Protein 2KSL (pdb70)

Sequence (51 aa):
SEPDEICRARMTHKEFNYKSNVCNGCGDQVAACEAECFRNDVYTACHEAQKSEPDEICRARMTHKEFNYKSNVCNGCGDQVAACEAECFRNDVYTACHEAQKSEPDEICRARMTHKEFNYKSNVCNGCGDQVAACEAECFRNDVYTACHEAQKSEPDEICRARMTHKEFNYKSNVCNGCGDQVAACEAECFRNDVYTACHEAQKSEPDEICRARMTHKEFNYKSNVCNGCGDQVAACEAECFRNDVYTACHEAQKSEPDEICRARMTHKEFNYKSNVCNGCGDQVAACEAECFRNDVYTACHEAQKSEPDEICRARMTHKEFNYKSNVCNGCGDQVAACEAECFRNDVYTACHEAQKSEPDEICRARMTHKEFNYKSNVCNGCGDQVAACEAECFRNDVYTACHEAQKSEPDEICRARMTHKEFNYKSNVCNGCGDQVAACEAECFRNDVYTACHEAQKSEPDEICRARMTHKEFNYKSNVCNGCGDQVAACEAECFRNDVYTACHEAQKSEPDEICRARMTHKEFNYKSNVCNGCGDQVAACEAECFRNDVYTACHEAQKSEPDEICRARMTHKEFNYKSNVCNGCGDQVAACEAECFRNDVYTACHEAQKSEPDEICRARMTHKEFNYKSNVCNGCGDQVAACEAECFRNDVYTACHEAQKSEPDEICRARMTHKEFNYKSNVCNGCGDQVAACEAECFRNDVYTACHEAQKSEPDEICRARMTHKEFNYKSNVCNGCGDQVAACEAECFRNDVYTACHEAQKSEPDEICRARMTHKEFNYKSNVCNGCGDQVAACEAECFRNDVYTACHEAQKSEPDEICRARMTHKEFNYKSNVCNGCGDQVAACEAECFRNDVYTACHEAQKSEPDEICRARMTHKEFNYKSNVCNGCGDQVAACEAECFRNDVYTACHEAQKSEPDEICRARMTHKEFNYKSNVCNGCGDQVAACEAECFRNDVYTACHEAQKSEPDEICRARMTHKEFNYKSNVCNGCGDQVAACEAECFRNDVYTACHEAQKSEPDEICRARMTHKEFNYKSNVCNGCGDQVAACEAECFRNDVYTACHEAQKSEPDEICRARMTHKEFNYKSNVCNGCGDQVAACEAECFRNDVYTACHEAQKSEPDEICRARMTHKEFNYKSNVCNGCGDQVAACEAECFRNDVYTACHEAQKSEPDEICRARMTHKEFNYKSNVCNGCGDQVAACEAECFRNDVYTACHEAQKSEPDEICRARMTHKEFNYKSNVCNGCGDQVAACEAECFRNDVYTACHEAQK

Solvent-accessible surface area: 4170 Å² total; per-residue (Å²): 160,147,98,52,127,129,35,78,88,222,37,96,178,171,68,79,90,110,48,36,100,24,0,113,39,21,35,158,85,58,86,32,0,36,71,79,35,16,174,14,120,37,8,72,55,23,61,140,79,98,252

CATH classification: 1.10.2010.20

Secondary structure (DSSP, 8-state):
---SHHHHHHS-HHHHHHHHHHHHHH-S-HHHHHHTTS-SHHHHHHHHT--

Structure (mmCIF, N/CA/C/O backbone):
data_2KSL
#
_entry.id   2KSL
#
loop_
_atom_site.group_PDB
_atom_site.id
_atom_site.type_symbol
_atom_site.label_atom_id
_atom_site.label_alt_id
_atom_site.label_comp_id
_atom_site.label_asym_id
_atom_site.label_entity_id
_atom_site.label_seq_id
_atom_site.pdbx_PDB_ins_code
_atom_site.Cartn_x
_atom_site.Cartn_y
_atom_site.Cartn_z
_atom_site.occupancy
_atom_site.B_iso_or_equiv
_atom_site.auth_seq_id
_atom_site.auth_comp_id
_atom_site.auth_asym_id
_atom_site.auth_atom_id
_atom_site.pdbx_PDB_model_num
ATOM 1 N N . SER A 1 1 ? 1.329 0.000 0.000 1.00 0.00 1 SER A N 1
ATOM 2 C CA . SER A 1 1 ? 2.094 0.002 -1.242 1.00 0.00 1 SER A CA 1
ATOM 3 C C . SER A 1 1 ? 2.953 -1.254 -1.353 1.00 0.00 1 SER A C 1
ATOM 4 O O . SER A 1 1 ? 4.151 -1.225 -1.074 1.00 0.00 1 SER A O 1
ATOM 12 N N . GLU A 1 2 ? 2.330 -2.355 -1.761 1.00 0.00 2 GLU A N 1
ATOM 13 C CA . GLU A 1 2 ? 3.038 -3.622 -1.907 1.00 0.00 2 GLU A CA 1
ATOM 14 C C . GLU A 1 2 ? 2.902 -4.160 -3.329 1.00 0.00 2 GLU A C 1
ATOM 15 O O . GLU A 1 2 ? 1.977 -3.814 -4.065 1.00 0.00 2 GLU A O 1
ATOM 27 N N . PRO A 1 3 ? 3.845 -5.027 -3.726 1.00 0.00 3 PRO A N 1
ATOM 28 C CA . PRO A 1 3 ? 3.854 -5.632 -5.061 1.00 0.00 3 PRO A CA 1
ATOM 29 C C . PRO A 1 3 ? 2.717 -6.630 -5.252 1.00 0.00 3 PRO A C 1
ATOM 30 O O . PRO A 1 3 ? 2.186 -7.173 -4.283 1.00 0.00 3 PRO A O 1
ATOM 41 N N . ASP A 1 4 ? 2.350 -6.869 -6.506 1.00 0.00 4 ASP A N 1
ATOM 42 C CA . ASP A 1 4 ? 1.276 -7.803 -6.824 1.00 0.00 4 ASP A CA 1
ATOM 43 C C . ASP A 1 4 ? 1.839 -9.115 -7.362 1.00 0.00 4 ASP A C 1
ATOM 44 O O . ASP A 1 4 ? 1.172 -9.825 -8.114 1.00 0.00 4 ASP A O 1
ATOM 53 N N . GLU A 1 5 ? 3.071 -9.429 -6.973 1.00 0.00 5 GLU A N 1
ATOM 54 C CA . GLU A 1 5 ? 3.723 -10.655 -7.419 1.00 0.00 5 GLU A CA 1
ATOM 55 C C . GLU A 1 5 ? 3.045 -11.882 -6.817 1.00 0.00 5 GLU A C 1
ATOM 56 O O . GLU A 1 5 ? 3.047 -12.960 -7.413 1.00 0.00 5 GLU A O 1
ATOM 68 N N . ILE A 1 6 ? 2.468 -11.710 -5.632 1.00 0.00 6 ILE A N 1
ATOM 69 C CA . ILE A 1 6 ? 1.785 -12.803 -4.950 1.00 0.00 6 ILE A CA 1
ATOM 70 C C . ILE A 1 6 ? 0.576 -13.279 -5.748 1.00 0.00 6 ILE A C 1
ATOM 71 O O . ILE A 1 6 ? 0.251 -14.467 -5.755 1.00 0.00 6 ILE A O 1
ATOM 87 N N . CYS A 1 7 ? -0.088 -12.344 -6.420 1.00 0.00 7 CYS A N 1
ATOM 88 C CA . CYS A 1 7 ? -1.262 -12.666 -7.222 1.00 0.00 7 CYS A CA 1
ATOM 89 C C . CYS A 1 7 ? -0.889 -13.571 -8.393 1.00 0.00 7 CYS A C 1
ATOM 90 O O . CYS A 1 7 ? -1.649 -14.464 -8.768 1.00 0.00 7 CYS A O 1
ATOM 97 N N . ARG A 1 8 ? 0.287 -13.335 -8.966 1.00 0.00 8 ARG A N 1
ATOM 98 C CA . ARG A 1 8 ? 0.761 -14.127 -10.094 1.00 0.00 8 ARG A CA 1
ATOM 99 C C . ARG A 1 8 ? 1.168 -15.527 -9.642 1.00 0.00 8 ARG A C 1
ATOM 100 O O . ARG A 1 8 ? 0.980 -16.503 -10.367 1.00 0.00 8 ARG A O 1
ATOM 121 N N . ALA A 1 9 ? 1.727 -15.615 -8.440 1.00 0.00 9 ALA A N 1
ATOM 122 C CA . ALA A 1 9 ? 2.158 -16.895 -7.890 1.00 0.00 9 ALA A CA 1
ATOM 123 C C . ALA A 1 9 ? 0.968 -17.708 -7.393 1.00 0.00 9 ALA A C 1
ATOM 124 O O . ALA A 1 9 ? 1.024 -18.936 -7.334 1.00 0.00 9 ALA A O 1
ATOM 131 N N . ARG A 1 10 ? -0.108 -17.015 -7.035 1.00 0.00 10 ARG A N 1
ATOM 132 C CA . ARG A 1 10 ? -1.311 -17.673 -6.539 1.00 0.00 10 ARG A CA 1
ATOM 133 C C . ARG A 1 10 ? -2.054 -18.373 -7.673 1.00 0.00 10 ARG A C 1
ATOM 134 O O . ARG A 1 10 ? -2.693 -19.404 -7.467 1.00 0.00 10 ARG A O 1
ATOM 155 N N . MET A 1 11 ? -1.966 -17.805 -8.871 1.00 0.00 11 MET A N 1
ATOM 156 C CA . MET A 1 11 ? -2.628 -18.376 -10.039 1.00 0.00 11 MET A CA 1
ATOM 157 C C . MET A 1 11 ? -1.634 -19.138 -10.909 1.00 0.00 11 MET A C 1
ATOM 158 O O . MET A 1 11 ? -0.421 -19.027 -10.728 1.00 0.00 11 MET A O 1
ATOM 172 N N . THR A 1 12 ? -2.155 -19.914 -11.854 1.00 0.00 12 THR A N 1
ATOM 173 C CA . THR A 1 12 ? -1.314 -20.695 -12.752 1.00 0.00 12 THR A CA 1
ATOM 174 C C . THR A 1 12 ? -0.932 -19.890 -13.989 1.00 0.00 12 THR A C 1
ATOM 175 O O . THR A 1 12 ? -1.525 -18.849 -14.271 1.00 0.00 12 THR A O 1
ATOM 186 N N . HIS A 1 13 ? 0.061 -20.379 -14.724 1.00 0.00 13 HIS A N 1
ATOM 187 C CA . HIS A 1 13 ? 0.521 -19.704 -15.932 1.00 0.00 13 HIS A CA 1
ATOM 188 C C . HIS A 1 13 ? -0.636 -19.469 -16.898 1.00 0.00 13 HIS A C 1
ATOM 189 O O . HIS A 1 13 ? -0.796 -18.374 -17.437 1.00 0.00 13 HIS A O 1
ATOM 203 N N . LYS A 1 14 ? -1.441 -20.504 -17.112 1.00 0.00 14 LYS A N 1
ATOM 204 C CA . LYS A 1 14 ? -2.585 -20.411 -18.012 1.00 0.00 14 LYS A CA 1
ATOM 205 C C . LYS A 1 14 ? -3.572 -19.353 -17.529 1.00 0.00 14 LYS A C 1
ATOM 206 O O . LYS A 1 14 ? -4.154 -18.623 -18.331 1.00 0.00 14 LYS A O 1
ATOM 225 N N . GLU A 1 15 ? -3.756 -19.277 -16.215 1.00 0.00 15 GLU A N 1
ATOM 226 C CA . GLU A 1 15 ? -4.672 -18.308 -15.627 1.00 0.00 15 GLU A CA 1
ATOM 227 C C . GLU A 1 15 ? -4.247 -16.882 -15.966 1.00 0.00 15 GLU A C 1
ATOM 228 O O . GLU A 1 15 ? -5.051 -16.078 -16.436 1.00 0.00 15 GLU A O 1
ATOM 240 N N . PHE A 1 16 ? -2.977 -16.576 -15.723 1.00 0.00 16 PHE A N 1
ATOM 241 C CA . PHE A 1 16 ? -2.444 -15.248 -16.001 1.00 0.00 16 PHE A CA 1
ATOM 242 C C . PHE A 1 16 ? -2.664 -14.868 -17.463 1.00 0.00 16 PHE A C 1
ATOM 243 O O . PHE A 1 16 ? -2.887 -13.702 -17.785 1.00 0.00 16 PHE A O 1
ATOM 260 N N . ASN A 1 17 ? -2.600 -15.863 -18.342 1.00 0.00 17 ASN A N 1
ATOM 261 C CA . ASN A 1 17 ? -2.792 -15.634 -19.770 1.00 0.00 17 ASN A CA 1
ATOM 262 C C . ASN A 1 17 ? -4.254 -15.328 -20.080 1.00 0.00 17 ASN A C 1
ATOM 263 O O . ASN A 1 17 ? -4.558 -14.446 -20.884 1.00 0.00 17 ASN A O 1
ATOM 274 N N . TYR A 1 18 ? -5.155 -16.062 -19.437 1.00 0.00 18 TYR A N 1
ATOM 275 C CA . TYR A 1 18 ? -6.586 -15.871 -19.646 1.00 0.00 18 TYR A CA 1
ATOM 276 C C . TYR A 1 18 ? -7.034 -14.506 -19.131 1.00 0.00 18 TYR A C 1
ATOM 277 O O . TYR A 1 18 ? -7.636 -13.720 -19.863 1.00 0.00 18 TYR A O 1
ATOM 295 N N . LYS A 1 19 ? -6.736 -14.231 -17.866 1.00 0.00 19 LYS A N 1
ATOM 296 C CA . LYS A 1 19 ? -7.105 -12.962 -17.251 1.00 0.00 19 LYS A CA 1
ATOM 297 C C . LYS A 1 19 ? -6.549 -11.788 -18.050 1.00 0.00 19 LYS A C 1
ATOM 298 O O . LYS A 1 19 ? -7.281 -10.863 -18.404 1.00 0.00 19 LYS A O 1
ATOM 317 N N . SER A 1 20 ? -5.251 -11.832 -18.333 1.00 0.00 20 SER A N 1
ATOM 318 C CA . SER A 1 20 ? -4.597 -10.770 -19.089 1.00 0.00 20 SER A CA 1
ATOM 319 C C . SER A 1 20 ? -5.242 -10.604 -20.462 1.00 0.00 20 SER A C 1
ATOM 320 O O . SER A 1 20 ? -5.436 -9.486 -20.937 1.00 0.00 20 SER A O 1
ATOM 328 N N . ASN A 1 21 ? -5.572 -11.726 -21.093 1.00 0.00 21 ASN A N 1
ATOM 329 C CA . ASN A 1 21 ? -6.195 -11.707 -22.411 1.00 0.00 21 ASN A CA 1
ATOM 330 C C . ASN A 1 21 ? -7.467 -10.865 -22.400 1.00 0.00 21 ASN A C 1
ATOM 331 O O . ASN A 1 21 ? -7.670 -10.015 -23.267 1.00 0.00 21 ASN A O 1
ATOM 342 N N . VAL A 1 22 ? -8.321 -11.107 -21.410 1.00 0.00 22 VAL A N 1
ATOM 343 C CA . VAL A 1 22 ? -9.574 -10.371 -21.284 1.00 0.00 22 VAL A CA 1
ATOM 344 C C . VAL A 1 22 ? -9.321 -8.922 -20.883 1.00 0.00 22 VAL A C 1
ATOM 345 O O . VAL A 1 22 ? -10.035 -8.014 -21.311 1.00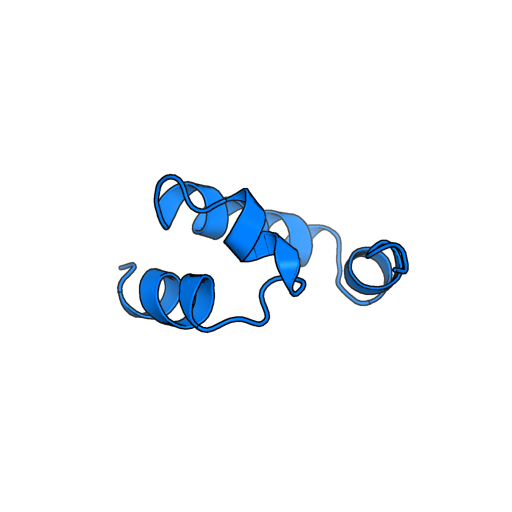 0.00 22 VAL A O 1
ATOM 358 N N . CYS A 1 23 ? -8.301 -8.711 -20.058 1.00 0.00 23 CYS A N 1
ATOM 359 C CA . CYS A 1 23 ? -7.952 -7.373 -19.598 1.00 0.00 23 CYS A CA 1
ATOM 360 C C . CYS A 1 23 ? -7.750 -6.428 -20.779 1.00 0.00 23 CYS A C 1
ATOM 361 O O . CYS A 1 23 ? -8.264 -5.310 -20.788 1.00 0.00 23 CYS A O 1
ATOM 368 N N . ASN A 1 24 ? -6.997 -6.886 -21.774 1.00 0.00 24 ASN A N 1
ATOM 369 C CA . ASN A 1 24 ? -6.727 -6.082 -22.960 1.00 0.00 24 ASN A CA 1
ATOM 370 C C . ASN A 1 24 ? -8.013 -5.799 -23.731 1.00 0.00 24 ASN A C 1
ATOM 371 O O . ASN A 1 24 ? -8.056 -4.914 -24.584 1.00 0.00 24 ASN A O 1
ATOM 382 N N . GLY A 1 25 ? -9.060 -6.557 -23.422 1.00 0.00 25 GLY A N 1
ATOM 383 C CA . GLY A 1 25 ? -10.334 -6.371 -24.091 1.00 0.00 25 GLY A CA 1
ATOM 384 C C . GLY A 1 25 ? -11.213 -5.353 -23.393 1.00 0.00 25 GLY A C 1
ATOM 385 O O . GLY A 1 25 ? -11.978 -4.635 -24.039 1.00 0.00 25 GLY A O 1
ATOM 389 N N . CYS A 1 26 ? -11.106 -5.289 -22.070 1.00 0.00 26 CYS A N 1
ATOM 390 C CA . CYS A 1 26 ? -11.898 -4.352 -21.283 1.00 0.00 26 CYS A CA 1
ATOM 391 C C . CYS A 1 26 ? -11.805 -2.942 -21.860 1.00 0.00 26 CYS A C 1
ATOM 392 O O . CYS A 1 26 ? -12.738 -2.149 -21.742 1.00 0.00 26 CYS A O 1
ATOM 399 N N . GLY A 1 27 ? -10.672 -2.638 -22.487 1.00 0.00 27 GLY A N 1
ATOM 400 C CA . GLY A 1 27 ? -10.478 -1.325 -23.073 1.00 0.00 27 GLY A CA 1
ATOM 401 C C . GLY A 1 27 ? -9.142 -0.715 -22.700 1.00 0.00 27 GLY A C 1
ATOM 402 O O . GLY A 1 27 ? -8.117 -1.398 -22.706 1.00 0.00 27 GLY A O 1
ATOM 406 N N . ASP A 1 28 ? -9.151 0.573 -22.376 1.00 0.00 28 ASP A N 1
ATOM 407 C CA . ASP A 1 28 ? -7.930 1.275 -21.998 1.00 0.00 28 ASP A CA 1
ATOM 408 C C . ASP A 1 28 ? -7.762 1.294 -20.482 1.00 0.00 28 ASP A C 1
ATOM 409 O O . ASP A 1 28 ? -7.105 2.178 -19.932 1.00 0.00 28 ASP A O 1
ATOM 418 N N . GLN A 1 29 ? -8.361 0.314 -19.813 1.00 0.00 29 GLN A N 1
ATOM 419 C CA . GLN A 1 29 ? -8.278 0.219 -18.360 1.00 0.00 29 GLN A CA 1
ATOM 420 C C . GLN A 1 29 ? -7.440 -0.983 -17.939 1.00 0.00 29 GLN A C 1
ATOM 421 O O . GLN A 1 29 ? -7.620 -1.529 -16.851 1.00 0.00 29 GLN A O 1
ATOM 435 N N . VAL A 1 30 ? -6.522 -1.393 -18.810 1.00 0.00 30 VAL A N 1
ATOM 436 C CA . VAL A 1 30 ? -5.655 -2.530 -18.528 1.00 0.00 30 VAL A CA 1
ATOM 437 C C . VAL A 1 30 ? -5.002 -2.397 -17.157 1.00 0.00 30 VAL A C 1
ATOM 438 O O . VAL A 1 30 ? -5.060 -3.315 -16.339 1.00 0.00 30 VAL A O 1
ATOM 451 N N . ALA A 1 31 ? -4.382 -1.248 -16.912 1.00 0.00 31 ALA A N 1
ATOM 452 C CA . ALA A 1 31 ? -3.719 -0.994 -15.639 1.00 0.00 31 ALA A CA 1
ATOM 453 C C . ALA A 1 31 ? -4.659 -1.263 -14.468 1.00 0.00 31 ALA A C 1
ATOM 454 O O . ALA A 1 31 ? -4.269 -1.878 -13.476 1.00 0.00 31 ALA A O 1
ATOM 461 N N . ALA A 1 32 ? -5.897 -0.797 -14.590 1.00 0.00 32 ALA A N 1
ATOM 462 C CA . ALA A 1 32 ? -6.892 -0.988 -13.542 1.00 0.00 32 ALA A CA 1
ATOM 463 C C . ALA A 1 32 ? -7.295 -2.454 -13.428 1.00 0.00 32 ALA A C 1
ATOM 464 O O . ALA A 1 32 ? -7.539 -2.958 -12.331 1.00 0.00 32 ALA A O 1
ATOM 471 N N . CYS A 1 33 ? -7.363 -3.135 -14.568 1.00 0.00 33 CYS A N 1
ATOM 472 C CA . CYS A 1 33 ? -7.738 -4.543 -14.597 1.00 0.00 33 CYS A CA 1
ATOM 473 C C . CYS A 1 33 ? -6.800 -5.374 -13.725 1.00 0.00 33 CYS A C 1
ATOM 474 O O . CYS A 1 33 ? -7.237 -6.272 -13.007 1.00 0.00 33 CYS A O 1
ATOM 481 N N . GLU A 1 34 ? -5.508 -5.066 -13.795 1.00 0.00 34 GLU A N 1
ATOM 482 C CA . GLU A 1 34 ? -4.509 -5.784 -13.013 1.00 0.00 34 GLU A CA 1
ATOM 483 C C . GLU A 1 34 ? -4.212 -5.053 -11.707 1.00 0.00 34 GLU A C 1
ATOM 484 O O . GLU A 1 34 ? -3.529 -5.581 -10.830 1.00 0.00 34 GLU A O 1
ATOM 496 N N . ALA A 1 35 ? -4.729 -3.835 -11.587 1.00 0.00 35 ALA A N 1
ATOM 497 C CA . ALA A 1 35 ? -4.521 -3.032 -10.389 1.00 0.00 35 ALA A CA 1
ATOM 498 C C . ALA A 1 35 ? -4.856 -3.826 -9.131 1.00 0.00 35 ALA A C 1
ATOM 499 O O . ALA A 1 35 ? -4.091 -3.829 -8.166 1.00 0.00 35 ALA A O 1
ATOM 506 N N . GLU A 1 36 ? -6.003 -4.497 -9.148 1.00 0.00 36 GLU A N 1
ATOM 507 C CA . GLU A 1 36 ? -6.439 -5.294 -8.007 1.00 0.00 36 GLU A CA 1
ATOM 508 C C . GLU A 1 36 ? -6.317 -6.785 -8.306 1.00 0.00 36 GLU A C 1
ATOM 509 O O . GLU A 1 36 ? -7.082 -7.599 -7.788 1.00 0.00 36 GLU A O 1
ATOM 521 N N . CYS A 1 37 ? -5.349 -7.136 -9.146 1.00 0.00 37 CYS A N 1
ATOM 522 C CA . CYS A 1 37 ? -5.125 -8.529 -9.516 1.00 0.00 37 CYS A CA 1
ATOM 523 C C . CYS A 1 37 ? -6.389 -9.145 -10.107 1.00 0.00 37 CYS A C 1
ATOM 524 O O . CYS A 1 37 ? -6.836 -10.208 -9.676 1.00 0.00 37 CYS A O 1
ATOM 531 N N . PHE A 1 38 ? -6.962 -8.469 -11.098 1.00 0.00 38 PHE A N 1
ATOM 532 C CA . PHE A 1 38 ? -8.177 -8.947 -11.748 1.00 0.00 38 PHE A CA 1
ATOM 533 C C . PHE A 1 38 ? -9.338 -9.002 -10.759 1.00 0.00 38 PHE A C 1
ATOM 534 O O . PHE A 1 38 ? -10.323 -9.705 -10.980 1.00 0.00 38 PHE A O 1
ATOM 551 N N . ARG A 1 39 ? -9.212 -8.255 -9.666 1.00 0.00 39 ARG A N 1
ATOM 552 C CA . ARG A 1 39 ? -10.249 -8.219 -8.642 1.00 0.00 39 ARG A CA 1
ATOM 553 C C . ARG A 1 39 ? -10.792 -6.804 -8.468 1.00 0.00 39 ARG A C 1
ATOM 554 O O . ARG A 1 39 ? -10.540 -6.152 -7.456 1.00 0.00 39 ARG A O 1
ATOM 575 N N . ASN A 1 40 ? -11.539 -6.336 -9.463 1.00 0.00 40 ASN A N 1
ATOM 576 C CA . ASN A 1 40 ? -12.117 -4.998 -9.421 1.00 0.00 40 ASN A CA 1
ATOM 577 C C . ASN A 1 40 ? -13.367 -4.918 -10.292 1.00 0.00 40 ASN A C 1
ATOM 578 O O . ASN A 1 40 ? -13.617 -5.793 -11.120 1.00 0.00 40 ASN A O 1
ATOM 589 N N . ASP A 1 41 ? -14.149 -3.861 -10.098 1.00 0.00 41 ASP A N 1
ATOM 590 C CA . ASP A 1 41 ? -15.373 -3.665 -10.867 1.00 0.00 41 ASP A CA 1
ATOM 591 C C . ASP A 1 41 ? -15.060 -3.460 -12.345 1.00 0.00 41 ASP A C 1
ATOM 592 O O . ASP A 1 41 ? -15.823 -3.879 -13.216 1.00 0.00 41 ASP A O 1
ATOM 601 N N . VAL A 1 42 ? -13.933 -2.812 -12.622 1.00 0.00 42 VAL A N 1
ATOM 602 C CA . VAL A 1 42 ? -13.518 -2.551 -13.995 1.00 0.00 42 VAL A CA 1
ATOM 603 C C . VAL A 1 42 ? -13.455 -3.841 -14.805 1.00 0.00 42 VAL A C 1
ATOM 604 O O . VAL A 1 42 ? -14.012 -3.928 -15.900 1.00 0.00 42 VAL A O 1
ATOM 617 N N . TYR A 1 43 ? -12.774 -4.843 -14.259 1.00 0.00 43 TYR A N 1
ATOM 618 C CA . TYR A 1 43 ? -12.635 -6.129 -14.932 1.00 0.00 43 TYR A CA 1
ATOM 619 C C . TYR A 1 43 ? -13.919 -6.945 -14.816 1.00 0.00 43 TYR A C 1
ATOM 620 O O . TYR A 1 43 ? -14.376 -7.549 -15.787 1.00 0.00 43 TYR A O 1
ATOM 638 N N . THR A 1 44 ? -14.498 -6.958 -13.619 1.00 0.00 44 THR A N 1
ATOM 639 C CA . THR A 1 44 ? -15.729 -7.699 -13.374 1.00 0.00 44 THR A CA 1
ATOM 640 C C . THR A 1 44 ? -16.838 -7.254 -14.320 1.00 0.00 44 THR A C 1
ATOM 641 O O . THR A 1 44 ? -17.681 -8.054 -14.723 1.00 0.00 44 THR A O 1
ATOM 652 N N . ALA A 1 45 ? -16.829 -5.972 -14.673 1.00 0.00 45 ALA A N 1
ATOM 653 C CA . ALA A 1 45 ? -17.833 -5.421 -15.574 1.00 0.00 45 ALA A CA 1
ATOM 654 C C . ALA A 1 45 ? -17.530 -5.787 -17.023 1.00 0.00 45 ALA A C 1
ATOM 655 O O . ALA A 1 45 ? -18.391 -6.299 -17.738 1.00 0.00 45 ALA A O 1
ATOM 662 N N . CYS A 1 46 ? -16.300 -5.519 -17.451 1.00 0.00 46 CYS A N 1
ATOM 663 C CA . CYS A 1 46 ? -15.883 -5.818 -18.815 1.00 0.00 46 CYS A CA 1
ATOM 664 C C . CYS A 1 46 ? -15.995 -7.312 -19.104 1.00 0.00 46 CYS A C 1
ATOM 665 O O . CYS A 1 46 ? -16.634 -7.722 -20.073 1.00 0.00 46 CYS A O 1
ATOM 672 N N . HIS A 1 47 ? -15.370 -8.121 -18.255 1.00 0.00 47 HIS A N 1
ATOM 673 C CA . HIS A 1 47 ? -15.399 -9.570 -18.417 1.00 0.00 47 HIS A CA 1
ATOM 674 C C . HIS A 1 47 ? -16.832 -10.069 -18.585 1.00 0.00 47 HIS A C 1
ATOM 675 O O . HIS A 1 47 ? -17.121 -10.864 -19.479 1.00 0.00 47 HIS A O 1
ATOM 689 N N . GLU A 1 48 ? -17.723 -9.596 -17.719 1.00 0.00 48 GLU A N 1
ATOM 690 C CA . GLU A 1 48 ? -19.124 -9.996 -17.771 1.00 0.00 48 GLU A CA 1
ATOM 691 C C . GLU A 1 48 ? -19.780 -9.513 -19.062 1.00 0.00 48 GLU A C 1
ATOM 692 O O . GLU A 1 48 ? -20.727 -10.124 -19.556 1.00 0.00 48 GLU A O 1
ATOM 704 N N . ALA A 1 49 ? -19.270 -8.411 -19.601 1.00 0.00 49 ALA A N 1
ATOM 705 C CA . ALA A 1 49 ? -19.805 -7.845 -20.833 1.00 0.00 49 ALA A CA 1
ATOM 706 C C . ALA A 1 49 ? -18.981 -8.281 -22.040 1.00 0.00 49 ALA A C 1
ATOM 707 O O . ALA A 1 49 ? -19.043 -7.661 -23.101 1.00 0.00 49 ALA A O 1
ATOM 714 N N . GLN A 1 50 ? -18.210 -9.351 -21.869 1.00 0.00 50 GLN A N 1
ATOM 715 C CA . GLN A 1 50 ? -17.373 -9.868 -22.945 1.00 0.00 50 GLN A CA 1
ATOM 716 C C . GLN A 1 50 ? -17.863 -11.237 -23.405 1.00 0.00 50 GLN A C 1
ATOM 717 O O . GLN A 1 50 ? -17.828 -12.208 -22.648 1.00 0.00 50 GLN A O 1
ATOM 731 N N . LYS A 1 51 ? -18.320 -11.309 -24.651 1.00 0.00 51 LYS A N 1
ATOM 732 C CA . LYS A 1 51 ? -18.817 -12.559 -25.213 1.00 0.00 51 LYS A CA 1
ATOM 733 C C . LYS A 1 51 ? -17.663 -13.449 -25.666 1.00 0.00 51 LYS A C 1
ATOM 734 O O . LYS A 1 51 ? -17.871 -14.449 -26.353 1.00 0.00 51 LYS A O 1
ATOM 753 N N . SER A 1 1 ? 2.917 -0.407 1.060 1.00 0.00 1 SER A N 2
ATOM 754 C CA . SER A 1 1 ? 2.446 -1.093 -0.138 1.00 0.00 1 SER A CA 2
ATOM 755 C C . SER A 1 1 ? 2.836 -2.568 -0.108 1.00 0.00 1 SER A C 2
ATOM 756 O O . SER A 1 1 ? 3.816 -2.948 0.530 1.00 0.00 1 SER A O 2
ATOM 764 N N . GLU A 1 2 ? 2.059 -3.393 -0.804 1.00 0.00 2 GLU A N 2
ATOM 765 C CA . GLU A 1 2 ? 2.322 -4.826 -0.856 1.00 0.00 2 GLU A CA 2
ATOM 766 C C . GLU A 1 2 ? 2.676 -5.263 -2.275 1.00 0.00 2 GLU A C 2
ATOM 767 O O . GLU A 1 2 ? 2.337 -4.603 -3.257 1.00 0.00 2 GLU A O 2
ATOM 779 N N . PRO A 1 3 ? 3.375 -6.402 -2.385 1.00 0.00 3 PRO A N 2
ATOM 780 C CA . PRO A 1 3 ? 3.790 -6.954 -3.679 1.00 0.00 3 PRO A CA 2
ATOM 781 C C . PRO A 1 3 ? 2.612 -7.484 -4.488 1.00 0.00 3 PRO A C 2
ATOM 782 O O . PRO A 1 3 ? 1.562 -7.811 -3.933 1.00 0.00 3 PRO A O 2
ATOM 793 N N . ASP A 1 4 ? 2.791 -7.566 -5.802 1.00 0.00 4 ASP A N 2
ATOM 794 C CA . ASP A 1 4 ? 1.742 -8.056 -6.688 1.00 0.00 4 ASP A CA 2
ATOM 795 C C . ASP A 1 4 ? 2.013 -9.499 -7.104 1.00 0.00 4 ASP A C 2
ATOM 796 O O . ASP A 1 4 ? 1.088 -10.246 -7.422 1.00 0.00 4 ASP A O 2
ATOM 805 N N . GLU A 1 5 ? 3.286 -9.882 -7.100 1.00 0.00 5 GLU A N 2
ATOM 806 C CA . GLU A 1 5 ? 3.677 -11.234 -7.480 1.00 0.00 5 GLU A CA 2
ATOM 807 C C . GLU A 1 5 ? 2.879 -12.271 -6.695 1.00 0.00 5 GLU A C 2
ATOM 808 O O . GLU A 1 5 ? 2.624 -13.373 -7.183 1.00 0.00 5 GLU A O 2
ATOM 820 N N . ILE A 1 6 ? 2.490 -11.912 -5.476 1.00 0.00 6 ILE A N 2
ATOM 821 C CA . ILE A 1 6 ? 1.721 -12.810 -4.624 1.00 0.00 6 ILE A CA 2
ATOM 822 C C . ILE A 1 6 ? 0.476 -13.319 -5.344 1.00 0.00 6 ILE A C 2
ATOM 823 O O . ILE A 1 6 ? 0.059 -14.462 -5.153 1.00 0.00 6 ILE A O 2
ATOM 839 N N . CYS A 1 7 ? -0.112 -12.464 -6.173 1.00 0.00 7 CYS A N 2
ATOM 840 C CA . CYS A 1 7 ? -1.309 -12.825 -6.923 1.00 0.00 7 CYS A CA 2
ATOM 841 C C . CYS A 1 7 ? -0.988 -13.866 -7.991 1.00 0.00 7 CYS A C 2
ATOM 842 O O . CYS A 1 7 ? -1.711 -14.849 -8.152 1.00 0.00 7 CYS A O 2
ATOM 849 N N . ARG A 1 8 ? 0.102 -13.643 -8.719 1.00 0.00 8 ARG A N 2
ATOM 850 C CA . ARG A 1 8 ? 0.519 -14.560 -9.772 1.00 0.00 8 ARG A CA 2
ATOM 851 C C . ARG A 1 8 ? 0.949 -15.902 -9.186 1.00 0.00 8 ARG A C 2
ATOM 852 O O . ARG A 1 8 ? 0.815 -16.943 -9.828 1.00 0.00 8 ARG A O 2
ATOM 873 N N . ALA A 1 9 ? 1.468 -15.868 -7.962 1.00 0.00 9 ALA A N 2
ATOM 874 C CA . ALA A 1 9 ? 1.916 -17.080 -7.289 1.00 0.00 9 ALA A CA 2
ATOM 875 C C . ALA A 1 9 ? 0.733 -17.958 -6.894 1.00 0.00 9 ALA A C 2
ATOM 876 O O . ALA A 1 9 ? 0.870 -19.173 -6.749 1.00 0.00 9 ALA A O 2
ATOM 883 N N . ARG A 1 10 ? -0.429 -17.335 -6.722 1.00 0.00 10 ARG A N 2
ATOM 884 C CA . ARG A 1 10 ? -1.635 -18.060 -6.342 1.00 0.00 10 ARG A CA 2
ATOM 885 C C . ARG A 1 10 ? -2.277 -18.724 -7.557 1.00 0.00 10 ARG A C 2
ATOM 886 O O . ARG A 1 10 ? -2.899 -19.779 -7.443 1.00 0.00 10 ARG A O 2
ATOM 907 N N . MET A 1 11 ? -2.121 -18.096 -8.718 1.00 0.00 11 MET A N 2
ATOM 908 C CA . MET A 1 11 ? -2.684 -18.627 -9.954 1.00 0.00 11 MET A CA 2
ATOM 909 C C . MET A 1 11 ? -1.613 -19.334 -10.779 1.00 0.00 11 MET A C 2
ATOM 910 O O . MET A 1 11 ? -0.436 -19.339 -10.415 1.00 0.00 11 MET A O 2
ATOM 924 N N . THR A 1 12 ? -2.027 -19.932 -11.892 1.00 0.00 12 THR A N 2
ATOM 925 C CA . THR A 1 12 ? -1.104 -20.642 -12.768 1.00 0.00 12 THR A CA 2
ATOM 926 C C . THR A 1 12 ? -0.744 -19.801 -13.986 1.00 0.00 12 THR A C 2
ATOM 927 O O . THR A 1 12 ? -1.317 -18.733 -14.207 1.00 0.00 12 THR A O 2
ATOM 938 N N . HIS A 1 13 ? 0.209 -20.287 -14.776 1.00 0.00 13 HIS A N 2
ATOM 939 C CA . HIS A 1 13 ? 0.645 -19.579 -15.974 1.00 0.00 13 HIS A CA 2
ATOM 940 C C . HIS A 1 13 ? -0.505 -19.429 -16.965 1.00 0.00 13 HIS A C 2
ATOM 941 O O . HIS A 1 13 ? -0.632 -18.403 -17.634 1.00 0.00 13 HIS A O 2
ATOM 955 N N . LYS A 1 14 ? -1.339 -20.459 -17.056 1.00 0.00 14 LYS A N 2
ATOM 956 C CA . LYS A 1 14 ? -2.479 -20.443 -17.965 1.00 0.00 14 LYS A CA 2
ATOM 957 C C . LYS A 1 14 ? -3.527 -19.433 -17.506 1.00 0.00 14 LYS A C 2
ATOM 958 O O . LYS A 1 14 ? -4.072 -18.682 -18.314 1.00 0.00 14 LYS A O 2
ATOM 977 N N . GLU A 1 15 ? -3.802 -19.422 -16.206 1.00 0.00 15 GLU A N 2
ATOM 978 C CA . GLU A 1 15 ? -4.783 -18.503 -15.641 1.00 0.00 15 GLU A CA 2
ATOM 979 C C . GLU A 1 15 ? -4.361 -17.054 -15.861 1.00 0.00 15 GLU A C 2
ATOM 980 O O . GLU A 1 15 ? -5.191 -16.189 -16.143 1.00 0.00 15 GLU A O 2
ATOM 992 N N . PHE A 1 16 ? -3.064 -16.795 -15.728 1.00 0.00 16 PHE A N 2
ATOM 993 C CA . PHE A 1 16 ? -2.530 -15.450 -15.910 1.00 0.00 16 PHE A CA 2
ATOM 994 C C . PHE A 1 16 ? -2.763 -14.961 -17.337 1.00 0.00 16 PHE A C 2
ATOM 995 O O . PHE A 1 16 ? -3.084 -13.795 -17.559 1.00 0.00 16 PHE A O 2
ATOM 1012 N N . ASN A 1 17 ? -2.599 -15.863 -18.299 1.00 0.00 17 ASN A N 2
ATOM 1013 C CA . ASN A 1 17 ? -2.791 -15.524 -19.705 1.00 0.00 17 ASN A CA 2
ATOM 1014 C C . ASN A 1 17 ? -4.257 -15.217 -19.995 1.00 0.00 17 ASN A C 2
ATOM 1015 O O . ASN A 1 17 ? -4.573 -14.265 -20.710 1.00 0.00 17 ASN A O 2
ATOM 1026 N N . TYR A 1 18 ? -5.147 -16.029 -19.437 1.00 0.00 18 TYR A N 2
ATOM 1027 C CA . TYR A 1 18 ? -6.580 -15.846 -19.638 1.00 0.00 18 TYR A CA 2
ATOM 1028 C C . TYR A 1 18 ? -7.031 -14.480 -19.130 1.00 0.00 18 TYR A C 2
ATOM 1029 O O . TYR A 1 18 ? -7.630 -13.697 -19.867 1.00 0.00 18 TYR A O 2
ATOM 1047 N N . LYS A 1 19 ? -6.739 -14.201 -17.864 1.00 0.00 19 LYS A N 2
ATOM 1048 C CA . LYS A 1 19 ? -7.113 -12.930 -17.254 1.00 0.00 19 LYS A CA 2
ATOM 1049 C C . LYS A 1 19 ? -6.558 -11.758 -18.057 1.00 0.00 19 LYS A C 2
ATOM 1050 O O . LYS A 1 19 ? -7.291 -10.837 -18.417 1.00 0.00 19 LYS A O 2
ATOM 1069 N N . SER A 1 20 ? -5.258 -11.800 -18.335 1.00 0.00 20 SER A N 2
ATOM 1070 C CA . SER A 1 20 ? -4.605 -10.740 -19.094 1.00 0.00 20 SER A CA 2
ATOM 1071 C C . SER A 1 20 ? -5.246 -10.582 -20.469 1.00 0.00 20 SER A C 2
ATOM 1072 O O . SER A 1 20 ? -5.440 -9.467 -20.952 1.00 0.00 20 SER A O 2
ATOM 1080 N N . ASN A 1 21 ? -5.572 -11.708 -21.096 1.00 0.00 21 ASN A N 2
ATOM 1081 C CA . ASN A 1 21 ? -6.191 -11.696 -22.416 1.00 0.00 21 ASN A CA 2
ATOM 1082 C C . ASN A 1 21 ? -7.465 -10.857 -22.413 1.00 0.00 21 ASN A C 2
ATOM 1083 O O . ASN A 1 21 ? -7.664 -10.008 -23.282 1.00 0.00 21 ASN A O 2
ATOM 1094 N N . VAL A 1 22 ? -8.324 -11.099 -21.428 1.00 0.00 22 VAL A N 2
ATOM 1095 C CA . VAL A 1 22 ? -9.578 -10.365 -21.310 1.00 0.00 22 VAL A CA 2
ATOM 1096 C C . VAL A 1 22 ? -9.331 -8.915 -20.908 1.00 0.00 22 VAL A C 2
ATOM 1097 O O . VAL A 1 22 ? -10.045 -8.009 -21.340 1.00 0.00 22 VAL A O 2
ATOM 1110 N N . CYS A 1 23 ? -8.314 -8.702 -20.079 1.00 0.00 23 CYS A N 2
ATOM 1111 C CA . CYS A 1 23 ? -7.970 -7.362 -19.619 1.00 0.00 23 CYS A CA 2
ATOM 1112 C C . CYS A 1 23 ? -7.766 -6.417 -20.800 1.00 0.00 23 CYS A C 2
ATOM 1113 O O . CYS A 1 23 ? -8.284 -5.301 -20.811 1.00 0.00 23 CYS A O 2
ATOM 1120 N N . ASN A 1 24 ? -7.009 -6.873 -21.792 1.00 0.00 24 ASN A N 2
ATOM 1121 C CA . ASN A 1 24 ? -6.736 -6.069 -22.977 1.00 0.00 24 ASN A CA 2
ATOM 1122 C C . ASN A 1 24 ? -8.022 -5.782 -23.747 1.00 0.00 24 ASN A C 2
ATOM 1123 O O . ASN A 1 24 ? -8.064 -4.893 -24.597 1.00 0.00 24 ASN A O 2
ATOM 1134 N N . GLY A 1 25 ? -9.070 -6.542 -23.443 1.00 0.00 25 GLY A N 2
ATOM 1135 C CA . GLY A 1 25 ? -10.343 -6.352 -24.113 1.00 0.00 25 GLY A CA 2
ATOM 1136 C C . GLY A 1 25 ? -11.222 -5.336 -23.410 1.00 0.00 25 GLY A C 2
ATOM 1137 O O . GLY A 1 25 ? -11.989 -4.618 -24.052 1.00 0.00 25 GLY A O 2
ATOM 1141 N N . CYS A 1 26 ? -11.113 -5.276 -22.087 1.00 0.00 26 CYS A N 2
ATOM 1142 C CA . CYS A 1 26 ? -11.905 -4.342 -21.296 1.00 0.00 26 CYS A CA 2
ATOM 1143 C C . CYS A 1 26 ? -11.815 -2.931 -21.869 1.00 0.00 26 CYS A C 2
ATOM 1144 O O . CYS A 1 26 ? -12.748 -2.139 -21.746 1.00 0.00 26 CYS A O 2
ATOM 1151 N N . GLY A 1 27 ? -10.684 -2.624 -22.498 1.00 0.00 27 GLY A N 2
ATOM 1152 C CA . GLY A 1 27 ? -10.492 -1.309 -23.081 1.00 0.00 27 GLY A CA 2
ATOM 1153 C C . GLY A 1 27 ? -9.156 -0.699 -22.708 1.00 0.00 27 GLY A C 2
ATOM 1154 O O . GLY A 1 27 ? -8.131 -1.381 -22.714 1.00 0.00 27 GLY A O 2
ATOM 1158 N N . ASP A 1 28 ? -9.165 0.589 -22.384 1.00 0.00 28 ASP A N 2
ATOM 1159 C CA . ASP A 1 28 ? -7.945 1.292 -22.006 1.00 0.00 28 ASP A CA 2
ATOM 1160 C C . ASP A 1 28 ? -7.776 1.310 -20.490 1.00 0.00 28 ASP A C 2
ATOM 1161 O O . ASP A 1 28 ? -7.118 2.193 -19.940 1.00 0.00 28 ASP A O 2
ATOM 1170 N N . GLN A 1 29 ? -8.375 0.330 -19.821 1.00 0.00 29 GLN A N 2
ATOM 1171 C CA . GLN A 1 29 ? -8.291 0.235 -18.368 1.00 0.00 29 GLN A CA 2
ATOM 1172 C C . GLN A 1 29 ? -7.452 -0.968 -17.949 1.00 0.00 29 GLN A C 2
ATOM 1173 O O . GLN A 1 29 ? -7.630 -1.512 -16.859 1.00 0.00 29 GLN A O 2
ATOM 1187 N N . VAL A 1 30 ? -6.536 -1.377 -18.821 1.00 0.00 30 VAL A N 2
ATOM 1188 C CA . VAL A 1 30 ? -5.668 -2.514 -18.541 1.00 0.00 30 VAL A CA 2
ATOM 1189 C C . VAL A 1 30 ? -5.012 -2.380 -17.171 1.00 0.00 30 VAL A C 2
ATOM 1190 O O . VAL A 1 30 ? -5.068 -3.298 -16.352 1.00 0.00 30 VAL A O 2
ATOM 1203 N N . ALA A 1 31 ? -4.391 -1.231 -16.928 1.00 0.00 31 ALA A N 2
ATOM 1204 C CA . ALA A 1 31 ? -3.726 -0.975 -15.656 1.00 0.00 31 ALA A CA 2
ATOM 1205 C C . ALA A 1 31 ? -4.661 -1.251 -14.483 1.00 0.00 31 ALA A C 2
ATOM 1206 O O . ALA A 1 31 ? -4.269 -1.875 -13.498 1.00 0.00 31 ALA A O 2
ATOM 1213 N N . ALA A 1 32 ? -5.899 -0.780 -14.596 1.00 0.00 32 ALA A N 2
ATOM 1214 C CA . ALA A 1 32 ? -6.889 -0.976 -13.544 1.00 0.00 32 ALA A CA 2
ATOM 1215 C C . ALA A 1 32 ? -7.294 -2.442 -13.437 1.00 0.00 32 ALA A C 2
ATOM 1216 O O . ALA A 1 32 ? -7.545 -2.950 -12.344 1.00 0.00 32 ALA A O 2
ATOM 1223 N N . CYS A 1 33 ? -7.356 -3.119 -14.579 1.00 0.00 33 CYS A N 2
ATOM 1224 C CA . CYS A 1 33 ? -7.731 -4.527 -14.615 1.00 0.00 33 CYS A CA 2
ATOM 1225 C C . CYS A 1 33 ? -6.795 -5.362 -13.746 1.00 0.00 33 CYS A C 2
ATOM 1226 O O . CYS A 1 33 ? -7.235 -6.261 -13.031 1.00 0.00 33 CYS A O 2
ATOM 1233 N N . GLU A 1 34 ? -5.503 -5.056 -13.813 1.00 0.00 34 GLU A N 2
ATOM 1234 C CA . GLU A 1 34 ? -4.506 -5.778 -13.032 1.00 0.00 34 GLU A CA 2
ATOM 1235 C C . GLU A 1 34 ? -4.204 -5.048 -11.727 1.00 0.00 34 GLU A C 2
ATOM 1236 O O . GLU A 1 34 ? -3.518 -5.576 -10.853 1.00 0.00 34 GLU A O 2
ATOM 1248 N N . ALA A 1 35 ? -4.723 -3.831 -11.603 1.00 0.00 35 ALA A N 2
ATOM 1249 C CA . ALA A 1 35 ? -4.511 -3.029 -10.404 1.00 0.00 35 ALA A CA 2
ATOM 1250 C C . ALA A 1 35 ? -4.843 -3.824 -9.146 1.00 0.00 35 ALA A C 2
ATOM 1251 O O . ALA A 1 35 ? -4.077 -3.827 -8.183 1.00 0.00 35 ALA A O 2
ATOM 1258 N N . GLU A 1 36 ? -5.989 -4.497 -9.162 1.00 0.00 36 GLU A N 2
ATOM 1259 C CA . GLU A 1 36 ? -6.422 -5.295 -8.021 1.00 0.00 36 GLU A CA 2
ATOM 1260 C C . GLU A 1 36 ? -6.302 -6.786 -8.322 1.00 0.00 36 GLU A C 2
ATOM 1261 O O . GLU A 1 36 ? -7.060 -7.601 -7.795 1.00 0.00 36 GLU A O 2
ATOM 1273 N N . CYS A 1 37 ? -5.344 -7.136 -9.174 1.00 0.00 37 CYS A N 2
ATOM 1274 C CA . CYS A 1 37 ? -5.123 -8.528 -9.548 1.00 0.00 37 CYS A CA 2
ATOM 1275 C C . CYS A 1 37 ? -6.392 -9.142 -10.133 1.00 0.00 37 CYS A C 2
ATOM 1276 O O . CYS A 1 37 ? -6.837 -10.206 -9.701 1.00 0.00 37 CYS A O 2
ATOM 1283 N N . PHE A 1 38 ? -6.970 -8.464 -11.119 1.00 0.00 38 PHE A N 2
ATOM 1284 C CA . PHE A 1 38 ? -8.189 -8.940 -11.762 1.00 0.00 38 PHE A CA 2
ATOM 1285 C C . PHE A 1 38 ? -9.345 -8.991 -10.768 1.00 0.00 38 PHE A C 2
ATOM 1286 O O . PHE A 1 38 ? -10.341 -9.679 -10.992 1.00 0.00 38 PHE A O 2
ATOM 1303 N N . ARG A 1 39 ? -9.204 -8.258 -9.668 1.00 0.00 39 ARG A N 2
ATOM 1304 C CA . ARG A 1 39 ? -10.235 -8.220 -8.638 1.00 0.00 39 ARG A CA 2
ATOM 1305 C C . ARG A 1 39 ? -10.779 -6.804 -8.465 1.00 0.00 39 ARG A C 2
ATOM 1306 O O . ARG A 1 39 ? -10.521 -6.149 -7.456 1.00 0.00 39 ARG A O 2
ATOM 1327 N N . ASN A 1 40 ? -11.531 -6.340 -9.457 1.00 0.00 40 ASN A N 2
ATOM 1328 C CA . ASN A 1 40 ? -12.110 -5.001 -9.414 1.00 0.00 40 ASN A CA 2
ATOM 1329 C C . ASN A 1 40 ? -13.362 -4.923 -10.282 1.00 0.00 40 ASN A C 2
ATOM 1330 O O . ASN A 1 40 ? -13.617 -5.803 -11.104 1.00 0.00 40 ASN A O 2
ATOM 1341 N N . ASP A 1 41 ? -14.140 -3.862 -10.093 1.00 0.00 41 ASP A N 2
ATOM 1342 C CA . ASP A 1 41 ? -15.366 -3.667 -10.859 1.00 0.00 41 ASP A CA 2
ATOM 1343 C C . ASP A 1 41 ? -15.056 -3.460 -12.338 1.00 0.00 41 ASP A C 2
ATOM 1344 O O . ASP A 1 41 ? -15.822 -3.874 -13.208 1.00 0.00 41 ASP A O 2
ATOM 1353 N N . VAL A 1 42 ? -13.927 -2.815 -12.616 1.00 0.00 42 VAL A N 2
ATOM 1354 C CA . VAL A 1 42 ? -13.516 -2.552 -13.990 1.00 0.00 42 VAL A CA 2
ATOM 1355 C C . VAL A 1 42 ? -13.457 -3.841 -14.802 1.00 0.00 42 VAL A C 2
ATOM 1356 O O . VAL A 1 42 ? -14.017 -3.923 -15.896 1.00 0.00 42 VAL A O 2
ATOM 1369 N N . TYR A 1 43 ? -12.777 -4.845 -14.261 1.00 0.00 43 TYR A N 2
ATOM 1370 C CA . TYR A 1 43 ? -12.643 -6.130 -14.936 1.00 0.00 43 TYR A CA 2
ATOM 1371 C C . TYR A 1 43 ? -13.929 -6.943 -14.819 1.00 0.00 43 TYR A C 2
ATOM 1372 O O . TYR A 1 43 ? -14.389 -7.544 -15.790 1.00 0.00 43 TYR A O 2
ATOM 1390 N N . THR A 1 44 ? -14.506 -6.956 -13.621 1.00 0.00 44 THR A N 2
ATOM 1391 C CA . THR A 1 44 ? -15.738 -7.695 -13.375 1.00 0.00 44 THR A CA 2
ATOM 1392 C C . THR A 1 44 ? -16.848 -7.244 -14.317 1.00 0.00 44 THR A C 2
ATOM 1393 O O . THR A 1 44 ? -17.696 -8.041 -14.718 1.00 0.00 44 THR A O 2
ATOM 1404 N N . ALA A 1 45 ? -16.836 -5.963 -14.668 1.00 0.00 45 ALA A N 2
ATOM 1405 C CA . ALA A 1 45 ? -17.840 -5.406 -15.566 1.00 0.00 45 ALA A CA 2
ATOM 1406 C C . ALA A 1 45 ? -17.541 -5.768 -17.017 1.00 0.00 45 ALA A C 2
ATOM 1407 O O . ALA A 1 45 ? -18.405 -6.274 -17.732 1.00 0.00 45 ALA A O 2
ATOM 1414 N N . CYS A 1 46 ? -16.311 -5.504 -17.445 1.00 0.00 46 CYS A N 2
ATOM 1415 C CA . CYS A 1 46 ? -15.897 -5.800 -18.811 1.00 0.00 46 CYS A CA 2
ATOM 1416 C C . CYS A 1 46 ? -16.013 -7.294 -19.104 1.00 0.00 46 CYS A C 2
ATOM 1417 O O . CYS A 1 46 ? -16.656 -7.700 -20.072 1.00 0.00 46 CYS A O 2
ATOM 1424 N N . HIS A 1 47 ? -15.386 -8.107 -18.259 1.00 0.00 47 HIS A N 2
ATOM 1425 C CA . HIS A 1 47 ? -15.420 -9.555 -18.426 1.00 0.00 47 HIS A CA 2
ATOM 1426 C C . HIS A 1 47 ? -16.854 -10.051 -18.587 1.00 0.00 47 HIS A C 2
ATOM 1427 O O . HIS A 1 47 ? -17.141 -10.874 -19.455 1.00 0.00 47 HIS A O 2
ATOM 1441 N N . GLU A 1 48 ? -17.749 -9.543 -17.745 1.00 0.00 48 GLU A N 2
ATOM 1442 C CA . GLU A 1 48 ? -19.152 -9.936 -17.794 1.00 0.00 48 GLU A CA 2
ATOM 1443 C C . GLU A 1 48 ? -19.830 -9.379 -19.043 1.00 0.00 48 GLU A C 2
ATOM 1444 O O . GLU A 1 48 ? -20.799 -9.949 -19.542 1.00 0.00 48 GLU A O 2
ATOM 1456 N N . ALA A 1 49 ? -19.312 -8.261 -19.541 1.00 0.00 49 ALA A N 2
ATOM 1457 C CA . ALA A 1 49 ? -19.865 -7.627 -20.731 1.00 0.00 49 ALA A CA 2
ATOM 1458 C C . ALA A 1 49 ? -19.474 -8.390 -21.992 1.00 0.00 49 ALA A C 2
ATOM 1459 O O . ALA A 1 49 ? -20.300 -8.605 -22.878 1.00 0.00 49 ALA A O 2
ATOM 1466 N N . GLN A 1 50 ? -18.210 -8.795 -22.065 1.00 0.00 50 GLN A N 2
ATOM 1467 C CA . GLN A 1 50 ? -17.711 -9.533 -23.219 1.00 0.00 50 GLN A CA 2
ATOM 1468 C C . GLN A 1 50 ? -17.528 -11.009 -22.883 1.00 0.00 50 GLN A C 2
ATOM 1469 O O . GLN A 1 50 ? -16.697 -11.369 -22.048 1.00 0.00 50 GLN A O 2
ATOM 1483 N N . LYS A 1 51 ? -18.308 -11.861 -23.538 1.00 0.00 51 LYS A N 2
ATOM 1484 C CA . LYS A 1 51 ? -18.233 -13.299 -23.311 1.00 0.00 51 LYS A CA 2
ATOM 1485 C C . LYS A 1 51 ? -18.406 -13.626 -21.831 1.00 0.00 51 LYS A C 2
ATOM 1486 O O . LYS A 1 51 ? -17.875 -14.621 -21.339 1.00 0.00 51 LYS A O 2
ATOM 1505 N N . SER A 1 1 ? 5.226 0.698 -2.726 1.00 0.00 1 SER A N 3
ATOM 1506 C CA . SER A 1 1 ? 4.427 -0.206 -3.545 1.00 0.00 1 SER A CA 3
ATOM 1507 C C . SER A 1 1 ? 5.197 -1.489 -3.847 1.00 0.00 1 SER A C 3
ATOM 1508 O O . SER A 1 1 ? 6.342 -1.447 -4.295 1.00 0.00 1 SER A O 3
ATOM 1516 N N . GLU A 1 2 ? 4.558 -2.627 -3.596 1.00 0.00 2 GLU A N 3
ATOM 1517 C CA . GLU A 1 2 ? 5.182 -3.922 -3.840 1.00 0.00 2 GLU A CA 3
ATOM 1518 C C . GLU A 1 2 ? 4.666 -4.540 -5.136 1.00 0.00 2 GLU A C 3
ATOM 1519 O O . GLU A 1 2 ? 3.611 -4.172 -5.652 1.00 0.00 2 GLU A O 3
ATOM 1531 N N . PRO A 1 3 ? 5.428 -5.503 -5.676 1.00 0.00 3 PRO A N 3
ATOM 1532 C CA . PRO A 1 3 ? 5.069 -6.193 -6.918 1.00 0.00 3 PRO A CA 3
ATOM 1533 C C . PRO A 1 3 ? 3.863 -7.110 -6.744 1.00 0.00 3 PRO A C 3
ATOM 1534 O O . PRO A 1 3 ? 3.494 -7.460 -5.623 1.00 0.00 3 PRO A O 3
ATOM 1545 N N . ASP A 1 4 ? 3.252 -7.496 -7.859 1.00 0.00 4 ASP A N 3
ATOM 1546 C CA . ASP A 1 4 ? 2.087 -8.372 -7.829 1.00 0.00 4 ASP A CA 3
ATOM 1547 C C . ASP A 1 4 ? 2.490 -9.820 -8.093 1.00 0.00 4 ASP A C 3
ATOM 1548 O O . ASP A 1 4 ? 1.689 -10.617 -8.581 1.00 0.00 4 ASP A O 3
ATOM 1557 N N . GLU A 1 5 ? 3.736 -10.151 -7.769 1.00 0.00 5 GLU A N 3
ATOM 1558 C CA . GLU A 1 5 ? 4.244 -11.502 -7.974 1.00 0.00 5 GLU A CA 3
ATOM 1559 C C . GLU A 1 5 ? 3.432 -12.517 -7.174 1.00 0.00 5 GLU A C 3
ATOM 1560 O O . GLU A 1 5 ? 3.305 -13.676 -7.569 1.00 0.00 5 GLU A O 3
ATOM 1572 N N . ILE A 1 6 ? 2.885 -12.071 -6.048 1.00 0.00 6 ILE A N 3
ATOM 1573 C CA . ILE A 1 6 ? 2.084 -12.939 -5.193 1.00 0.00 6 ILE A CA 3
ATOM 1574 C C . ILE A 1 6 ? 0.856 -13.458 -5.933 1.00 0.00 6 ILE A C 3
ATOM 1575 O O . ILE A 1 6 ? 0.561 -14.654 -5.907 1.00 0.00 6 ILE A O 3
ATOM 1591 N N . CYS A 1 7 ? 0.144 -12.553 -6.595 1.00 0.00 7 CYS A N 3
ATOM 1592 C CA . CYS A 1 7 ? -1.052 -12.918 -7.344 1.00 0.00 7 CYS A CA 3
ATOM 1593 C C . CYS A 1 7 ? -0.716 -13.904 -8.459 1.00 0.00 7 CYS A C 3
ATOM 1594 O O . CYS A 1 7 ? -1.532 -14.754 -8.817 1.00 0.00 7 CYS A O 3
ATOM 1601 N N . ARG A 1 8 ? 0.490 -13.784 -9.004 1.00 0.00 8 ARG A N 3
ATOM 1602 C CA . ARG A 1 8 ? 0.934 -14.663 -10.078 1.00 0.00 8 ARG A CA 3
ATOM 1603 C C . ARG A 1 8 ? 1.232 -16.062 -9.547 1.00 0.00 8 ARG A C 3
ATOM 1604 O O . ARG A 1 8 ? 1.091 -17.052 -10.265 1.00 0.00 8 ARG A O 3
ATOM 1625 N N . ALA A 1 9 ? 1.646 -16.135 -8.287 1.00 0.00 9 ALA A N 3
ATOM 1626 C CA . ALA A 1 9 ? 1.962 -17.413 -7.659 1.00 0.00 9 ALA A CA 3
ATOM 1627 C C . ALA A 1 9 ? 0.698 -18.111 -7.170 1.00 0.00 9 ALA A C 3
ATOM 1628 O O . ALA A 1 9 ? 0.649 -19.338 -7.085 1.00 0.00 9 ALA A O 3
ATOM 1635 N N . ARG A 1 10 ? -0.322 -17.322 -6.849 1.00 0.00 10 ARG A N 3
ATOM 1636 C CA . ARG A 1 10 ? -1.586 -17.865 -6.365 1.00 0.00 10 ARG A CA 3
ATOM 1637 C C . ARG A 1 10 ? -2.361 -18.530 -7.498 1.00 0.00 10 ARG A C 3
ATOM 1638 O O . ARG A 1 10 ? -3.144 -19.452 -7.270 1.00 0.00 10 ARG A O 3
ATOM 1659 N N . MET A 1 11 ? -2.138 -18.055 -8.719 1.00 0.00 11 MET A N 3
ATOM 1660 C CA . MET A 1 11 ? -2.815 -18.606 -9.888 1.00 0.00 11 MET A CA 3
ATOM 1661 C C . MET A 1 11 ? -1.825 -19.322 -10.802 1.00 0.00 11 MET A C 3
ATOM 1662 O O . MET A 1 11 ? -0.612 -19.152 -10.675 1.00 0.00 11 MET A O 3
ATOM 1676 N N . THR A 1 12 ? -2.350 -20.125 -11.722 1.00 0.00 12 THR A N 3
ATOM 1677 C CA . THR A 1 12 ? -1.513 -20.868 -12.656 1.00 0.00 12 THR A CA 3
ATOM 1678 C C . THR A 1 12 ? -1.059 -19.983 -13.811 1.00 0.00 12 THR A C 3
ATOM 1679 O O . THR A 1 12 ? -1.572 -18.879 -14.000 1.00 0.00 12 THR A O 3
ATOM 1690 N N . HIS A 1 13 ? -0.094 -20.473 -14.582 1.00 0.00 13 HIS A N 3
ATOM 1691 C CA . HIS A 1 13 ? 0.430 -19.726 -15.720 1.00 0.00 13 HIS A CA 3
ATOM 1692 C C . HIS A 1 13 ? -0.655 -19.504 -16.769 1.00 0.00 13 HIS A C 3
ATOM 1693 O O . HIS A 1 13 ? -0.791 -18.409 -17.315 1.00 0.00 13 HIS A O 3
ATOM 1707 N N . LYS A 1 14 ? -1.425 -20.551 -17.048 1.00 0.00 14 LYS A N 3
ATOM 1708 C CA . LYS A 1 14 ? -2.499 -20.471 -18.031 1.00 0.00 14 LYS A CA 3
ATOM 1709 C C . LYS A 1 14 ? -3.554 -19.456 -17.604 1.00 0.00 14 LYS A C 3
ATOM 1710 O O . LYS A 1 14 ? -4.041 -18.674 -18.420 1.00 0.00 14 LYS A O 3
ATOM 1729 N N . GLU A 1 15 ? -3.900 -19.474 -16.321 1.00 0.00 15 GLU A N 3
ATOM 1730 C CA . GLU A 1 15 ? -4.897 -18.553 -15.786 1.00 0.00 15 GLU A CA 3
ATOM 1731 C C . GLU A 1 15 ? -4.444 -17.105 -15.952 1.00 0.00 15 GLU A C 3
ATOM 1732 O O . GLU A 1 15 ? -5.232 -16.235 -16.321 1.00 0.00 15 GLU A O 3
ATOM 1744 N N . PHE A 1 16 ? -3.168 -16.855 -15.674 1.00 0.00 16 PHE A N 3
ATOM 1745 C CA . PHE A 1 16 ? -2.609 -15.513 -15.791 1.00 0.00 16 PHE A CA 3
ATOM 1746 C C . PHE A 1 16 ? -2.713 -15.004 -17.225 1.00 0.00 16 PHE A C 3
ATOM 1747 O O . PHE A 1 16 ? -2.977 -13.825 -17.459 1.00 0.00 16 PHE A O 3
ATOM 1764 N N . ASN A 1 17 ? -2.501 -15.901 -18.182 1.00 0.00 17 ASN A N 3
ATOM 1765 C CA . ASN A 1 17 ? -2.569 -15.543 -19.594 1.00 0.00 17 ASN A CA 3
ATOM 1766 C C . ASN A 1 17 ? -3.996 -15.184 -19.997 1.00 0.00 17 ASN A C 3
ATOM 1767 O O . ASN A 1 17 ? -4.227 -14.189 -20.684 1.00 0.00 17 ASN A O 3
ATOM 1778 N N . TYR A 1 18 ? -4.950 -16.001 -19.563 1.00 0.00 18 TYR A N 3
ATOM 1779 C CA . TYR A 1 18 ? -6.355 -15.771 -19.880 1.00 0.00 18 TYR A CA 3
ATOM 1780 C C . TYR A 1 18 ? -6.825 -14.429 -19.327 1.00 0.00 18 TYR A C 3
ATOM 1781 O O . TYR A 1 18 ? -7.411 -13.619 -20.045 1.00 0.00 18 TYR A O 3
ATOM 1799 N N . LYS A 1 19 ? -6.564 -14.201 -18.045 1.00 0.00 19 LYS A N 3
ATOM 1800 C CA . LYS A 1 19 ? -6.958 -12.958 -17.393 1.00 0.00 19 LYS A CA 3
ATOM 1801 C C . LYS A 1 19 ? -6.426 -11.750 -18.157 1.00 0.00 19 LYS A C 3
ATOM 1802 O O . LYS A 1 19 ? -7.175 -10.828 -18.479 1.00 0.00 19 LYS A O 3
ATOM 1821 N N . SER A 1 20 ? -5.129 -11.763 -18.447 1.00 0.00 20 SER A N 3
ATOM 1822 C CA . SER A 1 20 ? -4.497 -10.667 -19.172 1.00 0.00 20 SER A CA 3
ATOM 1823 C C . SER A 1 20 ? -5.153 -10.469 -20.536 1.00 0.00 20 SER A C 3
ATOM 1824 O O . SER A 1 20 ? -5.358 -9.340 -20.979 1.00 0.00 20 SER A O 3
ATOM 1832 N N . ASN A 1 21 ? -5.479 -11.575 -21.195 1.00 0.00 21 ASN A N 3
ATOM 1833 C CA . ASN A 1 21 ? -6.111 -11.525 -22.508 1.00 0.00 21 ASN A CA 3
ATOM 1834 C C . ASN A 1 21 ? -7.390 -10.695 -22.464 1.00 0.00 21 ASN A C 3
ATOM 1835 O O . ASN A 1 21 ? -7.620 -9.843 -23.323 1.00 0.00 21 ASN A O 3
ATOM 1846 N N . VAL A 1 22 ? -8.220 -10.949 -21.458 1.00 0.00 22 VAL A N 3
ATOM 1847 C CA . VAL A 1 22 ? -9.476 -10.225 -21.300 1.00 0.00 22 VAL A CA 3
ATOM 1848 C C . VAL A 1 22 ? -9.228 -8.777 -20.892 1.00 0.00 22 VAL A C 3
ATOM 1849 O O . VAL A 1 22 ? -9.954 -7.872 -21.304 1.00 0.00 22 VAL A O 3
ATOM 1862 N N . CYS A 1 23 ? -8.198 -8.565 -20.080 1.00 0.00 23 CYS A N 3
ATOM 1863 C CA . CYS A 1 23 ? -7.852 -7.227 -19.616 1.00 0.00 23 CYS A CA 3
ATOM 1864 C C . CYS A 1 23 ? -7.671 -6.273 -20.793 1.00 0.00 23 CYS A C 3
ATOM 1865 O O . CYS A 1 23 ? -8.208 -5.166 -20.797 1.00 0.00 23 CYS A O 3
ATOM 1872 N N . ASN A 1 24 ? -6.910 -6.711 -21.791 1.00 0.00 24 ASN A N 3
ATOM 1873 C CA . ASN A 1 24 ? -6.657 -5.897 -22.974 1.00 0.00 24 ASN A CA 3
ATOM 1874 C C . ASN A 1 24 ? -7.944 -5.664 -23.759 1.00 0.00 24 ASN A C 3
ATOM 1875 O O . ASN A 1 24 ? -8.005 -4.795 -24.628 1.00 0.00 24 ASN A O 3
ATOM 1886 N N . GLY A 1 25 ? -8.972 -6.447 -23.446 1.00 0.00 25 GLY A N 3
ATOM 1887 C CA . GLY A 1 25 ? -10.245 -6.309 -24.129 1.00 0.00 25 GLY A CA 3
ATOM 1888 C C . GLY A 1 25 ? -11.190 -5.368 -23.408 1.00 0.00 25 GLY A C 3
ATOM 1889 O O . GLY A 1 25 ? -11.981 -4.666 -24.040 1.00 0.00 25 GLY A O 3
ATOM 1893 N N . CYS A 1 26 ? -11.111 -5.352 -22.082 1.00 0.00 26 CYS A N 3
ATOM 1894 C CA . CYS A 1 26 ? -11.966 -4.492 -21.274 1.00 0.00 26 CYS A CA 3
ATOM 1895 C C . CYS A 1 26 ? -11.953 -3.061 -21.804 1.00 0.00 26 CYS A C 3
ATOM 1896 O O . CYS A 1 26 ? -12.947 -2.342 -21.704 1.00 0.00 26 CYS A O 3
ATOM 1903 N N . GLY A 1 27 ? -10.820 -2.654 -22.368 1.00 0.00 27 GLY A N 3
ATOM 1904 C CA . GLY A 1 27 ? -10.699 -1.311 -22.904 1.00 0.00 27 GLY A CA 3
ATOM 1905 C C . GLY A 1 27 ? -9.344 -0.694 -22.621 1.00 0.00 27 GLY A C 3
ATOM 1906 O O . GLY A 1 27 ? -8.320 -1.377 -22.669 1.00 0.00 27 GLY A O 3
ATOM 1910 N N . ASP A 1 28 ? -9.335 0.602 -22.327 1.00 0.00 28 ASP A N 3
ATOM 1911 C CA . ASP A 1 28 ? -8.096 1.311 -22.034 1.00 0.00 28 ASP A CA 3
ATOM 1912 C C . ASP A 1 28 ? -7.839 1.359 -20.531 1.00 0.00 28 ASP A C 3
ATOM 1913 O O . ASP A 1 28 ? -7.107 2.220 -20.044 1.00 0.00 28 ASP A O 3
ATOM 1922 N N . GLN A 1 29 ? -8.447 0.428 -19.802 1.00 0.00 29 GLN A N 3
ATOM 1923 C CA . GLN A 1 29 ? -8.285 0.366 -18.354 1.00 0.00 29 GLN A CA 3
ATOM 1924 C C . GLN A 1 29 ? -7.483 -0.866 -17.949 1.00 0.00 29 GLN A C 3
ATOM 1925 O O . GLN A 1 29 ? -7.643 -1.389 -16.846 1.00 0.00 29 GLN A O 3
ATOM 1939 N N . VAL A 1 30 ? -6.619 -1.326 -18.849 1.00 0.00 30 VAL A N 3
ATOM 1940 C CA . VAL A 1 30 ? -5.790 -2.496 -18.584 1.00 0.00 30 VAL A CA 3
ATOM 1941 C C . VAL A 1 30 ? -5.092 -2.382 -17.234 1.00 0.00 30 VAL A C 3
ATOM 1942 O O . VAL A 1 30 ? -5.067 -3.333 -16.454 1.00 0.00 30 VAL A O 3
ATOM 1955 N N . ALA A 1 31 ? -4.526 -1.210 -16.965 1.00 0.00 31 ALA A N 3
ATOM 1956 C CA . ALA A 1 31 ? -3.829 -0.969 -15.708 1.00 0.00 31 ALA A CA 3
ATOM 1957 C C . ALA A 1 31 ? -4.732 -1.260 -14.514 1.00 0.00 31 ALA A C 3
ATOM 1958 O O . ALA A 1 31 ? -4.316 -1.902 -13.550 1.00 0.00 31 ALA A O 3
ATOM 1965 N N . ALA A 1 32 ? -5.970 -0.782 -14.585 1.00 0.00 32 ALA A N 3
ATOM 1966 C CA . ALA A 1 32 ? -6.933 -0.991 -13.510 1.00 0.00 32 ALA A CA 3
ATOM 1967 C C . ALA A 1 32 ? -7.335 -2.459 -13.412 1.00 0.00 32 ALA A C 3
ATOM 1968 O O . ALA A 1 32 ? -7.549 -2.982 -12.318 1.00 0.00 32 ALA A O 3
ATOM 1975 N N . CYS A 1 33 ? -7.437 -3.118 -14.561 1.00 0.00 33 CYS A N 3
ATOM 1976 C CA . CYS A 1 33 ? -7.815 -4.525 -14.605 1.00 0.00 33 CYS A CA 3
ATOM 1977 C C . CYS A 1 33 ? -6.845 -5.375 -13.789 1.00 0.00 33 CYS A C 3
ATOM 1978 O O . CYS A 1 33 ? -7.255 -6.284 -13.068 1.00 0.00 33 CYS A O 3
ATOM 1985 N N . GLU A 1 34 ? -5.556 -5.072 -13.910 1.00 0.00 34 GLU A N 3
ATOM 1986 C CA . GLU A 1 34 ? -4.528 -5.808 -13.184 1.00 0.00 34 GLU A CA 3
ATOM 1987 C C . GLU A 1 34 ? -4.189 -5.115 -11.867 1.00 0.00 34 GLU A C 3
ATOM 1988 O O . GLU A 1 34 ? -3.474 -5.665 -11.030 1.00 0.00 34 GLU A O 3
ATOM 2000 N N . ALA A 1 35 ? -4.708 -3.904 -11.692 1.00 0.00 35 ALA A N 3
ATOM 2001 C CA . ALA A 1 35 ? -4.463 -3.136 -10.478 1.00 0.00 35 ALA A CA 3
ATOM 2002 C C . ALA A 1 35 ? -4.757 -3.968 -9.234 1.00 0.00 35 ALA A C 3
ATOM 2003 O O . ALA A 1 35 ? -3.886 -4.160 -8.385 1.00 0.00 35 ALA A O 3
ATOM 2010 N N . GLU A 1 36 ? -5.988 -4.459 -9.132 1.00 0.00 36 GLU A N 3
ATOM 2011 C CA . GLU A 1 36 ? -6.395 -5.269 -7.990 1.00 0.00 36 GLU A CA 3
ATOM 2012 C C . GLU A 1 36 ? -6.269 -6.757 -8.307 1.00 0.00 36 GLU A C 3
ATOM 2013 O O . GLU A 1 36 ? -7.019 -7.580 -7.781 1.00 0.00 36 GLU A O 3
ATOM 2025 N N . CYS A 1 37 ? -5.316 -7.094 -9.169 1.00 0.00 37 CYS A N 3
ATOM 2026 C CA . CYS A 1 37 ? -5.091 -8.481 -9.557 1.00 0.00 37 CYS A CA 3
ATOM 2027 C C . CYS A 1 37 ? -6.359 -9.094 -10.144 1.00 0.00 37 CYS A C 3
ATOM 2028 O O . CYS A 1 37 ? -6.809 -10.154 -9.708 1.00 0.00 37 CYS A O 3
ATOM 2035 N N . PHE A 1 38 ? -6.930 -8.420 -11.137 1.00 0.00 38 PHE A N 3
ATOM 2036 C CA . PHE A 1 38 ? -8.148 -8.897 -11.784 1.00 0.00 38 PHE A CA 3
ATOM 2037 C C . PHE A 1 38 ? -9.309 -8.936 -10.794 1.00 0.00 38 PHE A C 3
ATOM 2038 O O . PHE A 1 38 ? -10.318 -9.600 -11.032 1.00 0.00 38 PHE A O 3
ATOM 2055 N N . ARG A 1 39 ? -9.157 -8.222 -9.684 1.00 0.00 39 ARG A N 3
ATOM 2056 C CA . ARG A 1 39 ? -10.192 -8.176 -8.658 1.00 0.00 39 ARG A CA 3
ATOM 2057 C C . ARG A 1 39 ? -10.734 -6.759 -8.495 1.00 0.00 39 ARG A C 3
ATOM 2058 O O . ARG A 1 39 ? -10.488 -6.102 -7.485 1.00 0.00 39 ARG A O 3
ATOM 2079 N N . ASN A 1 40 ? -11.472 -6.295 -9.498 1.00 0.00 40 ASN A N 3
ATOM 2080 C CA . ASN A 1 40 ? -12.048 -4.955 -9.467 1.00 0.00 40 ASN A CA 3
ATOM 2081 C C . ASN A 1 40 ? -13.319 -4.890 -10.309 1.00 0.00 40 ASN A C 3
ATOM 2082 O O . ASN A 1 40 ? -13.609 -5.801 -11.085 1.00 0.00 40 ASN A O 3
ATOM 2093 N N . ASP A 1 41 ? -14.071 -3.807 -10.151 1.00 0.00 41 ASP A N 3
ATOM 2094 C CA . ASP A 1 41 ? -15.310 -3.621 -10.897 1.00 0.00 41 ASP A CA 3
ATOM 2095 C C . ASP A 1 41 ? -15.027 -3.435 -12.384 1.00 0.00 41 ASP A C 3
ATOM 2096 O O . ASP A 1 41 ? -15.796 -3.884 -13.235 1.00 0.00 41 ASP A O 3
ATOM 2105 N N . VAL A 1 42 ? -13.918 -2.769 -12.692 1.00 0.00 42 VAL A N 3
ATOM 2106 C CA . VAL A 1 42 ? -13.533 -2.523 -14.076 1.00 0.00 42 VAL A CA 3
ATOM 2107 C C . VAL A 1 42 ? -13.467 -3.824 -14.868 1.00 0.00 42 VAL A C 3
ATOM 2108 O O . VAL A 1 42 ? -14.035 -3.932 -15.954 1.00 0.00 42 VAL A O 3
ATOM 2121 N N . TYR A 1 43 ? -12.769 -4.811 -14.316 1.00 0.00 43 TYR A N 3
ATOM 2122 C CA . TYR A 1 43 ? -12.627 -6.106 -14.971 1.00 0.00 43 TYR A CA 3
ATOM 2123 C C . TYR A 1 43 ? -13.895 -6.939 -14.813 1.00 0.00 43 TYR A C 3
ATOM 2124 O O . TYR A 1 43 ? -14.357 -7.576 -15.761 1.00 0.00 43 TYR A O 3
ATOM 2142 N N . THR A 1 44 ? -14.456 -6.928 -13.608 1.00 0.00 44 THR A N 3
ATOM 2143 C CA . THR A 1 44 ? -15.670 -7.682 -13.323 1.00 0.00 44 THR A CA 3
ATOM 2144 C C . THR A 1 44 ? -16.799 -7.284 -14.267 1.00 0.00 44 THR A C 3
ATOM 2145 O O . THR A 1 44 ? -17.617 -8.117 -14.658 1.00 0.00 44 THR A O 3
ATOM 2156 N N . ALA A 1 45 ? -16.837 -6.006 -14.631 1.00 0.00 45 ALA A N 3
ATOM 2157 C CA . ALA A 1 45 ? -17.865 -5.499 -15.531 1.00 0.00 45 ALA A CA 3
ATOM 2158 C C . ALA A 1 45 ? -17.556 -5.864 -16.979 1.00 0.00 45 ALA A C 3
ATOM 2159 O O . ALA A 1 45 ? -18.403 -6.408 -17.688 1.00 0.00 45 ALA A O 3
ATOM 2166 N N . CYS A 1 46 ? -16.337 -5.562 -17.413 1.00 0.00 46 CYS A N 3
ATOM 2167 C CA . CYS A 1 46 ? -15.915 -5.857 -18.777 1.00 0.00 46 CYS A CA 3
ATOM 2168 C C . CYS A 1 46 ? -16.007 -7.353 -19.063 1.00 0.00 46 CYS A C 3
ATOM 2169 O O . CYS A 1 46 ? -16.653 -7.775 -20.023 1.00 0.00 46 CYS A O 3
ATOM 2176 N N . HIS A 1 47 ? -15.356 -8.151 -18.223 1.00 0.00 47 HIS A N 3
ATOM 2177 C CA . HIS A 1 47 ? -15.364 -9.601 -18.385 1.00 0.00 47 HIS A CA 3
ATOM 2178 C C . HIS A 1 47 ? -16.792 -10.131 -18.459 1.00 0.00 47 HIS A C 3
ATOM 2179 O O . HIS A 1 47 ? -17.128 -10.913 -19.349 1.00 0.00 47 HIS A O 3
ATOM 2193 N N . GLU A 1 48 ? -17.628 -9.701 -17.519 1.00 0.00 48 GLU A N 3
ATOM 2194 C CA . GLU A 1 48 ? -19.020 -10.135 -17.478 1.00 0.00 48 GLU A CA 3
ATOM 2195 C C . GLU A 1 48 ? -19.735 -9.791 -18.782 1.00 0.00 48 GLU A C 3
ATOM 2196 O O . GLU A 1 48 ? -20.691 -10.460 -19.173 1.00 0.00 48 GLU A O 3
ATOM 2208 N N . ALA A 1 49 ? -19.265 -8.742 -19.449 1.00 0.00 49 ALA A N 3
ATOM 2209 C CA . ALA A 1 49 ? -19.858 -8.309 -20.708 1.00 0.00 49 ALA A CA 3
ATOM 2210 C C . ALA A 1 49 ? -19.342 -9.144 -21.874 1.00 0.00 49 ALA A C 3
ATOM 2211 O O . ALA A 1 49 ? -20.011 -9.277 -22.898 1.00 0.00 49 ALA A O 3
ATOM 2218 N N . GLN A 1 50 ? -18.147 -9.703 -21.712 1.00 0.00 50 GLN A N 3
ATOM 2219 C CA . GLN A 1 50 ? -17.541 -10.525 -22.753 1.00 0.00 50 GLN A CA 3
ATOM 2220 C C . GLN A 1 50 ? -18.447 -11.696 -23.119 1.00 0.00 50 GLN A C 3
ATOM 2221 O O . GLN A 1 50 ? -18.725 -12.562 -22.290 1.00 0.00 50 GLN A O 3
ATOM 2235 N N . LYS A 1 51 ? -18.905 -11.715 -24.366 1.00 0.00 51 LYS A N 3
ATOM 2236 C CA . LYS A 1 51 ? -19.779 -12.780 -24.844 1.00 0.00 51 LYS A CA 3
ATOM 2237 C C . LYS A 1 51 ? -19.014 -13.756 -25.732 1.00 0.00 51 LYS A C 3
ATOM 2238 O O . LYS A 1 51 ? -18.894 -13.548 -26.940 1.00 0.00 51 LYS A O 3
ATOM 2257 N N . SER A 1 1 ? 8.682 -4.561 1.815 1.00 0.00 1 SER A N 4
ATOM 2258 C CA . SER A 1 1 ? 7.621 -5.524 1.546 1.00 0.00 1 SER A CA 4
ATOM 2259 C C . SER A 1 1 ? 7.935 -6.343 0.297 1.00 0.00 1 SER A C 4
ATOM 2260 O O . SER A 1 1 ? 9.003 -6.203 -0.297 1.00 0.00 1 SER A O 4
ATOM 2268 N N . GLU A 1 2 ? 6.995 -7.198 -0.093 1.00 0.00 2 GLU A N 4
ATOM 2269 C CA . GLU A 1 2 ? 7.171 -8.041 -1.270 1.00 0.00 2 GLU A CA 4
ATOM 2270 C C . GLU A 1 2 ? 6.365 -7.504 -2.450 1.00 0.00 2 GLU A C 4
ATOM 2271 O O . GLU A 1 2 ? 5.424 -6.727 -2.288 1.00 0.00 2 GLU A O 4
ATOM 2283 N N . PRO A 1 3 ? 6.742 -7.927 -3.665 1.00 0.00 3 PRO A N 4
ATOM 2284 C CA . PRO A 1 3 ? 6.068 -7.503 -4.896 1.00 0.00 3 PRO A CA 4
ATOM 2285 C C . PRO A 1 3 ? 4.665 -8.088 -5.019 1.00 0.00 3 PRO A C 4
ATOM 2286 O O . PRO A 1 3 ? 4.174 -8.748 -4.103 1.00 0.00 3 PRO A O 4
ATOM 2297 N N . ASP A 1 4 ? 4.025 -7.843 -6.157 1.00 0.00 4 ASP A N 4
ATOM 2298 C CA . ASP A 1 4 ? 2.678 -8.346 -6.401 1.00 0.00 4 ASP A CA 4
ATOM 2299 C C . ASP A 1 4 ? 2.721 -9.657 -7.181 1.00 0.00 4 ASP A C 4
ATOM 2300 O O . ASP A 1 4 ? 1.763 -10.012 -7.868 1.00 0.00 4 ASP A O 4
ATOM 2309 N N . GLU A 1 5 ? 3.837 -10.370 -7.070 1.00 0.00 5 GLU A N 4
ATOM 2310 C CA . GLU A 1 5 ? 4.004 -11.640 -7.767 1.00 0.00 5 GLU A CA 4
ATOM 2311 C C . GLU A 1 5 ? 3.108 -12.716 -7.160 1.00 0.00 5 GLU A C 4
ATOM 2312 O O . GLU A 1 5 ? 2.696 -13.653 -7.843 1.00 0.00 5 GLU A O 4
ATOM 2324 N N . ILE A 1 6 ? 2.812 -12.573 -5.873 1.00 0.00 6 ILE A N 4
ATOM 2325 C CA . ILE A 1 6 ? 1.965 -13.531 -5.173 1.00 0.00 6 ILE A CA 4
ATOM 2326 C C . ILE A 1 6 ? 0.654 -13.752 -5.919 1.00 0.00 6 ILE A C 4
ATOM 2327 O O . ILE A 1 6 ? 0.138 -14.869 -5.973 1.00 0.00 6 ILE A O 4
ATOM 2343 N N . CYS A 1 7 ? 0.119 -12.681 -6.496 1.00 0.00 7 CYS A N 4
ATOM 2344 C CA . CYS A 1 7 ? -1.132 -12.757 -7.241 1.00 0.00 7 CYS A CA 4
ATOM 2345 C C . CYS A 1 7 ? -1.048 -13.813 -8.339 1.00 0.00 7 CYS A C 4
ATOM 2346 O O . CYS A 1 7 ? -2.000 -14.558 -8.571 1.00 0.00 7 CYS A O 4
ATOM 2353 N N . ARG A 1 8 ? 0.097 -13.870 -9.011 1.00 0.00 8 ARG A N 4
ATOM 2354 C CA . ARG A 1 8 ? 0.305 -14.833 -10.085 1.00 0.00 8 ARG A CA 4
ATOM 2355 C C . ARG A 1 8 ? 0.649 -16.209 -9.522 1.00 0.00 8 ARG A C 4
ATOM 2356 O O . ARG A 1 8 ? 0.404 -17.232 -10.162 1.00 0.00 8 ARG A O 4
ATOM 2377 N N . ALA A 1 9 ? 1.220 -16.226 -8.322 1.00 0.00 9 ALA A N 4
ATOM 2378 C CA . ALA A 1 9 ? 1.596 -17.475 -7.672 1.00 0.00 9 ALA A CA 4
ATOM 2379 C C . ALA A 1 9 ? 0.364 -18.248 -7.215 1.00 0.00 9 ALA A C 4
ATOM 2380 O O . ALA A 1 9 ? 0.358 -19.479 -7.211 1.00 0.00 9 ALA A O 4
ATOM 2387 N N . ARG A 1 10 ? -0.678 -17.519 -6.830 1.00 0.00 10 ARG A N 4
ATOM 2388 C CA . ARG A 1 10 ? -1.915 -18.137 -6.368 1.00 0.00 10 ARG A CA 4
ATOM 2389 C C . ARG A 1 10 ? -2.680 -18.759 -7.532 1.00 0.00 10 ARG A C 4
ATOM 2390 O O . ARG A 1 10 ? -3.447 -19.704 -7.349 1.00 0.00 10 ARG A O 4
ATOM 2411 N N . MET A 1 11 ? -2.465 -18.223 -8.729 1.00 0.00 11 MET A N 4
ATOM 2412 C CA . MET A 1 11 ? -3.133 -18.728 -9.923 1.00 0.00 11 MET A CA 4
ATOM 2413 C C . MET A 1 11 ? -2.158 -19.504 -10.803 1.00 0.00 11 MET A C 4
ATOM 2414 O O . MET A 1 11 ? -0.945 -19.451 -10.601 1.00 0.00 11 MET A O 4
ATOM 2428 N N . THR A 1 12 ? -2.697 -20.227 -11.780 1.00 0.00 12 THR A N 4
ATOM 2429 C CA . THR A 1 12 ? -1.876 -21.016 -12.690 1.00 0.00 12 THR A CA 4
ATOM 2430 C C . THR A 1 12 ? -1.327 -20.154 -13.822 1.00 0.00 12 THR A C 4
ATOM 2431 O O . THR A 1 12 ? -1.898 -19.117 -14.159 1.00 0.00 12 THR A O 4
ATOM 2442 N N . HIS A 1 13 ? -0.216 -20.591 -14.406 1.00 0.00 13 HIS A N 4
ATOM 2443 C CA . HIS A 1 13 ? 0.410 -19.859 -15.502 1.00 0.00 13 HIS A CA 4
ATOM 2444 C C . HIS A 1 13 ? -0.599 -19.571 -16.609 1.00 0.00 13 HIS A C 4
ATOM 2445 O O . HIS A 1 13 ? -0.603 -18.487 -17.194 1.00 0.00 13 HIS A O 4
ATOM 2459 N N . LYS A 1 14 ? -1.453 -20.548 -16.893 1.00 0.00 14 LYS A N 4
ATOM 2460 C CA . LYS A 1 14 ? -2.467 -20.401 -17.930 1.00 0.00 14 LYS A CA 4
ATOM 2461 C C . LYS A 1 14 ? -3.523 -19.380 -17.517 1.00 0.00 14 LYS A C 4
ATOM 2462 O O . LYS A 1 14 ? -4.047 -18.645 -18.353 1.00 0.00 14 LYS A O 4
ATOM 2481 N N . GLU A 1 15 ? -3.828 -19.341 -16.224 1.00 0.00 15 GLU A N 4
ATOM 2482 C CA . GLU A 1 15 ? -4.820 -18.409 -15.702 1.00 0.00 15 GLU A CA 4
ATOM 2483 C C . GLU A 1 15 ? -4.389 -16.965 -15.942 1.00 0.00 15 GLU A C 4
ATOM 2484 O O . GLU A 1 15 ? -5.146 -16.162 -16.489 1.00 0.00 15 GLU A O 4
ATOM 2496 N N . PHE A 1 16 ? -3.168 -16.641 -15.529 1.00 0.00 16 PHE A N 4
ATOM 2497 C CA . PHE A 1 16 ? -2.636 -15.294 -15.698 1.00 0.00 16 PHE A CA 4
ATOM 2498 C C . PHE A 1 16 ? -2.677 -14.873 -17.164 1.00 0.00 16 PHE A C 4
ATOM 2499 O O . PHE A 1 16 ? -2.924 -13.710 -17.480 1.00 0.00 16 PHE A O 4
ATOM 2516 N N . ASN A 1 17 ? -2.432 -15.828 -18.055 1.00 0.00 17 ASN A N 4
ATOM 2517 C CA . ASN A 1 17 ? -2.439 -15.557 -19.488 1.00 0.00 17 ASN A CA 4
ATOM 2518 C C . ASN A 1 17 ? -3.842 -15.197 -19.966 1.00 0.00 17 ASN A C 4
ATOM 2519 O O . ASN A 1 17 ? -4.023 -14.262 -20.746 1.00 0.00 17 ASN A O 4
ATOM 2530 N N . TYR A 1 18 ? -4.832 -15.946 -19.493 1.00 0.00 18 TYR A N 4
ATOM 2531 C CA . TYR A 1 18 ? -6.220 -15.707 -19.874 1.00 0.00 18 TYR A CA 4
ATOM 2532 C C . TYR A 1 18 ? -6.712 -14.370 -19.330 1.00 0.00 18 TYR A C 4
ATOM 2533 O O . TYR A 1 18 ? -7.311 -13.574 -20.053 1.00 0.00 18 TYR A O 4
ATOM 2551 N N . LYS A 1 19 ? -6.454 -14.129 -18.049 1.00 0.00 19 LYS A N 4
ATOM 2552 C CA . LYS A 1 19 ? -6.868 -12.888 -17.404 1.00 0.00 19 LYS A CA 4
ATOM 2553 C C . LYS A 1 19 ? -6.355 -11.677 -18.176 1.00 0.00 19 LYS A C 4
ATOM 2554 O O . LYS A 1 19 ? -7.117 -10.765 -18.497 1.00 0.00 19 LYS A O 4
ATOM 2573 N N . SER A 1 20 ? -5.059 -11.675 -18.472 1.00 0.00 20 SER A N 4
ATOM 2574 C CA . SER A 1 20 ? -4.444 -10.575 -19.205 1.00 0.00 20 SER A CA 4
ATOM 2575 C C . SER A 1 20 ? -5.108 -10.390 -20.566 1.00 0.00 20 SER A C 4
ATOM 2576 O O . SER A 1 20 ? -5.327 -9.265 -21.015 1.00 0.00 20 SER A O 4
ATOM 2584 N N . ASN A 1 21 ? -5.427 -11.504 -21.218 1.00 0.00 21 ASN A N 4
ATOM 2585 C CA . ASN A 1 21 ? -6.066 -11.466 -22.529 1.00 0.00 21 ASN A CA 4
ATOM 2586 C C . ASN A 1 21 ? -7.354 -10.650 -22.483 1.00 0.00 21 ASN A C 4
ATOM 2587 O O . ASN A 1 21 ? -7.591 -9.794 -23.336 1.00 0.00 21 ASN A O 4
ATOM 2598 N N . VAL A 1 22 ? -8.184 -10.921 -21.480 1.00 0.00 22 VAL A N 4
ATOM 2599 C CA . VAL A 1 22 ? -9.448 -10.212 -21.322 1.00 0.00 22 VAL A CA 4
ATOM 2600 C C . VAL A 1 22 ? -9.217 -8.764 -20.904 1.00 0.00 22 VAL A C 4
ATOM 2601 O O . VAL A 1 22 ? -9.955 -7.865 -21.308 1.00 0.00 22 VAL A O 4
ATOM 2614 N N . CYS A 1 23 ? -8.188 -8.544 -20.093 1.00 0.00 23 CYS A N 4
ATOM 2615 C CA . CYS A 1 23 ? -7.858 -7.205 -19.621 1.00 0.00 23 CYS A CA 4
ATOM 2616 C C . CYS A 1 23 ? -7.694 -6.241 -20.792 1.00 0.00 23 CYS A C 4
ATOM 2617 O O . CYS A 1 23 ? -8.249 -5.142 -20.786 1.00 0.00 23 CYS A O 4
ATOM 2624 N N . ASN A 1 24 ? -6.929 -6.660 -21.795 1.00 0.00 24 ASN A N 4
ATOM 2625 C CA . ASN A 1 24 ? -6.693 -5.833 -22.973 1.00 0.00 24 ASN A CA 4
ATOM 2626 C C . ASN A 1 24 ? -7.987 -5.610 -23.749 1.00 0.00 24 ASN A C 4
ATOM 2627 O O . ASN A 1 24 ? -8.064 -4.733 -24.609 1.00 0.00 24 ASN A O 4
ATOM 2638 N N . GLY A 1 25 ? -9.003 -6.410 -23.439 1.00 0.00 25 GLY A N 4
ATOM 2639 C CA . GLY A 1 25 ? -10.281 -6.282 -24.114 1.00 0.00 25 GLY A CA 4
ATOM 2640 C C . GLY A 1 25 ? -11.231 -5.352 -23.386 1.00 0.00 25 GLY A C 4
ATOM 2641 O O . GLY A 1 25 ? -12.036 -4.661 -24.011 1.00 0.00 25 GLY A O 4
ATOM 2645 N N . CYS A 1 26 ? -11.139 -5.335 -22.061 1.00 0.00 26 CYS A N 4
ATOM 2646 C CA . CYS A 1 26 ? -11.997 -4.484 -21.245 1.00 0.00 26 CYS A CA 4
ATOM 2647 C C . CYS A 1 26 ? -12.009 -3.054 -21.777 1.00 0.00 26 CYS A C 4
ATOM 2648 O O . CYS A 1 26 ? -13.011 -2.348 -21.670 1.00 0.00 26 CYS A O 4
ATOM 2655 N N . GLY A 1 27 ? -10.886 -2.633 -22.352 1.00 0.00 27 GLY A N 4
ATOM 2656 C CA . GLY A 1 27 ? -10.788 -1.290 -22.893 1.00 0.00 27 GLY A CA 4
ATOM 2657 C C . GLY A 1 27 ? -9.444 -0.647 -22.608 1.00 0.00 27 GLY A C 4
ATOM 2658 O O . GLY A 1 27 ? -8.406 -1.305 -22.681 1.00 0.00 27 GLY A O 4
ATOM 2662 N N . ASP A 1 28 ? -9.463 0.641 -22.284 1.00 0.00 28 ASP A N 4
ATOM 2663 C CA . ASP A 1 28 ? -8.238 1.373 -21.986 1.00 0.00 28 ASP A CA 4
ATOM 2664 C C . ASP A 1 28 ? -7.965 1.389 -20.486 1.00 0.00 28 ASP A C 4
ATOM 2665 O O . ASP A 1 28 ? -7.242 2.250 -19.986 1.00 0.00 28 ASP A O 4
ATOM 2674 N N . GLN A 1 29 ? -8.550 0.431 -19.773 1.00 0.00 29 GLN A N 4
ATOM 2675 C CA . GLN A 1 29 ? -8.371 0.337 -18.329 1.00 0.00 29 GLN A CA 4
ATOM 2676 C C . GLN A 1 29 ? -7.530 -0.882 -17.963 1.00 0.00 29 GLN A C 4
ATOM 2677 O O . GLN A 1 29 ? -7.662 -1.435 -16.871 1.00 0.00 29 GLN A O 4
ATOM 2691 N N . VAL A 1 30 ? -6.665 -1.296 -18.883 1.00 0.00 30 VAL A N 4
ATOM 2692 C CA . VAL A 1 30 ? -5.801 -2.448 -18.657 1.00 0.00 30 VAL A CA 4
ATOM 2693 C C . VAL A 1 30 ? -5.093 -2.348 -17.311 1.00 0.00 30 VAL A C 4
ATOM 2694 O O . VAL A 1 30 ? -5.120 -3.285 -16.513 1.00 0.00 30 VAL A O 4
ATOM 2707 N N . ALA A 1 31 ? -4.460 -1.206 -17.064 1.00 0.00 31 ALA A N 4
ATOM 2708 C CA . ALA A 1 31 ? -3.746 -0.983 -15.813 1.00 0.00 31 ALA A CA 4
ATOM 2709 C C . ALA A 1 31 ? -4.644 -1.257 -14.612 1.00 0.00 31 ALA A C 4
ATOM 2710 O O . ALA A 1 31 ? -4.229 -1.899 -13.648 1.00 0.00 31 ALA A O 4
ATOM 2717 N N . ALA A 1 32 ? -5.878 -0.766 -14.677 1.00 0.00 32 ALA A N 4
ATOM 2718 C CA . ALA A 1 32 ? -6.835 -0.959 -13.594 1.00 0.00 32 ALA A CA 4
ATOM 2719 C C . ALA A 1 32 ? -7.239 -2.424 -13.474 1.00 0.00 32 ALA A C 4
ATOM 2720 O O . ALA A 1 32 ? -7.410 -2.943 -12.370 1.00 0.00 32 ALA A O 4
ATOM 2727 N N . CYS A 1 33 ? -7.391 -3.087 -14.615 1.00 0.00 33 CYS A N 4
ATOM 2728 C CA . CYS A 1 33 ? -7.777 -4.493 -14.638 1.00 0.00 33 CYS A CA 4
ATOM 2729 C C . CYS A 1 33 ? -6.791 -5.340 -13.839 1.00 0.00 33 CYS A C 4
ATOM 2730 O O . CYS A 1 33 ? -7.186 -6.264 -13.127 1.00 0.00 33 CYS A O 4
ATOM 2737 N N . GLU A 1 34 ? -5.507 -5.019 -13.962 1.00 0.00 34 GLU A N 4
ATOM 2738 C CA . GLU A 1 34 ? -4.465 -5.751 -13.251 1.00 0.00 34 GLU A CA 4
ATOM 2739 C C . GLU A 1 34 ? -4.141 -5.080 -11.919 1.00 0.00 34 GLU A C 4
ATOM 2740 O O . GLU A 1 34 ? -3.442 -5.648 -11.080 1.00 0.00 34 GLU A O 4
ATOM 2752 N N . ALA A 1 35 ? -4.652 -3.868 -11.734 1.00 0.00 35 ALA A N 4
ATOM 2753 C CA . ALA A 1 35 ? -4.419 -3.120 -10.505 1.00 0.00 35 ALA A CA 4
ATOM 2754 C C . ALA A 1 35 ? -4.734 -3.968 -9.278 1.00 0.00 35 ALA A C 4
ATOM 2755 O O . ALA A 1 35 ? -3.885 -4.155 -8.408 1.00 0.00 35 ALA A O 4
ATOM 2762 N N . GLU A 1 36 ? -5.960 -4.477 -9.215 1.00 0.00 36 GLU A N 4
ATOM 2763 C CA . GLU A 1 36 ? -6.387 -5.305 -8.093 1.00 0.00 36 GLU A CA 4
ATOM 2764 C C . GLU A 1 36 ? -6.235 -6.787 -8.421 1.00 0.00 36 GLU A C 4
ATOM 2765 O O . GLU A 1 36 ? -6.993 -7.624 -7.931 1.00 0.00 36 GLU A O 4
ATOM 2777 N N . CYS A 1 37 ? -5.250 -7.105 -9.255 1.00 0.00 37 CYS A N 4
ATOM 2778 C CA . CYS A 1 37 ? -4.997 -8.485 -9.650 1.00 0.00 37 CYS A CA 4
ATOM 2779 C C . CYS A 1 37 ? -6.250 -9.117 -10.250 1.00 0.00 37 CYS A C 4
ATOM 2780 O O . CYS A 1 37 ? -6.673 -10.196 -9.835 1.00 0.00 37 CYS A O 4
ATOM 2787 N N . PHE A 1 38 ? -6.839 -8.437 -11.228 1.00 0.00 38 PHE A N 4
ATOM 2788 C CA . PHE A 1 38 ? -8.045 -8.930 -11.883 1.00 0.00 38 PHE A CA 4
ATOM 2789 C C . PHE A 1 38 ? -9.204 -9.018 -10.895 1.00 0.00 38 PHE A C 4
ATOM 2790 O O . PHE A 1 38 ? -10.166 -9.754 -11.114 1.00 0.00 38 PHE A O 4
ATOM 2807 N N . ARG A 1 39 ? -9.104 -8.262 -9.807 1.00 0.00 39 ARG A N 4
ATOM 2808 C CA . ARG A 1 39 ? -10.143 -8.254 -8.784 1.00 0.00 39 ARG A CA 4
ATOM 2809 C C . ARG A 1 39 ? -10.695 -6.847 -8.579 1.00 0.00 39 ARG A C 4
ATOM 2810 O O . ARG A 1 39 ? -10.456 -6.219 -7.548 1.00 0.00 39 ARG A O 4
ATOM 2831 N N . ASN A 1 40 ? -11.434 -6.357 -9.569 1.00 0.00 40 ASN A N 4
ATOM 2832 C CA . ASN A 1 40 ? -12.019 -5.023 -9.499 1.00 0.00 40 ASN A CA 4
ATOM 2833 C C . ASN A 1 40 ? -13.282 -4.937 -10.350 1.00 0.00 40 ASN A C 4
ATOM 2834 O O . ASN A 1 40 ? -13.521 -5.783 -11.211 1.00 0.00 40 ASN A O 4
ATOM 2845 N N . ASP A 1 41 ? -14.086 -3.909 -10.103 1.00 0.00 41 ASP A N 4
ATOM 2846 C CA . ASP A 1 41 ? -15.325 -3.711 -10.846 1.00 0.00 41 ASP A CA 4
ATOM 2847 C C . ASP A 1 41 ? -15.041 -3.515 -12.332 1.00 0.00 41 ASP A C 4
ATOM 2848 O O . ASP A 1 41 ? -15.813 -3.953 -13.186 1.00 0.00 41 ASP A O 4
ATOM 2857 N N . VAL A 1 42 ? -13.929 -2.852 -12.635 1.00 0.00 42 VAL A N 4
ATOM 2858 C CA . VAL A 1 42 ? -13.544 -2.597 -14.018 1.00 0.00 42 VAL A CA 4
ATOM 2859 C C . VAL A 1 42 ? -13.473 -3.894 -14.817 1.00 0.00 42 VAL A C 4
ATOM 2860 O O . VAL A 1 42 ? -14.044 -3.998 -15.902 1.00 0.00 42 VAL A O 4
ATOM 2873 N N . TYR A 1 43 ? -12.769 -4.879 -14.272 1.00 0.00 43 TYR A N 4
ATOM 2874 C CA . TYR A 1 43 ? -12.621 -6.170 -14.934 1.00 0.00 43 TYR A CA 4
ATOM 2875 C C . TYR A 1 43 ? -13.881 -7.014 -14.769 1.00 0.00 43 TYR A C 4
ATOM 2876 O O . TYR A 1 43 ? -14.330 -7.672 -15.708 1.00 0.00 43 TYR A O 4
ATOM 2894 N N . THR A 1 44 ? -14.448 -6.990 -13.567 1.00 0.00 44 THR A N 4
ATOM 2895 C CA . THR A 1 44 ? -15.655 -7.754 -13.275 1.00 0.00 44 THR A CA 4
ATOM 2896 C C . THR A 1 44 ? -16.790 -7.368 -14.217 1.00 0.00 44 THR A C 4
ATOM 2897 O O . THR A 1 44 ? -17.592 -8.212 -14.616 1.00 0.00 44 THR A O 4
ATOM 2908 N N . ALA A 1 45 ? -16.851 -6.088 -14.570 1.00 0.00 45 ALA A N 4
ATOM 2909 C CA . ALA A 1 45 ? -17.887 -5.592 -15.467 1.00 0.00 45 ALA A CA 4
ATOM 2910 C C . ALA A 1 45 ? -17.571 -5.942 -16.917 1.00 0.00 45 ALA A C 4
ATOM 2911 O O . ALA A 1 45 ? -18.410 -6.494 -17.630 1.00 0.00 45 ALA A O 4
ATOM 2918 N N . CYS A 1 46 ? -16.357 -5.619 -17.349 1.00 0.00 46 CYS A N 4
ATOM 2919 C CA . CYS A 1 46 ? -15.930 -5.898 -18.715 1.00 0.00 46 CYS A CA 4
ATOM 2920 C C . CYS A 1 46 ? -16.007 -7.392 -19.014 1.00 0.00 46 CYS A C 4
ATOM 2921 O O . CYS A 1 46 ? -16.645 -7.811 -19.980 1.00 0.00 46 CYS A O 4
ATOM 2928 N N . HIS A 1 47 ? -15.352 -8.192 -18.178 1.00 0.00 47 HIS A N 4
ATOM 2929 C CA . HIS A 1 47 ? -15.346 -9.640 -18.352 1.00 0.00 47 HIS A CA 4
ATOM 2930 C C . HIS A 1 47 ? -16.769 -10.186 -18.410 1.00 0.00 47 HIS A C 4
ATOM 2931 O O . HIS A 1 47 ? -17.061 -11.101 -19.179 1.00 0.00 47 HIS A O 4
ATOM 2945 N N . GLU A 1 48 ? -17.650 -9.618 -17.592 1.00 0.00 48 GLU A N 4
ATOM 2946 C CA . GLU A 1 48 ? -19.042 -10.050 -17.550 1.00 0.00 48 GLU A CA 4
ATOM 2947 C C . GLU A 1 48 ? -19.748 -9.740 -18.867 1.00 0.00 48 GLU A C 4
ATOM 2948 O O . GLU A 1 48 ? -20.673 -10.444 -19.269 1.00 0.00 48 GLU A O 4
ATOM 2960 N N . ALA A 1 49 ? -19.304 -8.679 -19.534 1.00 0.00 49 ALA A N 4
ATOM 2961 C CA . ALA A 1 49 ? -19.891 -8.276 -20.806 1.00 0.00 49 ALA A CA 4
ATOM 2962 C C . ALA A 1 49 ? -19.854 -9.419 -21.815 1.00 0.00 49 ALA A C 4
ATOM 2963 O O . ALA A 1 49 ? -20.859 -9.722 -22.458 1.00 0.00 49 ALA A O 4
ATOM 2970 N N . GLN A 1 50 ? -18.691 -10.048 -21.948 1.00 0.00 50 GLN A N 4
ATOM 2971 C CA . GLN A 1 50 ? -18.525 -11.157 -22.880 1.00 0.00 50 GLN A CA 4
ATOM 2972 C C . GLN A 1 50 ? -17.971 -12.387 -22.169 1.00 0.00 50 GLN A C 4
ATOM 2973 O O . GLN A 1 50 ? -16.938 -12.319 -21.502 1.00 0.00 50 GLN A O 4
ATOM 2987 N N . LYS A 1 51 ? -18.663 -13.511 -22.316 1.00 0.00 51 LYS A N 4
ATOM 2988 C CA . LYS A 1 51 ? -18.241 -14.758 -21.689 1.00 0.00 51 LYS A CA 4
ATOM 2989 C C . LYS A 1 51 ? -16.785 -15.070 -22.023 1.00 0.00 51 LYS A C 4
ATOM 2990 O O . LYS A 1 51 ? -16.067 -15.663 -21.219 1.00 0.00 51 LYS A O 4
ATOM 3009 N N . SER A 1 1 ? 7.633 1.372 -6.965 1.00 0.00 1 SER A N 5
ATOM 3010 C CA . SER A 1 1 ? 6.512 0.487 -7.259 1.00 0.00 1 SER A CA 5
ATOM 3011 C C . SER A 1 1 ? 6.999 -0.931 -7.543 1.00 0.00 1 SER A C 5
ATOM 3012 O O . SER A 1 1 ? 8.022 -1.127 -8.199 1.00 0.00 1 SER A O 5
ATOM 3020 N N . GLU A 1 2 ? 6.258 -1.916 -7.044 1.00 0.00 2 GLU A N 5
ATOM 3021 C CA . GLU A 1 2 ? 6.615 -3.315 -7.243 1.00 0.00 2 GLU A CA 5
ATOM 3022 C C . GLU A 1 2 ? 5.855 -3.908 -8.427 1.00 0.00 2 GLU A C 5
ATOM 3023 O O . GLU A 1 2 ? 4.829 -3.386 -8.862 1.00 0.00 2 GLU A O 5
ATOM 3035 N N . PRO A 1 3 ? 6.371 -5.025 -8.961 1.00 0.00 3 PRO A N 5
ATOM 3036 C CA . PRO A 1 3 ? 5.758 -5.713 -10.101 1.00 0.00 3 PRO A CA 5
ATOM 3037 C C . PRO A 1 3 ? 4.438 -6.382 -9.732 1.00 0.00 3 PRO A C 5
ATOM 3038 O O . PRO A 1 3 ? 3.958 -6.252 -8.605 1.00 0.00 3 PRO A O 5
ATOM 3049 N N . ASP A 1 4 ? 3.855 -7.098 -10.688 1.00 0.00 4 ASP A N 5
ATOM 3050 C CA . ASP A 1 4 ? 2.590 -7.787 -10.463 1.00 0.00 4 ASP A CA 5
ATOM 3051 C C . ASP A 1 4 ? 2.811 -9.288 -10.299 1.00 0.00 4 ASP A C 5
ATOM 3052 O O . ASP A 1 4 ? 1.939 -10.092 -10.626 1.00 0.00 4 ASP A O 5
ATOM 3061 N N . GLU A 1 5 ? 3.983 -9.657 -9.792 1.00 0.00 5 GLU A N 5
ATOM 3062 C CA . GLU A 1 5 ? 4.318 -11.061 -9.587 1.00 0.00 5 GLU A CA 5
ATOM 3063 C C . GLU A 1 5 ? 3.466 -11.667 -8.475 1.00 0.00 5 GLU A C 5
ATOM 3064 O O . GLU A 1 5 ? 3.224 -12.874 -8.452 1.00 0.00 5 GLU A O 5
ATOM 3076 N N . ILE A 1 6 ? 3.016 -10.821 -7.555 1.00 0.00 6 ILE A N 5
ATOM 3077 C CA . ILE A 1 6 ? 2.191 -11.272 -6.441 1.00 0.00 6 ILE A CA 5
ATOM 3078 C C . ILE A 1 6 ? 0.850 -11.807 -6.932 1.00 0.00 6 ILE A C 5
ATOM 3079 O O . ILE A 1 6 ? 0.341 -12.804 -6.419 1.00 0.00 6 ILE A O 5
ATOM 3095 N N . CYS A 1 7 ? 0.282 -11.137 -7.929 1.00 0.00 7 CYS A N 5
ATOM 3096 C CA . CYS A 1 7 ? -1.001 -11.544 -8.491 1.00 0.00 7 CYS A CA 5
ATOM 3097 C C . CYS A 1 7 ? -0.874 -12.873 -9.230 1.00 0.00 7 CYS A C 5
ATOM 3098 O O . CYS A 1 7 ? -1.810 -13.672 -9.256 1.00 0.00 7 CYS A O 5
ATOM 3105 N N . ARG A 1 8 ? 0.290 -13.102 -9.829 1.00 0.00 8 ARG A N 5
ATOM 3106 C CA . ARG A 1 8 ? 0.540 -14.333 -10.569 1.00 0.00 8 ARG A CA 5
ATOM 3107 C C . ARG A 1 8 ? 0.801 -15.496 -9.616 1.00 0.00 8 ARG A C 5
ATOM 3108 O O . ARG A 1 8 ? 0.546 -16.653 -9.949 1.00 0.00 8 ARG A O 5
ATOM 3129 N N . ALA A 1 9 ? 1.311 -15.180 -8.430 1.00 0.00 9 ALA A N 5
ATOM 3130 C CA . ALA A 1 9 ? 1.605 -16.198 -7.429 1.00 0.00 9 ALA A CA 5
ATOM 3131 C C . ALA A 1 9 ? 0.323 -16.838 -6.905 1.00 0.00 9 ALA A C 5
ATOM 3132 O O . ALA A 1 9 ? 0.334 -17.976 -6.435 1.00 0.00 9 ALA A O 5
ATOM 3139 N N . ARG A 1 10 ? -0.779 -16.100 -6.989 1.00 0.00 10 ARG A N 5
ATOM 3140 C CA . ARG A 1 10 ? -2.067 -16.595 -6.521 1.00 0.00 10 ARG A CA 5
ATOM 3141 C C . ARG A 1 10 ? -2.843 -17.252 -7.658 1.00 0.00 10 ARG A C 5
ATOM 3142 O O . ARG A 1 10 ? -4.051 -17.467 -7.556 1.00 0.00 10 ARG A O 5
ATOM 3163 N N . MET A 1 11 ? -2.141 -17.569 -8.741 1.00 0.00 11 MET A N 5
ATOM 3164 C CA . MET A 1 11 ? -2.764 -18.204 -9.897 1.00 0.00 11 MET A CA 5
ATOM 3165 C C . MET A 1 11 ? -1.739 -19.001 -10.698 1.00 0.00 11 MET A C 5
ATOM 3166 O O . MET A 1 11 ? -0.546 -18.982 -10.392 1.00 0.00 11 MET A O 5
ATOM 3180 N N . THR A 1 12 ? -2.211 -19.700 -11.725 1.00 0.00 12 THR A N 5
ATOM 3181 C CA . THR A 1 12 ? -1.336 -20.504 -12.569 1.00 0.00 12 THR A CA 5
ATOM 3182 C C . THR A 1 12 ? -0.857 -19.710 -13.778 1.00 0.00 12 THR A C 5
ATOM 3183 O O . THR A 1 12 ? -1.272 -18.570 -13.989 1.00 0.00 12 THR A O 5
ATOM 3194 N N . HIS A 1 13 ? 0.019 -20.319 -14.571 1.00 0.00 13 HIS A N 5
ATOM 3195 C CA . HIS A 1 13 ? 0.554 -19.668 -15.761 1.00 0.00 13 HIS A CA 5
ATOM 3196 C C . HIS A 1 13 ? -0.532 -19.488 -16.818 1.00 0.00 13 HIS A C 5
ATOM 3197 O O . HIS A 1 13 ? -0.631 -18.436 -17.449 1.00 0.00 13 HIS A O 5
ATOM 3211 N N . LYS A 1 14 ? -1.344 -20.523 -17.006 1.00 0.00 14 LYS A N 5
ATOM 3212 C CA . LYS A 1 14 ? -2.423 -20.480 -17.985 1.00 0.00 14 LYS A CA 5
ATOM 3213 C C . LYS A 1 14 ? -3.496 -19.478 -17.570 1.00 0.00 14 LYS A C 5
ATOM 3214 O O . LYS A 1 14 ? -4.012 -18.730 -18.399 1.00 0.00 14 LYS A O 5
ATOM 3233 N N . GLU A 1 15 ? -3.824 -19.469 -16.281 1.00 0.00 15 GLU A N 5
ATOM 3234 C CA . GLU A 1 15 ? -4.834 -18.557 -15.757 1.00 0.00 15 GLU A CA 5
ATOM 3235 C C . GLU A 1 15 ? -4.429 -17.105 -15.992 1.00 0.00 15 GLU A C 5
ATOM 3236 O O . GLU A 1 15 ? -5.246 -16.281 -16.406 1.00 0.00 15 GLU A O 5
ATOM 3248 N N . PHE A 1 16 ? -3.164 -16.798 -15.725 1.00 0.00 16 PHE A N 5
ATOM 3249 C CA . PHE A 1 16 ? -2.651 -15.445 -15.906 1.00 0.00 16 PHE A CA 5
ATOM 3250 C C . PHE A 1 16 ? -2.798 -14.997 -17.357 1.00 0.00 16 PHE A C 5
ATOM 3251 O O . PHE A 1 16 ? -3.141 -13.848 -17.631 1.00 0.00 16 PHE A O 5
ATOM 3268 N N . ASN A 1 17 ? -2.535 -15.914 -18.283 1.00 0.00 17 ASN A N 5
ATOM 3269 C CA . ASN A 1 17 ? -2.636 -15.614 -19.706 1.00 0.00 17 ASN A CA 5
ATOM 3270 C C . ASN A 1 17 ? -4.074 -15.276 -20.090 1.00 0.00 17 ASN A C 5
ATOM 3271 O O . ASN A 1 17 ? -4.320 -14.346 -20.859 1.00 0.00 17 ASN A O 5
ATOM 3282 N N . TYR A 1 18 ? -5.019 -16.035 -19.547 1.00 0.00 18 TYR A N 5
ATOM 3283 C CA . TYR A 1 18 ? -6.432 -15.818 -19.834 1.00 0.00 18 TYR A CA 5
ATOM 3284 C C . TYR A 1 18 ? -6.899 -14.473 -19.285 1.00 0.00 18 TYR A C 5
ATOM 3285 O O . TYR A 1 18 ? -7.478 -13.661 -20.006 1.00 0.00 18 TYR A O 5
ATOM 3303 N N . LYS A 1 19 ? -6.642 -14.245 -18.001 1.00 0.00 19 LYS A N 5
ATOM 3304 C CA . LYS A 1 19 ? -7.033 -12.999 -17.352 1.00 0.00 19 LYS A CA 5
ATOM 3305 C C . LYS A 1 19 ? -6.488 -11.795 -18.112 1.00 0.00 19 LYS A C 5
ATOM 3306 O O . LYS A 1 19 ? -7.228 -10.866 -18.435 1.00 0.00 19 LYS A O 5
ATOM 3325 N N . SER A 1 20 ? -5.190 -11.818 -18.397 1.00 0.00 20 SER A N 5
ATOM 3326 C CA . SER A 1 20 ? -4.545 -10.727 -19.118 1.00 0.00 20 SER A CA 5
ATOM 3327 C C . SER A 1 20 ? -5.194 -10.520 -20.483 1.00 0.00 20 SER A C 5
ATOM 3328 O O . SER A 1 20 ? -5.387 -9.389 -20.926 1.00 0.00 20 SER A O 5
ATOM 3336 N N . ASN A 1 21 ? -5.529 -11.623 -21.145 1.00 0.00 21 ASN A N 5
ATOM 3337 C CA . ASN A 1 21 ? -6.155 -11.564 -22.461 1.00 0.00 21 ASN A CA 5
ATOM 3338 C C . ASN A 1 21 ? -7.429 -10.726 -22.420 1.00 0.00 21 ASN A C 5
ATOM 3339 O O . ASN A 1 21 ? -7.648 -9.868 -23.275 1.00 0.00 21 ASN A O 5
ATOM 3350 N N . VAL A 1 22 ? -8.266 -10.980 -21.419 1.00 0.00 22 VAL A N 5
ATOM 3351 C CA . VAL A 1 22 ? -9.518 -10.248 -21.265 1.00 0.00 22 VAL A CA 5
ATOM 3352 C C . VAL A 1 22 ? -9.262 -8.803 -20.852 1.00 0.00 22 VAL A C 5
ATOM 3353 O O . VAL A 1 22 ? -9.981 -7.891 -21.264 1.00 0.00 22 VAL A O 5
ATOM 3366 N N . CYS A 1 23 ? -8.234 -8.600 -20.035 1.00 0.00 23 CYS A N 5
ATOM 3367 C CA . CYS A 1 23 ? -7.881 -7.265 -19.566 1.00 0.00 23 CYS A CA 5
ATOM 3368 C C . CYS A 1 23 ? -7.692 -6.308 -20.740 1.00 0.00 23 CYS A C 5
ATOM 3369 O O . CYS A 1 23 ? -8.235 -5.204 -20.748 1.00 0.00 23 CYS A O 5
ATOM 3376 N N . ASN A 1 24 ? -6.919 -6.741 -21.731 1.00 0.00 24 ASN A N 5
ATOM 3377 C CA . ASN A 1 24 ? -6.658 -5.923 -22.910 1.00 0.00 24 ASN A CA 5
ATOM 3378 C C . ASN A 1 24 ? -7.942 -5.679 -23.697 1.00 0.00 24 ASN A C 5
ATOM 3379 O O . ASN A 1 24 ? -7.999 -4.798 -24.554 1.00 0.00 24 ASN A O 5
ATOM 3390 N N . GLY A 1 25 ? -8.972 -6.465 -23.398 1.00 0.00 25 GLY A N 5
ATOM 3391 C CA . GLY A 1 25 ? -10.242 -6.316 -24.084 1.00 0.00 25 GLY A CA 5
ATOM 3392 C C . GLY A 1 25 ? -11.178 -5.360 -23.371 1.00 0.00 25 GLY A C 5
ATOM 3393 O O . GLY A 1 25 ? -11.961 -4.654 -24.008 1.00 0.00 25 GLY A O 5
ATOM 3397 N N . CYS A 1 26 ? -11.099 -5.336 -22.044 1.00 0.00 26 CYS A N 5
ATOM 3398 C CA . CYS A 1 26 ? -11.945 -4.461 -21.243 1.00 0.00 26 CYS A CA 5
ATOM 3399 C C . CYS A 1 26 ? -11.917 -3.034 -21.783 1.00 0.00 26 CYS A C 5
ATOM 3400 O O . CYS A 1 26 ? -12.902 -2.302 -21.686 1.00 0.00 26 CYS A O 5
ATOM 3407 N N . GLY A 1 27 ? -10.780 -2.644 -22.353 1.00 0.00 27 GLY A N 5
ATOM 3408 C CA . GLY A 1 27 ? -10.645 -1.307 -22.900 1.00 0.00 27 GLY A CA 5
ATOM 3409 C C . GLY A 1 27 ? -9.290 -0.695 -22.604 1.00 0.00 27 GLY A C 5
ATOM 3410 O O . GLY A 1 27 ? -8.266 -1.376 -22.666 1.00 0.00 27 GLY A O 5
ATOM 3414 N N . ASP A 1 28 ? -9.282 0.595 -22.284 1.00 0.00 28 ASP A N 5
ATOM 3415 C CA . ASP A 1 28 ? -8.043 1.299 -21.977 1.00 0.00 28 ASP A CA 5
ATOM 3416 C C . ASP A 1 28 ? -7.783 1.311 -20.474 1.00 0.00 28 ASP A C 5
ATOM 3417 O O . ASP A 1 28 ? -7.041 2.154 -19.970 1.00 0.00 28 ASP A O 5
ATOM 3426 N N . GLN A 1 29 ? -8.400 0.372 -19.764 1.00 0.00 29 GLN A N 5
ATOM 3427 C CA . GLN A 1 29 ? -8.236 0.277 -18.318 1.00 0.00 29 GLN A CA 5
ATOM 3428 C C . GLN A 1 29 ? -7.417 -0.954 -17.943 1.00 0.00 29 GLN A C 5
ATOM 3429 O O . GLN A 1 29 ? -7.568 -1.504 -16.852 1.00 0.00 29 GLN A O 5
ATOM 3443 N N . VAL A 1 30 ? -6.550 -1.383 -18.855 1.00 0.00 30 VAL A N 5
ATOM 3444 C CA . VAL A 1 30 ? -5.706 -2.548 -18.620 1.00 0.00 30 VAL A CA 5
ATOM 3445 C C . VAL A 1 30 ? -5.009 -2.458 -17.267 1.00 0.00 30 VAL A C 5
ATOM 3446 O O . VAL A 1 30 ? -4.993 -3.420 -16.500 1.00 0.00 30 VAL A O 5
ATOM 3459 N N . ALA A 1 31 ? -4.434 -1.294 -16.981 1.00 0.00 31 ALA A N 5
ATOM 3460 C CA . ALA A 1 31 ? -3.736 -1.077 -15.720 1.00 0.00 31 ALA A CA 5
ATOM 3461 C C . ALA A 1 31 ? -4.656 -1.337 -14.532 1.00 0.00 31 ALA A C 5
ATOM 3462 O O . ALA A 1 31 ? -4.267 -1.992 -13.565 1.00 0.00 31 ALA A O 5
ATOM 3469 N N . ALA A 1 32 ? -5.878 -0.820 -14.611 1.00 0.00 32 ALA A N 5
ATOM 3470 C CA . ALA A 1 32 ? -6.853 -0.997 -13.542 1.00 0.00 32 ALA A CA 5
ATOM 3471 C C . ALA A 1 32 ? -7.276 -2.457 -13.421 1.00 0.00 32 ALA A C 5
ATOM 3472 O O . ALA A 1 32 ? -7.497 -2.961 -12.320 1.00 0.00 32 ALA A O 5
ATOM 3479 N N . CYS A 1 33 ? -7.389 -3.131 -14.560 1.00 0.00 33 CYS A N 5
ATOM 3480 C CA . CYS A 1 33 ? -7.788 -4.533 -14.583 1.00 0.00 33 CYS A CA 5
ATOM 3481 C C . CYS A 1 33 ? -6.822 -5.387 -13.766 1.00 0.00 33 CYS A C 5
ATOM 3482 O O . CYS A 1 33 ? -7.240 -6.260 -13.007 1.00 0.00 33 CYS A O 5
ATOM 3489 N N . GLU A 1 34 ? -5.528 -5.127 -13.929 1.00 0.00 34 GLU A N 5
ATOM 3490 C CA . GLU A 1 34 ? -4.503 -5.871 -13.206 1.00 0.00 34 GLU A CA 5
ATOM 3491 C C . GLU A 1 34 ? -4.187 -5.205 -11.870 1.00 0.00 34 GLU A C 5
ATOM 3492 O O . GLU A 1 34 ? -3.497 -5.777 -11.027 1.00 0.00 34 GLU A O 5
ATOM 3504 N N . ALA A 1 35 ? -4.697 -3.992 -11.685 1.00 0.00 35 ALA A N 5
ATOM 3505 C CA . ALA A 1 35 ? -4.471 -3.248 -10.452 1.00 0.00 35 ALA A CA 5
ATOM 3506 C C . ALA A 1 35 ? -4.799 -4.099 -9.230 1.00 0.00 35 ALA A C 5
ATOM 3507 O O . ALA A 1 35 ? -3.972 -4.256 -8.332 1.00 0.00 35 ALA A O 5
ATOM 3514 N N . GLU A 1 36 ? -6.010 -4.646 -9.203 1.00 0.00 36 GLU A N 5
ATOM 3515 C CA . GLU A 1 36 ? -6.447 -5.480 -8.089 1.00 0.00 36 GLU A CA 5
ATOM 3516 C C . GLU A 1 36 ? -6.324 -6.961 -8.438 1.00 0.00 36 GLU A C 5
ATOM 3517 O O . GLU A 1 36 ? -7.125 -7.784 -7.993 1.00 0.00 36 GLU A O 5
ATOM 3529 N N . CYS A 1 37 ? -5.316 -7.293 -9.238 1.00 0.00 37 CYS A N 5
ATOM 3530 C CA . CYS A 1 37 ? -5.088 -8.673 -9.648 1.00 0.00 37 CYS A CA 5
ATOM 3531 C C . CYS A 1 37 ? -6.344 -9.269 -10.275 1.00 0.00 37 CYS A C 5
ATOM 3532 O O . CYS A 1 37 ? -6.745 -10.386 -9.946 1.00 0.00 37 CYS A O 5
ATOM 3539 N N . PHE A 1 38 ? -6.962 -8.517 -11.180 1.00 0.00 38 PHE A N 5
ATOM 3540 C CA . PHE A 1 38 ? -8.174 -8.970 -11.852 1.00 0.00 38 PHE A CA 5
ATOM 3541 C C . PHE A 1 38 ? -9.340 -9.056 -10.871 1.00 0.00 38 PHE A C 5
ATOM 3542 O O . PHE A 1 38 ? -10.276 -9.830 -11.069 1.00 0.00 38 PHE A O 5
ATOM 3559 N N . ARG A 1 39 ? -9.274 -8.256 -9.812 1.00 0.00 39 ARG A N 5
ATOM 3560 C CA . ARG A 1 39 ? -10.322 -8.242 -8.799 1.00 0.00 39 ARG A CA 5
ATOM 3561 C C . ARG A 1 39 ? -10.852 -6.827 -8.584 1.00 0.00 39 ARG A C 5
ATOM 3562 O O . ARG A 1 39 ? -10.603 -6.211 -7.549 1.00 0.00 39 ARG A O 5
ATOM 3583 N N . ASN A 1 40 ? -11.585 -6.319 -9.570 1.00 0.00 40 ASN A N 5
ATOM 3584 C CA . ASN A 1 40 ? -12.149 -4.977 -9.489 1.00 0.00 40 ASN A CA 5
ATOM 3585 C C . ASN A 1 40 ? -13.397 -4.858 -10.359 1.00 0.00 40 ASN A C 5
ATOM 3586 O O . ASN A 1 40 ? -13.658 -5.712 -11.207 1.00 0.00 40 ASN A O 5
ATOM 3597 N N . ASP A 1 41 ? -14.162 -3.794 -10.144 1.00 0.00 41 ASP A N 5
ATOM 3598 C CA . ASP A 1 41 ? -15.382 -3.562 -10.908 1.00 0.00 41 ASP A CA 5
ATOM 3599 C C . ASP A 1 41 ? -15.069 -3.381 -12.390 1.00 0.00 41 ASP A C 5
ATOM 3600 O O . ASP A 1 41 ? -15.838 -3.800 -13.254 1.00 0.00 41 ASP A O 5
ATOM 3609 N N . VAL A 1 42 ? -13.933 -2.751 -12.677 1.00 0.00 42 VAL A N 5
ATOM 3610 C CA . VAL A 1 42 ? -13.518 -2.513 -14.054 1.00 0.00 42 VAL A CA 5
ATOM 3611 C C . VAL A 1 42 ? -13.455 -3.817 -14.842 1.00 0.00 42 VAL A C 5
ATOM 3612 O O . VAL A 1 42 ? -14.011 -3.920 -15.936 1.00 0.00 42 VAL A O 5
ATOM 3625 N N . TYR A 1 43 ? -12.776 -4.810 -14.279 1.00 0.00 43 TYR A N 5
ATOM 3626 C CA . TYR A 1 43 ? -12.639 -6.107 -14.930 1.00 0.00 43 TYR A CA 5
ATOM 3627 C C . TYR A 1 43 ? -13.914 -6.931 -14.777 1.00 0.00 43 TYR A C 5
ATOM 3628 O O . TYR A 1 43 ? -14.368 -7.577 -15.723 1.00 0.00 43 TYR A O 5
ATOM 3646 N N . THR A 1 44 ? -14.489 -6.903 -13.579 1.00 0.00 44 THR A N 5
ATOM 3647 C CA . THR A 1 44 ? -15.711 -7.646 -13.300 1.00 0.00 44 THR A CA 5
ATOM 3648 C C . THR A 1 44 ? -16.832 -7.240 -14.250 1.00 0.00 44 THR A C 5
ATOM 3649 O O . THR A 1 44 ? -17.649 -8.067 -14.652 1.00 0.00 44 THR A O 5
ATOM 3660 N N . ALA A 1 45 ? -16.863 -5.960 -14.606 1.00 0.00 45 ALA A N 5
ATOM 3661 C CA . ALA A 1 45 ? -17.883 -5.444 -15.512 1.00 0.00 45 ALA A CA 5
ATOM 3662 C C . ALA A 1 45 ? -17.567 -5.807 -16.959 1.00 0.00 45 ALA A C 5
ATOM 3663 O O . ALA A 1 45 ? -18.413 -6.343 -17.674 1.00 0.00 45 ALA A O 5
ATOM 3670 N N . CYS A 1 46 ? -16.343 -5.510 -17.384 1.00 0.00 46 CYS A N 5
ATOM 3671 C CA . CYS A 1 46 ? -15.915 -5.804 -18.746 1.00 0.00 46 CYS A CA 5
ATOM 3672 C C . CYS A 1 46 ? -16.014 -7.298 -19.038 1.00 0.00 46 CYS A C 5
ATOM 3673 O O . CYS A 1 46 ? -16.654 -7.712 -20.005 1.00 0.00 46 CYS A O 5
ATOM 3680 N N . HIS A 1 47 ? -15.376 -8.104 -18.195 1.00 0.00 47 HIS A N 5
ATOM 3681 C CA . HIS A 1 47 ? -15.393 -9.553 -18.361 1.00 0.00 47 HIS A CA 5
ATOM 3682 C C . HIS A 1 47 ? -16.825 -10.073 -18.448 1.00 0.00 47 HIS A C 5
ATOM 3683 O O . HIS A 1 47 ? -17.140 -10.911 -19.292 1.00 0.00 47 HIS A O 5
ATOM 3697 N N . GLU A 1 48 ? -17.687 -9.570 -17.569 1.00 0.00 48 GLU A N 5
ATOM 3698 C CA . GLU A 1 48 ? -19.084 -9.986 -17.547 1.00 0.00 48 GLU A CA 5
ATOM 3699 C C . GLU A 1 48 ? -19.806 -9.536 -18.814 1.00 0.00 48 GLU A C 5
ATOM 3700 O O . GLU A 1 48 ? -20.782 -10.154 -19.238 1.00 0.00 48 GLU A O 5
ATOM 3712 N N . ALA A 1 49 ? -19.319 -8.454 -19.413 1.00 0.00 49 ALA A N 5
ATOM 3713 C CA . ALA A 1 49 ? -19.916 -7.921 -20.631 1.00 0.00 49 ALA A CA 5
ATOM 3714 C C . ALA A 1 49 ? -19.733 -8.885 -21.799 1.00 0.00 49 ALA A C 5
ATOM 3715 O O . ALA A 1 49 ? -20.634 -9.057 -22.619 1.00 0.00 49 ALA A O 5
ATOM 3722 N N . GLN A 1 50 ? -18.561 -9.508 -21.868 1.00 0.00 50 GLN A N 5
ATOM 3723 C CA . GLN A 1 50 ? -18.261 -10.453 -22.937 1.00 0.00 50 GLN A CA 5
ATOM 3724 C C . GLN A 1 50 ? -18.819 -11.835 -22.615 1.00 0.00 50 GLN A C 5
ATOM 3725 O O . GLN A 1 50 ? -18.198 -12.615 -21.893 1.00 0.00 50 GLN A O 5
ATOM 3739 N N . LYS A 1 51 ? -19.997 -12.132 -23.155 1.00 0.00 51 LYS A N 5
ATOM 3740 C CA . LYS A 1 51 ? -20.640 -13.420 -22.927 1.00 0.00 51 LYS A CA 5
ATOM 3741 C C . LYS A 1 51 ? -20.295 -14.405 -24.038 1.00 0.00 51 LYS A C 5
ATOM 3742 O O . LYS A 1 51 ? -21.131 -15.212 -24.448 1.00 0.00 51 LYS A O 5
ATOM 3761 N N . SER A 1 1 ? 0.780 -0.036 -0.886 1.00 0.00 1 SER A N 6
ATOM 3762 C CA . SER A 1 1 ? 0.361 -0.897 -1.986 1.00 0.00 1 SER A CA 6
ATOM 3763 C C . SER A 1 1 ? 0.566 -2.367 -1.632 1.00 0.00 1 SER A C 6
ATOM 3764 O O . SER A 1 1 ? 1.290 -2.696 -0.693 1.00 0.00 1 SER A O 6
ATOM 3772 N N . GLU A 1 2 ? -0.079 -3.247 -2.393 1.00 0.00 2 GLU A N 6
ATOM 3773 C CA . GLU A 1 2 ? 0.031 -4.683 -2.159 1.00 0.00 2 GLU A CA 6
ATOM 3774 C C . GLU A 1 2 ? 0.955 -5.332 -3.186 1.00 0.00 2 GLU A C 6
ATOM 3775 O O . GLU A 1 2 ? 1.222 -4.781 -4.254 1.00 0.00 2 GLU A O 6
ATOM 3787 N N . PRO A 1 3 ? 1.456 -6.531 -2.855 1.00 0.00 3 PRO A N 6
ATOM 3788 C CA . PRO A 1 3 ? 2.358 -7.282 -3.734 1.00 0.00 3 PRO A CA 6
ATOM 3789 C C . PRO A 1 3 ? 1.648 -7.812 -4.976 1.00 0.00 3 PRO A C 6
ATOM 3790 O O . PRO A 1 3 ? 0.430 -7.992 -4.977 1.00 0.00 3 PRO A O 6
ATOM 3801 N N . ASP A 1 4 ? 2.417 -8.060 -6.030 1.00 0.00 4 ASP A N 6
ATOM 3802 C CA . ASP A 1 4 ? 1.861 -8.570 -7.278 1.00 0.00 4 ASP A CA 6
ATOM 3803 C C . ASP A 1 4 ? 2.298 -10.011 -7.519 1.00 0.00 4 ASP A C 6
ATOM 3804 O O . ASP A 1 4 ? 1.599 -10.779 -8.179 1.00 0.00 4 ASP A O 6
ATOM 3813 N N . GLU A 1 5 ? 3.459 -10.370 -6.980 1.00 0.00 5 GLU A N 6
ATOM 3814 C CA . GLU A 1 5 ? 3.990 -11.719 -7.139 1.00 0.00 5 GLU A CA 6
ATOM 3815 C C . GLU A 1 5 ? 3.075 -12.745 -6.477 1.00 0.00 5 GLU A C 6
ATOM 3816 O O . GLU A 1 5 ? 2.990 -13.892 -6.917 1.00 0.00 5 GLU A O 6
ATOM 3828 N N . ILE A 1 6 ? 2.393 -12.324 -5.417 1.00 0.00 6 ILE A N 6
ATOM 3829 C CA . ILE A 1 6 ? 1.484 -13.205 -4.695 1.00 0.00 6 ILE A CA 6
ATOM 3830 C C . ILE A 1 6 ? 0.288 -13.589 -5.560 1.00 0.00 6 ILE A C 6
ATOM 3831 O O . ILE A 1 6 ? -0.138 -14.744 -5.571 1.00 0.00 6 ILE A O 6
ATOM 3847 N N . CYS A 1 7 ? -0.249 -12.613 -6.285 1.00 0.00 7 CYS A N 6
ATOM 3848 C CA . CYS A 1 7 ? -1.395 -12.848 -7.155 1.00 0.00 7 CYS A CA 6
ATOM 3849 C C . CYS A 1 7 ? -1.029 -13.793 -8.295 1.00 0.00 7 CYS A C 6
ATOM 3850 O O . CYS A 1 7 ? -1.789 -14.701 -8.631 1.00 0.00 7 CYS A O 6
ATOM 3857 N N . ARG A 1 8 ? 0.141 -13.572 -8.886 1.00 0.00 8 ARG A N 6
ATOM 3858 C CA . ARG A 1 8 ? 0.609 -14.403 -9.989 1.00 0.00 8 ARG A CA 6
ATOM 3859 C C . ARG A 1 8 ? 1.015 -15.787 -9.493 1.00 0.00 8 ARG A C 6
ATOM 3860 O O . ARG A 1 8 ? 0.859 -16.782 -10.201 1.00 0.00 8 ARG A O 6
ATOM 3881 N N . ALA A 1 9 ? 1.538 -15.843 -8.272 1.00 0.00 9 ALA A N 6
ATOM 3882 C CA . ALA A 1 9 ? 1.964 -17.105 -7.681 1.00 0.00 9 ALA A CA 6
ATOM 3883 C C . ALA A 1 9 ? 0.765 -17.940 -7.245 1.00 0.00 9 ALA A C 6
ATOM 3884 O O . ALA A 1 9 ? 0.822 -19.169 -7.236 1.00 0.00 9 ALA A O 6
ATOM 3891 N N . ARG A 1 10 ? -0.321 -17.263 -6.883 1.00 0.00 10 ARG A N 6
ATOM 3892 C CA . ARG A 1 10 ? -1.533 -17.943 -6.442 1.00 0.00 10 ARG A CA 6
ATOM 3893 C C . ARG A 1 10 ? -2.251 -18.593 -7.621 1.00 0.00 10 ARG A C 6
ATOM 3894 O O . ARG A 1 10 ? -2.907 -19.623 -7.470 1.00 0.00 10 ARG A O 6
ATOM 3915 N N . MET A 1 11 ? -2.122 -17.983 -8.795 1.00 0.00 11 MET A N 6
ATOM 3916 C CA . MET A 1 11 ? -2.756 -18.504 -10.000 1.00 0.00 11 MET A CA 6
ATOM 3917 C C . MET A 1 11 ? -1.750 -19.260 -10.862 1.00 0.00 11 MET A C 6
ATOM 3918 O O . MET A 1 11 ? -0.542 -19.187 -10.633 1.00 0.00 11 MET A O 6
ATOM 3932 N N . THR A 1 12 ? -2.255 -19.987 -11.853 1.00 0.00 12 THR A N 6
ATOM 3933 C CA . THR A 1 12 ? -1.400 -20.758 -12.748 1.00 0.00 12 THR A CA 6
ATOM 3934 C C . THR A 1 12 ? -1.002 -19.938 -13.970 1.00 0.00 12 THR A C 6
ATOM 3935 O O . THR A 1 12 ? -1.623 -18.920 -14.276 1.00 0.00 12 THR A O 6
ATOM 3946 N N . HIS A 1 13 ? 0.038 -20.388 -14.665 1.00 0.00 13 HIS A N 6
ATOM 3947 C CA . HIS A 1 13 ? 0.519 -19.695 -15.855 1.00 0.00 13 HIS A CA 6
ATOM 3948 C C . HIS A 1 13 ? -0.619 -19.455 -16.842 1.00 0.00 13 HIS A C 6
ATOM 3949 O O . HIS A 1 13 ? -0.759 -18.363 -17.393 1.00 0.00 13 HIS A O 6
ATOM 3963 N N . LYS A 1 14 ? -1.431 -20.484 -17.061 1.00 0.00 14 LYS A N 6
ATOM 3964 C CA . LYS A 1 14 ? -2.558 -20.387 -17.981 1.00 0.00 14 LYS A CA 6
ATOM 3965 C C . LYS A 1 14 ? -3.553 -19.329 -17.513 1.00 0.00 14 LYS A C 6
ATOM 3966 O O . LYS A 1 14 ? -4.137 -18.612 -18.325 1.00 0.00 14 LYS A O 6
ATOM 3985 N N . GLU A 1 15 ? -3.738 -19.237 -16.200 1.00 0.00 15 GLU A N 6
ATOM 3986 C CA . GLU A 1 15 ? -4.661 -18.265 -15.626 1.00 0.00 15 GLU A CA 6
ATOM 3987 C C . GLU A 1 15 ? -4.235 -16.841 -15.970 1.00 0.00 15 GLU A C 6
ATOM 3988 O O . GLU A 1 15 ? -5.040 -16.036 -16.441 1.00 0.00 15 GLU A O 6
ATOM 4000 N N . PHE A 1 16 ? -2.964 -16.536 -15.732 1.00 0.00 16 PHE A N 6
ATOM 4001 C CA . PHE A 1 16 ? -2.430 -15.209 -16.015 1.00 0.00 16 PHE A CA 6
ATOM 4002 C C . PHE A 1 16 ? -2.650 -14.835 -17.478 1.00 0.00 16 PHE A C 6
ATOM 4003 O O . PHE A 1 16 ? -2.889 -13.672 -17.803 1.00 0.00 16 PHE A O 6
ATOM 4020 N N . ASN A 1 17 ? -2.567 -15.829 -18.356 1.00 0.00 17 ASN A N 6
ATOM 4021 C CA . ASN A 1 17 ? -2.757 -15.605 -19.784 1.00 0.00 17 ASN A CA 6
ATOM 4022 C C . ASN A 1 17 ? -4.219 -15.307 -20.099 1.00 0.00 17 ASN A C 6
ATOM 4023 O O . ASN A 1 17 ? -4.525 -14.424 -20.901 1.00 0.00 17 ASN A O 6
ATOM 4034 N N . TYR A 1 18 ? -5.119 -16.048 -19.462 1.00 0.00 18 TYR A N 6
ATOM 4035 C CA . TYR A 1 18 ? -6.550 -15.865 -19.676 1.00 0.00 18 TYR A CA 6
ATOM 4036 C C . TYR A 1 18 ? -7.008 -14.506 -19.156 1.00 0.00 18 TYR A C 6
ATOM 4037 O O . TYR A 1 18 ? -7.628 -13.727 -19.881 1.00 0.00 18 TYR A O 6
ATOM 4055 N N . LYS A 1 19 ? -6.698 -14.227 -17.894 1.00 0.00 19 LYS A N 6
ATOM 4056 C CA . LYS A 1 19 ? -7.076 -12.962 -17.275 1.00 0.00 19 LYS A CA 6
ATOM 4057 C C . LYS A 1 19 ? -6.528 -11.782 -18.070 1.00 0.00 19 LYS A C 6
ATOM 4058 O O . LYS A 1 19 ? -7.265 -10.860 -18.418 1.00 0.00 19 LYS A O 6
ATOM 4077 N N . SER A 1 20 ? -5.230 -11.818 -18.355 1.00 0.00 20 SER A N 6
ATOM 4078 C CA . SER A 1 20 ? -4.583 -10.750 -19.108 1.00 0.00 20 SER A CA 6
ATOM 4079 C C . SER A 1 20 ? -5.231 -10.581 -20.478 1.00 0.00 20 SER A C 6
ATOM 4080 O O . SER A 1 20 ? -5.431 -9.463 -20.949 1.00 0.00 20 SER A O 6
ATOM 4088 N N . ASN A 1 21 ? -5.556 -11.703 -21.114 1.00 0.00 21 ASN A N 6
ATOM 4089 C CA . ASN A 1 21 ? -6.182 -11.681 -22.431 1.00 0.00 21 ASN A CA 6
ATOM 4090 C C . ASN A 1 21 ? -7.458 -10.845 -22.414 1.00 0.00 21 ASN A C 6
ATOM 4091 O O . ASN A 1 21 ? -7.669 -9.996 -23.280 1.00 0.00 21 ASN A O 6
ATOM 4102 N N . VAL A 1 22 ? -8.306 -11.091 -21.421 1.00 0.00 22 VAL A N 6
ATOM 4103 C CA . VAL A 1 22 ? -9.562 -10.361 -21.289 1.00 0.00 22 VAL A CA 6
ATOM 4104 C C . VAL A 1 22 ? -9.315 -8.911 -20.887 1.00 0.00 22 VAL A C 6
ATOM 4105 O O . VAL A 1 22 ? -10.033 -8.006 -21.313 1.00 0.00 22 VAL A O 6
ATOM 4118 N N . CYS A 1 23 ? -8.293 -8.697 -20.065 1.00 0.00 23 CYS A N 6
ATOM 4119 C CA . CYS A 1 23 ? -7.949 -7.357 -19.605 1.00 0.00 23 CYS A CA 6
ATOM 4120 C C . CYS A 1 23 ? -7.754 -6.410 -20.786 1.00 0.00 23 CYS A C 6
ATOM 4121 O O . CYS A 1 23 ? -8.273 -5.294 -20.792 1.00 0.00 23 CYS A O 6
ATOM 4128 N N . ASN A 1 24 ? -7.003 -6.864 -21.784 1.00 0.00 24 ASN A N 6
ATOM 4129 C CA . ASN A 1 24 ? -6.740 -6.058 -22.971 1.00 0.00 24 ASN A CA 6
ATOM 4130 C C . ASN A 1 24 ? -8.030 -5.779 -23.736 1.00 0.00 24 ASN A C 6
ATOM 4131 O O . ASN A 1 24 ? -8.079 -4.893 -24.588 1.00 0.00 24 ASN A O 6
ATOM 4142 N N . GLY A 1 25 ? -9.074 -6.541 -23.424 1.00 0.00 25 GLY A N 6
ATOM 4143 C CA . GLY A 1 25 ? -10.351 -6.359 -24.088 1.00 0.00 25 GLY A CA 6
ATOM 4144 C C . GLY A 1 25 ? -11.227 -5.338 -23.390 1.00 0.00 25 GLY A C 6
ATOM 4145 O O . GLY A 1 25 ? -11.990 -4.618 -24.035 1.00 0.00 25 GLY A O 6
ATOM 4149 N N . CYS A 1 26 ? -11.121 -5.276 -22.067 1.00 0.00 26 CYS A N 6
ATOM 4150 C CA . CYS A 1 26 ? -11.911 -4.337 -21.279 1.00 0.00 26 CYS A CA 6
ATOM 4151 C C . CYS A 1 26 ? -11.818 -2.928 -21.859 1.00 0.00 26 CYS A C 6
ATOM 4152 O O . CYS A 1 26 ? -12.752 -2.135 -21.743 1.00 0.00 26 CYS A O 6
ATOM 4159 N N . GLY A 1 27 ? -10.684 -2.624 -22.483 1.00 0.00 27 GLY A N 6
ATOM 4160 C CA . GLY A 1 27 ? -10.490 -1.312 -23.071 1.00 0.00 27 GLY A CA 6
ATOM 4161 C C . GLY A 1 27 ? -9.151 -0.704 -22.702 1.00 0.00 27 GLY A C 6
ATOM 4162 O O . GLY A 1 27 ? -8.128 -1.388 -22.709 1.00 0.00 27 GLY A O 6
ATOM 4166 N N . ASP A 1 28 ? -9.158 0.585 -22.381 1.00 0.00 28 ASP A N 6
ATOM 4167 C CA . ASP A 1 28 ? -7.935 1.286 -22.007 1.00 0.00 28 ASP A CA 6
ATOM 4168 C C . ASP A 1 28 ? -7.763 1.307 -20.491 1.00 0.00 28 ASP A C 6
ATOM 4169 O O . ASP A 1 28 ? -7.102 2.190 -19.945 1.00 0.00 28 ASP A O 6
ATOM 4178 N N . GLN A 1 29 ? -8.363 0.330 -19.819 1.00 0.00 29 GLN A N 6
ATOM 4179 C CA . GLN A 1 29 ? -8.277 0.238 -18.366 1.00 0.00 29 GLN A CA 6
ATOM 4180 C C . GLN A 1 29 ? -7.441 -0.966 -17.946 1.00 0.00 29 GLN A C 6
ATOM 4181 O O . GLN A 1 29 ? -7.622 -1.511 -16.857 1.00 0.00 29 GLN A O 6
ATOM 4195 N N . VAL A 1 30 ? -6.523 -1.376 -18.816 1.00 0.00 30 VAL A N 6
ATOM 4196 C CA . VAL A 1 30 ? -5.657 -2.514 -18.534 1.00 0.00 30 VAL A CA 6
ATOM 4197 C C . VAL A 1 30 ? -5.003 -2.381 -17.163 1.00 0.00 30 VAL A C 6
ATOM 4198 O O . VAL A 1 30 ? -5.066 -3.296 -16.343 1.00 0.00 30 VAL A O 6
ATOM 4211 N N . ALA A 1 31 ? -4.375 -1.235 -16.922 1.00 0.00 31 ALA A N 6
ATOM 4212 C CA . ALA A 1 31 ? -3.711 -0.981 -15.650 1.00 0.00 31 ALA A CA 6
ATOM 4213 C C . ALA A 1 31 ? -4.648 -1.252 -14.477 1.00 0.00 31 ALA A C 6
ATOM 4214 O O . ALA A 1 31 ? -4.255 -1.867 -13.487 1.00 0.00 31 ALA A O 6
ATOM 4221 N N . ALA A 1 32 ? -5.888 -0.790 -14.597 1.00 0.00 32 ALA A N 6
ATOM 4222 C CA . ALA A 1 32 ? -6.880 -0.983 -13.547 1.00 0.00 32 ALA A CA 6
ATOM 4223 C C . ALA A 1 32 ? -7.282 -2.450 -13.435 1.00 0.00 32 ALA A C 6
ATOM 4224 O O . ALA A 1 32 ? -7.515 -2.959 -12.338 1.00 0.00 32 ALA A O 6
ATOM 4231 N N . CYS A 1 33 ? -7.362 -3.126 -14.577 1.00 0.00 33 CYS A N 6
ATOM 4232 C CA . CYS A 1 33 ? -7.737 -4.534 -14.608 1.00 0.00 33 CYS A CA 6
ATOM 4233 C C . CYS A 1 33 ? -6.796 -5.367 -13.742 1.00 0.00 33 CYS A C 6
ATOM 4234 O O . CYS A 1 33 ? -7.229 -6.275 -13.034 1.00 0.00 33 CYS A O 6
ATOM 4241 N N . GLU A 1 34 ? -5.506 -5.049 -13.804 1.00 0.00 34 GLU A N 6
ATOM 4242 C CA . GLU A 1 34 ? -4.505 -5.769 -13.026 1.00 0.00 34 GLU A CA 6
ATOM 4243 C C . GLU A 1 34 ? -4.206 -5.040 -11.719 1.00 0.00 34 GLU A C 6
ATOM 4244 O O . GLU A 1 34 ? -3.523 -5.570 -10.843 1.00 0.00 34 GLU A O 6
ATOM 4256 N N . ALA A 1 35 ? -4.722 -3.822 -11.595 1.00 0.00 35 ALA A N 6
ATOM 4257 C CA . ALA A 1 35 ? -4.513 -3.022 -10.395 1.00 0.00 35 ALA A CA 6
ATOM 4258 C C . ALA A 1 35 ? -4.851 -3.817 -9.139 1.00 0.00 35 ALA A C 6
ATOM 4259 O O . ALA A 1 35 ? -4.100 -3.803 -8.164 1.00 0.00 35 ALA A O 6
ATOM 4266 N N . GLU A 1 36 ? -5.987 -4.508 -9.169 1.00 0.00 36 GLU A N 6
ATOM 4267 C CA . GLU A 1 36 ? -6.424 -5.308 -8.031 1.00 0.00 36 GLU A CA 6
ATOM 4268 C C . GLU A 1 36 ? -6.302 -6.798 -8.335 1.00 0.00 36 GLU A C 6
ATOM 4269 O O . GLU A 1 36 ? -7.065 -7.614 -7.816 1.00 0.00 36 GLU A O 6
ATOM 4281 N N . CYS A 1 37 ? -5.338 -7.147 -9.180 1.00 0.00 37 CYS A N 6
ATOM 4282 C CA . CYS A 1 37 ? -5.115 -8.538 -9.555 1.00 0.00 37 CYS A CA 6
ATOM 4283 C C . CYS A 1 37 ? -6.383 -9.153 -10.141 1.00 0.00 37 CYS A C 6
ATOM 4284 O O . CYS A 1 37 ? -6.825 -10.218 -9.710 1.00 0.00 37 CYS A O 6
ATOM 4291 N N . PHE A 1 38 ? -6.961 -8.475 -11.127 1.00 0.00 38 PHE A N 6
ATOM 4292 C CA . PHE A 1 38 ? -8.179 -8.953 -11.771 1.00 0.00 38 PHE A CA 6
ATOM 4293 C C . PHE A 1 38 ? -9.336 -9.006 -10.777 1.00 0.00 38 PHE A C 6
ATOM 4294 O O . PHE A 1 38 ? -10.322 -9.710 -10.993 1.00 0.00 38 PHE A O 6
ATOM 4311 N N . ARG A 1 39 ? -9.206 -8.257 -9.687 1.00 0.00 39 ARG A N 6
ATOM 4312 C CA . ARG A 1 39 ? -10.239 -8.219 -8.659 1.00 0.00 39 ARG A CA 6
ATOM 4313 C C . ARG A 1 39 ? -10.780 -6.803 -8.484 1.00 0.00 39 ARG A C 6
ATOM 4314 O O . ARG A 1 39 ? -10.525 -6.151 -7.473 1.00 0.00 39 ARG A O 6
ATOM 4335 N N . ASN A 1 40 ? -11.528 -6.334 -9.478 1.00 0.00 40 ASN A N 6
ATOM 4336 C CA . ASN A 1 40 ? -12.105 -4.995 -9.435 1.00 0.00 40 ASN A CA 6
ATOM 4337 C C . ASN A 1 40 ? -13.357 -4.914 -10.302 1.00 0.00 40 ASN A C 6
ATOM 4338 O O . ASN A 1 40 ? -13.606 -5.787 -11.134 1.00 0.00 40 ASN A O 6
ATOM 4349 N N . ASP A 1 41 ? -14.142 -3.861 -10.101 1.00 0.00 41 ASP A N 6
ATOM 4350 C CA . ASP A 1 41 ? -15.368 -3.665 -10.865 1.00 0.00 41 ASP A CA 6
ATOM 4351 C C . ASP A 1 41 ? -15.061 -3.463 -12.345 1.00 0.00 41 ASP A C 6
ATOM 4352 O O . ASP A 1 41 ? -15.826 -3.886 -13.212 1.00 0.00 41 ASP A O 6
ATOM 4361 N N . VAL A 1 42 ? -13.935 -2.814 -12.628 1.00 0.00 42 VAL A N 6
ATOM 4362 C CA . VAL A 1 42 ? -13.526 -2.556 -14.003 1.00 0.00 42 VAL A CA 6
ATOM 4363 C C . VAL A 1 42 ? -13.464 -3.849 -14.810 1.00 0.00 42 VAL A C 6
ATOM 4364 O O . VAL A 1 42 ? -14.024 -3.938 -15.902 1.00 0.00 42 VAL A O 6
ATOM 4377 N N . TYR A 1 43 ? -12.779 -4.847 -14.264 1.00 0.00 43 TYR A N 6
ATOM 4378 C CA . TYR A 1 43 ? -12.641 -6.135 -14.933 1.00 0.00 43 TYR A CA 6
ATOM 4379 C C . TYR A 1 43 ? -13.923 -6.954 -14.808 1.00 0.00 43 TYR A C 6
ATOM 4380 O O . TYR A 1 43 ? -14.373 -7.577 -15.770 1.00 0.00 43 TYR A O 6
ATOM 4398 N N . THR A 1 44 ? -14.507 -6.948 -13.614 1.00 0.00 44 THR A N 6
ATOM 4399 C CA . THR A 1 44 ? -15.736 -7.689 -13.360 1.00 0.00 44 THR A CA 6
ATOM 4400 C C . THR A 1 44 ? -16.848 -7.252 -14.307 1.00 0.00 44 THR A C 6
ATOM 4401 O O . THR A 1 44 ? -17.691 -8.056 -14.702 1.00 0.00 44 THR A O 6
ATOM 4412 N N . ALA A 1 45 ? -16.842 -5.973 -14.668 1.00 0.00 45 ALA A N 6
ATOM 4413 C CA . ALA A 1 45 ? -17.849 -5.429 -15.570 1.00 0.00 45 ALA A CA 6
ATOM 4414 C C . ALA A 1 45 ? -17.547 -5.800 -17.018 1.00 0.00 45 ALA A C 6
ATOM 4415 O O . ALA A 1 45 ? -18.408 -6.319 -17.729 1.00 0.00 45 ALA A O 6
ATOM 4422 N N . CYS A 1 46 ? -16.319 -5.531 -17.449 1.00 0.00 46 CYS A N 6
ATOM 4423 C CA . CYS A 1 46 ? -15.903 -5.835 -18.813 1.00 0.00 46 CYS A CA 6
ATOM 4424 C C . CYS A 1 46 ? -16.002 -7.333 -19.091 1.00 0.00 46 CYS A C 6
ATOM 4425 O O . CYS A 1 46 ? -16.644 -7.756 -20.052 1.00 0.00 46 CYS A O 6
ATOM 4432 N N . HIS A 1 47 ? -15.360 -8.130 -18.242 1.00 0.00 47 HIS A N 6
ATOM 4433 C CA . HIS A 1 47 ? -15.376 -9.580 -18.395 1.00 0.00 47 HIS A CA 6
ATOM 4434 C C . HIS A 1 47 ? -16.806 -10.096 -18.532 1.00 0.00 47 HIS A C 6
ATOM 4435 O O . HIS A 1 47 ? -17.110 -10.871 -19.438 1.00 0.00 47 HIS A O 6
ATOM 4449 N N . GLU A 1 48 ? -17.676 -9.662 -17.627 1.00 0.00 48 GLU A N 6
ATOM 4450 C CA . GLU A 1 48 ? -19.072 -10.082 -17.647 1.00 0.00 48 GLU A CA 6
ATOM 4451 C C . GLU A 1 48 ? -19.746 -9.670 -18.953 1.00 0.00 48 GLU A C 6
ATOM 4452 O O . GLU A 1 48 ? -20.640 -10.357 -19.446 1.00 0.00 48 GLU A O 6
ATOM 4464 N N . ALA A 1 49 ? -19.309 -8.544 -19.508 1.00 0.00 49 ALA A N 6
ATOM 4465 C CA . ALA A 1 49 ? -19.868 -8.041 -20.756 1.00 0.00 49 ALA A CA 6
ATOM 4466 C C . ALA A 1 49 ? -19.417 -8.889 -21.941 1.00 0.00 49 ALA A C 6
ATOM 4467 O O . ALA A 1 49 ? -20.129 -9.006 -22.937 1.00 0.00 49 ALA A O 6
ATOM 4474 N N . GLN A 1 50 ? -18.231 -9.477 -21.824 1.00 0.00 50 GLN A N 6
ATOM 4475 C CA . GLN A 1 50 ? -17.686 -10.314 -22.887 1.00 0.00 50 GLN A CA 6
ATOM 4476 C C . GLN A 1 50 ? -18.662 -11.425 -23.259 1.00 0.00 50 GLN A C 6
ATOM 4477 O O . GLN A 1 50 ? -19.027 -12.252 -22.423 1.00 0.00 50 GLN A O 6
ATOM 4491 N N . LYS A 1 51 ? -19.081 -11.440 -24.520 1.00 0.00 51 LYS A N 6
ATOM 4492 C CA . LYS A 1 51 ? -20.014 -12.450 -25.005 1.00 0.00 51 LYS A CA 6
ATOM 4493 C C . LYS A 1 51 ? -19.312 -13.789 -25.202 1.00 0.00 51 LYS A C 6
ATOM 4494 O O . LYS A 1 51 ? -19.816 -14.833 -24.785 1.00 0.00 51 LYS A O 6
ATOM 4513 N N . SER A 1 1 ? 5.451 1.756 -8.930 1.00 0.00 1 SER A N 7
ATOM 4514 C CA . SER A 1 1 ? 5.102 0.779 -7.905 1.00 0.00 1 SER A CA 7
ATOM 4515 C C . SER A 1 1 ? 5.655 -0.599 -8.256 1.00 0.00 1 SER A C 7
ATOM 4516 O O . SER A 1 1 ? 6.026 -0.856 -9.401 1.00 0.00 1 SER A O 7
ATOM 4524 N N . GLU A 1 2 ? 5.706 -1.480 -7.262 1.00 0.00 2 GLU A N 7
ATOM 4525 C CA . GLU A 1 2 ? 6.214 -2.831 -7.466 1.00 0.00 2 GLU A CA 7
ATOM 4526 C C . GLU A 1 2 ? 5.403 -3.563 -8.531 1.00 0.00 2 GLU A C 7
ATOM 4527 O O . GLU A 1 2 ? 4.273 -3.193 -8.850 1.00 0.00 2 GLU A O 7
ATOM 4539 N N . PRO A 1 3 ? 5.991 -4.628 -9.095 1.00 0.00 3 PRO A N 7
ATOM 4540 C CA . PRO A 1 3 ? 5.341 -5.436 -10.132 1.00 0.00 3 PRO A CA 7
ATOM 4541 C C . PRO A 1 3 ? 4.172 -6.248 -9.586 1.00 0.00 3 PRO A C 7
ATOM 4542 O O . PRO A 1 3 ? 3.941 -6.286 -8.377 1.00 0.00 3 PRO A O 7
ATOM 4553 N N . ASP A 1 4 ? 3.439 -6.897 -10.483 1.00 0.00 4 ASP A N 7
ATOM 4554 C CA . ASP A 1 4 ? 2.293 -7.709 -10.091 1.00 0.00 4 ASP A CA 7
ATOM 4555 C C . ASP A 1 4 ? 2.671 -9.186 -10.026 1.00 0.00 4 ASP A C 7
ATOM 4556 O O . ASP A 1 4 ? 1.934 -10.046 -10.508 1.00 0.00 4 ASP A O 7
ATOM 4565 N N . GLU A 1 5 ? 3.823 -9.471 -9.428 1.00 0.00 5 GLU A N 7
ATOM 4566 C CA . GLU A 1 5 ? 4.299 -10.844 -9.302 1.00 0.00 5 GLU A CA 7
ATOM 4567 C C . GLU A 1 5 ? 3.445 -11.627 -8.309 1.00 0.00 5 GLU A C 7
ATOM 4568 O O . GLU A 1 5 ? 3.308 -12.846 -8.418 1.00 0.00 5 GLU A O 7
ATOM 4580 N N . ILE A 1 6 ? 2.873 -10.918 -7.342 1.00 0.00 6 ILE A N 7
ATOM 4581 C CA . ILE A 1 6 ? 2.032 -11.546 -6.330 1.00 0.00 6 ILE A CA 7
ATOM 4582 C C . ILE A 1 6 ? 0.739 -12.074 -6.941 1.00 0.00 6 ILE A C 7
ATOM 4583 O O . ILE A 1 6 ? 0.214 -13.104 -6.517 1.00 0.00 6 ILE A O 7
ATOM 4599 N N . CYS A 1 7 ? 0.230 -11.363 -7.942 1.00 0.00 7 CYS A N 7
ATOM 4600 C CA . CYS A 1 7 ? -1.002 -11.759 -8.613 1.00 0.00 7 CYS A CA 7
ATOM 4601 C C . CYS A 1 7 ? -0.783 -13.012 -9.457 1.00 0.00 7 CYS A C 7
ATOM 4602 O O . CYS A 1 7 ? -1.614 -13.920 -9.465 1.00 0.00 7 CYS A O 7
ATOM 4609 N N . ARG A 1 8 ? 0.342 -13.053 -10.164 1.00 0.00 8 ARG A N 7
ATOM 4610 C CA . ARG A 1 8 ? 0.670 -14.193 -11.011 1.00 0.00 8 ARG A CA 7
ATOM 4611 C C . ARG A 1 8 ? 1.194 -15.358 -10.176 1.00 0.00 8 ARG A C 7
ATOM 4612 O O . ARG A 1 8 ? 1.087 -16.518 -10.574 1.00 0.00 8 ARG A O 7
ATOM 4633 N N . ALA A 1 9 ? 1.760 -15.040 -9.016 1.00 0.00 9 ALA A N 7
ATOM 4634 C CA . ALA A 1 9 ? 2.298 -16.060 -8.124 1.00 0.00 9 ALA A CA 7
ATOM 4635 C C . ALA A 1 9 ? 1.179 -16.826 -7.428 1.00 0.00 9 ALA A C 7
ATOM 4636 O O . ALA A 1 9 ? 1.296 -18.026 -7.180 1.00 0.00 9 ALA A O 7
ATOM 4643 N N . ARG A 1 10 ? 0.095 -16.124 -7.113 1.00 0.00 10 ARG A N 7
ATOM 4644 C CA . ARG A 1 10 ? -1.045 -16.739 -6.442 1.00 0.00 10 ARG A CA 7
ATOM 4645 C C . ARG A 1 10 ? -1.828 -17.627 -7.404 1.00 0.00 10 ARG A C 7
ATOM 4646 O O . ARG A 1 10 ? -2.413 -18.632 -7.000 1.00 0.00 10 ARG A O 7
ATOM 4667 N N . MET A 1 11 ? -1.835 -17.249 -8.678 1.00 0.00 11 MET A N 7
ATOM 4668 C CA . MET A 1 11 ? -2.545 -18.013 -9.698 1.00 0.00 11 MET A CA 7
ATOM 4669 C C . MET A 1 11 ? -1.567 -18.788 -10.575 1.00 0.00 11 MET A C 7
ATOM 4670 O O . MET A 1 11 ? -0.351 -18.681 -10.413 1.00 0.00 11 MET A O 7
ATOM 4684 N N . THR A 1 12 ? -2.105 -19.571 -11.505 1.00 0.00 12 THR A N 7
ATOM 4685 C CA . THR A 1 12 ? -1.281 -20.365 -12.407 1.00 0.00 12 THR A CA 7
ATOM 4686 C C . THR A 1 12 ? -0.853 -19.550 -13.622 1.00 0.00 12 THR A C 7
ATOM 4687 O O . THR A 1 12 ? -1.318 -18.428 -13.824 1.00 0.00 12 THR A O 7
ATOM 4698 N N . HIS A 1 13 ? 0.036 -20.121 -14.428 1.00 0.00 13 HIS A N 7
ATOM 4699 C CA . HIS A 1 13 ? 0.527 -19.447 -15.625 1.00 0.00 13 HIS A CA 7
ATOM 4700 C C . HIS A 1 13 ? -0.575 -19.333 -16.674 1.00 0.00 13 HIS A C 7
ATOM 4701 O O . HIS A 1 13 ? -0.746 -18.286 -17.299 1.00 0.00 13 HIS A O 7
ATOM 4715 N N . LYS A 1 14 ? -1.319 -20.417 -16.864 1.00 0.00 14 LYS A N 7
ATOM 4716 C CA . LYS A 1 14 ? -2.404 -20.440 -17.837 1.00 0.00 14 LYS A CA 7
ATOM 4717 C C . LYS A 1 14 ? -3.492 -19.437 -17.463 1.00 0.00 14 LYS A C 7
ATOM 4718 O O . LYS A 1 14 ? -3.986 -18.699 -18.315 1.00 0.00 14 LYS A O 7
ATOM 4737 N N . GLU A 1 15 ? -3.857 -19.416 -16.185 1.00 0.00 15 GLU A N 7
ATOM 4738 C CA . GLU A 1 15 ? -4.884 -18.503 -15.700 1.00 0.00 15 GLU A CA 7
ATOM 4739 C C . GLU A 1 15 ? -4.477 -17.051 -15.935 1.00 0.00 15 GLU A C 7
ATOM 4740 O O . GLU A 1 15 ? -5.278 -16.236 -16.391 1.00 0.00 15 GLU A O 7
ATOM 4752 N N . PHE A 1 16 ? -3.225 -16.736 -15.620 1.00 0.00 16 PHE A N 7
ATOM 4753 C CA . PHE A 1 16 ? -2.710 -15.383 -15.795 1.00 0.00 16 PHE A CA 7
ATOM 4754 C C . PHE A 1 16 ? -2.792 -14.955 -17.257 1.00 0.00 16 PHE A C 7
ATOM 4755 O O . PHE A 1 16 ? -2.962 -13.775 -17.561 1.00 0.00 16 PHE A O 7
ATOM 4772 N N . ASN A 1 17 ? -2.669 -15.924 -18.159 1.00 0.00 17 ASN A N 7
ATOM 4773 C CA . ASN A 1 17 ? -2.727 -15.648 -19.590 1.00 0.00 17 ASN A CA 7
ATOM 4774 C C . ASN A 1 17 ? -4.141 -15.260 -20.011 1.00 0.00 17 ASN A C 7
ATOM 4775 O O . ASN A 1 17 ? -4.344 -14.249 -20.684 1.00 0.00 17 ASN A O 7
ATOM 4786 N N . TYR A 1 18 ? -5.115 -16.070 -19.611 1.00 0.00 18 TYR A N 7
ATOM 4787 C CA . TYR A 1 18 ? -6.510 -15.813 -19.949 1.00 0.00 18 TYR A CA 7
ATOM 4788 C C . TYR A 1 18 ? -6.967 -14.469 -19.390 1.00 0.00 18 TYR A C 7
ATOM 4789 O O . TYR A 1 18 ? -7.545 -13.649 -20.104 1.00 0.00 18 TYR A O 7
ATOM 4807 N N . LYS A 1 19 ? -6.704 -14.249 -18.106 1.00 0.00 19 LYS A N 7
ATOM 4808 C CA . LYS A 1 19 ? -7.086 -13.005 -17.448 1.00 0.00 19 LYS A CA 7
ATOM 4809 C C . LYS A 1 19 ? -6.536 -11.799 -18.203 1.00 0.00 19 LYS A C 7
ATOM 4810 O O . LYS A 1 19 ? -7.270 -10.861 -18.513 1.00 0.00 19 LYS A O 7
ATOM 4829 N N . SER A 1 20 ? -5.240 -11.832 -18.497 1.00 0.00 20 SER A N 7
ATOM 4830 C CA . SER A 1 20 ? -4.591 -10.740 -19.214 1.00 0.00 20 SER A CA 7
ATOM 4831 C C . SER A 1 20 ? -5.247 -10.518 -20.573 1.00 0.00 20 SER A C 7
ATOM 4832 O O . SER A 1 20 ? -5.440 -9.381 -21.003 1.00 0.00 20 SER A O 7
ATOM 4840 N N . ASN A 1 21 ? -5.588 -11.612 -21.245 1.00 0.00 21 ASN A N 7
ATOM 4841 C CA . ASN A 1 21 ? -6.223 -11.538 -22.556 1.00 0.00 21 ASN A CA 7
ATOM 4842 C C . ASN A 1 21 ? -7.492 -10.694 -22.499 1.00 0.00 21 ASN A C 7
ATOM 4843 O O . ASN A 1 21 ? -7.712 -9.826 -23.345 1.00 0.00 21 ASN A O 7
ATOM 4854 N N . VAL A 1 22 ? -8.325 -10.954 -21.496 1.00 0.00 22 VAL A N 7
ATOM 4855 C CA . VAL A 1 22 ? -9.572 -10.218 -21.328 1.00 0.00 22 VAL A CA 7
ATOM 4856 C C . VAL A 1 22 ? -9.307 -8.778 -20.900 1.00 0.00 22 VAL A C 7
ATOM 4857 O O . VAL A 1 22 ? -10.024 -7.859 -21.298 1.00 0.00 22 VAL A O 7
ATOM 4870 N N . CYS A 1 23 ? -8.273 -8.589 -20.088 1.00 0.00 23 CYS A N 7
ATOM 4871 C CA . CYS A 1 23 ? -7.911 -7.262 -19.606 1.00 0.00 23 CYS A CA 7
ATOM 4872 C C . CYS A 1 23 ? -7.722 -6.293 -20.770 1.00 0.00 23 CYS A C 7
ATOM 4873 O O . CYS A 1 23 ? -8.252 -5.183 -20.760 1.00 0.00 23 CYS A O 7
ATOM 4880 N N . ASN A 1 24 ? -6.963 -6.723 -21.773 1.00 0.00 24 ASN A N 7
ATOM 4881 C CA . ASN A 1 24 ? -6.704 -5.895 -22.945 1.00 0.00 24 ASN A CA 7
ATOM 4882 C C . ASN A 1 24 ? -7.990 -5.634 -23.722 1.00 0.00 24 ASN A C 7
ATOM 4883 O O . ASN A 1 24 ? -8.045 -4.748 -24.574 1.00 0.00 24 ASN A O 7
ATOM 4894 N N . GLY A 1 25 ? -9.026 -6.413 -23.421 1.00 0.00 25 GLY A N 7
ATOM 4895 C CA . GLY A 1 25 ? -10.299 -6.249 -24.098 1.00 0.00 25 GLY A CA 7
ATOM 4896 C C . GLY A 1 25 ? -11.221 -5.289 -23.373 1.00 0.00 25 GLY A C 7
ATOM 4897 O O . GLY A 1 25 ? -12.000 -4.571 -24.001 1.00 0.00 25 GLY A O 7
ATOM 4901 N N . CYS A 1 26 ? -11.136 -5.276 -22.047 1.00 0.00 26 CYS A N 7
ATOM 4902 C CA . CYS A 1 26 ? -11.969 -4.398 -21.234 1.00 0.00 26 CYS A CA 7
ATOM 4903 C C . CYS A 1 26 ? -11.929 -2.967 -21.763 1.00 0.00 26 CYS A C 7
ATOM 4904 O O . CYS A 1 26 ? -12.906 -2.228 -21.657 1.00 0.00 26 CYS A O 7
ATOM 4911 N N . GLY A 1 27 ? -10.791 -2.585 -22.334 1.00 0.00 27 GLY A N 7
ATOM 4912 C CA . GLY A 1 27 ? -10.643 -1.245 -22.870 1.00 0.00 27 GLY A CA 7
ATOM 4913 C C . GLY A 1 27 ? -9.282 -0.647 -22.572 1.00 0.00 27 GLY A C 7
ATOM 4914 O O . GLY A 1 27 ? -8.265 -1.336 -22.648 1.00 0.00 27 GLY A O 7
ATOM 4918 N N . ASP A 1 28 ? -9.263 0.638 -22.236 1.00 0.00 28 ASP A N 7
ATOM 4919 C CA . ASP A 1 28 ? -8.017 1.328 -21.924 1.00 0.00 28 ASP A CA 7
ATOM 4920 C C . ASP A 1 28 ? -7.749 1.317 -20.423 1.00 0.00 28 ASP A C 7
ATOM 4921 O O . ASP A 1 28 ? -6.997 2.145 -19.911 1.00 0.00 28 ASP A O 7
ATOM 4930 N N . GLN A 1 29 ? -8.371 0.373 -19.723 1.00 0.00 29 GLN A N 7
ATOM 4931 C CA . GLN A 1 29 ? -8.201 0.256 -18.280 1.00 0.00 29 GLN A CA 7
ATOM 4932 C C . GLN A 1 29 ? -7.388 -0.985 -17.926 1.00 0.00 29 GLN A C 7
ATOM 4933 O O . GLN A 1 29 ? -7.537 -1.550 -16.843 1.00 0.00 29 GLN A O 7
ATOM 4947 N N . VAL A 1 30 ? -6.527 -1.405 -18.848 1.00 0.00 30 VAL A N 7
ATOM 4948 C CA . VAL A 1 30 ? -5.689 -2.578 -18.633 1.00 0.00 30 VAL A CA 7
ATOM 4949 C C . VAL A 1 30 ? -4.984 -2.510 -17.283 1.00 0.00 30 VAL A C 7
ATOM 4950 O O . VAL A 1 30 ? -4.954 -3.488 -16.537 1.00 0.00 30 VAL A O 7
ATOM 4963 N N . ALA A 1 31 ? -4.416 -1.348 -16.976 1.00 0.00 31 ALA A N 7
ATOM 4964 C CA . ALA A 1 31 ? -3.712 -1.151 -15.715 1.00 0.00 31 ALA A CA 7
ATOM 4965 C C . ALA A 1 31 ? -4.630 -1.419 -14.527 1.00 0.00 31 ALA A C 7
ATOM 4966 O O . ALA A 1 31 ? -4.241 -2.088 -13.569 1.00 0.00 31 ALA A O 7
ATOM 4973 N N . ALA A 1 32 ? -5.848 -0.893 -14.595 1.00 0.00 32 ALA A N 7
ATOM 4974 C CA . ALA A 1 32 ? -6.821 -1.076 -13.525 1.00 0.00 32 ALA A CA 7
ATOM 4975 C C . ALA A 1 32 ? -7.251 -2.535 -13.418 1.00 0.00 32 ALA A C 7
ATOM 4976 O O . ALA A 1 32 ? -7.467 -3.051 -12.321 1.00 0.00 32 ALA A O 7
ATOM 4983 N N . CYS A 1 33 ? -7.374 -3.197 -14.564 1.00 0.00 33 CYS A N 7
ATOM 4984 C CA . CYS A 1 33 ? -7.780 -4.596 -14.600 1.00 0.00 33 CYS A CA 7
ATOM 4985 C C . CYS A 1 33 ? -6.811 -5.464 -13.803 1.00 0.00 33 CYS A C 7
ATOM 4986 O O . CYS A 1 33 ? -7.227 -6.336 -13.040 1.00 0.00 33 CYS A O 7
ATOM 4993 N N . GLU A 1 34 ? -5.517 -5.218 -13.985 1.00 0.00 34 GLU A N 7
ATOM 4994 C CA . GLU A 1 34 ? -4.489 -5.978 -13.283 1.00 0.00 34 GLU A CA 7
ATOM 4995 C C . GLU A 1 34 ? -4.163 -5.337 -11.937 1.00 0.00 34 GLU A C 7
ATOM 4996 O O . GLU A 1 34 ? -3.472 -5.927 -11.108 1.00 0.00 34 GLU A O 7
ATOM 5008 N N . ALA A 1 35 ? -4.666 -4.124 -11.729 1.00 0.00 35 ALA A N 7
ATOM 5009 C CA . ALA A 1 35 ? -4.430 -3.403 -10.484 1.00 0.00 35 ALA A CA 7
ATOM 5010 C C . ALA A 1 35 ? -4.755 -4.274 -9.275 1.00 0.00 35 ALA A C 7
ATOM 5011 O O . ALA A 1 35 ? -3.912 -4.479 -8.402 1.00 0.00 35 ALA A O 7
ATOM 5018 N N . GLU A 1 36 ? -5.982 -4.784 -9.231 1.00 0.00 36 GLU A N 7
ATOM 5019 C CA . GLU A 1 36 ? -6.417 -5.632 -8.127 1.00 0.00 36 GLU A CA 7
ATOM 5020 C C . GLU A 1 36 ? -6.302 -7.108 -8.497 1.00 0.00 36 GLU A C 7
ATOM 5021 O O . GLU A 1 36 ? -7.108 -7.932 -8.065 1.00 0.00 36 GLU A O 7
ATOM 5033 N N . CYS A 1 37 ? -5.295 -7.434 -9.300 1.00 0.00 37 CYS A N 7
ATOM 5034 C CA . CYS A 1 37 ? -5.073 -8.809 -9.730 1.00 0.00 37 CYS A CA 7
ATOM 5035 C C . CYS A 1 37 ? -6.336 -9.394 -10.356 1.00 0.00 37 CYS A C 7
ATOM 5036 O O . CYS A 1 37 ? -6.738 -10.513 -10.038 1.00 0.00 37 CYS A O 7
ATOM 5043 N N . PHE A 1 38 ? -6.956 -8.628 -11.248 1.00 0.00 38 PHE A N 7
ATOM 5044 C CA . PHE A 1 38 ? -8.175 -9.069 -11.917 1.00 0.00 38 PHE A CA 7
ATOM 5045 C C . PHE A 1 38 ? -9.334 -9.163 -10.929 1.00 0.00 38 PHE A C 7
ATOM 5046 O O . PHE A 1 38 ? -10.267 -9.942 -11.124 1.00 0.00 38 PHE A O 7
ATOM 5063 N N . ARG A 1 39 ? -9.266 -8.366 -9.868 1.00 0.00 39 ARG A N 7
ATOM 5064 C CA . ARG A 1 39 ? -10.309 -8.360 -8.849 1.00 0.00 39 ARG A CA 7
ATOM 5065 C C . ARG A 1 39 ? -10.829 -6.945 -8.612 1.00 0.00 39 ARG A C 7
ATOM 5066 O O . ARG A 1 39 ? -10.576 -6.347 -7.567 1.00 0.00 39 ARG A O 7
ATOM 5087 N N . ASN A 1 40 ? -11.558 -6.417 -9.590 1.00 0.00 40 ASN A N 7
ATOM 5088 C CA . ASN A 1 40 ? -12.113 -5.072 -9.489 1.00 0.00 40 ASN A CA 7
ATOM 5089 C C . ASN A 1 40 ? -13.364 -4.933 -10.351 1.00 0.00 40 ASN A C 7
ATOM 5090 O O . ASN A 1 40 ? -13.636 -5.775 -11.208 1.00 0.00 40 ASN A O 7
ATOM 5101 N N . ASP A 1 41 ? -14.120 -3.866 -10.119 1.00 0.00 41 ASP A N 7
ATOM 5102 C CA . ASP A 1 41 ? -15.342 -3.616 -10.876 1.00 0.00 41 ASP A CA 7
ATOM 5103 C C . ASP A 1 41 ? -15.034 -3.421 -12.357 1.00 0.00 41 ASP A C 7
ATOM 5104 O O . ASP A 1 41 ? -15.809 -3.828 -13.222 1.00 0.00 41 ASP A O 7
ATOM 5113 N N . VAL A 1 42 ? -13.897 -2.794 -12.642 1.00 0.00 42 VAL A N 7
ATOM 5114 C CA . VAL A 1 42 ? -13.486 -2.544 -14.018 1.00 0.00 42 VAL A CA 7
ATOM 5115 C C . VAL A 1 42 ? -13.436 -3.839 -14.821 1.00 0.00 42 VAL A C 7
ATOM 5116 O O . VAL A 1 42 ? -13.998 -3.927 -15.913 1.00 0.00 42 VAL A O 7
ATOM 5129 N N . TYR A 1 43 ? -12.759 -4.842 -14.273 1.00 0.00 43 TYR A N 7
ATOM 5130 C CA . TYR A 1 43 ? -12.633 -6.133 -14.938 1.00 0.00 43 TYR A CA 7
ATOM 5131 C C . TYR A 1 43 ? -13.912 -6.951 -14.788 1.00 0.00 43 TYR A C 7
ATOM 5132 O O . TYR A 1 43 ? -14.365 -7.599 -15.732 1.00 0.00 43 TYR A O 7
ATOM 5150 N N . THR A 1 44 ? -14.492 -6.915 -13.592 1.00 0.00 44 THR A N 7
ATOM 5151 C CA . THR A 1 44 ? -15.718 -7.652 -13.315 1.00 0.00 44 THR A CA 7
ATOM 5152 C C . THR A 1 44 ? -16.837 -7.235 -14.262 1.00 0.00 44 THR A C 7
ATOM 5153 O O . THR A 1 44 ? -17.658 -8.056 -14.668 1.00 0.00 44 THR A O 7
ATOM 5164 N N . ALA A 1 45 ? -16.863 -5.952 -14.611 1.00 0.00 45 ALA A N 7
ATOM 5165 C CA . ALA A 1 45 ? -17.880 -5.426 -15.512 1.00 0.00 45 ALA A CA 7
ATOM 5166 C C . ALA A 1 45 ? -17.565 -5.780 -16.962 1.00 0.00 45 ALA A C 7
ATOM 5167 O O . ALA A 1 45 ? -18.414 -6.306 -17.682 1.00 0.00 45 ALA A O 7
ATOM 5174 N N . CYS A 1 46 ? -16.340 -5.486 -17.384 1.00 0.00 46 CYS A N 7
ATOM 5175 C CA . CYS A 1 46 ? -15.912 -5.771 -18.748 1.00 0.00 46 CYS A CA 7
ATOM 5176 C C . CYS A 1 46 ? -16.012 -7.264 -19.049 1.00 0.00 46 CYS A C 7
ATOM 5177 O O . CYS A 1 46 ? -16.656 -7.672 -20.016 1.00 0.00 46 CYS A O 7
ATOM 5184 N N . HIS A 1 47 ? -15.369 -8.074 -18.214 1.00 0.00 47 HIS A N 7
ATOM 5185 C CA . HIS A 1 47 ? -15.386 -9.522 -18.389 1.00 0.00 47 HIS A CA 7
ATOM 5186 C C . HIS A 1 47 ? -16.817 -10.042 -18.482 1.00 0.00 47 HIS A C 7
ATOM 5187 O O . HIS A 1 47 ? -17.107 -10.953 -19.257 1.00 0.00 47 HIS A O 7
ATOM 5201 N N . GLU A 1 48 ? -17.707 -9.456 -17.687 1.00 0.00 48 GLU A N 7
ATOM 5202 C CA . GLU A 1 48 ? -19.108 -9.862 -17.680 1.00 0.00 48 GLU A CA 7
ATOM 5203 C C . GLU A 1 48 ? -19.835 -9.331 -18.912 1.00 0.00 48 GLU A C 7
ATOM 5204 O O . GLU A 1 48 ? -20.814 -9.920 -19.370 1.00 0.00 48 GLU A O 7
ATOM 5216 N N . ALA A 1 49 ? -19.349 -8.214 -19.443 1.00 0.00 49 ALA A N 7
ATOM 5217 C CA . ALA A 1 49 ? -19.951 -7.604 -20.622 1.00 0.00 49 ALA A CA 7
ATOM 5218 C C . ALA A 1 49 ? -19.605 -8.388 -21.883 1.00 0.00 49 ALA A C 7
ATOM 5219 O O . ALA A 1 49 ? -20.407 -8.471 -22.813 1.00 0.00 49 ALA A O 7
ATOM 5226 N N . GLN A 1 50 ? -18.406 -8.962 -21.908 1.00 0.00 50 GLN A N 7
ATOM 5227 C CA . GLN A 1 50 ? -17.955 -9.738 -23.056 1.00 0.00 50 GLN A CA 7
ATOM 5228 C C . GLN A 1 50 ? -17.260 -11.020 -22.608 1.00 0.00 50 GLN A C 7
ATOM 5229 O O . GLN A 1 50 ? -16.311 -10.983 -21.824 1.00 0.00 50 GLN A O 7
ATOM 5243 N N . LYS A 1 51 ? -17.739 -12.153 -23.109 1.00 0.00 51 LYS A N 7
ATOM 5244 C CA . LYS A 1 51 ? -17.164 -13.447 -22.761 1.00 0.00 51 LYS A CA 7
ATOM 5245 C C . LYS A 1 51 ? -16.237 -13.945 -23.865 1.00 0.00 51 LYS A C 7
ATOM 5246 O O . LYS A 1 51 ? -15.792 -15.093 -23.845 1.00 0.00 51 LYS A O 7
ATOM 5265 N N . SER A 1 1 ? 3.802 -1.931 0.948 1.00 0.00 1 SER A N 8
ATOM 5266 C CA . SER A 1 1 ? 3.854 -1.623 -0.477 1.00 0.00 1 SER A CA 8
ATOM 5267 C C . SER A 1 1 ? 4.495 -2.766 -1.257 1.00 0.00 1 SER A C 8
ATOM 5268 O O . SER A 1 1 ? 5.167 -2.544 -2.264 1.00 0.00 1 SER A O 8
ATOM 5276 N N . GLU A 1 2 ? 4.280 -3.990 -0.785 1.00 0.00 2 GLU A N 8
ATOM 5277 C CA . GLU A 1 2 ? 4.838 -5.169 -1.438 1.00 0.00 2 GLU A CA 8
ATOM 5278 C C . GLU A 1 2 ? 4.337 -5.283 -2.875 1.00 0.00 2 GLU A C 8
ATOM 5279 O O . GLU A 1 2 ? 3.325 -4.694 -3.255 1.00 0.00 2 GLU A O 8
ATOM 5291 N N . PRO A 1 3 ? 5.064 -6.057 -3.694 1.00 0.00 3 PRO A N 8
ATOM 5292 C CA . PRO A 1 3 ? 4.713 -6.268 -5.102 1.00 0.00 3 PRO A CA 8
ATOM 5293 C C . PRO A 1 3 ? 3.451 -7.108 -5.266 1.00 0.00 3 PRO A C 8
ATOM 5294 O O . PRO A 1 3 ? 2.868 -7.567 -4.284 1.00 0.00 3 PRO A O 8
ATOM 5305 N N . ASP A 1 4 ? 3.036 -7.306 -6.512 1.00 0.00 4 ASP A N 8
ATOM 5306 C CA . ASP A 1 4 ? 1.843 -8.092 -6.805 1.00 0.00 4 ASP A CA 8
ATOM 5307 C C . ASP A 1 4 ? 2.211 -9.404 -7.492 1.00 0.00 4 ASP A C 8
ATOM 5308 O O . ASP A 1 4 ? 1.408 -9.975 -8.229 1.00 0.00 4 ASP A O 8
ATOM 5317 N N . GLU A 1 5 ? 3.430 -9.873 -7.245 1.00 0.00 5 GLU A N 8
ATOM 5318 C CA . GLU A 1 5 ? 3.904 -11.116 -7.842 1.00 0.00 5 GLU A CA 8
ATOM 5319 C C . GLU A 1 5 ? 3.183 -12.319 -7.241 1.00 0.00 5 GLU A C 8
ATOM 5320 O O . GLU A 1 5 ? 2.952 -13.320 -7.919 1.00 0.00 5 GLU A O 8
ATOM 5332 N N . ILE A 1 6 ? 2.831 -12.212 -5.964 1.00 0.00 6 ILE A N 8
ATOM 5333 C CA . ILE A 1 6 ? 2.136 -13.289 -5.271 1.00 0.00 6 ILE A CA 8
ATOM 5334 C C . ILE A 1 6 ? 0.856 -13.678 -6.003 1.00 0.00 6 ILE A C 8
ATOM 5335 O O . ILE A 1 6 ? 0.466 -14.846 -6.018 1.00 0.00 6 ILE A O 8
ATOM 5351 N N . CYS A 1 7 ? 0.207 -12.691 -6.612 1.00 0.00 7 CYS A N 8
ATOM 5352 C CA . CYS A 1 7 ? -1.029 -12.929 -7.348 1.00 0.00 7 CYS A CA 8
ATOM 5353 C C . CYS A 1 7 ? -0.825 -13.989 -8.426 1.00 0.00 7 CYS A C 8
ATOM 5354 O O . CYS A 1 7 ? -1.610 -14.931 -8.541 1.00 0.00 7 CYS A O 8
ATOM 5361 N N . ARG A 1 8 ? 0.234 -13.830 -9.213 1.00 0.00 8 ARG A N 8
ATOM 5362 C CA . ARG A 1 8 ? 0.541 -14.773 -10.282 1.00 0.00 8 ARG A CA 8
ATOM 5363 C C . ARG A 1 8 ? 0.949 -16.128 -9.711 1.00 0.00 8 ARG A C 8
ATOM 5364 O O . ARG A 1 8 ? 0.773 -17.162 -10.354 1.00 0.00 8 ARG A O 8
ATOM 5385 N N . ALA A 1 9 ? 1.497 -16.113 -8.500 1.00 0.00 9 ALA A N 8
ATOM 5386 C CA . ALA A 1 9 ? 1.928 -17.340 -7.841 1.00 0.00 9 ALA A CA 8
ATOM 5387 C C . ALA A 1 9 ? 0.731 -18.164 -7.378 1.00 0.00 9 ALA A C 8
ATOM 5388 O O . ALA A 1 9 ? 0.758 -19.394 -7.423 1.00 0.00 9 ALA A O 8
ATOM 5395 N N . ARG A 1 10 ? -0.317 -17.479 -6.933 1.00 0.00 10 ARG A N 8
ATOM 5396 C CA . ARG A 1 10 ? -1.522 -18.148 -6.459 1.00 0.00 10 ARG A CA 8
ATOM 5397 C C . ARG A 1 10 ? -2.297 -18.761 -7.622 1.00 0.00 10 ARG A C 8
ATOM 5398 O O . ARG A 1 10 ? -2.916 -19.815 -7.480 1.00 0.00 10 ARG A O 8
ATOM 5419 N N . MET A 1 11 ? -2.257 -18.093 -8.770 1.00 0.00 11 MET A N 8
ATOM 5420 C CA . MET A 1 11 ? -2.954 -18.574 -9.957 1.00 0.00 11 MET A CA 8
ATOM 5421 C C . MET A 1 11 ? -2.010 -19.364 -10.859 1.00 0.00 11 MET A C 8
ATOM 5422 O O . MET A 1 11 ? -0.789 -19.275 -10.727 1.00 0.00 11 MET A O 8
ATOM 5436 N N . THR A 1 12 ? -2.584 -20.138 -11.775 1.00 0.00 12 THR A N 8
ATOM 5437 C CA . THR A 1 12 ? -1.794 -20.945 -12.697 1.00 0.00 12 THR A CA 8
ATOM 5438 C C . THR A 1 12 ? -1.251 -20.098 -13.842 1.00 0.00 12 THR A C 8
ATOM 5439 O O . THR A 1 12 ? -1.761 -19.011 -14.119 1.00 0.00 12 THR A O 8
ATOM 5450 N N . HIS A 1 13 ? -0.215 -20.601 -14.505 1.00 0.00 13 HIS A N 8
ATOM 5451 C CA . HIS A 1 13 ? 0.396 -19.890 -15.622 1.00 0.00 13 HIS A CA 8
ATOM 5452 C C . HIS A 1 13 ? -0.637 -19.583 -16.702 1.00 0.00 13 HIS A C 8
ATOM 5453 O O . HIS A 1 13 ? -0.685 -18.473 -17.232 1.00 0.00 13 HIS A O 8
ATOM 5467 N N . LYS A 1 14 ? -1.461 -20.574 -17.024 1.00 0.00 14 LYS A N 8
ATOM 5468 C CA . LYS A 1 14 ? -2.495 -20.410 -18.040 1.00 0.00 14 LYS A CA 8
ATOM 5469 C C . LYS A 1 14 ? -3.548 -19.405 -17.587 1.00 0.00 14 LYS A C 8
ATOM 5470 O O . LYS A 1 14 ? -4.037 -18.605 -18.384 1.00 0.00 14 LYS A O 8
ATOM 5489 N N . GLU A 1 15 ? -3.892 -19.451 -16.304 1.00 0.00 15 GLU A N 8
ATOM 5490 C CA . GLU A 1 15 ? -4.887 -18.542 -15.747 1.00 0.00 15 GLU A CA 8
ATOM 5491 C C . GLU A 1 15 ? -4.443 -17.090 -15.899 1.00 0.00 15 GLU A C 8
ATOM 5492 O O . GLU A 1 15 ? -5.220 -16.232 -16.318 1.00 0.00 15 GLU A O 8
ATOM 5504 N N . PHE A 1 16 ? -3.188 -16.822 -15.555 1.00 0.00 16 PHE A N 8
ATOM 5505 C CA . PHE A 1 16 ? -2.640 -15.474 -15.652 1.00 0.00 16 PHE A CA 8
ATOM 5506 C C . PHE A 1 16 ? -2.729 -14.952 -17.083 1.00 0.00 16 PHE A C 8
ATOM 5507 O O . PHE A 1 16 ? -3.057 -13.789 -17.311 1.00 0.00 16 PHE A O 8
ATOM 5524 N N . ASN A 1 17 ? -2.434 -15.822 -18.043 1.00 0.00 17 ASN A N 8
ATOM 5525 C CA . ASN A 1 17 ? -2.480 -15.450 -19.452 1.00 0.00 17 ASN A CA 8
ATOM 5526 C C . ASN A 1 17 ? -3.904 -15.107 -19.879 1.00 0.00 17 ASN A C 8
ATOM 5527 O O . ASN A 1 17 ? -4.129 -14.142 -20.609 1.00 0.00 17 ASN A O 8
ATOM 5538 N N . TYR A 1 18 ? -4.861 -15.904 -19.417 1.00 0.00 18 TYR A N 8
ATOM 5539 C CA . TYR A 1 18 ? -6.264 -15.687 -19.751 1.00 0.00 18 TYR A CA 8
ATOM 5540 C C . TYR A 1 18 ? -6.747 -14.338 -19.227 1.00 0.00 18 TYR A C 8
ATOM 5541 O O . TYR A 1 18 ? -7.342 -13.549 -19.961 1.00 0.00 18 TYR A O 8
ATOM 5559 N N . LYS A 1 19 ? -6.485 -14.079 -17.950 1.00 0.00 19 LYS A N 8
ATOM 5560 C CA . LYS A 1 19 ? -6.891 -12.826 -17.324 1.00 0.00 19 LYS A CA 8
ATOM 5561 C C . LYS A 1 19 ? -6.369 -11.630 -18.114 1.00 0.00 19 LYS A C 8
ATOM 5562 O O . LYS A 1 19 ? -7.127 -10.724 -18.460 1.00 0.00 19 LYS A O 8
ATOM 5581 N N . SER A 1 20 ? -5.070 -11.634 -18.397 1.00 0.00 20 SER A N 8
ATOM 5582 C CA . SER A 1 20 ? -4.447 -10.548 -19.144 1.00 0.00 20 SER A CA 8
ATOM 5583 C C . SER A 1 20 ? -5.098 -10.389 -20.515 1.00 0.00 20 SER A C 8
ATOM 5584 O O . SER A 1 20 ? -5.309 -9.273 -20.988 1.00 0.00 20 SER A O 8
ATOM 5592 N N . ASN A 1 21 ? -5.413 -11.515 -21.148 1.00 0.00 21 ASN A N 8
ATOM 5593 C CA . ASN A 1 21 ? -6.039 -11.502 -22.465 1.00 0.00 21 ASN A CA 8
ATOM 5594 C C . ASN A 1 21 ? -7.327 -10.685 -22.447 1.00 0.00 21 ASN A C 8
ATOM 5595 O O . ASN A 1 21 ? -7.546 -9.832 -23.307 1.00 0.00 21 ASN A O 8
ATOM 5606 N N . VAL A 1 22 ? -8.177 -10.952 -21.460 1.00 0.00 22 VAL A N 8
ATOM 5607 C CA . VAL A 1 22 ? -9.443 -10.241 -21.328 1.00 0.00 22 VAL A CA 8
ATOM 5608 C C . VAL A 1 22 ? -9.219 -8.791 -20.916 1.00 0.00 22 VAL A C 8
ATOM 5609 O O . VAL A 1 22 ? -9.953 -7.894 -21.333 1.00 0.00 22 VAL A O 8
ATOM 5622 N N . CYS A 1 23 ? -8.200 -8.566 -20.093 1.00 0.00 23 CYS A N 8
ATOM 5623 C CA . CYS A 1 23 ? -7.878 -7.224 -19.623 1.00 0.00 23 CYS A CA 8
ATOM 5624 C C . CYS A 1 23 ? -7.704 -6.265 -20.797 1.00 0.00 23 CYS A C 8
ATOM 5625 O O . CYS A 1 23 ? -8.261 -5.168 -20.802 1.00 0.00 23 CYS A O 8
ATOM 5632 N N . ASN A 1 24 ? -6.927 -6.687 -21.789 1.00 0.00 24 ASN A N 8
ATOM 5633 C CA . ASN A 1 24 ? -6.680 -5.865 -22.969 1.00 0.00 24 ASN A CA 8
ATOM 5634 C C . ASN A 1 24 ? -7.970 -5.631 -23.749 1.00 0.00 24 ASN A C 8
ATOM 5635 O O . ASN A 1 24 ? -8.040 -4.748 -24.602 1.00 0.00 24 ASN A O 8
ATOM 5646 N N . GLY A 1 25 ? -8.990 -6.429 -23.448 1.00 0.00 25 GLY A N 8
ATOM 5647 C CA . GLY A 1 25 ? -10.265 -6.291 -24.128 1.00 0.00 25 GLY A CA 8
ATOM 5648 C C . GLY A 1 25 ? -11.212 -5.358 -23.399 1.00 0.00 25 GLY A C 8
ATOM 5649 O O . GLY A 1 25 ? -12.012 -4.661 -24.025 1.00 0.00 25 GLY A O 8
ATOM 5653 N N . CYS A 1 26 ? -11.124 -5.344 -22.074 1.00 0.00 26 CYS A N 8
ATOM 5654 C CA . CYS A 1 26 ? -11.980 -4.491 -21.258 1.00 0.00 26 CYS A CA 8
ATOM 5655 C C . CYS A 1 26 ? -11.982 -3.060 -21.787 1.00 0.00 26 CYS A C 8
ATOM 5656 O O . CYS A 1 26 ? -12.980 -2.348 -21.678 1.00 0.00 26 CYS A O 8
ATOM 5663 N N . GLY A 1 27 ? -10.857 -2.644 -22.360 1.00 0.00 27 GLY A N 8
ATOM 5664 C CA . GLY A 1 27 ? -10.750 -1.300 -22.897 1.00 0.00 27 GLY A CA 8
ATOM 5665 C C . GLY A 1 27 ? -9.402 -0.667 -22.612 1.00 0.00 27 GLY A C 8
ATOM 5666 O O . GLY A 1 27 ? -8.370 -1.335 -22.673 1.00 0.00 27 GLY A O 8
ATOM 5670 N N . ASP A 1 28 ? -9.411 0.624 -22.301 1.00 0.00 28 ASP A N 8
ATOM 5671 C CA . ASP A 1 28 ? -8.180 1.348 -22.005 1.00 0.00 28 ASP A CA 8
ATOM 5672 C C . ASP A 1 28 ? -7.910 1.368 -20.503 1.00 0.00 28 ASP A C 8
ATOM 5673 O O . ASP A 1 28 ? -7.161 2.211 -20.010 1.00 0.00 28 ASP A O 8
ATOM 5682 N N . GLN A 1 29 ? -8.526 0.437 -19.783 1.00 0.00 29 GLN A N 8
ATOM 5683 C CA . GLN A 1 29 ? -8.353 0.350 -18.338 1.00 0.00 29 GLN A CA 8
ATOM 5684 C C . GLN A 1 29 ? -7.524 -0.873 -17.962 1.00 0.00 29 GLN A C 8
ATOM 5685 O O . GLN A 1 29 ? -7.664 -1.419 -16.867 1.00 0.00 29 GLN A O 8
ATOM 5699 N N . VAL A 1 30 ? -6.659 -1.300 -18.876 1.00 0.00 30 VAL A N 8
ATOM 5700 C CA . VAL A 1 30 ? -5.805 -2.458 -18.640 1.00 0.00 30 VAL A CA 8
ATOM 5701 C C . VAL A 1 30 ? -5.097 -2.353 -17.294 1.00 0.00 30 VAL A C 8
ATOM 5702 O O . VAL A 1 30 ? -5.105 -3.295 -16.502 1.00 0.00 30 VAL A O 8
ATOM 5715 N N . ALA A 1 31 ? -4.486 -1.200 -17.040 1.00 0.00 31 ALA A N 8
ATOM 5716 C CA . ALA A 1 31 ? -3.775 -0.971 -15.789 1.00 0.00 31 ALA A CA 8
ATOM 5717 C C . ALA A 1 31 ? -4.673 -1.251 -14.588 1.00 0.00 31 ALA A C 8
ATOM 5718 O O . ALA A 1 31 ? -4.252 -1.886 -13.622 1.00 0.00 31 ALA A O 8
ATOM 5725 N N . ALA A 1 32 ? -5.911 -0.773 -14.657 1.00 0.00 32 ALA A N 8
ATOM 5726 C CA . ALA A 1 32 ? -6.868 -0.973 -13.575 1.00 0.00 32 ALA A CA 8
ATOM 5727 C C . ALA A 1 32 ? -7.272 -2.439 -13.464 1.00 0.00 32 ALA A C 8
ATOM 5728 O O . ALA A 1 32 ? -7.447 -2.964 -12.363 1.00 0.00 32 ALA A O 8
ATOM 5735 N N . CYS A 1 33 ? -7.419 -3.097 -14.609 1.00 0.00 33 CYS A N 8
ATOM 5736 C CA . CYS A 1 33 ? -7.804 -4.502 -14.641 1.00 0.00 33 CYS A CA 8
ATOM 5737 C C . CYS A 1 33 ? -6.824 -5.353 -13.837 1.00 0.00 33 CYS A C 8
ATOM 5738 O O . CYS A 1 33 ? -7.226 -6.269 -13.121 1.00 0.00 33 CYS A O 8
ATOM 5745 N N . GLU A 1 34 ? -5.538 -5.041 -13.962 1.00 0.00 34 GLU A N 8
ATOM 5746 C CA . GLU A 1 34 ? -4.501 -5.777 -13.247 1.00 0.00 34 GLU A CA 8
ATOM 5747 C C . GLU A 1 34 ? -4.162 -5.094 -11.926 1.00 0.00 34 GLU A C 8
ATOM 5748 O O . GLU A 1 34 ? -3.457 -5.655 -11.088 1.00 0.00 34 GLU A O 8
ATOM 5760 N N . ALA A 1 35 ? -4.668 -3.878 -11.748 1.00 0.00 35 ALA A N 8
ATOM 5761 C CA . ALA A 1 35 ? -4.420 -3.118 -10.529 1.00 0.00 35 ALA A CA 8
ATOM 5762 C C . ALA A 1 35 ? -4.734 -3.951 -9.290 1.00 0.00 35 ALA A C 8
ATOM 5763 O O . ALA A 1 35 ? -3.884 -4.123 -8.417 1.00 0.00 35 ALA A O 8
ATOM 5770 N N . GLU A 1 36 ? -5.958 -4.463 -9.221 1.00 0.00 36 GLU A N 8
ATOM 5771 C CA . GLU A 1 36 ? -6.383 -5.276 -8.088 1.00 0.00 36 GLU A CA 8
ATOM 5772 C C . GLU A 1 36 ? -6.226 -6.763 -8.396 1.00 0.00 36 GLU A C 8
ATOM 5773 O O . GLU A 1 36 ? -6.959 -7.599 -7.866 1.00 0.00 36 GLU A O 8
ATOM 5785 N N . CYS A 1 37 ? -5.267 -7.085 -9.257 1.00 0.00 37 CYS A N 8
ATOM 5786 C CA . CYS A 1 37 ? -5.014 -8.469 -9.638 1.00 0.00 37 CYS A CA 8
ATOM 5787 C C . CYS A 1 37 ? -6.264 -9.106 -10.238 1.00 0.00 37 CYS A C 8
ATOM 5788 O O . CYS A 1 37 ? -6.687 -10.184 -9.820 1.00 0.00 37 CYS A O 8
ATOM 5795 N N . PHE A 1 38 ? -6.852 -8.431 -11.221 1.00 0.00 38 PHE A N 8
ATOM 5796 C CA . PHE A 1 38 ? -8.055 -8.929 -11.877 1.00 0.00 38 PHE A CA 8
ATOM 5797 C C . PHE A 1 38 ? -9.220 -9.003 -10.894 1.00 0.00 38 PHE A C 8
ATOM 5798 O O . PHE A 1 38 ? -10.214 -9.685 -11.143 1.00 0.00 38 PHE A O 8
ATOM 5815 N N . ARG A 1 39 ? -9.088 -8.297 -9.776 1.00 0.00 39 ARG A N 8
ATOM 5816 C CA . ARG A 1 39 ? -10.128 -8.283 -8.754 1.00 0.00 39 ARG A CA 8
ATOM 5817 C C . ARG A 1 39 ? -10.677 -6.873 -8.555 1.00 0.00 39 ARG A C 8
ATOM 5818 O O . ARG A 1 39 ? -10.430 -6.239 -7.530 1.00 0.00 39 ARG A O 8
ATOM 5839 N N . ASN A 1 40 ? -11.422 -6.388 -9.544 1.00 0.00 40 ASN A N 8
ATOM 5840 C CA . ASN A 1 40 ? -12.004 -5.053 -9.478 1.00 0.00 40 ASN A CA 8
ATOM 5841 C C . ASN A 1 40 ? -13.276 -4.972 -10.317 1.00 0.00 40 ASN A C 8
ATOM 5842 O O . ASN A 1 40 ? -13.543 -5.845 -11.143 1.00 0.00 40 ASN A O 8
ATOM 5853 N N . ASP A 1 41 ? -14.055 -3.919 -10.099 1.00 0.00 41 ASP A N 8
ATOM 5854 C CA . ASP A 1 41 ? -15.299 -3.722 -10.835 1.00 0.00 41 ASP A CA 8
ATOM 5855 C C . ASP A 1 41 ? -15.024 -3.527 -12.323 1.00 0.00 41 ASP A C 8
ATOM 5856 O O . ASP A 1 41 ? -15.800 -3.969 -13.171 1.00 0.00 41 ASP A O 8
ATOM 5865 N N . VAL A 1 42 ? -13.917 -2.861 -12.633 1.00 0.00 42 VAL A N 8
ATOM 5866 C CA . VAL A 1 42 ? -13.540 -2.606 -14.018 1.00 0.00 42 VAL A CA 8
ATOM 5867 C C . VAL A 1 42 ? -13.483 -3.902 -14.820 1.00 0.00 42 VAL A C 8
ATOM 5868 O O . VAL A 1 42 ? -14.060 -4.000 -15.903 1.00 0.00 42 VAL A O 8
ATOM 5881 N N . TYR A 1 43 ? -12.786 -4.895 -14.279 1.00 0.00 43 TYR A N 8
ATOM 5882 C CA . TYR A 1 43 ? -12.652 -6.185 -14.945 1.00 0.00 43 TYR A CA 8
ATOM 5883 C C . TYR A 1 43 ? -13.920 -7.016 -14.781 1.00 0.00 43 TYR A C 8
ATOM 5884 O O . TYR A 1 43 ? -14.363 -7.687 -15.715 1.00 0.00 43 TYR A O 8
ATOM 5902 N N . THR A 1 44 ? -14.503 -6.967 -13.587 1.00 0.00 44 THR A N 8
ATOM 5903 C CA . THR A 1 44 ? -15.720 -7.716 -13.299 1.00 0.00 44 THR A CA 8
ATOM 5904 C C . THR A 1 44 ? -16.842 -7.329 -14.255 1.00 0.00 44 THR A C 8
ATOM 5905 O O . THR A 1 44 ? -17.645 -8.171 -14.657 1.00 0.00 44 THR A O 8
ATOM 5916 N N . ALA A 1 45 ? -16.892 -6.051 -14.617 1.00 0.00 45 ALA A N 8
ATOM 5917 C CA . ALA A 1 45 ? -17.915 -5.554 -15.528 1.00 0.00 45 ALA A CA 8
ATOM 5918 C C . ALA A 1 45 ? -17.585 -5.913 -16.973 1.00 0.00 45 ALA A C 8
ATOM 5919 O O . ALA A 1 45 ? -18.418 -6.462 -17.693 1.00 0.00 45 ALA A O 8
ATOM 5926 N N . CYS A 1 46 ? -16.363 -5.598 -17.391 1.00 0.00 46 CYS A N 8
ATOM 5927 C CA . CYS A 1 46 ? -15.922 -5.885 -18.751 1.00 0.00 46 CYS A CA 8
ATOM 5928 C C . CYS A 1 46 ? -15.999 -7.381 -19.043 1.00 0.00 46 CYS A C 8
ATOM 5929 O O . CYS A 1 46 ? -16.631 -7.804 -20.011 1.00 0.00 46 CYS A O 8
ATOM 5936 N N . HIS A 1 47 ? -15.350 -8.177 -18.199 1.00 0.00 47 HIS A N 8
ATOM 5937 C CA . HIS A 1 47 ? -15.345 -9.626 -18.365 1.00 0.00 47 HIS A CA 8
ATOM 5938 C C . HIS A 1 47 ? -16.769 -10.171 -18.420 1.00 0.00 47 HIS A C 8
ATOM 5939 O O . HIS A 1 47 ? -17.057 -11.106 -19.167 1.00 0.00 47 HIS A O 8
ATOM 5953 N N . GLU A 1 48 ? -17.654 -9.581 -17.623 1.00 0.00 48 GLU A N 8
ATOM 5954 C CA . GLU A 1 48 ? -19.047 -10.011 -17.581 1.00 0.00 48 GLU A CA 8
ATOM 5955 C C . GLU A 1 48 ? -19.768 -9.649 -18.876 1.00 0.00 48 GLU A C 8
ATOM 5956 O O . GLU A 1 48 ? -20.737 -10.302 -19.263 1.00 0.00 48 GLU A O 8
ATOM 5968 N N . ALA A 1 49 ? -19.287 -8.604 -19.542 1.00 0.00 49 ALA A N 8
ATOM 5969 C CA . ALA A 1 49 ? -19.884 -8.156 -20.794 1.00 0.00 49 ALA A CA 8
ATOM 5970 C C . ALA A 1 49 ? -19.151 -8.747 -21.994 1.00 0.00 49 ALA A C 8
ATOM 5971 O O . ALA A 1 49 ? -19.263 -8.242 -23.111 1.00 0.00 49 ALA A O 8
ATOM 5978 N N . GLN A 1 50 ? -18.400 -9.817 -21.755 1.00 0.00 50 GLN A N 8
ATOM 5979 C CA . GLN A 1 50 ? -17.647 -10.475 -22.817 1.00 0.00 50 GLN A CA 8
ATOM 5980 C C . GLN A 1 50 ? -18.563 -10.864 -23.972 1.00 0.00 50 GLN A C 8
ATOM 5981 O O . GLN A 1 50 ? -19.782 -10.713 -23.891 1.00 0.00 50 GLN A O 8
ATOM 5995 N N . LYS A 1 51 ? -17.968 -11.367 -25.049 1.00 0.00 51 LYS A N 8
ATOM 5996 C CA . LYS A 1 51 ? -18.730 -11.779 -26.222 1.00 0.00 51 LYS A CA 8
ATOM 5997 C C . LYS A 1 51 ? -18.537 -13.267 -26.500 1.00 0.00 51 LYS A C 8
ATOM 5998 O O . LYS A 1 51 ? -18.976 -13.778 -27.530 1.00 0.00 51 LYS A O 8
ATOM 6017 N N . SER A 1 1 ? 1.346 -0.544 0.117 1.00 0.00 1 SER A N 9
ATOM 6018 C CA . SER A 1 1 ? 1.404 -1.076 -1.240 1.00 0.00 1 SER A CA 9
ATOM 6019 C C . SER A 1 1 ? 1.981 -2.489 -1.244 1.00 0.00 1 SER A C 9
ATOM 6020 O O . SER A 1 1 ? 3.188 -2.678 -1.094 1.00 0.00 1 SER A O 9
ATOM 6028 N N . GLU A 1 2 ? 1.109 -3.477 -1.418 1.00 0.00 2 GLU A N 9
ATOM 6029 C CA . GLU A 1 2 ? 1.531 -4.872 -1.440 1.00 0.00 2 GLU A CA 9
ATOM 6030 C C . GLU A 1 2 ? 2.080 -5.253 -2.812 1.00 0.00 2 GLU A C 9
ATOM 6031 O O . GLU A 1 2 ? 1.816 -4.594 -3.819 1.00 0.00 2 GLU A O 9
ATOM 6043 N N . PRO A 1 3 ? 2.863 -6.341 -2.855 1.00 0.00 3 PRO A N 9
ATOM 6044 C CA . PRO A 1 3 ? 3.465 -6.834 -4.097 1.00 0.00 3 PRO A CA 9
ATOM 6045 C C . PRO A 1 3 ? 2.430 -7.421 -5.050 1.00 0.00 3 PRO A C 9
ATOM 6046 O O . PRO A 1 3 ? 1.374 -7.888 -4.623 1.00 0.00 3 PRO A O 9
ATOM 6057 N N . ASP A 1 4 ? 2.740 -7.395 -6.342 1.00 0.00 4 ASP A N 9
ATOM 6058 C CA . ASP A 1 4 ? 1.836 -7.926 -7.356 1.00 0.00 4 ASP A CA 9
ATOM 6059 C C . ASP A 1 4 ? 2.272 -9.319 -7.798 1.00 0.00 4 ASP A C 9
ATOM 6060 O O . ASP A 1 4 ? 1.449 -10.137 -8.204 1.00 0.00 4 ASP A O 9
ATOM 6069 N N . GLU A 1 5 ? 3.574 -9.579 -7.716 1.00 0.00 5 GLU A N 9
ATOM 6070 C CA . GLU A 1 5 ? 4.119 -10.873 -8.110 1.00 0.00 5 GLU A CA 9
ATOM 6071 C C . GLU A 1 5 ? 3.383 -12.011 -7.408 1.00 0.00 5 GLU A C 9
ATOM 6072 O O . GLU A 1 5 ? 3.224 -13.098 -7.964 1.00 0.00 5 GLU A O 9
ATOM 6084 N N . ILE A 1 6 ? 2.937 -11.752 -6.183 1.00 0.00 6 ILE A N 9
ATOM 6085 C CA . ILE A 1 6 ? 2.217 -12.753 -5.406 1.00 0.00 6 ILE A CA 9
ATOM 6086 C C . ILE A 1 6 ? 0.974 -13.234 -6.146 1.00 0.00 6 ILE A C 9
ATOM 6087 O O . ILE A 1 6 ? 0.748 -14.437 -6.285 1.00 0.00 6 ILE A O 9
ATOM 6103 N N . CYS A 1 7 ? 0.171 -12.288 -6.621 1.00 0.00 7 CYS A N 9
ATOM 6104 C CA . CYS A 1 7 ? -1.049 -12.614 -7.348 1.00 0.00 7 CYS A CA 9
ATOM 6105 C C . CYS A 1 7 ? -0.746 -13.506 -8.549 1.00 0.00 7 CYS A C 9
ATOM 6106 O O . CYS A 1 7 ? -1.572 -14.325 -8.952 1.00 0.00 7 CYS A O 9
ATOM 6113 N N . ARG A 1 8 ? 0.445 -13.341 -9.115 1.00 0.00 8 ARG A N 9
ATOM 6114 C CA . ARG A 1 8 ? 0.858 -14.130 -10.269 1.00 0.00 8 ARG A CA 9
ATOM 6115 C C . ARG A 1 8 ? 1.326 -15.518 -9.840 1.00 0.00 8 ARG A C 9
ATOM 6116 O O . ARG A 1 8 ? 1.070 -16.509 -10.523 1.00 0.00 8 ARG A O 9
ATOM 6137 N N . ALA A 1 9 ? 2.013 -15.580 -8.704 1.00 0.00 9 ALA A N 9
ATOM 6138 C CA . ALA A 1 9 ? 2.514 -16.846 -8.183 1.00 0.00 9 ALA A CA 9
ATOM 6139 C C . ALA A 1 9 ? 1.383 -17.685 -7.598 1.00 0.00 9 ALA A C 9
ATOM 6140 O O . ALA A 1 9 ? 1.474 -18.911 -7.539 1.00 0.00 9 ALA A O 9
ATOM 6147 N N . ARG A 1 10 ? 0.318 -17.016 -7.167 1.00 0.00 10 ARG A N 9
ATOM 6148 C CA . ARG A 1 10 ? -0.830 -17.701 -6.585 1.00 0.00 10 ARG A CA 9
ATOM 6149 C C . ARG A 1 10 ? -1.631 -18.430 -7.659 1.00 0.00 10 ARG A C 9
ATOM 6150 O O . ARG A 1 10 ? -2.183 -19.503 -7.415 1.00 0.00 10 ARG A O 9
ATOM 6171 N N . MET A 1 11 ? -1.691 -17.839 -8.848 1.00 0.00 11 MET A N 9
ATOM 6172 C CA . MET A 1 11 ? -2.423 -18.434 -9.960 1.00 0.00 11 MET A CA 9
ATOM 6173 C C . MET A 1 11 ? -1.487 -19.231 -10.863 1.00 0.00 11 MET A C 9
ATOM 6174 O O . MET A 1 11 ? -0.269 -19.212 -10.684 1.00 0.00 11 MET A O 9
ATOM 6188 N N . THR A 1 12 ? -2.064 -19.932 -11.834 1.00 0.00 12 THR A N 9
ATOM 6189 C CA . THR A 1 12 ? -1.282 -20.737 -12.764 1.00 0.00 12 THR A CA 9
ATOM 6190 C C . THR A 1 12 ? -0.873 -19.923 -13.986 1.00 0.00 12 THR A C 9
ATOM 6191 O O . THR A 1 12 ? -1.369 -18.817 -14.203 1.00 0.00 12 THR A O 9
ATOM 6202 N N . HIS A 1 13 ? 0.036 -20.476 -14.783 1.00 0.00 13 HIS A N 9
ATOM 6203 C CA . HIS A 1 13 ? 0.512 -19.801 -15.985 1.00 0.00 13 HIS A CA 9
ATOM 6204 C C . HIS A 1 13 ? -0.636 -19.555 -16.960 1.00 0.00 13 HIS A C 9
ATOM 6205 O O . HIS A 1 13 ? -0.779 -18.459 -17.503 1.00 0.00 13 HIS A O 9
ATOM 6219 N N . LYS A 1 14 ? -1.450 -20.582 -17.179 1.00 0.00 14 LYS A N 9
ATOM 6220 C CA . LYS A 1 14 ? -2.585 -20.478 -18.088 1.00 0.00 14 LYS A CA 9
ATOM 6221 C C . LYS A 1 14 ? -3.585 -19.437 -17.594 1.00 0.00 14 LYS A C 9
ATOM 6222 O O . LYS A 1 14 ? -4.178 -18.708 -18.388 1.00 0.00 14 LYS A O 9
ATOM 6241 N N . GLU A 1 15 ? -3.765 -19.374 -16.278 1.00 0.00 15 GLU A N 9
ATOM 6242 C CA . GLU A 1 15 ? -4.692 -18.421 -15.680 1.00 0.00 15 GLU A CA 9
ATOM 6243 C C . GLU A 1 15 ? -4.273 -16.987 -15.990 1.00 0.00 15 GLU A C 9
ATOM 6244 O O . GLU A 1 15 ? -5.082 -16.175 -16.439 1.00 0.00 15 GLU A O 9
ATOM 6256 N N . PHE A 1 16 ? -3.003 -16.682 -15.745 1.00 0.00 16 PHE A N 9
ATOM 6257 C CA . PHE A 1 16 ? -2.475 -15.346 -15.996 1.00 0.00 16 PHE A CA 9
ATOM 6258 C C . PHE A 1 16 ? -2.692 -14.940 -17.451 1.00 0.00 16 PHE A C 9
ATOM 6259 O O . PHE A 1 16 ? -2.932 -13.772 -17.752 1.00 0.00 16 PHE A O 9
ATOM 6276 N N . ASN A 1 17 ? -2.605 -15.915 -18.351 1.00 0.00 17 ASN A N 9
ATOM 6277 C CA . ASN A 1 17 ? -2.790 -15.660 -19.775 1.00 0.00 17 ASN A CA 9
ATOM 6278 C C . ASN A 1 17 ? -4.249 -15.342 -20.085 1.00 0.00 17 ASN A C 9
ATOM 6279 O O . ASN A 1 17 ? -4.546 -14.424 -20.850 1.00 0.00 17 ASN A O 9
ATOM 6290 N N . TYR A 1 18 ? -5.156 -16.105 -19.485 1.00 0.00 18 TYR A N 9
ATOM 6291 C CA . TYR A 1 18 ? -6.584 -15.907 -19.699 1.00 0.00 18 TYR A CA 9
ATOM 6292 C C . TYR A 1 18 ? -7.031 -14.548 -19.168 1.00 0.00 18 TYR A C 9
ATOM 6293 O O . TYR A 1 18 ? -7.642 -13.757 -19.886 1.00 0.00 18 TYR A O 9
ATOM 6311 N N . LYS A 1 19 ? -6.720 -14.283 -17.903 1.00 0.00 19 LYS A N 9
ATOM 6312 C CA . LYS A 1 19 ? -7.087 -13.021 -17.273 1.00 0.00 19 LYS A CA 9
ATOM 6313 C C . LYS A 1 19 ? -6.530 -11.838 -18.060 1.00 0.00 19 LYS A C 9
ATOM 6314 O O . LYS A 1 19 ? -7.259 -10.904 -18.393 1.00 0.00 19 LYS A O 9
ATOM 6333 N N . SER A 1 20 ? -5.235 -11.886 -18.354 1.00 0.00 20 SER A N 9
ATOM 6334 C CA . SER A 1 20 ? -4.581 -10.818 -19.101 1.00 0.00 20 SER A CA 9
ATOM 6335 C C . SER A 1 20 ? -5.236 -10.628 -20.465 1.00 0.00 20 SER A C 9
ATOM 6336 O O . SER A 1 20 ? -5.432 -9.502 -20.921 1.00 0.00 20 SER A O 9
ATOM 6344 N N . ASN A 1 21 ? -5.574 -11.739 -21.112 1.00 0.00 21 ASN A N 9
ATOM 6345 C CA . ASN A 1 21 ? -6.207 -11.696 -22.425 1.00 0.00 21 ASN A CA 9
ATOM 6346 C C . ASN A 1 21 ? -7.476 -10.851 -22.390 1.00 0.00 21 ASN A C 9
ATOM 6347 O O . ASN A 1 21 ? -7.692 -9.999 -23.253 1.00 0.00 21 ASN A O 9
ATOM 6358 N N . VAL A 1 22 ? -8.313 -11.091 -21.386 1.00 0.00 22 VAL A N 9
ATOM 6359 C CA . VAL A 1 22 ? -9.561 -10.351 -21.236 1.00 0.00 22 VAL A CA 9
ATOM 6360 C C . VAL A 1 22 ? -9.297 -8.904 -20.837 1.00 0.00 22 VAL A C 9
ATOM 6361 O O . VAL A 1 22 ? -10.012 -7.993 -21.256 1.00 0.00 22 VAL A O 9
ATOM 6374 N N . CYS A 1 23 ? -8.266 -8.698 -20.025 1.00 0.00 23 CYS A N 9
ATOM 6375 C CA . CYS A 1 23 ? -7.905 -7.361 -19.570 1.00 0.00 23 CYS A CA 9
ATOM 6376 C C . CYS A 1 23 ? -7.711 -6.417 -20.753 1.00 0.00 23 CYS A C 9
ATOM 6377 O O . CYS A 1 23 ? -8.224 -5.299 -20.759 1.00 0.00 23 CYS A O 9
ATOM 6384 N N . ASN A 1 24 ? -6.966 -6.877 -21.753 1.00 0.00 24 ASN A N 9
ATOM 6385 C CA . ASN A 1 24 ? -6.703 -6.074 -22.942 1.00 0.00 24 ASN A CA 9
ATOM 6386 C C . ASN A 1 24 ? -7.992 -5.804 -23.711 1.00 0.00 24 ASN A C 9
ATOM 6387 O O . ASN A 1 24 ? -8.040 -4.929 -24.575 1.00 0.00 24 ASN A O 9
ATOM 6398 N N . GLY A 1 25 ? -9.037 -6.562 -23.391 1.00 0.00 25 GLY A N 9
ATOM 6399 C CA . GLY A 1 25 ? -10.313 -6.386 -24.059 1.00 0.00 25 GLY A CA 9
ATOM 6400 C C . GLY A 1 25 ? -11.187 -5.352 -23.378 1.00 0.00 25 GLY A C 9
ATOM 6401 O O . GLY A 1 25 ? -11.945 -4.638 -24.035 1.00 0.00 25 GLY A O 9
ATOM 6405 N N . CYS A 1 26 ? -11.083 -5.270 -22.055 1.00 0.00 26 CYS A N 9
ATOM 6406 C CA . CYS A 1 26 ? -11.870 -4.316 -21.284 1.00 0.00 26 CYS A CA 9
ATOM 6407 C C . CYS A 1 26 ? -11.769 -2.916 -21.883 1.00 0.00 26 CYS A C 9
ATOM 6408 O O . CYS A 1 26 ? -12.699 -2.117 -21.783 1.00 0.00 26 CYS A O 9
ATOM 6415 N N . GLY A 1 27 ? -10.631 -2.626 -22.507 1.00 0.00 27 GLY A N 9
ATOM 6416 C CA . GLY A 1 27 ? -10.428 -1.323 -23.113 1.00 0.00 27 GLY A CA 9
ATOM 6417 C C . GLY A 1 27 ? -9.093 -0.711 -22.737 1.00 0.00 27 GLY A C 9
ATOM 6418 O O . GLY A 1 27 ? -8.070 -1.395 -22.724 1.00 0.00 27 GLY A O 9
ATOM 6422 N N . ASP A 1 28 ? -9.102 0.582 -22.433 1.00 0.00 28 ASP A N 9
ATOM 6423 C CA . ASP A 1 28 ? -7.883 1.288 -22.054 1.00 0.00 28 ASP A CA 9
ATOM 6424 C C . ASP A 1 28 ? -7.728 1.328 -20.537 1.00 0.00 28 ASP A C 9
ATOM 6425 O O . ASP A 1 28 ? -7.073 2.218 -19.995 1.00 0.00 28 ASP A O 9
ATOM 6434 N N . GLN A 1 29 ? -8.335 0.359 -19.859 1.00 0.00 29 GLN A N 9
ATOM 6435 C CA . GLN A 1 29 ? -8.265 0.286 -18.405 1.00 0.00 29 GLN A CA 9
ATOM 6436 C C . GLN A 1 29 ? -7.454 -0.926 -17.959 1.00 0.00 29 GLN A C 9
ATOM 6437 O O . GLN A 1 29 ? -7.661 -1.458 -16.868 1.00 0.00 29 GLN A O 9
ATOM 6451 N N . VAL A 1 30 ? -6.529 -1.358 -18.811 1.00 0.00 30 VAL A N 9
ATOM 6452 C CA . VAL A 1 30 ? -5.685 -2.507 -18.504 1.00 0.00 30 VAL A CA 9
ATOM 6453 C C . VAL A 1 30 ? -5.053 -2.372 -17.123 1.00 0.00 30 VAL A C 9
ATOM 6454 O O . VAL A 1 30 ? -5.104 -3.296 -16.313 1.00 0.00 30 VAL A O 9
ATOM 6467 N N . ALA A 1 31 ? -4.457 -1.213 -16.862 1.00 0.00 31 ALA A N 9
ATOM 6468 C CA . ALA A 1 31 ? -3.817 -0.955 -15.579 1.00 0.00 31 ALA A CA 9
ATOM 6469 C C . ALA A 1 31 ? -4.774 -1.226 -14.423 1.00 0.00 31 ALA A C 9
ATOM 6470 O O . ALA A 1 31 ? -4.391 -1.811 -13.411 1.00 0.00 31 ALA A O 9
ATOM 6477 N N . ALA A 1 32 ? -6.021 -0.794 -14.581 1.00 0.00 32 ALA A N 9
ATOM 6478 C CA . ALA A 1 32 ? -7.034 -0.990 -13.551 1.00 0.00 32 ALA A CA 9
ATOM 6479 C C . ALA A 1 32 ? -7.420 -2.461 -13.433 1.00 0.00 32 ALA A C 9
ATOM 6480 O O . ALA A 1 32 ? -7.681 -2.959 -12.338 1.00 0.00 32 ALA A O 9
ATOM 6487 N N . CYS A 1 33 ? -7.454 -3.152 -14.568 1.00 0.00 33 CYS A N 9
ATOM 6488 C CA . CYS A 1 33 ? -7.809 -4.565 -14.593 1.00 0.00 33 CYS A CA 9
ATOM 6489 C C . CYS A 1 33 ? -6.868 -5.378 -13.709 1.00 0.00 33 CYS A C 9
ATOM 6490 O O . CYS A 1 33 ? -7.300 -6.275 -12.985 1.00 0.00 33 CYS A O 9
ATOM 6497 N N . GLU A 1 34 ? -5.579 -5.058 -13.774 1.00 0.00 34 GLU A N 9
ATOM 6498 C CA . GLU A 1 34 ? -4.577 -5.759 -12.980 1.00 0.00 34 GLU A CA 9
ATOM 6499 C C . GLU A 1 34 ? -4.276 -5.001 -11.691 1.00 0.00 34 GLU A C 9
ATOM 6500 O O . GLU A 1 34 ? -3.565 -5.497 -10.817 1.00 0.00 34 GLU A O 9
ATOM 6512 N N . ALA A 1 35 ? -4.822 -3.794 -11.580 1.00 0.00 35 ALA A N 9
ATOM 6513 C CA . ALA A 1 35 ? -4.615 -2.967 -10.398 1.00 0.00 35 ALA A CA 9
ATOM 6514 C C . ALA A 1 35 ? -4.905 -3.751 -9.122 1.00 0.00 35 ALA A C 9
ATOM 6515 O O . ALA A 1 35 ? -4.137 -3.696 -8.162 1.00 0.00 35 ALA A O 9
ATOM 6522 N N . GLU A 1 36 ? -6.017 -4.479 -9.120 1.00 0.00 36 GLU A N 9
ATOM 6523 C CA . GLU A 1 36 ? -6.408 -5.272 -7.960 1.00 0.00 36 GLU A CA 9
ATOM 6524 C C . GLU A 1 36 ? -6.290 -6.764 -8.258 1.00 0.00 36 GLU A C 9
ATOM 6525 O O . GLU A 1 36 ? -7.035 -7.579 -7.711 1.00 0.00 36 GLU A O 9
ATOM 6537 N N . CYS A 1 37 ? -5.350 -7.116 -9.129 1.00 0.00 37 CYS A N 9
ATOM 6538 C CA . CYS A 1 37 ? -5.134 -8.509 -9.501 1.00 0.00 37 CYS A CA 9
ATOM 6539 C C . CYS A 1 37 ? -6.408 -9.122 -10.076 1.00 0.00 37 CYS A C 9
ATOM 6540 O O . CYS A 1 37 ? -6.863 -10.172 -9.622 1.00 0.00 37 CYS A O 9
ATOM 6547 N N . PHE A 1 38 ? -6.977 -8.459 -11.077 1.00 0.00 38 PHE A N 9
ATOM 6548 C CA . PHE A 1 38 ? -8.200 -8.937 -11.713 1.00 0.00 38 PHE A CA 9
ATOM 6549 C C . PHE A 1 38 ? -9.358 -8.957 -10.719 1.00 0.00 38 PHE A C 9
ATOM 6550 O O . PHE A 1 38 ? -10.382 -9.598 -10.956 1.00 0.00 38 PHE A O 9
ATOM 6567 N N . ARG A 1 39 ? -9.187 -8.250 -9.607 1.00 0.00 39 ARG A N 9
ATOM 6568 C CA . ARG A 1 39 ? -10.216 -8.187 -8.576 1.00 0.00 39 ARG A CA 9
ATOM 6569 C C . ARG A 1 39 ? -10.750 -6.765 -8.427 1.00 0.00 39 ARG A C 9
ATOM 6570 O O . ARG A 1 39 ? -10.485 -6.094 -7.431 1.00 0.00 39 ARG A O 9
ATOM 6591 N N . ASN A 1 40 ? -11.502 -6.313 -9.425 1.00 0.00 40 ASN A N 9
ATOM 6592 C CA . ASN A 1 40 ? -12.072 -4.971 -9.406 1.00 0.00 40 ASN A CA 9
ATOM 6593 C C . ASN A 1 40 ? -13.349 -4.910 -10.239 1.00 0.00 40 ASN A C 9
ATOM 6594 O O . ASN A 1 40 ? -13.659 -5.837 -10.987 1.00 0.00 40 ASN A O 9
ATOM 6605 N N . ASP A 1 41 ? -14.084 -3.812 -10.105 1.00 0.00 41 ASP A N 9
ATOM 6606 C CA . ASP A 1 41 ? -15.327 -3.628 -10.846 1.00 0.00 41 ASP A CA 9
ATOM 6607 C C . ASP A 1 41 ? -15.049 -3.427 -12.332 1.00 0.00 41 ASP A C 9
ATOM 6608 O O . ASP A 1 41 ? -15.814 -3.878 -13.184 1.00 0.00 41 ASP A O 9
ATOM 6617 N N . VAL A 1 42 ? -13.949 -2.746 -12.636 1.00 0.00 42 VAL A N 9
ATOM 6618 C CA . VAL A 1 42 ? -13.570 -2.484 -14.020 1.00 0.00 42 VAL A CA 9
ATOM 6619 C C . VAL A 1 42 ? -13.501 -3.777 -14.825 1.00 0.00 42 VAL A C 9
ATOM 6620 O O . VAL A 1 42 ? -14.072 -3.875 -15.911 1.00 0.00 42 VAL A O 9
ATOM 6633 N N . TYR A 1 43 ? -12.798 -4.767 -14.285 1.00 0.00 43 TYR A N 9
ATOM 6634 C CA . TYR A 1 43 ? -12.653 -6.054 -14.953 1.00 0.00 43 TYR A CA 9
ATOM 6635 C C . TYR A 1 43 ? -13.930 -6.880 -14.830 1.00 0.00 43 TYR A C 9
ATOM 6636 O O . TYR A 1 43 ? -14.373 -7.509 -15.791 1.00 0.00 43 TYR A O 9
ATOM 6654 N N . THR A 1 44 ? -14.519 -6.872 -13.638 1.00 0.00 44 THR A N 9
ATOM 6655 C CA . THR A 1 44 ? -15.744 -7.620 -13.386 1.00 0.00 44 THR A CA 9
ATOM 6656 C C . THR A 1 44 ? -16.853 -7.197 -14.342 1.00 0.00 44 THR A C 9
ATOM 6657 O O . THR A 1 44 ? -17.684 -8.011 -14.743 1.00 0.00 44 THR A O 9
ATOM 6668 N N . ALA A 1 45 ? -16.860 -5.918 -14.705 1.00 0.00 45 ALA A N 9
ATOM 6669 C CA . ALA A 1 45 ? -17.866 -5.388 -15.616 1.00 0.00 45 ALA A CA 9
ATOM 6670 C C . ALA A 1 45 ? -17.551 -5.765 -17.060 1.00 0.00 45 ALA A C 9
ATOM 6671 O O . ALA A 1 45 ? -18.405 -6.292 -17.775 1.00 0.00 45 ALA A O 9
ATOM 6678 N N . CYS A 1 46 ? -16.322 -5.491 -17.484 1.00 0.00 46 CYS A N 9
ATOM 6679 C CA . CYS A 1 46 ? -15.895 -5.799 -18.843 1.00 0.00 46 CYS A CA 9
ATOM 6680 C C . CYS A 1 46 ? -15.996 -7.297 -19.118 1.00 0.00 46 CYS A C 9
ATOM 6681 O O . CYS A 1 46 ? -16.624 -7.720 -20.089 1.00 0.00 46 CYS A O 9
ATOM 6688 N N . HIS A 1 47 ? -15.372 -8.094 -18.257 1.00 0.00 47 HIS A N 9
ATOM 6689 C CA . HIS A 1 47 ? -15.392 -9.545 -18.406 1.00 0.00 47 HIS A CA 9
ATOM 6690 C C . HIS A 1 47 ? -16.821 -10.055 -18.568 1.00 0.00 47 HIS A C 9
ATOM 6691 O O . HIS A 1 47 ? -17.118 -10.810 -19.493 1.00 0.00 47 HIS A O 9
ATOM 6705 N N . GLU A 1 48 ? -17.700 -9.638 -17.663 1.00 0.00 48 GLU A N 9
ATOM 6706 C CA . GLU A 1 48 ? -19.097 -10.055 -17.706 1.00 0.00 48 GLU A CA 9
ATOM 6707 C C . GLU A 1 48 ? -19.736 -9.677 -19.039 1.00 0.00 48 GLU A C 9
ATOM 6708 O O . GLU A 1 48 ? -20.655 -10.347 -19.511 1.00 0.00 48 GLU A O 9
ATOM 6720 N N . ALA A 1 49 ? -19.243 -8.600 -19.641 1.00 0.00 49 ALA A N 9
ATOM 6721 C CA . ALA A 1 49 ? -19.765 -8.134 -20.920 1.00 0.00 49 ALA A CA 9
ATOM 6722 C C . ALA A 1 49 ? -18.887 -8.604 -22.075 1.00 0.00 49 ALA A C 9
ATOM 6723 O O . ALA A 1 49 ? -18.943 -8.051 -23.173 1.00 0.00 49 ALA A O 9
ATOM 6730 N N . GLN A 1 50 ? -18.078 -9.626 -21.819 1.00 0.00 50 GLN A N 9
ATOM 6731 C CA . GLN A 1 50 ? -17.188 -10.169 -22.838 1.00 0.00 50 GLN A CA 9
ATOM 6732 C C . GLN A 1 50 ? -17.465 -11.651 -23.070 1.00 0.00 50 GLN A C 9
ATOM 6733 O O . GLN A 1 50 ? -18.113 -12.307 -22.254 1.00 0.00 50 GLN A O 9
ATOM 6747 N N . LYS A 1 51 ? -16.970 -12.173 -24.187 1.00 0.00 51 LYS A N 9
ATOM 6748 C CA . LYS A 1 51 ? -17.163 -13.578 -24.527 1.00 0.00 51 LYS A CA 9
ATOM 6749 C C . LYS A 1 51 ? -15.838 -14.235 -24.899 1.00 0.00 51 LYS A C 9
ATOM 6750 O O . LYS A 1 51 ? -15.587 -15.389 -24.552 1.00 0.00 51 LYS A O 9
ATOM 6769 N N . SER A 1 1 ? 2.423 -0.660 -0.609 1.00 0.00 1 SER A N 10
ATOM 6770 C CA . SER A 1 1 ? 2.712 -1.159 -1.949 1.00 0.00 1 SER A CA 10
ATOM 6771 C C . SER A 1 1 ? 3.035 -2.649 -1.915 1.00 0.00 1 SER A C 10
ATOM 6772 O O . SER A 1 1 ? 4.197 -3.045 -1.997 1.00 0.00 1 SER A O 10
ATOM 6780 N N . GLU A 1 2 ? 1.997 -3.471 -1.795 1.00 0.00 2 GLU A N 10
ATOM 6781 C CA . GLU A 1 2 ? 2.170 -4.918 -1.749 1.00 0.00 2 GLU A CA 10
ATOM 6782 C C . GLU A 1 2 ? 2.744 -5.439 -3.064 1.00 0.00 2 GLU A C 10
ATOM 6783 O O . GLU A 1 2 ? 2.679 -4.781 -4.102 1.00 0.00 2 GLU A O 10
ATOM 6795 N N . PRO A 1 3 ? 3.319 -6.650 -3.019 1.00 0.00 3 PRO A N 10
ATOM 6796 C CA . PRO A 1 3 ? 3.916 -7.287 -4.197 1.00 0.00 3 PRO A CA 10
ATOM 6797 C C . PRO A 1 3 ? 2.867 -7.715 -5.217 1.00 0.00 3 PRO A C 10
ATOM 6798 O O . PRO A 1 3 ? 1.669 -7.702 -4.933 1.00 0.00 3 PRO A O 10
ATOM 6809 N N . ASP A 1 4 ? 3.324 -8.095 -6.405 1.00 0.00 4 ASP A N 10
ATOM 6810 C CA . ASP A 1 4 ? 2.425 -8.528 -7.469 1.00 0.00 4 ASP A CA 10
ATOM 6811 C C . ASP A 1 4 ? 2.630 -10.006 -7.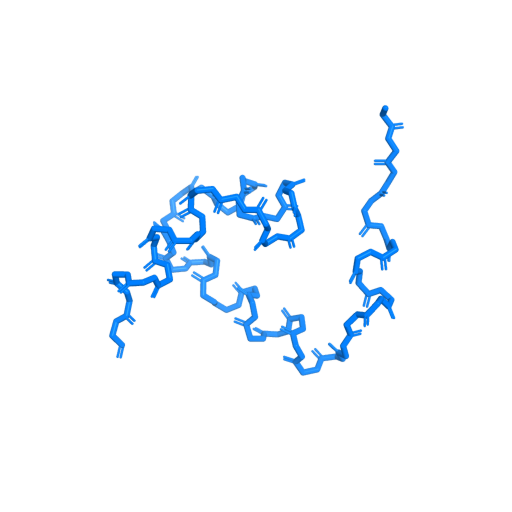786 1.00 0.00 4 ASP A C 10
ATOM 6812 O O . ASP A 1 4 ? 1.700 -10.695 -8.204 1.00 0.00 4 ASP A O 10
ATOM 6821 N N . GLU A 1 5 ? 3.854 -10.484 -7.586 1.00 0.00 5 GLU A N 10
ATOM 6822 C CA . GLU A 1 5 ? 4.181 -11.880 -7.853 1.00 0.00 5 GLU A CA 10
ATOM 6823 C C . GLU A 1 5 ? 3.266 -12.813 -7.066 1.00 0.00 5 GLU A C 10
ATOM 6824 O O . GLU A 1 5 ? 2.957 -13.919 -7.512 1.00 0.00 5 GLU A O 10
ATOM 6836 N N . ILE A 1 6 ? 2.836 -12.361 -5.893 1.00 0.00 6 ILE A N 10
ATOM 6837 C CA . ILE A 1 6 ? 1.956 -13.154 -5.044 1.00 0.00 6 ILE A CA 10
ATOM 6838 C C . ILE A 1 6 ? 0.654 -13.489 -5.764 1.00 0.00 6 ILE A C 10
ATOM 6839 O O . ILE A 1 6 ? 0.162 -14.616 -5.689 1.00 0.00 6 ILE A O 10
ATOM 6855 N N . CYS A 1 7 ? 0.100 -12.504 -6.463 1.00 0.00 7 CYS A N 10
ATOM 6856 C CA . CYS A 1 7 ? -1.145 -12.693 -7.197 1.00 0.00 7 CYS A CA 10
ATOM 6857 C C . CYS A 1 7 ? -0.982 -13.756 -8.280 1.00 0.00 7 CYS A C 10
ATOM 6858 O O . CYS A 1 7 ? -1.916 -14.500 -8.579 1.00 0.00 7 CYS A O 10
ATOM 6865 N N . ARG A 1 8 ? 0.211 -13.821 -8.862 1.00 0.00 8 ARG A N 10
ATOM 6866 C CA . ARG A 1 8 ? 0.497 -14.793 -9.912 1.00 0.00 8 ARG A CA 10
ATOM 6867 C C . ARG A 1 8 ? 0.761 -16.173 -9.317 1.00 0.00 8 ARG A C 10
ATOM 6868 O O . ARG A 1 8 ? 0.505 -17.194 -9.955 1.00 0.00 8 ARG A O 10
ATOM 6889 N N . ALA A 1 9 ? 1.277 -16.195 -8.093 1.00 0.00 9 ALA A N 10
ATOM 6890 C CA . ALA A 1 9 ? 1.574 -17.449 -7.412 1.00 0.00 9 ALA A CA 10
ATOM 6891 C C . ALA A 1 9 ? 0.293 -18.188 -7.039 1.00 0.00 9 ALA A C 10
ATOM 6892 O O . ALA A 1 9 ? 0.259 -19.419 -7.019 1.00 0.00 9 ALA A O 10
ATOM 6899 N N . ARG A 1 10 ? -0.757 -17.430 -6.743 1.00 0.00 10 ARG A N 10
ATOM 6900 C CA . ARG A 1 10 ? -2.040 -18.014 -6.368 1.00 0.00 10 ARG A CA 10
ATOM 6901 C C . ARG A 1 10 ? -2.724 -18.645 -7.577 1.00 0.00 10 ARG A C 10
ATOM 6902 O O . ARG A 1 10 ? -3.474 -19.612 -7.443 1.00 0.00 10 ARG A O 10
ATOM 6923 N N . MET A 1 11 ? -2.461 -18.091 -8.756 1.00 0.00 11 MET A N 10
ATOM 6924 C CA . MET A 1 11 ? -3.050 -18.602 -9.988 1.00 0.00 11 MET A CA 10
ATOM 6925 C C . MET A 1 11 ? -2.038 -19.431 -10.772 1.00 0.00 11 MET A C 10
ATOM 6926 O O . MET A 1 11 ? -0.869 -19.524 -10.394 1.00 0.00 11 MET A O 10
ATOM 6940 N N . THR A 1 12 ? -2.493 -20.033 -11.866 1.00 0.00 12 THR A N 10
ATOM 6941 C CA . THR A 1 12 ? -1.627 -20.856 -12.702 1.00 0.00 12 THR A CA 10
ATOM 6942 C C . THR A 1 12 ? -1.097 -20.063 -13.891 1.00 0.00 12 THR A C 10
ATOM 6943 O O . THR A 1 12 ? -1.498 -18.920 -14.117 1.00 0.00 12 THR A O 10
ATOM 6954 N N . HIS A 1 13 ? -0.193 -20.675 -14.649 1.00 0.00 13 HIS A N 10
ATOM 6955 C CA . HIS A 1 13 ? 0.392 -20.026 -15.817 1.00 0.00 13 HIS A CA 10
ATOM 6956 C C . HIS A 1 13 ? -0.678 -19.710 -16.857 1.00 0.00 13 HIS A C 10
ATOM 6957 O O . HIS A 1 13 ? -0.728 -18.604 -17.396 1.00 0.00 13 HIS A O 10
ATOM 6971 N N . LYS A 1 14 ? -1.533 -20.688 -17.135 1.00 0.00 14 LYS A N 10
ATOM 6972 C CA . LYS A 1 14 ? -2.603 -20.516 -18.110 1.00 0.00 14 LYS A CA 10
ATOM 6973 C C . LYS A 1 14 ? -3.604 -19.465 -17.639 1.00 0.00 14 LYS A C 10
ATOM 6974 O O . LYS A 1 14 ? -4.141 -18.704 -18.442 1.00 0.00 14 LYS A O 10
ATOM 6993 N N . GLU A 1 15 ? -3.848 -19.431 -16.332 1.00 0.00 15 GLU A N 10
ATOM 6994 C CA . GLU A 1 15 ? -4.784 -18.472 -15.756 1.00 0.00 15 GLU A CA 10
ATOM 6995 C C . GLU A 1 15 ? -4.315 -17.040 -16.000 1.00 0.00 15 GLU A C 10
ATOM 6996 O O . GLU A 1 15 ? -5.100 -16.176 -16.390 1.00 0.00 15 GLU A O 10
ATOM 7008 N N . PHE A 1 16 ? -3.029 -16.797 -15.768 1.00 0.00 16 PHE A N 10
ATOM 7009 C CA . PHE A 1 16 ? -2.455 -15.471 -15.961 1.00 0.00 16 PHE A CA 10
ATOM 7010 C C . PHE A 1 16 ? -2.638 -15.004 -17.402 1.00 0.00 16 PHE A C 10
ATOM 7011 O O . PHE A 1 16 ? -2.978 -13.848 -17.653 1.00 0.00 16 PHE A O 10
ATOM 7028 N N . ASN A 1 17 ? -2.409 -15.911 -18.345 1.00 0.00 17 ASN A N 10
ATOM 7029 C CA . ASN A 1 17 ? -2.547 -15.593 -19.762 1.00 0.00 17 ASN A CA 10
ATOM 7030 C C . ASN A 1 17 ? -4.000 -15.283 -20.111 1.00 0.00 17 ASN A C 10
ATOM 7031 O O . ASN A 1 17 ? -4.280 -14.399 -20.920 1.00 0.00 17 ASN A O 10
ATOM 7042 N N . TYR A 1 18 ? -4.920 -16.017 -19.494 1.00 0.00 18 TYR A N 10
ATOM 7043 C CA . TYR A 1 18 ? -6.344 -15.822 -19.741 1.00 0.00 18 TYR A CA 10
ATOM 7044 C C . TYR A 1 18 ? -6.808 -14.469 -19.210 1.00 0.00 18 TYR A C 10
ATOM 7045 O O . TYR A 1 18 ? -7.403 -13.674 -19.938 1.00 0.00 18 TYR A O 10
ATOM 7063 N N . LYS A 1 19 ? -6.532 -14.214 -17.936 1.00 0.00 19 LYS A N 10
ATOM 7064 C CA . LYS A 1 19 ? -6.919 -12.958 -17.305 1.00 0.00 19 LYS A CA 10
ATOM 7065 C C . LYS A 1 19 ? -6.393 -11.766 -18.097 1.00 0.00 19 LYS A C 10
ATOM 7066 O O . LYS A 1 19 ? -7.143 -10.845 -18.421 1.00 0.00 19 LYS A O 10
ATOM 7085 N N . SER A 1 20 ? -5.101 -11.791 -18.408 1.00 0.00 20 SER A N 10
ATOM 7086 C CA . SER A 1 20 ? -4.475 -10.712 -19.162 1.00 0.00 20 SER A CA 10
ATOM 7087 C C . SER A 1 20 ? -5.151 -10.533 -20.518 1.00 0.00 20 SER A C 10
ATOM 7088 O O . SER A 1 20 ? -5.368 -9.410 -20.972 1.00 0.00 20 SER A O 10
ATOM 7096 N N . ASN A 1 21 ? -5.482 -11.649 -21.159 1.00 0.00 21 ASN A N 10
ATOM 7097 C CA . ASN A 1 21 ? -6.133 -11.617 -22.464 1.00 0.00 21 ASN A CA 10
ATOM 7098 C C . ASN A 1 21 ? -7.417 -10.794 -22.411 1.00 0.00 21 ASN A C 10
ATOM 7099 O O . ASN A 1 21 ? -7.662 -9.948 -23.271 1.00 0.00 21 ASN A O 10
ATOM 7110 N N . VAL A 1 22 ? -8.235 -11.049 -21.394 1.00 0.00 22 VAL A N 10
ATOM 7111 C CA . VAL A 1 22 ? -9.494 -10.333 -21.228 1.00 0.00 22 VAL A CA 10
ATOM 7112 C C . VAL A 1 22 ? -9.252 -8.880 -20.834 1.00 0.00 22 VAL A C 10
ATOM 7113 O O . VAL A 1 22 ? -9.989 -7.983 -21.243 1.00 0.00 22 VAL A O 10
ATOM 7126 N N . CYS A 1 23 ? -8.213 -8.655 -20.037 1.00 0.00 23 CYS A N 10
ATOM 7127 C CA . CYS A 1 23 ? -7.871 -7.311 -19.587 1.00 0.00 23 CYS A CA 10
ATOM 7128 C C . CYS A 1 23 ? -7.712 -6.364 -20.774 1.00 0.00 23 CYS A C 10
ATOM 7129 O O . CYS A 1 23 ? -8.262 -5.264 -20.780 1.00 0.00 23 CYS A O 10
ATOM 7136 N N . ASN A 1 24 ? -6.957 -6.802 -21.776 1.00 0.00 24 ASN A N 10
ATOM 7137 C CA . ASN A 1 24 ? -6.727 -5.995 -22.969 1.00 0.00 24 ASN A CA 10
ATOM 7138 C C . ASN A 1 24 ? -8.032 -5.749 -23.720 1.00 0.00 24 ASN A C 10
ATOM 7139 O O . ASN A 1 24 ? -8.113 -4.866 -24.573 1.00 0.00 24 ASN A O 10
ATOM 7150 N N . GLY A 1 25 ? -9.052 -6.538 -23.397 1.00 0.00 25 GLY A N 10
ATOM 7151 C CA . GLY A 1 25 ? -10.340 -6.389 -24.048 1.00 0.00 25 GLY A CA 10
ATOM 7152 C C . GLY A 1 25 ? -11.224 -5.369 -23.358 1.00 0.00 25 GLY A C 10
ATOM 7153 O O . GLY A 1 25 ? -12.007 -4.674 -24.007 1.00 0.00 25 GLY A O 10
ATOM 7157 N N . CYS A 1 26 ? -11.102 -5.280 -22.038 1.00 0.00 26 CYS A N 10
ATOM 7158 C CA . CYS A 1 26 ? -11.897 -4.339 -21.258 1.00 0.00 26 CYS A CA 10
ATOM 7159 C C . CYS A 1 26 ? -11.832 -2.939 -21.863 1.00 0.00 26 CYS A C 10
ATOM 7160 O O . CYS A 1 26 ? -12.775 -2.158 -21.747 1.00 0.00 26 CYS A O 10
ATOM 7167 N N . GLY A 1 27 ? -10.712 -2.631 -22.510 1.00 0.00 27 GLY A N 10
ATOM 7168 C CA . GLY A 1 27 ? -10.544 -1.327 -23.124 1.00 0.00 27 GLY A CA 10
ATOM 7169 C C . GLY A 1 27 ? -9.221 -0.682 -22.763 1.00 0.00 27 GLY A C 10
ATOM 7170 O O . GLY A 1 27 ? -8.183 -1.344 -22.752 1.00 0.00 27 GLY A O 10
ATOM 7174 N N . ASP A 1 28 ? -9.256 0.613 -22.469 1.00 0.00 28 ASP A N 10
ATOM 7175 C CA . ASP A 1 28 ? -8.050 1.347 -22.105 1.00 0.00 28 ASP A CA 10
ATOM 7176 C C . ASP A 1 28 ? -7.885 1.405 -20.590 1.00 0.00 28 ASP A C 10
ATOM 7177 O O . ASP A 1 28 ? -7.257 2.321 -20.060 1.00 0.00 28 ASP A O 10
ATOM 7186 N N . GLN A 1 29 ? -8.454 0.422 -19.900 1.00 0.00 29 GLN A N 10
ATOM 7187 C CA . GLN A 1 29 ? -8.371 0.363 -18.445 1.00 0.00 29 GLN A CA 10
ATOM 7188 C C . GLN A 1 29 ? -7.540 -0.834 -17.996 1.00 0.00 29 GLN A C 10
ATOM 7189 O O . GLN A 1 29 ? -7.733 -1.360 -16.900 1.00 0.00 29 GLN A O 10
ATOM 7203 N N . VAL A 1 30 ? -6.615 -1.260 -18.850 1.00 0.00 30 VAL A N 10
ATOM 7204 C CA . VAL A 1 30 ? -5.753 -2.394 -18.540 1.00 0.00 30 VAL A CA 10
ATOM 7205 C C . VAL A 1 30 ? -5.121 -2.244 -17.160 1.00 0.00 30 VAL A C 10
ATOM 7206 O O . VAL A 1 30 ? -5.148 -3.169 -16.350 1.00 0.00 30 VAL A O 10
ATOM 7219 N N . ALA A 1 31 ? -4.553 -1.071 -16.901 1.00 0.00 31 ALA A N 10
ATOM 7220 C CA . ALA A 1 31 ? -3.916 -0.798 -15.618 1.00 0.00 31 ALA A CA 10
ATOM 7221 C C . ALA A 1 31 ? -4.864 -1.092 -14.461 1.00 0.00 31 ALA A C 10
ATOM 7222 O O . ALA A 1 31 ? -4.465 -1.674 -13.452 1.00 0.00 31 ALA A O 10
ATOM 7229 N N . ALA A 1 32 ? -6.120 -0.685 -14.612 1.00 0.00 32 ALA A N 10
ATOM 7230 C CA . ALA A 1 32 ? -7.125 -0.906 -13.579 1.00 0.00 32 ALA A CA 10
ATOM 7231 C C . ALA A 1 32 ? -7.469 -2.386 -13.456 1.00 0.00 32 ALA A C 10
ATOM 7232 O O . ALA A 1 32 ? -7.728 -2.885 -12.361 1.00 0.00 32 ALA A O 10
ATOM 7239 N N . CYS A 1 33 ? -7.472 -3.084 -14.587 1.00 0.00 33 CYS A N 10
ATOM 7240 C CA . CYS A 1 33 ? -7.787 -4.508 -14.607 1.00 0.00 33 CYS A CA 10
ATOM 7241 C C . CYS A 1 33 ? -6.822 -5.290 -13.721 1.00 0.00 33 CYS A C 10
ATOM 7242 O O . CYS A 1 33 ? -7.229 -6.190 -12.988 1.00 0.00 33 CYS A O 10
ATOM 7249 N N . GLU A 1 34 ? -5.541 -4.940 -13.797 1.00 0.00 34 GLU A N 10
ATOM 7250 C CA . GLU A 1 34 ? -4.519 -5.610 -13.002 1.00 0.00 34 GLU A CA 10
ATOM 7251 C C . GLU A 1 34 ? -4.243 -4.844 -11.712 1.00 0.00 34 GLU A C 10
ATOM 7252 O O . GLU A 1 34 ? -3.516 -5.317 -10.839 1.00 0.00 34 GLU A O 10
ATOM 7264 N N . ALA A 1 35 ? -4.830 -3.656 -11.599 1.00 0.00 35 ALA A N 10
ATOM 7265 C CA . ALA A 1 35 ? -4.650 -2.825 -10.415 1.00 0.00 35 ALA A CA 10
ATOM 7266 C C . ALA A 1 35 ? -4.921 -3.618 -9.141 1.00 0.00 35 ALA A C 10
ATOM 7267 O O . ALA A 1 35 ? -4.175 -3.519 -8.168 1.00 0.00 35 ALA A O 10
ATOM 7274 N N . GLU A 1 36 ? -5.994 -4.402 -9.155 1.00 0.00 36 GLU A N 10
ATOM 7275 C CA . GLU A 1 36 ? -6.364 -5.210 -7.999 1.00 0.00 36 GLU A CA 10
ATOM 7276 C C . GLU A 1 36 ? -6.206 -6.698 -8.302 1.00 0.00 36 GLU A C 10
ATOM 7277 O O . GLU A 1 36 ? -6.930 -7.534 -7.760 1.00 0.00 36 GLU A O 10
ATOM 7289 N N . CYS A 1 37 ? -5.255 -7.020 -9.172 1.00 0.00 37 CYS A N 10
ATOM 7290 C CA . CYS A 1 37 ? -5.001 -8.406 -9.549 1.00 0.00 37 CYS A CA 10
ATOM 7291 C C . CYS A 1 37 ? -6.262 -9.056 -10.112 1.00 0.00 37 CYS A C 10
ATOM 7292 O O . CYS A 1 37 ? -6.690 -10.112 -9.646 1.00 0.00 37 CYS A O 10
ATOM 7299 N N . PHE A 1 38 ? -6.852 -8.418 -11.117 1.00 0.00 38 PHE A N 10
ATOM 7300 C CA . PHE A 1 38 ? -8.065 -8.932 -11.743 1.00 0.00 38 PHE A CA 10
ATOM 7301 C C . PHE A 1 38 ? -9.214 -8.984 -10.740 1.00 0.00 38 PHE A C 10
ATOM 7302 O O . PHE A 1 38 ? -10.214 -9.668 -10.961 1.00 0.00 38 PHE A O 10
ATOM 7319 N N . ARG A 1 39 ? -9.063 -8.257 -9.638 1.00 0.00 39 ARG A N 10
ATOM 7320 C CA . ARG A 1 39 ? -10.086 -8.220 -8.601 1.00 0.00 39 ARG A CA 10
ATOM 7321 C C . ARG A 1 39 ? -10.643 -6.809 -8.436 1.00 0.00 39 ARG A C 10
ATOM 7322 O O . ARG A 1 39 ? -10.416 -6.156 -7.419 1.00 0.00 39 ARG A O 10
ATOM 7343 N N . ASN A 1 40 ? -11.374 -6.345 -9.445 1.00 0.00 40 ASN A N 10
ATOM 7344 C CA . ASN A 1 40 ? -11.962 -5.011 -9.413 1.00 0.00 40 ASN A CA 10
ATOM 7345 C C . ASN A 1 40 ? -13.251 -4.966 -10.228 1.00 0.00 40 ASN A C 10
ATOM 7346 O O . ASN A 1 40 ? -13.553 -5.889 -10.984 1.00 0.00 40 ASN A O 10
ATOM 7357 N N . ASP A 1 41 ? -14.008 -3.886 -10.067 1.00 0.00 41 ASP A N 10
ATOM 7358 C CA . ASP A 1 41 ? -15.265 -3.719 -10.788 1.00 0.00 41 ASP A CA 10
ATOM 7359 C C . ASP A 1 41 ? -15.013 -3.513 -12.278 1.00 0.00 41 ASP A C 10
ATOM 7360 O O . ASP A 1 41 ? -15.780 -3.983 -13.119 1.00 0.00 41 ASP A O 10
ATOM 7369 N N . VAL A 1 42 ? -13.934 -2.806 -12.599 1.00 0.00 42 VAL A N 10
ATOM 7370 C CA . VAL A 1 42 ? -13.581 -2.537 -13.988 1.00 0.00 42 VAL A CA 10
ATOM 7371 C C . VAL A 1 42 ? -13.491 -3.829 -14.792 1.00 0.00 42 VAL A C 10
ATOM 7372 O O . VAL A 1 42 ? -14.073 -3.942 -15.872 1.00 0.00 42 VAL A O 10
ATOM 7385 N N . TYR A 1 43 ? -12.760 -4.801 -14.259 1.00 0.00 43 TYR A N 10
ATOM 7386 C CA . TYR A 1 43 ? -12.592 -6.086 -14.929 1.00 0.00 43 TYR A CA 10
ATOM 7387 C C . TYR A 1 43 ? -13.848 -6.940 -14.790 1.00 0.00 43 TYR A C 10
ATOM 7388 O O . TYR A 1 43 ? -14.294 -7.572 -15.748 1.00 0.00 43 TYR A O 10
ATOM 7406 N N . THR A 1 44 ? -14.417 -6.954 -13.588 1.00 0.00 44 THR A N 10
ATOM 7407 C CA . THR A 1 44 ? -15.621 -7.731 -13.321 1.00 0.00 44 THR A CA 10
ATOM 7408 C C . THR A 1 44 ? -16.751 -7.335 -14.265 1.00 0.00 44 THR A C 10
ATOM 7409 O O . THR A 1 44 ? -17.567 -8.170 -14.655 1.00 0.00 44 THR A O 10
ATOM 7420 N N . ALA A 1 45 ? -16.792 -6.058 -14.629 1.00 0.00 45 ALA A N 10
ATOM 7421 C CA . ALA A 1 45 ? -17.821 -5.553 -15.530 1.00 0.00 45 ALA A CA 10
ATOM 7422 C C . ALA A 1 45 ? -17.514 -5.923 -16.977 1.00 0.00 45 ALA A C 10
ATOM 7423 O O . ALA A 1 45 ? -18.363 -6.470 -17.681 1.00 0.00 45 ALA A O 10
ATOM 7430 N N . CYS A 1 46 ? -16.296 -5.621 -17.415 1.00 0.00 46 CYS A N 10
ATOM 7431 C CA . CYS A 1 46 ? -15.878 -5.921 -18.778 1.00 0.00 46 CYS A CA 10
ATOM 7432 C C . CYS A 1 46 ? -15.955 -7.420 -19.055 1.00 0.00 46 CYS A C 10
ATOM 7433 O O . CYS A 1 46 ? -16.583 -7.852 -20.022 1.00 0.00 46 CYS A O 10
ATOM 7440 N N . HIS A 1 47 ? -15.314 -8.208 -18.198 1.00 0.00 47 HIS A N 10
ATOM 7441 C CA . HIS A 1 47 ? -15.311 -9.659 -18.348 1.00 0.00 47 HIS A CA 10
ATOM 7442 C C . HIS A 1 47 ? -16.732 -10.191 -18.512 1.00 0.00 47 HIS A C 10
ATOM 7443 O O . HIS A 1 47 ? -16.991 -11.043 -19.361 1.00 0.00 47 HIS A O 10
ATOM 7457 N N . GLU A 1 48 ? -17.648 -9.682 -17.693 1.00 0.00 48 GLU A N 10
ATOM 7458 C CA . GLU A 1 48 ? -19.041 -10.108 -17.748 1.00 0.00 48 GLU A CA 10
ATOM 7459 C C . GLU A 1 48 ? -19.719 -9.593 -19.014 1.00 0.00 48 GLU A C 10
ATOM 7460 O O . GLU A 1 48 ? -20.637 -10.222 -19.539 1.00 0.00 48 GLU A O 10
ATOM 7472 N N . ALA A 1 49 ? -19.258 -8.444 -19.499 1.00 0.00 49 ALA A N 10
ATOM 7473 C CA . ALA A 1 49 ? -19.818 -7.845 -20.704 1.00 0.00 49 ALA A CA 10
ATOM 7474 C C . ALA A 1 49 ? -19.399 -8.619 -21.949 1.00 0.00 49 ALA A C 10
ATOM 7475 O O . ALA A 1 49 ? -20.133 -8.671 -22.935 1.00 0.00 49 ALA A O 10
ATOM 7482 N N . GLN A 1 50 ? -18.214 -9.219 -21.895 1.00 0.00 50 GLN A N 10
ATOM 7483 C CA . GLN A 1 50 ? -17.697 -9.990 -23.020 1.00 0.00 50 GLN A CA 10
ATOM 7484 C C . GLN A 1 50 ? -17.993 -11.476 -22.843 1.00 0.00 50 GLN A C 10
ATOM 7485 O O . GLN A 1 50 ? -17.375 -12.149 -22.018 1.00 0.00 50 GLN A O 10
ATOM 7499 N N . LYS A 1 51 ? -18.941 -11.982 -23.624 1.00 0.00 51 LYS A N 10
ATOM 7500 C CA . LYS A 1 51 ? -19.320 -13.388 -23.555 1.00 0.00 51 LYS A CA 10
ATOM 7501 C C . LYS A 1 51 ? -18.610 -14.196 -24.637 1.00 0.00 51 LYS A C 10
ATOM 7502 O O . LYS A 1 51 ? -18.393 -13.710 -25.747 1.00 0.00 51 LYS A O 10
ATOM 7521 N N . SER A 1 1 ? 4.757 0.409 -3.273 1.00 0.00 1 SER A N 11
ATOM 7522 C CA . SER A 1 1 ? 4.789 0.359 -4.730 1.00 0.00 1 SER A CA 11
ATOM 7523 C C . SER A 1 1 ? 5.396 -0.954 -5.215 1.00 0.00 1 SER A C 11
ATOM 7524 O O . SER A 1 1 ? 6.103 -0.988 -6.221 1.00 0.00 1 SER A O 11
ATOM 7532 N N . GLU A 1 2 ? 5.113 -2.032 -4.491 1.00 0.00 2 GLU A N 11
ATOM 7533 C CA . GLU A 1 2 ? 5.632 -3.348 -4.846 1.00 0.00 2 GLU A CA 11
ATOM 7534 C C . GLU A 1 2 ? 5.015 -3.842 -6.152 1.00 0.00 2 GLU A C 11
ATOM 7535 O O . GLU A 1 2 ? 3.966 -3.369 -6.590 1.00 0.00 2 GLU A O 11
ATOM 7547 N N . PRO A 1 3 ? 5.681 -4.816 -6.789 1.00 0.00 3 PRO A N 11
ATOM 7548 C CA . PRO A 1 3 ? 5.217 -5.396 -8.053 1.00 0.00 3 PRO A CA 11
ATOM 7549 C C . PRO A 1 3 ? 3.958 -6.238 -7.877 1.00 0.00 3 PRO A C 11
ATOM 7550 O O . PRO A 1 3 ? 3.389 -6.301 -6.786 1.00 0.00 3 PRO A O 11
ATOM 7561 N N . ASP A 1 4 ? 3.527 -6.883 -8.955 1.00 0.00 4 ASP A N 11
ATOM 7562 C CA . ASP A 1 4 ? 2.334 -7.721 -8.920 1.00 0.00 4 ASP A CA 11
ATOM 7563 C C . ASP A 1 4 ? 2.688 -9.180 -9.188 1.00 0.00 4 ASP A C 11
ATOM 7564 O O . ASP A 1 4 ? 1.861 -9.948 -9.679 1.00 0.00 4 ASP A O 11
ATOM 7573 N N . GLU A 1 5 ? 3.921 -9.555 -8.863 1.00 0.00 5 GLU A N 11
ATOM 7574 C CA . GLU A 1 5 ? 4.383 -10.922 -9.071 1.00 0.00 5 GLU A CA 11
ATOM 7575 C C . GLU A 1 5 ? 3.675 -11.886 -8.125 1.00 0.00 5 GLU A C 11
ATOM 7576 O O . GLU A 1 5 ? 3.495 -13.063 -8.440 1.00 0.00 5 GLU A O 11
ATOM 7588 N N . ILE A 1 6 ? 3.275 -11.379 -6.963 1.00 0.00 6 ILE A N 11
ATOM 7589 C CA . ILE A 1 6 ? 2.586 -12.195 -5.971 1.00 0.00 6 ILE A CA 11
ATOM 7590 C C . ILE A 1 6 ? 1.318 -12.813 -6.552 1.00 0.00 6 ILE A C 11
ATOM 7591 O O . ILE A 1 6 ? 1.142 -14.031 -6.530 1.00 0.00 6 ILE A O 11
ATOM 7607 N N . CYS A 1 7 ? 0.439 -11.965 -7.075 1.00 0.00 7 CYS A N 11
ATOM 7608 C CA . CYS A 1 7 ? -0.813 -12.426 -7.663 1.00 0.00 7 CYS A CA 11
ATOM 7609 C C . CYS A 1 7 ? -0.548 -13.336 -8.859 1.00 0.00 7 CYS A C 11
ATOM 7610 O O . CYS A 1 7 ? -1.327 -14.247 -9.143 1.00 0.00 7 CYS A O 11
ATOM 7617 N N . ARG A 1 8 ? 0.555 -13.084 -9.555 1.00 0.00 8 ARG A N 11
ATOM 7618 C CA . ARG A 1 8 ? 0.922 -13.879 -10.721 1.00 0.00 8 ARG A CA 11
ATOM 7619 C C . ARG A 1 8 ? 1.413 -15.262 -10.302 1.00 0.00 8 ARG A C 11
ATOM 7620 O O . ARG A 1 8 ? 1.300 -16.227 -11.058 1.00 0.00 8 ARG A O 11
ATOM 7641 N N . ALA A 1 9 ? 1.959 -15.350 -9.093 1.00 0.00 9 ALA A N 11
ATOM 7642 C CA . ALA A 1 9 ? 2.464 -16.615 -8.574 1.00 0.00 9 ALA A CA 11
ATOM 7643 C C . ALA A 1 9 ? 1.345 -17.434 -7.940 1.00 0.00 9 ALA A C 11
ATOM 7644 O O . ALA A 1 9 ? 1.440 -18.658 -7.839 1.00 0.00 9 ALA A O 11
ATOM 7651 N N . ARG A 1 10 ? 0.286 -16.753 -7.515 1.00 0.00 10 ARG A N 11
ATOM 7652 C CA . ARG A 1 10 ? -0.850 -17.418 -6.888 1.00 0.00 10 ARG A CA 11
ATOM 7653 C C . ARG A 1 10 ? -1.653 -18.207 -7.918 1.00 0.00 10 ARG A C 11
ATOM 7654 O O . ARG A 1 10 ? -2.173 -19.283 -7.622 1.00 0.00 10 ARG A O 11
ATOM 7675 N N . MET A 1 11 ? -1.751 -17.665 -9.127 1.00 0.00 11 MET A N 11
ATOM 7676 C CA . MET A 1 11 ? -2.489 -18.319 -10.201 1.00 0.00 11 MET A CA 11
ATOM 7677 C C . MET A 1 11 ? -1.541 -19.061 -11.139 1.00 0.00 11 MET A C 11
ATOM 7678 O O . MET A 1 11 ? -0.343 -18.781 -11.175 1.00 0.00 11 MET A O 11
ATOM 7692 N N . THR A 1 12 ? -2.086 -20.008 -11.896 1.00 0.00 12 THR A N 11
ATOM 7693 C CA . THR A 1 12 ? -1.290 -20.790 -12.833 1.00 0.00 12 THR A CA 11
ATOM 7694 C C . THR A 1 12 ? -0.875 -19.950 -14.036 1.00 0.00 12 THR A C 11
ATOM 7695 O O . THR A 1 12 ? -1.470 -18.908 -14.314 1.00 0.00 12 THR A O 11
ATOM 7706 N N . HIS A 1 13 ? 0.149 -20.410 -14.748 1.00 0.00 13 HIS A N 11
ATOM 7707 C CA . HIS A 1 13 ? 0.643 -19.701 -15.923 1.00 0.00 13 HIS A CA 11
ATOM 7708 C C . HIS A 1 13 ? -0.475 -19.484 -16.937 1.00 0.00 13 HIS A C 11
ATOM 7709 O O . HIS A 1 13 ? -0.655 -18.381 -17.454 1.00 0.00 13 HIS A O 11
ATOM 7723 N N . LYS A 1 14 ? -1.226 -20.544 -17.219 1.00 0.00 14 LYS A N 11
ATOM 7724 C CA . LYS A 1 14 ? -2.328 -20.471 -18.171 1.00 0.00 14 LYS A CA 11
ATOM 7725 C C . LYS A 1 14 ? -3.419 -19.532 -17.668 1.00 0.00 14 LYS A C 11
ATOM 7726 O O . LYS A 1 14 ? -3.995 -18.766 -18.440 1.00 0.00 14 LYS A O 11
ATOM 7745 N N . GLU A 1 15 ? -3.698 -19.596 -16.370 1.00 0.00 15 GLU A N 11
ATOM 7746 C CA . GLU A 1 15 ? -4.720 -18.750 -15.765 1.00 0.00 15 GLU A CA 11
ATOM 7747 C C . GLU A 1 15 ? -4.376 -17.274 -15.940 1.00 0.00 15 GLU A C 11
ATOM 7748 O O . GLU A 1 15 ? -5.203 -16.481 -16.392 1.00 0.00 15 GLU A O 11
ATOM 7760 N N . PHE A 1 16 ? -3.150 -16.911 -15.577 1.00 0.00 16 PHE A N 11
ATOM 7761 C CA . PHE A 1 16 ? -2.697 -15.530 -15.691 1.00 0.00 16 PHE A CA 11
ATOM 7762 C C . PHE A 1 16 ? -2.814 -15.036 -17.131 1.00 0.00 16 PHE A C 11
ATOM 7763 O O . PHE A 1 16 ? -3.084 -13.861 -17.375 1.00 0.00 16 PHE A O 11
ATOM 7780 N N . ASN A 1 17 ? -2.607 -15.944 -18.080 1.00 0.00 17 ASN A N 11
ATOM 7781 C CA . ASN A 1 17 ? -2.688 -15.601 -19.495 1.00 0.00 17 ASN A CA 11
ATOM 7782 C C . ASN A 1 17 ? -4.124 -15.278 -19.895 1.00 0.00 17 ASN A C 11
ATOM 7783 O O . ASN A 1 17 ? -4.370 -14.363 -20.682 1.00 0.00 17 ASN A O 11
ATOM 7794 N N . TYR A 1 18 ? -5.070 -16.033 -19.347 1.00 0.00 18 TYR A N 11
ATOM 7795 C CA . TYR A 1 18 ? -6.482 -15.829 -19.648 1.00 0.00 18 TYR A CA 11
ATOM 7796 C C . TYR A 1 18 ? -6.954 -14.468 -19.145 1.00 0.00 18 TYR A C 11
ATOM 7797 O O . TYR A 1 18 ? -7.502 -13.668 -19.904 1.00 0.00 18 TYR A O 11
ATOM 7815 N N . LYS A 1 19 ? -6.738 -14.212 -17.859 1.00 0.00 19 LYS A N 11
ATOM 7816 C CA . LYS A 1 19 ? -7.139 -12.949 -17.252 1.00 0.00 19 LYS A CA 11
ATOM 7817 C C . LYS A 1 19 ? -6.562 -11.766 -18.024 1.00 0.00 19 LYS A C 11
ATOM 7818 O O . LYS A 1 19 ? -7.279 -10.826 -18.366 1.00 0.00 19 LYS A O 11
ATOM 7837 N N . SER A 1 20 ? -5.262 -11.821 -18.297 1.00 0.00 20 SER A N 11
ATOM 7838 C CA . SER A 1 20 ? -4.589 -10.754 -19.027 1.00 0.00 20 SER A CA 11
ATOM 7839 C C . SER A 1 20 ? -5.218 -10.556 -20.403 1.00 0.00 20 SER A C 11
ATOM 7840 O O . SER A 1 20 ? -5.401 -9.428 -20.857 1.00 0.00 20 SER A O 11
ATOM 7848 N N . ASN A 1 21 ? -5.546 -11.663 -21.061 1.00 0.00 21 ASN A N 11
ATOM 7849 C CA . ASN A 1 21 ? -6.154 -11.613 -22.386 1.00 0.00 21 ASN A CA 11
ATOM 7850 C C . ASN A 1 21 ? -7.423 -10.766 -22.370 1.00 0.00 21 ASN A C 11
ATOM 7851 O O . ASN A 1 21 ? -7.624 -9.913 -23.235 1.00 0.00 21 ASN A O 11
ATOM 7862 N N . VAL A 1 22 ? -8.277 -11.008 -21.380 1.00 0.00 22 VAL A N 11
ATOM 7863 C CA . VAL A 1 22 ? -9.526 -10.267 -21.251 1.00 0.00 22 VAL A CA 11
ATOM 7864 C C . VAL A 1 22 ? -9.268 -8.821 -20.843 1.00 0.00 22 VAL A C 11
ATOM 7865 O O . VAL A 1 22 ? -9.974 -7.908 -21.272 1.00 0.00 22 VAL A O 11
ATOM 7878 N N . CYS A 1 23 ? -8.251 -8.619 -20.012 1.00 0.00 23 CYS A N 11
ATOM 7879 C CA . CYS A 1 23 ? -7.897 -7.283 -19.546 1.00 0.00 23 CYS A CA 11
ATOM 7880 C C . CYS A 1 23 ? -7.685 -6.336 -20.723 1.00 0.00 23 CYS A C 11
ATOM 7881 O O . CYS A 1 23 ? -8.211 -5.224 -20.741 1.00 0.00 23 CYS A O 11
ATOM 7888 N N . ASN A 1 24 ? -6.910 -6.785 -21.705 1.00 0.00 24 ASN A N 11
ATOM 7889 C CA . ASN A 1 24 ? -6.627 -5.978 -22.886 1.00 0.00 24 ASN A CA 11
ATOM 7890 C C . ASN A 1 24 ? -7.900 -5.724 -23.689 1.00 0.00 24 ASN A C 11
ATOM 7891 O O . ASN A 1 24 ? -7.936 -4.850 -24.554 1.00 0.00 24 ASN A O 11
ATOM 7902 N N . GLY A 1 25 ? -8.943 -6.493 -23.393 1.00 0.00 25 GLY A N 11
ATOM 7903 C CA . GLY A 1 25 ? -10.204 -6.335 -24.094 1.00 0.00 25 GLY A CA 11
ATOM 7904 C C . GLY A 1 25 ? -11.143 -5.377 -23.388 1.00 0.00 25 GLY A C 11
ATOM 7905 O O . GLY A 1 25 ? -11.920 -4.670 -24.030 1.00 0.00 25 GLY A O 11
ATOM 7909 N N . CYS A 1 26 ? -11.073 -5.352 -22.061 1.00 0.00 26 CYS A N 11
ATOM 7910 C CA . CYS A 1 26 ? -11.923 -4.475 -21.266 1.00 0.00 26 CYS A CA 11
ATOM 7911 C C . CYS A 1 26 ? -11.889 -3.048 -21.806 1.00 0.00 26 CYS A C 11
ATOM 7912 O O . CYS A 1 26 ? -12.873 -2.315 -21.715 1.00 0.00 26 CYS A O 11
ATOM 7919 N N . GLY A 1 27 ? -10.749 -2.662 -22.370 1.00 0.00 27 GLY A N 11
ATOM 7920 C CA . GLY A 1 27 ? -10.607 -1.325 -22.917 1.00 0.00 27 GLY A CA 11
ATOM 7921 C C . GLY A 1 27 ? -9.249 -0.720 -22.625 1.00 0.00 27 GLY A C 11
ATOM 7922 O O . GLY A 1 27 ? -8.230 -1.410 -22.674 1.00 0.00 27 GLY A O 11
ATOM 7926 N N . ASP A 1 28 ? -9.232 0.573 -22.321 1.00 0.00 28 ASP A N 11
ATOM 7927 C CA . ASP A 1 28 ? -7.988 1.272 -22.018 1.00 0.00 28 ASP A CA 11
ATOM 7928 C C . ASP A 1 28 ? -7.735 1.303 -20.514 1.00 0.00 28 ASP A C 11
ATOM 7929 O O . ASP A 1 28 ? -6.987 2.146 -20.019 1.00 0.00 28 ASP A O 11
ATOM 7938 N N . GLN A 1 29 ? -8.363 0.380 -19.794 1.00 0.00 29 GLN A N 11
ATOM 7939 C CA . GLN A 1 29 ? -8.206 0.303 -18.347 1.00 0.00 29 GLN A CA 11
ATOM 7940 C C . GLN A 1 29 ? -7.404 -0.932 -17.950 1.00 0.00 29 GLN A C 11
ATOM 7941 O O . GLN A 1 29 ? -7.567 -1.465 -16.853 1.00 0.00 29 GLN A O 11
ATOM 7955 N N . VAL A 1 30 ? -6.536 -1.382 -18.851 1.00 0.00 30 VAL A N 11
ATOM 7956 C CA . VAL A 1 30 ? -5.707 -2.553 -18.596 1.00 0.00 30 VAL A CA 11
ATOM 7957 C C . VAL A 1 30 ? -5.018 -2.453 -17.239 1.00 0.00 30 VAL A C 11
ATOM 7958 O O . VAL A 1 30 ? -5.056 -3.389 -16.442 1.00 0.00 30 VAL A O 11
ATOM 7971 N N . ALA A 1 31 ? -4.388 -1.311 -16.985 1.00 0.00 31 ALA A N 11
ATOM 7972 C CA . ALA A 1 31 ? -3.691 -1.087 -15.724 1.00 0.00 31 ALA A CA 11
ATOM 7973 C C . ALA A 1 31 ? -4.615 -1.332 -14.536 1.00 0.00 31 ALA A C 11
ATOM 7974 O O . ALA A 1 31 ? -4.224 -1.963 -13.554 1.00 0.00 31 ALA A O 11
ATOM 7981 N N . ALA A 1 32 ? -5.841 -0.829 -14.631 1.00 0.00 32 ALA A N 11
ATOM 7982 C CA . ALA A 1 32 ? -6.820 -0.994 -13.564 1.00 0.00 32 ALA A CA 11
ATOM 7983 C C . ALA A 1 32 ? -7.253 -2.451 -13.437 1.00 0.00 32 ALA A C 11
ATOM 7984 O O . ALA A 1 32 ? -7.442 -2.959 -12.331 1.00 0.00 32 ALA A O 11
ATOM 7991 N N . CYS A 1 33 ? -7.408 -3.119 -14.575 1.00 0.00 33 CYS A N 11
ATOM 7992 C CA . CYS A 1 33 ? -7.820 -4.517 -14.592 1.00 0.00 33 CYS A CA 11
ATOM 7993 C C . CYS A 1 33 ? -6.863 -5.376 -13.770 1.00 0.00 33 CYS A C 11
ATOM 7994 O O . CYS A 1 33 ? -7.287 -6.283 -13.054 1.00 0.00 33 CYS A O 11
ATOM 8001 N N . GLU A 1 34 ? -5.571 -5.083 -13.880 1.00 0.00 34 GLU A N 11
ATOM 8002 C CA . GLU A 1 34 ? -4.554 -5.829 -13.148 1.00 0.00 34 GLU A CA 11
ATOM 8003 C C . GLU A 1 34 ? -4.233 -5.151 -11.819 1.00 0.00 34 GLU A C 11
ATOM 8004 O O . GLU A 1 34 ? -3.560 -5.725 -10.964 1.00 0.00 34 GLU A O 11
ATOM 8016 N N . ALA A 1 35 ? -4.720 -3.925 -11.654 1.00 0.00 35 ALA A N 11
ATOM 8017 C CA . ALA A 1 35 ? -4.488 -3.169 -10.430 1.00 0.00 35 ALA A CA 11
ATOM 8018 C C . ALA A 1 35 ? -4.837 -3.998 -9.199 1.00 0.00 35 ALA A C 11
ATOM 8019 O O . ALA A 1 35 ? -4.003 -4.193 -8.315 1.00 0.00 35 ALA A O 11
ATOM 8026 N N . GLU A 1 36 ? -6.074 -4.482 -9.148 1.00 0.00 36 GLU A N 11
ATOM 8027 C CA . GLU A 1 36 ? -6.532 -5.289 -8.023 1.00 0.00 36 GLU A CA 11
ATOM 8028 C C . GLU A 1 36 ? -6.404 -6.778 -8.333 1.00 0.00 36 GLU A C 11
ATOM 8029 O O . GLU A 1 36 ? -7.187 -7.594 -7.847 1.00 0.00 36 GLU A O 11
ATOM 8041 N N . CYS A 1 37 ? -5.411 -7.123 -9.146 1.00 0.00 37 CYS A N 11
ATOM 8042 C CA . CYS A 1 37 ? -5.179 -8.513 -9.523 1.00 0.00 37 CYS A CA 11
ATOM 8043 C C . CYS A 1 37 ? -6.435 -9.127 -10.135 1.00 0.00 37 CYS A C 11
ATOM 8044 O O . CYS A 1 37 ? -6.882 -10.196 -9.718 1.00 0.00 37 CYS A O 11
ATOM 8051 N N . PHE A 1 38 ? -6.998 -8.444 -11.126 1.00 0.00 38 PHE A N 11
ATOM 8052 C CA . PHE A 1 38 ? -8.203 -8.921 -11.794 1.00 0.00 38 PHE A CA 11
ATOM 8053 C C . PHE A 1 38 ? -9.377 -8.980 -10.821 1.00 0.00 38 PHE A C 11
ATOM 8054 O O . PHE A 1 38 ? -10.344 -9.710 -11.042 1.00 0.00 38 PHE A O 11
ATOM 8071 N N . ARG A 1 39 ? -9.285 -8.207 -9.744 1.00 0.00 39 ARG A N 11
ATOM 8072 C CA . ARG A 1 39 ? -10.338 -8.172 -8.737 1.00 0.00 39 ARG A CA 11
ATOM 8073 C C . ARG A 1 39 ? -10.865 -6.752 -8.550 1.00 0.00 39 ARG A C 11
ATOM 8074 O O . ARG A 1 39 ? -10.628 -6.121 -7.521 1.00 0.00 39 ARG A O 11
ATOM 8095 N N . ASN A 1 40 ? -11.582 -6.256 -9.554 1.00 0.00 40 ASN A N 11
ATOM 8096 C CA . ASN A 1 40 ? -12.142 -4.910 -9.501 1.00 0.00 40 ASN A CA 11
ATOM 8097 C C . ASN A 1 40 ? -13.393 -4.807 -10.369 1.00 0.00 40 ASN A C 11
ATOM 8098 O O . ASN A 1 40 ? -13.649 -5.667 -11.211 1.00 0.00 40 ASN A O 11
ATOM 8109 N N . ASP A 1 41 ? -14.167 -3.749 -10.156 1.00 0.00 41 ASP A N 11
ATOM 8110 C CA . ASP A 1 41 ? -15.391 -3.532 -10.919 1.00 0.00 41 ASP A CA 11
ATOM 8111 C C . ASP A 1 41 ? -15.084 -3.363 -12.403 1.00 0.00 41 ASP A C 11
ATOM 8112 O O . ASP A 1 41 ? -15.849 -3.805 -13.261 1.00 0.00 41 ASP A O 11
ATOM 8121 N N . VAL A 1 42 ? -13.959 -2.720 -12.700 1.00 0.00 42 VAL A N 11
ATOM 8122 C CA . VAL A 1 42 ? -13.550 -2.492 -14.081 1.00 0.00 42 VAL A CA 11
ATOM 8123 C C . VAL A 1 42 ? -13.499 -3.800 -14.862 1.00 0.00 42 VAL A C 11
ATOM 8124 O O . VAL A 1 42 ? -14.058 -3.905 -15.955 1.00 0.00 42 VAL A O 11
ATOM 8137 N N . TYR A 1 43 ? -12.827 -4.795 -14.295 1.00 0.00 43 TYR A N 11
ATOM 8138 C CA . TYR A 1 43 ? -12.701 -6.097 -14.940 1.00 0.00 43 TYR A CA 11
ATOM 8139 C C . TYR A 1 43 ? -13.984 -6.908 -14.785 1.00 0.00 43 TYR A C 11
ATOM 8140 O O . TYR A 1 43 ? -14.425 -7.581 -15.718 1.00 0.00 43 TYR A O 11
ATOM 8158 N N . THR A 1 44 ? -14.581 -6.839 -13.599 1.00 0.00 44 THR A N 11
ATOM 8159 C CA . THR A 1 44 ? -15.812 -7.566 -13.319 1.00 0.00 44 THR A CA 11
ATOM 8160 C C . THR A 1 44 ? -16.917 -7.171 -14.294 1.00 0.00 44 THR A C 11
ATOM 8161 O O . THR A 1 44 ? -17.730 -8.003 -14.694 1.00 0.00 44 THR A O 11
ATOM 8172 N N . ALA A 1 45 ? -16.939 -5.898 -14.672 1.00 0.00 45 ALA A N 11
ATOM 8173 C CA . ALA A 1 45 ? -17.942 -5.394 -15.601 1.00 0.00 45 ALA A CA 11
ATOM 8174 C C . ALA A 1 45 ? -17.603 -5.779 -17.037 1.00 0.00 45 ALA A C 11
ATOM 8175 O O . ALA A 1 45 ? -18.439 -6.323 -17.759 1.00 0.00 45 ALA A O 11
ATOM 8182 N N . CYS A 1 46 ? -16.372 -5.493 -17.446 1.00 0.00 46 CYS A N 11
ATOM 8183 C CA . CYS A 1 46 ? -15.922 -5.807 -18.797 1.00 0.00 46 CYS A CA 11
ATOM 8184 C C . CYS A 1 46 ? -16.019 -7.306 -19.067 1.00 0.00 46 CYS A C 11
ATOM 8185 O O . CYS A 1 46 ? -16.647 -7.734 -20.036 1.00 0.00 46 CYS A O 11
ATOM 8192 N N . HIS A 1 47 ? -15.393 -8.099 -18.204 1.00 0.00 47 HIS A N 11
ATOM 8193 C CA . HIS A 1 47 ? -15.409 -9.551 -18.349 1.00 0.00 47 HIS A CA 11
ATOM 8194 C C . HIS A 1 47 ? -16.840 -10.069 -18.458 1.00 0.00 47 HIS A C 11
ATOM 8195 O O . HIS A 1 47 ? -17.146 -10.894 -19.318 1.00 0.00 47 HIS A O 11
ATOM 8209 N N . GLU A 1 48 ? -17.711 -9.581 -17.580 1.00 0.00 48 GLU A N 11
ATOM 8210 C CA . GLU A 1 48 ? -19.108 -9.997 -17.578 1.00 0.00 48 GLU A CA 11
ATOM 8211 C C . GLU A 1 48 ? -19.823 -9.508 -18.834 1.00 0.00 48 GLU A C 11
ATOM 8212 O O . GLU A 1 48 ? -20.780 -10.128 -19.298 1.00 0.00 48 GLU A O 11
ATOM 8224 N N . ALA A 1 49 ? -19.352 -8.392 -19.380 1.00 0.00 49 ALA A N 11
ATOM 8225 C CA . ALA A 1 49 ? -19.945 -7.819 -20.582 1.00 0.00 49 ALA A CA 11
ATOM 8226 C C . ALA A 1 49 ? -19.556 -8.619 -21.820 1.00 0.00 49 ALA A C 11
ATOM 8227 O O . ALA A 1 49 ? -20.295 -8.657 -22.803 1.00 0.00 49 ALA A O 11
ATOM 8234 N N . GLN A 1 50 ? -18.390 -9.256 -21.766 1.00 0.00 50 GLN A N 11
ATOM 8235 C CA . GLN A 1 50 ? -17.903 -10.054 -22.885 1.00 0.00 50 GLN A CA 11
ATOM 8236 C C . GLN A 1 50 ? -18.526 -11.446 -22.873 1.00 0.00 50 GLN A C 11
ATOM 8237 O O . GLN A 1 50 ? -19.085 -11.879 -21.865 1.00 0.00 50 GLN A O 11
ATOM 8251 N N . LYS A 1 51 ? -18.427 -12.143 -23.999 1.00 0.00 51 LYS A N 11
ATOM 8252 C CA . LYS A 1 51 ? -18.980 -13.487 -24.120 1.00 0.00 51 LYS A CA 11
ATOM 8253 C C . LYS A 1 51 ? -20.480 -13.484 -23.843 1.00 0.00 51 LYS A C 11
ATOM 8254 O O . LYS A 1 51 ? -21.012 -14.420 -23.245 1.00 0.00 51 LYS A O 11
ATOM 8273 N N . SER A 1 1 ? -0.649 -0.815 0.446 1.00 0.00 1 SER A N 12
ATOM 8274 C CA . SER A 1 1 ? -0.152 -1.437 -0.776 1.00 0.00 1 SER A CA 12
ATOM 8275 C C . SER A 1 1 ? 0.192 -2.904 -0.537 1.00 0.00 1 SER A C 12
ATOM 8276 O O . SER A 1 1 ? 0.444 -3.317 0.594 1.00 0.00 1 SER A O 12
ATOM 8284 N N . GLU A 1 2 ? 0.200 -3.686 -1.613 1.00 0.00 2 GLU A N 12
ATOM 8285 C CA . GLU A 1 2 ? 0.511 -5.108 -1.520 1.00 0.00 2 GLU A CA 12
ATOM 8286 C C . GLU A 1 2 ? 1.356 -5.558 -2.709 1.00 0.00 2 GLU A C 12
ATOM 8287 O O . GLU A 1 2 ? 1.404 -4.904 -3.751 1.00 0.00 2 GLU A O 12
ATOM 8299 N N . PRO A 1 3 ? 2.038 -6.702 -2.551 1.00 0.00 3 PRO A N 12
ATOM 8300 C CA . PRO A 1 3 ? 2.892 -7.266 -3.600 1.00 0.00 3 PRO A CA 12
ATOM 8301 C C . PRO A 1 3 ? 2.086 -7.796 -4.781 1.00 0.00 3 PRO A C 12
ATOM 8302 O O . PRO A 1 3 ? 0.864 -7.925 -4.703 1.00 0.00 3 PRO A O 12
ATOM 8313 N N . ASP A 1 4 ? 2.778 -8.102 -5.873 1.00 0.00 4 ASP A N 12
ATOM 8314 C CA . ASP A 1 4 ? 2.126 -8.618 -7.071 1.00 0.00 4 ASP A CA 12
ATOM 8315 C C . ASP A 1 4 ? 2.462 -10.091 -7.281 1.00 0.00 4 ASP A C 12
ATOM 8316 O O . ASP A 1 4 ? 1.670 -10.842 -7.849 1.00 0.00 4 ASP A O 12
ATOM 8325 N N . GLU A 1 5 ? 3.640 -10.496 -6.818 1.00 0.00 5 GLU A N 12
ATOM 8326 C CA . GLU A 1 5 ? 4.081 -11.879 -6.957 1.00 0.00 5 GLU A CA 12
ATOM 8327 C C . GLU A 1 5 ? 3.133 -12.828 -6.228 1.00 0.00 5 GLU A C 12
ATOM 8328 O O . GLU A 1 5 ? 3.020 -14.002 -6.582 1.00 0.00 5 GLU A O 12
ATOM 8340 N N . ILE A 1 6 ? 2.455 -12.310 -5.210 1.00 0.00 6 ILE A N 12
ATOM 8341 C CA . ILE A 1 6 ? 1.517 -13.110 -4.432 1.00 0.00 6 ILE A CA 12
ATOM 8342 C C . ILE A 1 6 ? 0.237 -13.374 -5.218 1.00 0.00 6 ILE A C 12
ATOM 8343 O O . ILE A 1 6 ? -0.417 -14.401 -5.034 1.00 0.00 6 ILE A O 12
ATOM 8359 N N . CYS A 1 7 ? -0.115 -12.441 -6.096 1.00 0.00 7 CYS A N 12
ATOM 8360 C CA . CYS A 1 7 ? -1.316 -12.571 -6.912 1.00 0.00 7 CYS A CA 12
ATOM 8361 C C . CYS A 1 7 ? -1.095 -13.563 -8.051 1.00 0.00 7 CYS A C 12
ATOM 8362 O O . CYS A 1 7 ? -1.963 -14.383 -8.351 1.00 0.00 7 CYS A O 12
ATOM 8369 N N . ARG A 1 8 ? 0.073 -13.481 -8.681 1.00 0.00 8 ARG A N 12
ATOM 8370 C CA . ARG A 1 8 ? 0.408 -14.370 -9.787 1.00 0.00 8 ARG A CA 12
ATOM 8371 C C . ARG A 1 8 ? 0.797 -15.753 -9.274 1.00 0.00 8 ARG A C 12
ATOM 8372 O O . ARG A 1 8 ? 0.704 -16.743 -9.999 1.00 0.00 8 ARG A O 12
ATOM 8393 N N . ALA A 1 9 ? 1.232 -15.813 -8.020 1.00 0.00 9 ALA A N 12
ATOM 8394 C CA . ALA A 1 9 ? 1.632 -17.074 -7.409 1.00 0.00 9 ALA A CA 12
ATOM 8395 C C . ALA A 1 9 ? 0.418 -17.938 -7.086 1.00 0.00 9 ALA A C 12
ATOM 8396 O O . ALA A 1 9 ? 0.496 -19.166 -7.101 1.00 0.00 9 ALA A O 12
ATOM 8403 N N . ARG A 1 10 ? -0.704 -17.288 -6.795 1.00 0.00 10 ARG A N 12
ATOM 8404 C CA . ARG A 1 10 ? -1.935 -17.997 -6.466 1.00 0.00 10 ARG A CA 12
ATOM 8405 C C . ARG A 1 10 ? -2.539 -18.643 -7.709 1.00 0.00 10 ARG A C 12
ATOM 8406 O O . ARG A 1 10 ? -3.187 -19.686 -7.625 1.00 0.00 10 ARG A O 12
ATOM 8427 N N . MET A 1 11 ? -2.322 -18.016 -8.860 1.00 0.00 11 MET A N 12
ATOM 8428 C CA . MET A 1 11 ? -2.844 -18.532 -10.121 1.00 0.00 11 MET A CA 12
ATOM 8429 C C . MET A 1 11 ? -1.752 -19.251 -10.907 1.00 0.00 11 MET A C 12
ATOM 8430 O O . MET A 1 11 ? -0.568 -19.144 -10.586 1.00 0.00 11 MET A O 12
ATOM 8444 N N . THR A 1 12 ? -2.158 -19.983 -11.940 1.00 0.00 12 THR A N 12
ATOM 8445 C CA . THR A 1 12 ? -1.215 -20.720 -12.771 1.00 0.00 12 THR A CA 12
ATOM 8446 C C . THR A 1 12 ? -0.793 -19.900 -13.985 1.00 0.00 12 THR A C 12
ATOM 8447 O O . THR A 1 12 ? -1.299 -18.800 -14.209 1.00 0.00 12 THR A O 12
ATOM 8458 N N . HIS A 1 13 ? 0.136 -20.442 -14.766 1.00 0.00 13 HIS A N 12
ATOM 8459 C CA . HIS A 1 13 ? 0.625 -19.759 -15.959 1.00 0.00 13 HIS A CA 12
ATOM 8460 C C . HIS A 1 13 ? -0.502 -19.552 -16.967 1.00 0.00 13 HIS A C 12
ATOM 8461 O O . HIS A 1 13 ? -0.637 -18.477 -17.552 1.00 0.00 13 HIS A O 12
ATOM 8475 N N . LYS A 1 14 ? -1.307 -20.590 -17.167 1.00 0.00 14 LYS A N 12
ATOM 8476 C CA . LYS A 1 14 ? -2.423 -20.524 -18.104 1.00 0.00 14 LYS A CA 12
ATOM 8477 C C . LYS A 1 14 ? -3.488 -19.548 -17.614 1.00 0.00 14 LYS A C 12
ATOM 8478 O O . LYS A 1 14 ? -4.095 -18.829 -18.406 1.00 0.00 14 LYS A O 12
ATOM 8497 N N . GLU A 1 15 ? -3.708 -19.529 -16.303 1.00 0.00 15 GLU A N 12
ATOM 8498 C CA . GLU A 1 15 ? -4.700 -18.641 -15.708 1.00 0.00 15 GLU A CA 12
ATOM 8499 C C . GLU A 1 15 ? -4.299 -17.179 -15.889 1.00 0.00 15 GLU A C 12
ATOM 8500 O O . GLU A 1 15 ? -5.134 -16.327 -16.192 1.00 0.00 15 GLU A O 12
ATOM 8512 N N . PHE A 1 16 ? -3.014 -16.897 -15.702 1.00 0.00 16 PHE A N 12
ATOM 8513 C CA . PHE A 1 16 ? -2.501 -15.539 -15.843 1.00 0.00 16 PHE A CA 12
ATOM 8514 C C . PHE A 1 16 ? -2.702 -15.027 -17.266 1.00 0.00 16 PHE A C 12
ATOM 8515 O O . PHE A 1 16 ? -2.973 -13.846 -17.479 1.00 0.00 16 PHE A O 12
ATOM 8532 N N . ASN A 1 17 ? -2.567 -15.925 -18.237 1.00 0.00 17 ASN A N 12
ATOM 8533 C CA . ASN A 1 17 ? -2.733 -15.564 -19.640 1.00 0.00 17 ASN A CA 12
ATOM 8534 C C . ASN A 1 17 ? -4.190 -15.231 -19.947 1.00 0.00 17 ASN A C 12
ATOM 8535 O O . ASN A 1 17 ? -4.485 -14.223 -20.590 1.00 0.00 17 ASN A O 12
ATOM 8546 N N . TYR A 1 18 ? -5.097 -16.083 -19.482 1.00 0.00 18 TYR A N 12
ATOM 8547 C CA . TYR A 1 18 ? -6.523 -15.880 -19.709 1.00 0.00 18 TYR A CA 12
ATOM 8548 C C . TYR A 1 18 ? -6.971 -14.520 -19.181 1.00 0.00 18 TYR A C 12
ATOM 8549 O O . TYR A 1 18 ? -7.559 -13.721 -19.910 1.00 0.00 18 TYR A O 12
ATOM 8567 N N . LYS A 1 19 ? -6.687 -14.265 -17.909 1.00 0.00 19 LYS A N 12
ATOM 8568 C CA . LYS A 1 19 ? -7.058 -13.002 -17.280 1.00 0.00 19 LYS A CA 12
ATOM 8569 C C . LYS A 1 19 ? -6.510 -11.819 -18.072 1.00 0.00 19 LYS A C 12
ATOM 8570 O O . LYS A 1 19 ? -7.244 -10.888 -18.403 1.00 0.00 19 LYS A O 12
ATOM 8589 N N . SER A 1 20 ? -5.216 -11.863 -18.373 1.00 0.00 20 SER A N 12
ATOM 8590 C CA . SER A 1 20 ? -4.569 -10.793 -19.124 1.00 0.00 20 SER A CA 12
ATOM 8591 C C . SER A 1 20 ? -5.234 -10.607 -20.485 1.00 0.00 20 SER A C 12
ATOM 8592 O O . SER A 1 20 ? -5.435 -9.482 -20.940 1.00 0.00 20 SER A O 12
ATOM 8600 N N . ASN A 1 21 ? -5.573 -11.719 -21.129 1.00 0.00 21 ASN A N 12
ATOM 8601 C CA . ASN A 1 21 ? -6.214 -11.679 -22.438 1.00 0.00 21 ASN A CA 12
ATOM 8602 C C . ASN A 1 21 ? -7.486 -10.838 -22.395 1.00 0.00 21 ASN A C 12
ATOM 8603 O O . ASN A 1 21 ? -7.711 -9.988 -23.257 1.00 0.00 21 ASN A O 12
ATOM 8614 N N . VAL A 1 22 ? -8.316 -11.081 -21.385 1.00 0.00 22 VAL A N 12
ATOM 8615 C CA . VAL A 1 22 ? -9.566 -10.346 -21.229 1.00 0.00 22 VAL A CA 12
ATOM 8616 C C . VAL A 1 22 ? -9.305 -8.898 -20.831 1.00 0.00 22 VAL A C 12
ATOM 8617 O O . VAL A 1 22 ? -10.026 -7.989 -21.245 1.00 0.00 22 VAL A O 12
ATOM 8630 N N . CYS A 1 23 ? -8.269 -8.688 -20.026 1.00 0.00 23 CYS A N 12
ATOM 8631 C CA . CYS A 1 23 ? -7.910 -7.350 -19.573 1.00 0.00 23 CYS A CA 12
ATOM 8632 C C . CYS A 1 23 ? -7.726 -6.405 -20.757 1.00 0.00 23 CYS A C 12
ATOM 8633 O O . CYS A 1 23 ? -8.243 -5.289 -20.761 1.00 0.00 23 CYS A O 12
ATOM 8640 N N . ASN A 1 24 ? -6.985 -6.863 -21.761 1.00 0.00 24 ASN A N 12
ATOM 8641 C CA . ASN A 1 24 ? -6.732 -6.059 -22.952 1.00 0.00 24 ASN A CA 12
ATOM 8642 C C . ASN A 1 24 ? -8.026 -5.793 -23.714 1.00 0.00 24 ASN A C 12
ATOM 8643 O O . ASN A 1 24 ? -8.083 -4.918 -24.577 1.00 0.00 24 ASN A O 12
ATOM 8654 N N . GLY A 1 25 ? -9.066 -6.555 -23.387 1.00 0.00 25 GLY A N 12
ATOM 8655 C CA . GLY A 1 25 ? -10.347 -6.384 -24.048 1.00 0.00 25 GLY A CA 12
ATOM 8656 C C . GLY A 1 25 ? -11.221 -5.353 -23.361 1.00 0.00 25 GLY A C 12
ATOM 8657 O O . GLY A 1 25 ? -11.989 -4.646 -24.013 1.00 0.00 25 GLY A O 12
ATOM 8661 N N . CYS A 1 26 ? -11.106 -5.269 -22.040 1.00 0.00 26 CYS A N 12
ATOM 8662 C CA . CYS A 1 26 ? -11.892 -4.318 -21.263 1.00 0.00 26 CYS A CA 12
ATOM 8663 C C . CYS A 1 26 ? -11.802 -2.918 -21.863 1.00 0.00 26 CYS A C 12
ATOM 8664 O O . CYS A 1 26 ? -12.735 -2.124 -21.755 1.00 0.00 26 CYS A O 12
ATOM 8671 N N . GLY A 1 27 ? -10.671 -2.624 -22.498 1.00 0.00 27 GLY A N 12
ATOM 8672 C CA . GLY A 1 27 ? -10.479 -1.321 -23.106 1.00 0.00 27 GLY A CA 12
ATOM 8673 C C . GLY A 1 27 ? -9.146 -0.700 -22.739 1.00 0.00 27 GLY A C 12
ATOM 8674 O O . GLY A 1 27 ? -8.119 -1.379 -22.730 1.00 0.00 27 GLY A O 12
ATOM 8678 N N . ASP A 1 28 ? -9.160 0.594 -22.437 1.00 0.00 28 ASP A N 12
ATOM 8679 C CA . ASP A 1 28 ? -7.943 1.306 -22.067 1.00 0.00 28 ASP A CA 12
ATOM 8680 C C . ASP A 1 28 ? -7.780 1.351 -20.551 1.00 0.00 28 ASP A C 12
ATOM 8681 O O . ASP A 1 28 ? -7.124 2.244 -20.015 1.00 0.00 28 ASP A O 12
ATOM 8690 N N . GLN A 1 29 ? -8.382 0.384 -19.867 1.00 0.00 29 GLN A N 12
ATOM 8691 C CA . GLN A 1 29 ? -8.305 0.316 -18.412 1.00 0.00 29 GLN A CA 12
ATOM 8692 C C . GLN A 1 29 ? -7.489 -0.894 -17.967 1.00 0.00 29 GLN A C 12
ATOM 8693 O O . GLN A 1 29 ? -7.690 -1.423 -16.874 1.00 0.00 29 GLN A O 12
ATOM 8707 N N . VAL A 1 30 ? -6.568 -1.328 -18.822 1.00 0.00 30 VAL A N 12
ATOM 8708 C CA . VAL A 1 30 ? -5.721 -2.474 -18.516 1.00 0.00 30 VAL A CA 12
ATOM 8709 C C . VAL A 1 30 ? -5.084 -2.334 -17.138 1.00 0.00 30 VAL A C 12
ATOM 8710 O O . VAL A 1 30 ? -5.115 -3.263 -16.331 1.00 0.00 30 VAL A O 12
ATOM 8723 N N . ALA A 1 31 ? -4.505 -1.167 -16.876 1.00 0.00 31 ALA A N 12
ATOM 8724 C CA . ALA A 1 31 ? -3.861 -0.904 -15.594 1.00 0.00 31 ALA A CA 12
ATOM 8725 C C . ALA A 1 31 ? -4.813 -1.181 -14.435 1.00 0.00 31 ALA A C 12
ATOM 8726 O O . ALA A 1 31 ? -4.419 -1.756 -13.421 1.00 0.00 31 ALA A O 12
ATOM 8733 N N . ALA A 1 32 ? -6.066 -0.767 -14.592 1.00 0.00 32 ALA A N 12
ATOM 8734 C CA . ALA A 1 32 ? -7.073 -0.971 -13.559 1.00 0.00 32 ALA A CA 12
ATOM 8735 C C . ALA A 1 32 ? -7.445 -2.445 -13.438 1.00 0.00 32 ALA A C 12
ATOM 8736 O O . ALA A 1 32 ? -7.704 -2.943 -12.341 1.00 0.00 32 ALA A O 12
ATOM 8743 N N . CYS A 1 33 ? -7.470 -3.139 -14.571 1.00 0.00 33 CYS A N 12
ATOM 8744 C CA . CYS A 1 33 ? -7.811 -4.557 -14.592 1.00 0.00 33 CYS A CA 12
ATOM 8745 C C . CYS A 1 33 ? -6.860 -5.359 -13.709 1.00 0.00 33 CYS A C 12
ATOM 8746 O O . CYS A 1 33 ? -7.284 -6.250 -12.974 1.00 0.00 33 CYS A O 12
ATOM 8753 N N . GLU A 1 34 ? -5.573 -5.035 -13.787 1.00 0.00 34 GLU A N 12
ATOM 8754 C CA . GLU A 1 34 ? -4.563 -5.726 -12.995 1.00 0.00 34 GLU A CA 12
ATOM 8755 C C . GLU A 1 34 ? -4.265 -4.963 -11.708 1.00 0.00 34 GLU A C 12
ATOM 8756 O O . GLU A 1 34 ? -3.550 -5.453 -10.834 1.00 0.00 34 GLU A O 12
ATOM 8768 N N . ALA A 1 35 ? -4.818 -3.759 -11.599 1.00 0.00 35 ALA A N 12
ATOM 8769 C CA . ALA A 1 35 ? -4.615 -2.929 -10.418 1.00 0.00 35 ALA A CA 12
ATOM 8770 C C . ALA A 1 35 ? -4.901 -3.711 -9.141 1.00 0.00 35 ALA A C 12
ATOM 8771 O O . ALA A 1 35 ? -4.144 -3.635 -8.174 1.00 0.00 35 ALA A O 12
ATOM 8778 N N . GLU A 1 36 ? -5.998 -4.462 -9.145 1.00 0.00 36 GLU A N 12
ATOM 8779 C CA . GLU A 1 36 ? -6.383 -5.257 -7.985 1.00 0.00 36 GLU A CA 12
ATOM 8780 C C . GLU A 1 36 ? -6.256 -6.748 -8.281 1.00 0.00 36 GLU A C 12
ATOM 8781 O O . GLU A 1 36 ? -6.999 -7.566 -7.738 1.00 0.00 36 GLU A O 12
ATOM 8793 N N . CYS A 1 37 ? -5.309 -7.095 -9.146 1.00 0.00 37 CYS A N 12
ATOM 8794 C CA . CYS A 1 37 ? -5.083 -8.487 -9.516 1.00 0.00 37 CYS A CA 12
ATOM 8795 C C . CYS A 1 37 ? -6.351 -9.109 -10.094 1.00 0.00 37 CYS A C 12
ATOM 8796 O O . CYS A 1 37 ? -6.804 -10.158 -9.637 1.00 0.00 37 CYS A O 12
ATOM 8803 N N . PHE A 1 38 ? -6.918 -8.454 -11.101 1.00 0.00 38 PHE A N 12
ATOM 8804 C CA . PHE A 1 38 ? -8.135 -8.941 -11.741 1.00 0.00 38 PHE A CA 12
ATOM 8805 C C . PHE A 1 38 ? -9.298 -8.959 -10.754 1.00 0.00 38 PHE A C 12
ATOM 8806 O O . PHE A 1 38 ? -10.318 -9.605 -10.992 1.00 0.00 38 PHE A O 12
ATOM 8823 N N . ARG A 1 39 ? -9.136 -8.244 -9.645 1.00 0.00 39 ARG A N 12
ATOM 8824 C CA . ARG A 1 39 ? -10.171 -8.179 -8.620 1.00 0.00 39 ARG A CA 12
ATOM 8825 C C . ARG A 1 39 ? -10.700 -6.755 -8.472 1.00 0.00 39 ARG A C 12
ATOM 8826 O O . ARG A 1 39 ? -10.462 -6.096 -7.461 1.00 0.00 39 ARG A O 12
ATOM 8847 N N . ASN A 1 40 ? -11.417 -6.287 -9.488 1.00 0.00 40 ASN A N 12
ATOM 8848 C CA . ASN A 1 40 ? -11.978 -4.940 -9.471 1.00 0.00 40 ASN A CA 12
ATOM 8849 C C . ASN A 1 40 ? -13.255 -4.873 -10.304 1.00 0.00 40 ASN A C 12
ATOM 8850 O O . ASN A 1 40 ? -13.516 -5.746 -11.130 1.00 0.00 40 ASN A O 12
ATOM 8861 N N . ASP A 1 41 ? -14.046 -3.829 -10.079 1.00 0.00 41 ASP A N 12
ATOM 8862 C CA . ASP A 1 41 ? -15.295 -3.646 -10.809 1.00 0.00 41 ASP A CA 12
ATOM 8863 C C . ASP A 1 41 ? -15.030 -3.440 -12.297 1.00 0.00 41 ASP A C 12
ATOM 8864 O O . ASP A 1 41 ? -15.801 -3.892 -13.144 1.00 0.00 41 ASP A O 12
ATOM 8873 N N . VAL A 1 42 ? -13.936 -2.753 -12.609 1.00 0.00 42 VAL A N 12
ATOM 8874 C CA . VAL A 1 42 ? -13.569 -2.486 -13.994 1.00 0.00 42 VAL A CA 12
ATOM 8875 C C . VAL A 1 42 ? -13.498 -3.776 -14.803 1.00 0.00 42 VAL A C 12
ATOM 8876 O O . VAL A 1 42 ? -14.076 -3.875 -15.885 1.00 0.00 42 VAL A O 12
ATOM 8889 N N . TYR A 1 43 ? -12.787 -4.763 -14.269 1.00 0.00 43 TYR A N 12
ATOM 8890 C CA . TYR A 1 43 ? -12.639 -6.049 -14.942 1.00 0.00 43 TYR A CA 12
ATOM 8891 C C . TYR A 1 43 ? -13.912 -6.880 -14.815 1.00 0.00 43 TYR A C 12
ATOM 8892 O O . TYR A 1 43 ? -14.354 -7.512 -15.775 1.00 0.00 43 TYR A O 12
ATOM 8910 N N . THR A 1 44 ? -14.499 -6.873 -13.622 1.00 0.00 44 THR A N 12
ATOM 8911 C CA . THR A 1 44 ? -15.721 -7.626 -13.367 1.00 0.00 44 THR A CA 12
ATOM 8912 C C . THR A 1 44 ? -16.833 -7.210 -14.323 1.00 0.00 44 THR A C 12
ATOM 8913 O O . THR A 1 44 ? -17.658 -8.030 -14.724 1.00 0.00 44 THR A O 12
ATOM 8924 N N . ALA A 1 45 ? -16.848 -5.932 -14.685 1.00 0.00 45 ALA A N 12
ATOM 8925 C CA . ALA A 1 45 ? -17.858 -5.408 -15.596 1.00 0.00 45 ALA A CA 12
ATOM 8926 C C . ALA A 1 45 ? -17.542 -5.782 -17.040 1.00 0.00 45 ALA A C 12
ATOM 8927 O O . ALA A 1 45 ? -18.392 -6.314 -17.755 1.00 0.00 45 ALA A O 12
ATOM 8934 N N . CYS A 1 46 ? -16.314 -5.501 -17.464 1.00 0.00 46 CYS A N 12
ATOM 8935 C CA . CYS A 1 46 ? -15.886 -5.806 -18.824 1.00 0.00 46 CYS A CA 12
ATOM 8936 C C . CYS A 1 46 ? -15.984 -7.303 -19.102 1.00 0.00 46 CYS A C 12
ATOM 8937 O O . CYS A 1 46 ? -16.613 -7.725 -20.072 1.00 0.00 46 CYS A O 12
ATOM 8944 N N . HIS A 1 47 ? -15.358 -8.101 -18.243 1.00 0.00 47 HIS A N 12
ATOM 8945 C CA . HIS A 1 47 ? -15.375 -9.552 -18.395 1.00 0.00 47 HIS A CA 12
ATOM 8946 C C . HIS A 1 47 ? -16.804 -10.064 -18.556 1.00 0.00 47 HIS A C 12
ATOM 8947 O O . HIS A 1 47 ? -17.089 -10.864 -19.446 1.00 0.00 47 HIS A O 12
ATOM 8961 N N . GLU A 1 48 ? -17.696 -9.597 -17.687 1.00 0.00 48 GLU A N 12
ATOM 8962 C CA . GLU A 1 48 ? -19.093 -10.010 -17.733 1.00 0.00 48 GLU A CA 12
ATOM 8963 C C . GLU A 1 48 ? -19.734 -9.618 -19.061 1.00 0.00 48 GLU A C 12
ATOM 8964 O O . GLU A 1 48 ? -20.614 -10.314 -19.567 1.00 0.00 48 GLU A O 12
ATOM 8976 N N . ALA A 1 49 ? -19.286 -8.499 -19.620 1.00 0.00 49 ALA A N 12
ATOM 8977 C CA . ALA A 1 49 ? -19.813 -8.014 -20.889 1.00 0.00 49 ALA A CA 12
ATOM 8978 C C . ALA A 1 49 ? -19.380 -8.912 -22.043 1.00 0.00 49 ALA A C 12
ATOM 8979 O O . ALA A 1 49 ? -20.085 -9.034 -23.044 1.00 0.00 49 ALA A O 12
ATOM 8986 N N . GLN A 1 50 ? -18.216 -9.536 -21.895 1.00 0.00 50 GLN A N 12
ATOM 8987 C CA . GLN A 1 50 ? -17.689 -10.422 -22.927 1.00 0.00 50 GLN A CA 12
ATOM 8988 C C . GLN A 1 50 ? -17.928 -11.884 -22.563 1.00 0.00 50 GLN A C 12
ATOM 8989 O O . GLN A 1 50 ? -18.399 -12.194 -21.469 1.00 0.00 50 GLN A O 12
ATOM 9003 N N . LYS A 1 51 ? -17.602 -12.779 -23.489 1.00 0.00 51 LYS A N 12
ATOM 9004 C CA . LYS A 1 51 ? -17.780 -14.209 -23.267 1.00 0.00 51 LYS A CA 12
ATOM 9005 C C . LYS A 1 51 ? -16.737 -14.743 -22.291 1.00 0.00 51 LYS A C 12
ATOM 9006 O O . LYS A 1 51 ? -15.892 -13.994 -21.799 1.00 0.00 51 LYS A O 12
ATOM 9025 N N . SER A 1 1 ? 4.007 -1.294 -2.301 1.00 0.00 1 SER A N 13
ATOM 9026 C CA . SER A 1 1 ? 5.461 -1.179 -2.307 1.00 0.00 1 SER A CA 13
ATOM 9027 C C . SER A 1 1 ? 6.112 -2.526 -2.607 1.00 0.00 1 SER A C 13
ATOM 9028 O O . SER A 1 1 ? 7.315 -2.701 -2.420 1.00 0.00 1 SER A O 13
ATOM 9036 N N . GLU A 1 2 ? 5.306 -3.475 -3.073 1.00 0.00 2 GLU A N 13
ATOM 9037 C CA . GLU A 1 2 ? 5.802 -4.807 -3.398 1.00 0.00 2 GLU A CA 13
ATOM 9038 C C . GLU A 1 2 ? 5.354 -5.229 -4.794 1.00 0.00 2 GLU A C 13
ATOM 9039 O O . GLU A 1 2 ? 4.402 -4.689 -5.357 1.00 0.00 2 GLU A O 13
ATOM 9051 N N . PRO A 1 3 ? 6.056 -6.219 -5.366 1.00 0.00 3 PRO A N 13
ATOM 9052 C CA . PRO A 1 3 ? 5.749 -6.737 -6.703 1.00 0.00 3 PRO A CA 13
ATOM 9053 C C . PRO A 1 3 ? 4.438 -7.516 -6.735 1.00 0.00 3 PRO A C 13
ATOM 9054 O O . PRO A 1 3 ? 3.877 -7.849 -5.691 1.00 0.00 3 PRO A O 13
ATOM 9065 N N . ASP A 1 4 ? 3.956 -7.803 -7.939 1.00 0.00 4 ASP A N 13
ATOM 9066 C CA . ASP A 1 4 ? 2.711 -8.543 -8.107 1.00 0.00 4 ASP A CA 13
ATOM 9067 C C . ASP A 1 4 ? 2.989 -10.012 -8.413 1.00 0.00 4 ASP A C 13
ATOM 9068 O O . ASP A 1 4 ? 2.177 -10.688 -9.043 1.00 0.00 4 ASP A O 13
ATOM 9077 N N . GLU A 1 5 ? 4.142 -10.497 -7.963 1.00 0.00 5 GLU A N 13
ATOM 9078 C CA . GLU A 1 5 ? 4.527 -11.885 -8.190 1.00 0.00 5 GLU A CA 13
ATOM 9079 C C . GLU A 1 5 ? 3.662 -12.832 -7.363 1.00 0.00 5 GLU A C 13
ATOM 9080 O O . GLU A 1 5 ? 3.467 -13.991 -7.730 1.00 0.00 5 GLU A O 13
ATOM 9092 N N . ILE A 1 6 ? 3.147 -12.330 -6.246 1.00 0.00 6 ILE A N 13
ATOM 9093 C CA . ILE A 1 6 ? 2.303 -13.130 -5.368 1.00 0.00 6 ILE A CA 13
ATOM 9094 C C . ILE A 1 6 ? 1.054 -13.615 -6.097 1.00 0.00 6 ILE A C 13
ATOM 9095 O O . ILE A 1 6 ? 0.756 -14.809 -6.114 1.00 0.00 6 ILE A O 13
ATOM 9111 N N . CYS A 1 7 ? 0.329 -12.680 -6.702 1.00 0.00 7 CYS A N 13
ATOM 9112 C CA . CYS A 1 7 ? -0.888 -13.010 -7.434 1.00 0.00 7 CYS A CA 13
ATOM 9113 C C . CYS A 1 7 ? -0.604 -14.042 -8.522 1.00 0.00 7 CYS A C 13
ATOM 9114 O O . CYS A 1 7 ? -1.380 -14.976 -8.723 1.00 0.00 7 CYS A O 13
ATOM 9121 N N . ARG A 1 8 ? 0.512 -13.865 -9.221 1.00 0.00 8 ARG A N 13
ATOM 9122 C CA . ARG A 1 8 ? 0.897 -14.779 -10.289 1.00 0.00 8 ARG A CA 13
ATOM 9123 C C . ARG A 1 8 ? 1.306 -16.136 -9.723 1.00 0.00 8 ARG A C 13
ATOM 9124 O O . ARG A 1 8 ? 1.144 -17.166 -10.375 1.00 0.00 8 ARG A O 13
ATOM 9145 N N . ALA A 1 9 ? 1.836 -16.127 -8.504 1.00 0.00 9 ALA A N 13
ATOM 9146 C CA . ALA A 1 9 ? 2.265 -17.356 -7.848 1.00 0.00 9 ALA A CA 13
ATOM 9147 C C . ALA A 1 9 ? 1.074 -18.120 -7.280 1.00 0.00 9 ALA A C 13
ATOM 9148 O O . ALA A 1 9 ? 1.082 -19.349 -7.226 1.00 0.00 9 ALA A O 13
ATOM 9155 N N . ARG A 1 10 ? 0.052 -17.383 -6.857 1.00 0.00 10 ARG A N 13
ATOM 9156 C CA . ARG A 1 10 ? -1.145 -17.991 -6.289 1.00 0.00 10 ARG A CA 13
ATOM 9157 C C . ARG A 1 10 ? -1.996 -18.636 -7.379 1.00 0.00 10 ARG A C 13
ATOM 9158 O O . ARG A 1 10 ? -2.700 -19.615 -7.133 1.00 0.00 10 ARG A O 13
ATOM 9179 N N . MET A 1 11 ? -1.926 -18.080 -8.584 1.00 0.00 11 MET A N 13
ATOM 9180 C CA . MET A 1 11 ? -2.688 -18.603 -9.712 1.00 0.00 11 MET A CA 13
ATOM 9181 C C . MET A 1 11 ? -1.787 -19.390 -10.659 1.00 0.00 11 MET A C 13
ATOM 9182 O O . MET A 1 11 ? -0.567 -19.418 -10.493 1.00 0.00 11 MET A O 13
ATOM 9196 N N . THR A 1 12 ? -2.396 -20.031 -11.652 1.00 0.00 12 THR A N 13
ATOM 9197 C CA . THR A 1 12 ? -1.649 -20.819 -12.624 1.00 0.00 12 THR A CA 13
ATOM 9198 C C . THR A 1 12 ? -1.208 -19.962 -13.805 1.00 0.00 12 THR A C 13
ATOM 9199 O O . THR A 1 12 ? -1.850 -18.964 -14.135 1.00 0.00 12 THR A O 13
ATOM 9210 N N . HIS A 1 13 ? -0.108 -20.357 -14.439 1.00 0.00 13 HIS A N 13
ATOM 9211 C CA . HIS A 1 13 ? 0.419 -19.624 -15.584 1.00 0.00 13 HIS A CA 13
ATOM 9212 C C . HIS A 1 13 ? -0.658 -19.429 -16.647 1.00 0.00 13 HIS A C 13
ATOM 9213 O O . HIS A 1 13 ? -0.809 -18.340 -17.201 1.00 0.00 13 HIS A O 13
ATOM 9227 N N . LYS A 1 14 ? -1.405 -20.492 -16.927 1.00 0.00 14 LYS A N 13
ATOM 9228 C CA . LYS A 1 14 ? -2.468 -20.439 -17.923 1.00 0.00 14 LYS A CA 13
ATOM 9229 C C . LYS A 1 14 ? -3.533 -19.420 -17.528 1.00 0.00 14 LYS A C 13
ATOM 9230 O O . LYS A 1 14 ? -4.025 -18.667 -18.368 1.00 0.00 14 LYS A O 13
ATOM 9249 N N . GLU A 1 15 ? -3.882 -19.402 -16.246 1.00 0.00 15 GLU A N 13
ATOM 9250 C CA . GLU A 1 15 ? -4.887 -18.473 -15.741 1.00 0.00 15 GLU A CA 13
ATOM 9251 C C . GLU A 1 15 ? -4.453 -17.028 -15.964 1.00 0.00 15 GLU A C 13
ATOM 9252 O O . GLU A 1 15 ? -5.247 -16.188 -16.388 1.00 0.00 15 GLU A O 13
ATOM 9264 N N . PHE A 1 16 ? -3.187 -16.745 -15.675 1.00 0.00 16 PHE A N 13
ATOM 9265 C CA . PHE A 1 16 ? -2.646 -15.400 -15.843 1.00 0.00 16 PHE A CA 13
ATOM 9266 C C . PHE A 1 16 ? -2.767 -14.943 -17.293 1.00 0.00 16 PHE A C 13
ATOM 9267 O O . PHE A 1 16 ? -3.067 -13.781 -17.566 1.00 0.00 16 PHE A O 13
ATOM 9284 N N . ASN A 1 17 ? -2.529 -15.865 -18.220 1.00 0.00 17 ASN A N 13
ATOM 9285 C CA . ASN A 1 17 ? -2.610 -15.557 -19.644 1.00 0.00 17 ASN A CA 13
ATOM 9286 C C . ASN A 1 17 ? -4.039 -15.203 -20.043 1.00 0.00 17 ASN A C 13
ATOM 9287 O O . ASN A 1 17 ? -4.270 -14.242 -20.777 1.00 0.00 17 ASN A O 13
ATOM 9298 N N . TYR A 1 18 ? -4.995 -15.986 -19.556 1.00 0.00 18 TYR A N 13
ATOM 9299 C CA . TYR A 1 18 ? -6.402 -15.757 -19.864 1.00 0.00 18 TYR A CA 13
ATOM 9300 C C . TYR A 1 18 ? -6.871 -14.418 -19.304 1.00 0.00 18 TYR A C 13
ATOM 9301 O O . TYR A 1 18 ? -7.510 -13.630 -20.000 1.00 0.00 18 TYR A O 13
ATOM 9319 N N . LYS A 1 19 ? -6.548 -14.167 -18.039 1.00 0.00 19 LYS A N 13
ATOM 9320 C CA . LYS A 1 19 ? -6.934 -12.924 -17.383 1.00 0.00 19 LYS A CA 13
ATOM 9321 C C . LYS A 1 19 ? -6.405 -11.717 -18.150 1.00 0.00 19 LYS A C 13
ATOM 9322 O O . LYS A 1 19 ? -7.156 -10.796 -18.472 1.00 0.00 19 LYS A O 13
ATOM 9341 N N . SER A 1 20 ? -5.109 -11.728 -18.442 1.00 0.00 20 SER A N 13
ATOM 9342 C CA . SER A 1 20 ? -4.479 -10.633 -19.171 1.00 0.00 20 SER A CA 13
ATOM 9343 C C . SER A 1 20 ? -5.136 -10.439 -20.534 1.00 0.00 20 SER A C 13
ATOM 9344 O O . SER A 1 20 ? -5.346 -9.312 -20.979 1.00 0.00 20 SER A O 13
ATOM 9352 N N . ASN A 1 21 ? -5.458 -11.549 -21.192 1.00 0.00 21 ASN A N 13
ATOM 9353 C CA . ASN A 1 21 ? -6.090 -11.502 -22.505 1.00 0.00 21 ASN A CA 13
ATOM 9354 C C . ASN A 1 21 ? -7.373 -10.678 -22.463 1.00 0.00 21 ASN A C 13
ATOM 9355 O O . ASN A 1 21 ? -7.601 -9.820 -23.316 1.00 0.00 21 ASN A O 13
ATOM 9366 N N . VAL A 1 22 ? -8.208 -10.943 -21.463 1.00 0.00 22 VAL A N 13
ATOM 9367 C CA . VAL A 1 22 ? -9.467 -10.226 -21.307 1.00 0.00 22 VAL A CA 13
ATOM 9368 C C . VAL A 1 22 ? -9.228 -8.779 -20.890 1.00 0.00 22 VAL A C 13
ATOM 9369 O O . VAL A 1 22 ? -9.957 -7.875 -21.299 1.00 0.00 22 VAL A O 13
ATOM 9382 N N . CYS A 1 23 ? -8.201 -8.567 -20.074 1.00 0.00 23 CYS A N 13
ATOM 9383 C CA . CYS A 1 23 ? -7.864 -7.230 -19.601 1.00 0.00 23 CYS A CA 13
ATOM 9384 C C . CYS A 1 23 ? -7.687 -6.267 -20.772 1.00 0.00 23 CYS A C 13
ATOM 9385 O O . CYS A 1 23 ? -8.232 -5.165 -20.770 1.00 0.00 23 CYS A O 13
ATOM 9392 N N . ASN A 1 24 ? -6.921 -6.694 -21.771 1.00 0.00 24 ASN A N 13
ATOM 9393 C CA . ASN A 1 24 ? -6.672 -5.871 -22.949 1.00 0.00 24 ASN A CA 13
ATOM 9394 C C . ASN A 1 24 ? -7.961 -5.635 -23.730 1.00 0.00 24 ASN A C 13
ATOM 9395 O O . ASN A 1 24 ? -8.027 -4.757 -24.589 1.00 0.00 24 ASN A O 13
ATOM 9406 N N . GLY A 1 25 ? -8.985 -6.427 -23.425 1.00 0.00 25 GLY A N 13
ATOM 9407 C CA . GLY A 1 25 ? -10.259 -6.287 -24.105 1.00 0.00 25 GLY A CA 13
ATOM 9408 C C . GLY A 1 25 ? -11.203 -5.348 -23.381 1.00 0.00 25 GLY A C 13
ATOM 9409 O O . GLY A 1 25 ? -12.001 -4.651 -24.009 1.00 0.00 25 GLY A O 13
ATOM 9413 N N . CYS A 1 26 ? -11.115 -5.329 -22.055 1.00 0.00 26 CYS A N 13
ATOM 9414 C CA . CYS A 1 26 ? -11.968 -4.470 -21.243 1.00 0.00 26 CYS A CA 13
ATOM 9415 C C . CYS A 1 26 ? -11.964 -3.040 -21.776 1.00 0.00 26 CYS A C 13
ATOM 9416 O O . CYS A 1 26 ? -12.958 -2.323 -21.669 1.00 0.00 26 CYS A O 13
ATOM 9423 N N . GLY A 1 27 ? -10.837 -2.632 -22.352 1.00 0.00 27 GLY A N 13
ATOM 9424 C CA . GLY A 1 27 ? -10.724 -1.290 -22.893 1.00 0.00 27 GLY A CA 13
ATOM 9425 C C . GLY A 1 27 ? -9.377 -0.659 -22.602 1.00 0.00 27 GLY A C 13
ATOM 9426 O O . GLY A 1 27 ? -8.344 -1.325 -22.671 1.00 0.00 27 GLY A O 13
ATOM 9430 N N . ASP A 1 28 ? -9.387 0.629 -22.276 1.00 0.00 28 ASP A N 13
ATOM 9431 C CA . ASP A 1 28 ? -8.156 1.350 -21.973 1.00 0.00 28 ASP A CA 13
ATOM 9432 C C . ASP A 1 28 ? -7.891 1.364 -20.470 1.00 0.00 28 ASP A C 13
ATOM 9433 O O . ASP A 1 28 ? -7.169 2.223 -19.966 1.00 0.00 28 ASP A O 13
ATOM 9442 N N . GLN A 1 29 ? -8.482 0.408 -19.762 1.00 0.00 29 GLN A N 13
ATOM 9443 C CA . GLN A 1 29 ? -8.311 0.312 -18.317 1.00 0.00 29 GLN A CA 13
ATOM 9444 C C . GLN A 1 29 ? -7.482 -0.914 -17.947 1.00 0.00 29 GLN A C 13
ATOM 9445 O O . GLN A 1 29 ? -7.625 -1.467 -16.856 1.00 0.00 29 GLN A O 13
ATOM 9459 N N . VAL A 1 30 ? -6.616 -1.335 -18.863 1.00 0.00 30 VAL A N 13
ATOM 9460 C CA . VAL A 1 30 ? -5.763 -2.495 -18.633 1.00 0.00 30 VAL A CA 13
ATOM 9461 C C . VAL A 1 30 ? -5.060 -2.401 -17.283 1.00 0.00 30 VAL A C 13
ATOM 9462 O O . VAL A 1 30 ? -5.108 -3.333 -16.481 1.00 0.00 30 VAL A O 13
ATOM 9475 N N . ALA A 1 31 ? -4.409 -1.269 -17.039 1.00 0.00 31 ALA A N 13
ATOM 9476 C CA . ALA A 1 31 ? -3.697 -1.052 -15.785 1.00 0.00 31 ALA A CA 13
ATOM 9477 C C . ALA A 1 31 ? -4.604 -1.316 -14.587 1.00 0.00 31 ALA A C 13
ATOM 9478 O O . ALA A 1 31 ? -4.197 -1.956 -13.618 1.00 0.00 31 ALA A O 13
ATOM 9485 N N . ALA A 1 32 ? -5.833 -0.817 -14.660 1.00 0.00 32 ALA A N 13
ATOM 9486 C CA . ALA A 1 32 ? -6.797 -1.000 -13.582 1.00 0.00 32 ALA A CA 13
ATOM 9487 C C . ALA A 1 32 ? -7.216 -2.461 -13.462 1.00 0.00 32 ALA A C 13
ATOM 9488 O O . ALA A 1 32 ? -7.386 -2.980 -12.358 1.00 0.00 32 ALA A O 13
ATOM 9495 N N . CYS A 1 33 ? -7.383 -3.120 -14.604 1.00 0.00 33 CYS A N 13
ATOM 9496 C CA . CYS A 1 33 ? -7.784 -4.521 -14.628 1.00 0.00 33 CYS A CA 13
ATOM 9497 C C . CYS A 1 33 ? -6.810 -5.379 -13.825 1.00 0.00 33 CYS A C 13
ATOM 9498 O O . CYS A 1 33 ? -7.217 -6.304 -13.123 1.00 0.00 33 CYS A O 13
ATOM 9505 N N . GLU A 1 34 ? -5.523 -5.065 -13.935 1.00 0.00 34 GLU A N 13
ATOM 9506 C CA . GLU A 1 34 ? -4.492 -5.807 -13.220 1.00 0.00 34 GLU A CA 13
ATOM 9507 C C . GLU A 1 34 ? -4.164 -5.138 -11.888 1.00 0.00 34 GLU A C 13
ATOM 9508 O O . GLU A 1 34 ? -3.476 -5.713 -11.046 1.00 0.00 34 GLU A O 13
ATOM 9520 N N . ALA A 1 35 ? -4.662 -3.919 -11.707 1.00 0.00 35 ALA A N 13
ATOM 9521 C CA . ALA A 1 35 ? -4.425 -3.172 -10.478 1.00 0.00 35 ALA A CA 13
ATOM 9522 C C . ALA A 1 35 ? -4.755 -4.015 -9.251 1.00 0.00 35 ALA A C 13
ATOM 9523 O O . ALA A 1 35 ? -3.913 -4.207 -8.375 1.00 0.00 35 ALA A O 13
ATOM 9530 N N . GLU A 1 36 ? -5.986 -4.514 -9.196 1.00 0.00 36 GLU A N 13
ATOM 9531 C CA . GLU A 1 36 ? -6.427 -5.334 -8.074 1.00 0.00 36 GLU A CA 13
ATOM 9532 C C . GLU A 1 36 ? -6.285 -6.819 -8.398 1.00 0.00 36 GLU A C 13
ATOM 9533 O O . GLU A 1 36 ? -7.049 -7.649 -7.904 1.00 0.00 36 GLU A O 13
ATOM 9545 N N . CYS A 1 37 ? -5.303 -7.146 -9.231 1.00 0.00 37 CYS A N 13
ATOM 9546 C CA . CYS A 1 37 ? -5.060 -8.529 -9.622 1.00 0.00 37 CYS A CA 13
ATOM 9547 C C . CYS A 1 37 ? -6.316 -9.152 -10.225 1.00 0.00 37 CYS A C 13
ATOM 9548 O O . CYS A 1 37 ? -6.751 -10.226 -9.807 1.00 0.00 37 CYS A O 13
ATOM 9555 N N . PHE A 1 38 ? -6.894 -8.472 -11.209 1.00 0.00 38 PHE A N 13
ATOM 9556 C CA . PHE A 1 38 ? -8.101 -8.957 -11.868 1.00 0.00 38 PHE A CA 13
ATOM 9557 C C . PHE A 1 38 ? -9.265 -9.030 -10.884 1.00 0.00 38 PHE A C 13
ATOM 9558 O O . PHE A 1 38 ? -10.237 -9.753 -11.108 1.00 0.00 38 PHE A O 13
ATOM 9575 N N . ARG A 1 39 ? -9.160 -8.277 -9.794 1.00 0.00 39 ARG A N 13
ATOM 9576 C CA . ARG A 1 39 ? -10.203 -8.258 -8.775 1.00 0.00 39 ARG A CA 13
ATOM 9577 C C . ARG A 1 39 ? -10.744 -6.845 -8.579 1.00 0.00 39 ARG A C 13
ATOM 9578 O O . ARG A 1 39 ? -10.507 -6.216 -7.548 1.00 0.00 39 ARG A O 13
ATOM 9599 N N . ASN A 1 40 ? -11.472 -6.352 -9.576 1.00 0.00 40 ASN A N 13
ATOM 9600 C CA . ASN A 1 40 ? -12.046 -5.012 -9.513 1.00 0.00 40 ASN A CA 13
ATOM 9601 C C . ASN A 1 40 ? -13.303 -4.918 -10.374 1.00 0.00 40 ASN A C 13
ATOM 9602 O O . ASN A 1 40 ? -13.527 -5.747 -11.256 1.00 0.00 40 ASN A O 13
ATOM 9613 N N . ASP A 1 41 ? -14.118 -3.903 -10.111 1.00 0.00 41 ASP A N 13
ATOM 9614 C CA . ASP A 1 41 ? -15.352 -3.700 -10.862 1.00 0.00 41 ASP A CA 13
ATOM 9615 C C . ASP A 1 41 ? -15.059 -3.503 -12.346 1.00 0.00 41 ASP A C 13
ATOM 9616 O O . ASP A 1 41 ? -15.825 -3.941 -13.204 1.00 0.00 41 ASP A O 13
ATOM 9625 N N . VAL A 1 42 ? -13.945 -2.841 -12.641 1.00 0.00 42 VAL A N 13
ATOM 9626 C CA . VAL A 1 42 ? -13.550 -2.585 -14.021 1.00 0.00 42 VAL A CA 13
ATOM 9627 C C . VAL A 1 42 ? -13.485 -3.881 -14.823 1.00 0.00 42 VAL A C 13
ATOM 9628 O O . VAL A 1 42 ? -14.051 -3.979 -15.912 1.00 0.00 42 VAL A O 13
ATOM 9641 N N . TYR A 1 43 ? -12.790 -4.873 -14.277 1.00 0.00 43 TYR A N 13
ATOM 9642 C CA . TYR A 1 43 ? -12.649 -6.163 -14.942 1.00 0.00 43 TYR A CA 13
ATOM 9643 C C . TYR A 1 43 ? -13.915 -6.999 -14.785 1.00 0.00 43 TYR A C 13
ATOM 9644 O O . TYR A 1 43 ? -14.364 -7.652 -15.727 1.00 0.00 43 TYR A O 13
ATOM 9662 N N . THR A 1 44 ? -14.489 -6.972 -13.585 1.00 0.00 44 THR A N 13
ATOM 9663 C CA . THR A 1 44 ? -15.703 -7.727 -13.302 1.00 0.00 44 THR A CA 13
ATOM 9664 C C . THR A 1 44 ? -16.829 -7.335 -14.252 1.00 0.00 44 THR A C 13
ATOM 9665 O O . THR A 1 44 ? -17.629 -8.175 -14.661 1.00 0.00 44 THR A O 13
ATOM 9676 N N . ALA A 1 45 ? -16.883 -6.053 -14.600 1.00 0.00 45 ALA A N 13
ATOM 9677 C CA . ALA A 1 45 ? -17.910 -5.550 -15.504 1.00 0.00 45 ALA A CA 13
ATOM 9678 C C . ALA A 1 45 ? -17.584 -5.898 -16.953 1.00 0.00 45 ALA A C 13
ATOM 9679 O O . ALA A 1 45 ? -18.419 -6.443 -17.674 1.00 0.00 45 ALA A O 13
ATOM 9686 N N . CYS A 1 46 ? -16.365 -5.578 -17.373 1.00 0.00 46 CYS A N 13
ATOM 9687 C CA . CYS A 1 46 ? -15.928 -5.854 -18.737 1.00 0.00 46 CYS A CA 13
ATOM 9688 C C . CYS A 1 46 ? -16.015 -7.346 -19.044 1.00 0.00 46 CYS A C 13
ATOM 9689 O O . CYS A 1 46 ? -16.649 -7.755 -20.018 1.00 0.00 46 CYS A O 13
ATOM 9696 N N . HIS A 1 47 ? -15.375 -8.155 -18.206 1.00 0.00 47 HIS A N 13
ATOM 9697 C CA . HIS A 1 47 ? -15.380 -9.603 -18.387 1.00 0.00 47 HIS A CA 13
ATOM 9698 C C . HIS A 1 47 ? -16.808 -10.134 -18.470 1.00 0.00 47 HIS A C 13
ATOM 9699 O O . HIS A 1 47 ? -17.095 -11.049 -19.241 1.00 0.00 47 HIS A O 13
ATOM 9713 N N . GLU A 1 48 ? -17.698 -9.554 -17.671 1.00 0.00 48 GLU A N 13
ATOM 9714 C CA . GLU A 1 48 ? -19.095 -9.972 -17.655 1.00 0.00 48 GLU A CA 13
ATOM 9715 C C . GLU A 1 48 ? -19.833 -9.454 -18.886 1.00 0.00 48 GLU A C 13
ATOM 9716 O O . GLU A 1 48 ? -20.817 -10.047 -19.328 1.00 0.00 48 GLU A O 13
ATOM 9728 N N . ALA A 1 49 ? -19.349 -8.345 -19.435 1.00 0.00 49 ALA A N 13
ATOM 9729 C CA . ALA A 1 49 ? -19.961 -7.748 -20.616 1.00 0.00 49 ALA A CA 13
ATOM 9730 C C . ALA A 1 49 ? -19.277 -8.230 -21.891 1.00 0.00 49 ALA A C 13
ATOM 9731 O O . ALA A 1 49 ? -19.400 -7.606 -22.945 1.00 0.00 49 ALA A O 13
ATOM 9738 N N . GLN A 1 50 ? -18.557 -9.342 -21.787 1.00 0.00 50 GLN A N 13
ATOM 9739 C CA . GLN A 1 50 ? -17.854 -9.906 -22.933 1.00 0.00 50 GLN A CA 13
ATOM 9740 C C . GLN A 1 50 ? -18.839 -10.394 -23.990 1.00 0.00 50 GLN A C 13
ATOM 9741 O O . GLN A 1 50 ? -20.040 -10.492 -23.738 1.00 0.00 50 GLN A O 13
ATOM 9755 N N . LYS A 1 51 ? -18.323 -10.700 -25.176 1.00 0.00 51 LYS A N 13
ATOM 9756 C CA . LYS A 1 51 ? -19.156 -11.180 -26.273 1.00 0.00 51 LYS A CA 13
ATOM 9757 C C . LYS A 1 51 ? -19.230 -12.703 -26.274 1.00 0.00 51 LYS A C 13
ATOM 9758 O O . LYS A 1 51 ? -18.286 -13.380 -25.865 1.00 0.00 51 LYS A O 13
ATOM 9777 N N . SER A 1 1 ? 4.599 1.157 -3.541 1.00 0.00 1 SER A N 14
ATOM 9778 C CA . SER A 1 1 ? 3.654 0.210 -4.122 1.00 0.00 1 SER A CA 14
ATOM 9779 C C . SER A 1 1 ? 4.329 -1.130 -4.396 1.00 0.00 1 SER A C 14
ATOM 9780 O O . SER A 1 1 ? 5.515 -1.308 -4.119 1.00 0.00 1 SER A O 14
ATOM 9788 N N . GLU A 1 2 ? 3.564 -2.070 -4.942 1.00 0.00 2 GLU A N 14
ATOM 9789 C CA . GLU A 1 2 ? 4.087 -3.395 -5.253 1.00 0.00 2 GLU A CA 14
ATOM 9790 C C . GLU A 1 2 ? 3.847 -3.745 -6.719 1.00 0.00 2 GLU A C 14
ATOM 9791 O O . GLU A 1 2 ? 2.964 -3.197 -7.378 1.00 0.00 2 GLU A O 14
ATOM 9803 N N . PRO A 1 3 ? 4.654 -4.680 -7.243 1.00 0.00 3 PRO A N 14
ATOM 9804 C CA . PRO A 1 3 ? 4.550 -5.125 -8.636 1.00 0.00 3 PRO A CA 14
ATOM 9805 C C . PRO A 1 3 ? 3.283 -5.934 -8.893 1.00 0.00 3 PRO A C 14
ATOM 9806 O O . PRO A 1 3 ? 2.592 -6.337 -7.957 1.00 0.00 3 PRO A O 14
ATOM 9817 N N . ASP A 1 4 ? 2.984 -6.167 -10.166 1.00 0.00 4 ASP A N 14
ATOM 9818 C CA . ASP A 1 4 ? 1.799 -6.929 -10.546 1.00 0.00 4 ASP A CA 14
ATOM 9819 C C . ASP A 1 4 ? 2.105 -8.423 -10.593 1.00 0.00 4 ASP A C 14
ATOM 9820 O O . ASP A 1 4 ? 1.206 -9.254 -10.479 1.00 0.00 4 ASP A O 14
ATOM 9829 N N . GLU A 1 5 ? 3.381 -8.755 -10.764 1.00 0.00 5 GLU A N 14
ATOM 9830 C CA . GLU A 1 5 ? 3.805 -10.149 -10.830 1.00 0.00 5 GLU A CA 14
ATOM 9831 C C . GLU A 1 5 ? 3.275 -10.934 -9.633 1.00 0.00 5 GLU A C 14
ATOM 9832 O O . GLU A 1 5 ? 3.021 -12.135 -9.730 1.00 0.00 5 GLU A O 14
ATOM 9844 N N . ILE A 1 6 ? 3.113 -10.248 -8.507 1.00 0.00 6 ILE A N 14
ATOM 9845 C CA . ILE A 1 6 ? 2.613 -10.881 -7.293 1.00 0.00 6 ILE A CA 14
ATOM 9846 C C . ILE A 1 6 ? 1.285 -11.587 -7.548 1.00 0.00 6 ILE A C 14
ATOM 9847 O O . ILE A 1 6 ? 0.984 -12.608 -6.929 1.00 0.00 6 ILE A O 14
ATOM 9863 N N . CYS A 1 7 ? 0.495 -11.037 -8.464 1.00 0.00 7 CYS A N 14
ATOM 9864 C CA . CYS A 1 7 ? -0.801 -11.613 -8.802 1.00 0.00 7 CYS A CA 14
ATOM 9865 C C . CYS A 1 7 ? -0.632 -12.880 -9.637 1.00 0.00 7 CYS A C 14
ATOM 9866 O O . CYS A 1 7 ? -1.421 -13.818 -9.526 1.00 0.00 7 CYS A O 14
ATOM 9873 N N . ARG A 1 8 ? 0.403 -12.898 -10.471 1.00 0.00 8 ARG A N 14
ATOM 9874 C CA . ARG A 1 8 ? 0.675 -14.048 -11.325 1.00 0.00 8 ARG A CA 14
ATOM 9875 C C . ARG A 1 8 ? 1.241 -15.208 -10.510 1.00 0.00 8 ARG A C 14
ATOM 9876 O O . ARG A 1 8 ? 1.081 -16.372 -10.876 1.00 0.00 8 ARG A O 14
ATOM 9897 N N . ALA A 1 9 ? 1.903 -14.881 -9.405 1.00 0.00 9 ALA A N 14
ATOM 9898 C CA . ALA A 1 9 ? 2.490 -15.895 -8.538 1.00 0.00 9 ALA A CA 14
ATOM 9899 C C . ALA A 1 9 ? 1.416 -16.612 -7.727 1.00 0.00 9 ALA A C 14
ATOM 9900 O O . ALA A 1 9 ? 1.565 -17.785 -7.383 1.00 0.00 9 ALA A O 14
ATOM 9907 N N . ARG A 1 10 ? 0.336 -15.900 -7.425 1.00 0.00 10 ARG A N 14
ATOM 9908 C CA . ARG A 1 10 ? -0.762 -16.469 -6.651 1.00 0.00 10 ARG A CA 14
ATOM 9909 C C . ARG A 1 10 ? -1.605 -17.406 -7.511 1.00 0.00 10 ARG A C 14
ATOM 9910 O O . ARG A 1 10 ? -2.229 -18.337 -7.004 1.00 0.00 10 ARG A O 14
ATOM 9931 N N . MET A 1 11 ? -1.618 -17.152 -8.816 1.00 0.00 11 MET A N 14
ATOM 9932 C CA . MET A 1 11 ? -2.382 -17.975 -9.746 1.00 0.00 11 MET A CA 14
ATOM 9933 C C . MET A 1 11 ? -1.454 -18.754 -10.673 1.00 0.00 11 MET A C 14
ATOM 9934 O O . MET A 1 11 ? -0.233 -18.604 -10.615 1.00 0.00 11 MET A O 14
ATOM 9948 N N . THR A 1 12 ? -2.040 -19.587 -11.527 1.00 0.00 12 THR A N 14
ATOM 9949 C CA . THR A 1 12 ? -1.265 -20.390 -12.464 1.00 0.00 12 THR A CA 14
ATOM 9950 C C . THR A 1 12 ? -0.892 -19.582 -13.703 1.00 0.00 12 THR A C 14
ATOM 9951 O O . THR A 1 12 ? -1.386 -18.473 -13.905 1.00 0.00 12 THR A O 14
ATOM 9962 N N . HIS A 1 13 ? -0.017 -20.146 -14.530 1.00 0.00 13 HIS A N 14
ATOM 9963 C CA . HIS A 1 13 ? 0.422 -19.478 -15.750 1.00 0.00 13 HIS A CA 14
ATOM 9964 C C . HIS A 1 13 ? -0.727 -19.357 -16.747 1.00 0.00 13 HIS A C 14
ATOM 9965 O O . HIS A 1 13 ? -0.936 -18.302 -17.345 1.00 0.00 13 HIS A O 14
ATOM 9979 N N . LYS A 1 14 ? -1.469 -20.446 -16.921 1.00 0.00 14 LYS A N 14
ATOM 9980 C CA . LYS A 1 14 ? -2.597 -20.463 -17.845 1.00 0.00 14 LYS A CA 14
ATOM 9981 C C . LYS A 1 14 ? -3.651 -19.440 -17.436 1.00 0.00 14 LYS A C 14
ATOM 9982 O O . LYS A 1 14 ? -4.212 -18.743 -18.281 1.00 0.00 14 LYS A O 14
ATOM 10001 N N . GLU A 1 15 ? -3.913 -19.353 -16.136 1.00 0.00 15 GLU A N 14
ATOM 10002 C CA . GLU A 1 15 ? -4.899 -18.413 -15.617 1.00 0.00 15 GLU A CA 14
ATOM 10003 C C . GLU A 1 15 ? -4.504 -16.976 -15.944 1.00 0.00 15 GLU A C 14
ATOM 10004 O O . GLU A 1 15 ? -5.304 -16.207 -16.477 1.00 0.00 15 GLU A O 14
ATOM 10016 N N . PHE A 1 16 ? -3.266 -16.620 -15.619 1.00 0.00 16 PHE A N 14
ATOM 10017 C CA . PHE A 1 16 ? -2.764 -15.275 -15.877 1.00 0.00 16 PHE A CA 14
ATOM 10018 C C . PHE A 1 16 ? -2.822 -14.949 -17.367 1.00 0.00 16 PHE A C 14
ATOM 10019 O O . PHE A 1 16 ? -3.011 -13.797 -17.754 1.00 0.00 16 PHE A O 14
ATOM 10036 N N . ASN A 1 17 ? -2.657 -15.973 -18.197 1.00 0.00 17 ASN A N 14
ATOM 10037 C CA . ASN A 1 17 ? -2.689 -15.797 -19.644 1.00 0.00 17 ASN A CA 14
ATOM 10038 C C . ASN A 1 17 ? -4.089 -15.414 -20.115 1.00 0.00 17 ASN A C 14
ATOM 10039 O O . ASN A 1 17 ? -4.254 -14.527 -20.952 1.00 0.00 17 ASN A O 14
ATOM 10050 N N . TYR A 1 18 ? -5.095 -16.090 -19.570 1.00 0.00 18 TYR A N 14
ATOM 10051 C CA . TYR A 1 18 ? -6.482 -15.823 -19.936 1.00 0.00 18 TYR A CA 14
ATOM 10052 C C . TYR A 1 18 ? -6.942 -14.478 -19.381 1.00 0.00 18 TYR A C 14
ATOM 10053 O O . TYR A 1 18 ? -7.513 -13.659 -20.101 1.00 0.00 18 TYR A O 14
ATOM 10071 N N . LYS A 1 19 ? -6.688 -14.258 -18.096 1.00 0.00 19 LYS A N 14
ATOM 10072 C CA . LYS A 1 19 ? -7.073 -13.013 -17.442 1.00 0.00 19 LYS A CA 14
ATOM 10073 C C . LYS A 1 19 ? -6.522 -11.808 -18.197 1.00 0.00 19 LYS A C 14
ATOM 10074 O O . LYS A 1 19 ? -7.257 -10.873 -18.514 1.00 0.00 19 LYS A O 14
ATOM 10093 N N . SER A 1 20 ? -5.224 -11.837 -18.483 1.00 0.00 20 SER A N 14
ATOM 10094 C CA . SER A 1 20 ? -4.575 -10.747 -19.200 1.00 0.00 20 SER A CA 14
ATOM 10095 C C . SER A 1 20 ? -5.223 -10.532 -20.565 1.00 0.00 20 SER A C 14
ATOM 10096 O O . SER A 1 20 ? -5.407 -9.398 -21.005 1.00 0.00 20 SER A O 14
ATOM 10104 N N . ASN A 1 21 ? -5.565 -11.630 -21.230 1.00 0.00 21 ASN A N 14
ATOM 10105 C CA . ASN A 1 21 ? -6.192 -11.563 -22.545 1.00 0.00 21 ASN A CA 14
ATOM 10106 C C . ASN A 1 21 ? -7.459 -10.714 -22.501 1.00 0.00 21 ASN A C 14
ATOM 10107 O O . ASN A 1 21 ? -7.667 -9.846 -23.349 1.00 0.00 21 ASN A O 14
ATOM 10118 N N . VAL A 1 22 ? -8.303 -10.971 -21.507 1.00 0.00 22 VAL A N 14
ATOM 10119 C CA . VAL A 1 22 ? -9.549 -10.230 -21.352 1.00 0.00 22 VAL A CA 14
ATOM 10120 C C . VAL A 1 22 ? -9.284 -8.792 -20.923 1.00 0.00 22 VAL A C 14
ATOM 10121 O O . VAL A 1 22 ? -9.994 -7.871 -21.326 1.00 0.00 22 VAL A O 14
ATOM 10134 N N . CYS A 1 23 ? -8.255 -8.605 -20.102 1.00 0.00 23 CYS A N 14
ATOM 10135 C CA . CYS A 1 23 ? -7.894 -7.279 -19.618 1.00 0.00 23 CYS A CA 14
ATOM 10136 C C . CYS A 1 23 ? -7.698 -6.310 -20.781 1.00 0.00 23 CYS A C 14
ATOM 10137 O O . CYS A 1 23 ? -8.228 -5.200 -20.773 1.00 0.00 23 CYS A O 14
ATOM 10144 N N . ASN A 1 24 ? -6.932 -6.740 -21.779 1.00 0.00 24 ASN A N 14
ATOM 10145 C CA . ASN A 1 24 ? -6.666 -5.911 -22.949 1.00 0.00 24 ASN A CA 14
ATOM 10146 C C . ASN A 1 24 ? -7.949 -5.644 -23.730 1.00 0.00 24 ASN A C 14
ATOM 10147 O O . ASN A 1 24 ? -7.998 -4.755 -24.578 1.00 0.00 24 ASN A O 14
ATOM 10158 N N . GLY A 1 25 ? -8.987 -6.422 -23.436 1.00 0.00 25 GLY A N 14
ATOM 10159 C CA . GLY A 1 25 ? -10.257 -6.252 -24.117 1.00 0.00 25 GLY A CA 14
ATOM 10160 C C . GLY A 1 25 ? -11.182 -5.297 -23.389 1.00 0.00 25 GLY A C 14
ATOM 10161 O O . GLY A 1 25 ? -11.961 -4.577 -24.014 1.00 0.00 25 GLY A O 14
ATOM 10165 N N . CYS A 1 26 ? -11.099 -5.291 -22.062 1.00 0.00 26 CYS A N 14
ATOM 10166 C CA . CYS A 1 26 ? -11.935 -4.419 -21.247 1.00 0.00 26 CYS A CA 14
ATOM 10167 C C . CYS A 1 26 ? -11.898 -2.986 -21.769 1.00 0.00 26 CYS A C 14
ATOM 10168 O O . CYS A 1 26 ? -12.876 -2.248 -21.660 1.00 0.00 26 CYS A O 14
ATOM 10175 N N . GLY A 1 27 ? -10.760 -2.598 -22.337 1.00 0.00 27 GLY A N 14
ATOM 10176 C CA . GLY A 1 27 ? -10.615 -1.255 -22.868 1.00 0.00 27 GLY A CA 14
ATOM 10177 C C . GLY A 1 27 ? -9.256 -0.656 -22.566 1.00 0.00 27 GLY A C 14
ATOM 10178 O O . GLY A 1 27 ? -8.238 -1.346 -22.630 1.00 0.00 27 GLY A O 14
ATOM 10182 N N . ASP A 1 28 ? -9.238 0.631 -22.238 1.00 0.00 28 ASP A N 14
ATOM 10183 C CA . ASP A 1 28 ? -7.993 1.323 -21.924 1.00 0.00 28 ASP A CA 14
ATOM 10184 C C . ASP A 1 28 ? -7.736 1.323 -20.420 1.00 0.00 28 ASP A C 14
ATOM 10185 O O . ASP A 1 28 ? -6.987 2.156 -19.910 1.00 0.00 28 ASP A O 14
ATOM 10194 N N . GLN A 1 29 ? -8.362 0.385 -19.718 1.00 0.00 29 GLN A N 14
ATOM 10195 C CA . GLN A 1 29 ? -8.201 0.278 -18.272 1.00 0.00 29 GLN A CA 14
ATOM 10196 C C . GLN A 1 29 ? -7.402 -0.967 -17.903 1.00 0.00 29 GLN A C 14
ATOM 10197 O O . GLN A 1 29 ? -7.562 -1.521 -16.816 1.00 0.00 29 GLN A O 14
ATOM 10211 N N . VAL A 1 30 ? -6.540 -1.403 -18.817 1.00 0.00 30 VAL A N 14
ATOM 10212 C CA . VAL A 1 30 ? -5.713 -2.582 -18.587 1.00 0.00 30 VAL A CA 14
ATOM 10213 C C . VAL A 1 30 ? -5.016 -2.509 -17.233 1.00 0.00 30 VAL A C 14
ATOM 10214 O O . VAL A 1 30 ? -5.080 -3.447 -16.439 1.00 0.00 30 VAL A O 14
ATOM 10227 N N . ALA A 1 31 ? -4.349 -1.388 -16.977 1.00 0.00 31 ALA A N 14
ATOM 10228 C CA . ALA A 1 31 ? -3.641 -1.191 -15.718 1.00 0.00 31 ALA A CA 14
ATOM 10229 C C . ALA A 1 31 ? -4.556 -1.451 -14.527 1.00 0.00 31 ALA A C 14
ATOM 10230 O O . ALA A 1 31 ? -4.164 -2.108 -13.563 1.00 0.00 31 ALA A O 14
ATOM 10237 N N . ALA A 1 32 ? -5.777 -0.930 -14.600 1.00 0.00 32 ALA A N 14
ATOM 10238 C CA . ALA A 1 32 ? -6.748 -1.106 -13.527 1.00 0.00 32 ALA A CA 14
ATOM 10239 C C . ALA A 1 32 ? -7.192 -2.561 -13.422 1.00 0.00 32 ALA A C 14
ATOM 10240 O O . ALA A 1 32 ? -7.379 -3.086 -12.324 1.00 0.00 32 ALA A O 14
ATOM 10247 N N . CYS A 1 33 ? -7.360 -3.208 -14.570 1.00 0.00 33 CYS A N 14
ATOM 10248 C CA . CYS A 1 33 ? -7.784 -4.602 -14.608 1.00 0.00 33 CYS A CA 14
ATOM 10249 C C . CYS A 1 33 ? -6.829 -5.483 -13.808 1.00 0.00 33 CYS A C 14
ATOM 10250 O O . CYS A 1 33 ? -7.255 -6.406 -13.115 1.00 0.00 33 CYS A O 14
ATOM 10257 N N . GLU A 1 34 ? -5.536 -5.190 -13.910 1.00 0.00 34 GLU A N 14
ATOM 10258 C CA . GLU A 1 34 ? -4.522 -5.956 -13.196 1.00 0.00 34 GLU A CA 14
ATOM 10259 C C . GLU A 1 34 ? -4.188 -5.302 -11.858 1.00 0.00 34 GLU A C 14
ATOM 10260 O O . GLU A 1 34 ? -3.512 -5.895 -11.017 1.00 0.00 34 GLU A O 14
ATOM 10272 N N . ALA A 1 35 ? -4.666 -4.077 -11.669 1.00 0.00 35 ALA A N 14
ATOM 10273 C CA . ALA A 1 35 ? -4.421 -3.343 -10.434 1.00 0.00 35 ALA A CA 14
ATOM 10274 C C . ALA A 1 35 ? -4.769 -4.189 -9.214 1.00 0.00 35 ALA A C 14
ATOM 10275 O O . ALA A 1 35 ? -3.933 -4.404 -8.338 1.00 0.00 35 ALA A O 14
ATOM 10282 N N . GLU A 1 36 ? -6.009 -4.666 -9.165 1.00 0.00 36 GLU A N 14
ATOM 10283 C CA . GLU A 1 36 ? -6.467 -5.488 -8.051 1.00 0.00 36 GLU A CA 14
ATOM 10284 C C . GLU A 1 36 ? -6.350 -6.973 -8.386 1.00 0.00 36 GLU A C 14
ATOM 10285 O O . GLU A 1 36 ? -7.128 -7.794 -7.899 1.00 0.00 36 GLU A O 14
ATOM 10297 N N . CYS A 1 37 ? -5.374 -7.309 -9.222 1.00 0.00 37 CYS A N 14
ATOM 10298 C CA . CYS A 1 37 ? -5.154 -8.693 -9.624 1.00 0.00 37 CYS A CA 14
ATOM 10299 C C . CYS A 1 37 ? -6.419 -9.290 -10.234 1.00 0.00 37 CYS A C 14
ATOM 10300 O O . CYS A 1 37 ? -6.874 -10.359 -9.825 1.00 0.00 37 CYS A O 14
ATOM 10307 N N . PHE A 1 38 ? -6.983 -8.592 -11.214 1.00 0.00 38 PHE A N 14
ATOM 10308 C CA . PHE A 1 38 ? -8.197 -9.051 -11.879 1.00 0.00 38 PHE A CA 14
ATOM 10309 C C . PHE A 1 38 ? -9.365 -9.109 -10.899 1.00 0.00 38 PHE A C 14
ATOM 10310 O O . PHE A 1 38 ? -10.351 -9.808 -11.133 1.00 0.00 38 PHE A O 14
ATOM 10327 N N . ARG A 1 39 ? -9.246 -8.370 -9.801 1.00 0.00 39 ARG A N 14
ATOM 10328 C CA . ARG A 1 39 ? -10.290 -8.338 -8.784 1.00 0.00 39 ARG A CA 14
ATOM 10329 C C . ARG A 1 39 ? -10.807 -6.917 -8.581 1.00 0.00 39 ARG A C 14
ATOM 10330 O O . ARG A 1 39 ? -10.563 -6.299 -7.546 1.00 0.00 39 ARG A O 14
ATOM 10351 N N . ASN A 1 40 ? -11.523 -6.405 -9.577 1.00 0.00 40 ASN A N 14
ATOM 10352 C CA . ASN A 1 40 ? -12.074 -5.057 -9.509 1.00 0.00 40 ASN A CA 14
ATOM 10353 C C . ASN A 1 40 ? -13.324 -4.935 -10.375 1.00 0.00 40 ASN A C 14
ATOM 10354 O O . ASN A 1 40 ? -13.565 -5.761 -11.256 1.00 0.00 40 ASN A O 14
ATOM 10365 N N . ASP A 1 41 ? -14.116 -3.900 -10.118 1.00 0.00 41 ASP A N 14
ATOM 10366 C CA . ASP A 1 41 ? -15.342 -3.669 -10.874 1.00 0.00 41 ASP A CA 14
ATOM 10367 C C . ASP A 1 41 ? -15.036 -3.467 -12.355 1.00 0.00 41 ASP A C 14
ATOM 10368 O O . ASP A 1 41 ? -15.806 -3.884 -13.221 1.00 0.00 41 ASP A O 14
ATOM 10377 N N . VAL A 1 42 ? -13.909 -2.823 -12.639 1.00 0.00 42 VAL A N 14
ATOM 10378 C CA . VAL A 1 42 ? -13.502 -2.565 -14.015 1.00 0.00 42 VAL A CA 14
ATOM 10379 C C . VAL A 1 42 ? -13.455 -3.855 -14.826 1.00 0.00 42 VAL A C 14
ATOM 10380 O O . VAL A 1 42 ? -14.018 -3.935 -15.918 1.00 0.00 42 VAL A O 14
ATOM 10393 N N . TYR A 1 43 ? -12.782 -4.864 -14.284 1.00 0.00 43 TYR A N 14
ATOM 10394 C CA . TYR A 1 43 ? -12.660 -6.151 -14.958 1.00 0.00 43 TYR A CA 14
ATOM 10395 C C . TYR A 1 43 ? -13.942 -6.965 -14.813 1.00 0.00 43 TYR A C 14
ATOM 10396 O O . TYR A 1 43 ? -14.397 -7.605 -15.762 1.00 0.00 43 TYR A O 14
ATOM 10414 N N . THR A 1 44 ? -14.522 -6.936 -13.617 1.00 0.00 44 THR A N 14
ATOM 10415 C CA . THR A 1 44 ? -15.750 -7.671 -13.345 1.00 0.00 44 THR A CA 14
ATOM 10416 C C . THR A 1 44 ? -16.864 -7.252 -14.298 1.00 0.00 44 THR A C 14
ATOM 10417 O O . THR A 1 44 ? -17.678 -8.075 -14.716 1.00 0.00 44 THR A O 14
ATOM 10428 N N . ALA A 1 45 ? -16.894 -5.968 -14.638 1.00 0.00 45 ALA A N 14
ATOM 10429 C CA . ALA A 1 45 ? -17.907 -5.440 -15.544 1.00 0.00 45 ALA A CA 14
ATOM 10430 C C . ALA A 1 45 ? -17.579 -5.783 -16.993 1.00 0.00 45 ALA A C 14
ATOM 10431 O O . ALA A 1 45 ? -18.420 -6.310 -17.723 1.00 0.00 45 ALA A O 14
ATOM 10438 N N . CYS A 1 46 ? -16.352 -5.481 -17.405 1.00 0.00 46 CYS A N 14
ATOM 10439 C CA . CYS A 1 46 ? -15.913 -5.755 -18.768 1.00 0.00 46 CYS A CA 14
ATOM 10440 C C . CYS A 1 46 ? -16.023 -7.244 -19.085 1.00 0.00 46 CYS A C 14
ATOM 10441 O O . CYS A 1 46 ? -16.656 -7.635 -20.066 1.00 0.00 46 CYS A O 14
ATOM 10448 N N . HIS A 1 47 ? -15.402 -8.069 -18.249 1.00 0.00 47 HIS A N 14
ATOM 10449 C CA . HIS A 1 47 ? -15.431 -9.515 -18.439 1.00 0.00 47 HIS A CA 14
ATOM 10450 C C . HIS A 1 47 ? -16.866 -10.022 -18.539 1.00 0.00 47 HIS A C 14
ATOM 10451 O O . HIS A 1 47 ? -17.198 -10.801 -19.432 1.00 0.00 47 HIS A O 14
ATOM 10465 N N . GLU A 1 48 ? -17.712 -9.574 -17.617 1.00 0.00 48 GLU A N 14
ATOM 10466 C CA . GLU A 1 48 ? -19.112 -9.984 -17.601 1.00 0.00 48 GLU A CA 14
ATOM 10467 C C . GLU A 1 48 ? -19.836 -9.496 -18.852 1.00 0.00 48 GLU A C 14
ATOM 10468 O O . GLU A 1 48 ? -20.809 -10.104 -19.296 1.00 0.00 48 GLU A O 14
ATOM 10480 N N . ALA A 1 49 ? -19.353 -8.394 -19.416 1.00 0.00 49 ALA A N 14
ATOM 10481 C CA . ALA A 1 49 ? -19.952 -7.824 -20.617 1.00 0.00 49 ALA A CA 14
ATOM 10482 C C . ALA A 1 49 ? -19.211 -8.279 -21.869 1.00 0.00 49 ALA A C 14
ATOM 10483 O O . ALA A 1 49 ? -19.327 -7.662 -22.928 1.00 0.00 49 ALA A O 14
ATOM 10490 N N . GLN A 1 50 ? -18.450 -9.361 -21.741 1.00 0.00 50 GLN A N 14
ATOM 10491 C CA . GLN A 1 50 ? -17.689 -9.897 -22.864 1.00 0.00 50 GLN A CA 14
ATOM 10492 C C . GLN A 1 50 ? -18.620 -10.377 -23.972 1.00 0.00 50 GLN A C 14
ATOM 10493 O O . GLN A 1 50 ? -19.694 -10.917 -23.706 1.00 0.00 50 GLN A O 14
ATOM 10507 N N . LYS A 1 51 ? -18.202 -10.178 -25.217 1.00 0.00 51 LYS A N 14
ATOM 10508 C CA . LYS A 1 51 ? -18.997 -10.590 -26.368 1.00 0.00 51 LYS A CA 14
ATOM 10509 C C . LYS A 1 51 ? -18.509 -11.928 -26.915 1.00 0.00 51 LYS A C 14
ATOM 10510 O O . LYS A 1 51 ? -18.384 -12.106 -28.126 1.00 0.00 51 LYS A O 14
ATOM 10529 N N . SER A 1 1 ? 3.787 2.562 -5.233 1.00 0.00 1 SER A N 15
ATOM 10530 C CA . SER A 1 1 ? 4.034 2.043 -6.574 1.00 0.00 1 SER A CA 15
ATOM 10531 C C . SER A 1 1 ? 4.730 0.687 -6.511 1.00 0.00 1 SER A C 15
ATOM 10532 O O . SER A 1 1 ? 5.805 0.555 -5.927 1.00 0.00 1 SER A O 15
ATOM 10540 N N . GLU A 1 2 ? 4.108 -0.319 -7.119 1.00 0.00 2 GLU A N 15
ATOM 10541 C CA . GLU A 1 2 ? 4.666 -1.666 -7.131 1.00 0.00 2 GLU A CA 15
ATOM 10542 C C . GLU A 1 2 ? 4.083 -2.485 -8.279 1.00 0.00 2 GLU A C 15
ATOM 10543 O O . GLU A 1 2 ? 3.004 -2.197 -8.796 1.00 0.00 2 GLU A O 15
ATOM 10555 N N . PRO A 1 3 ? 4.815 -3.533 -8.689 1.00 0.00 3 PRO A N 15
ATOM 10556 C CA . PRO A 1 3 ? 4.391 -4.416 -9.779 1.00 0.00 3 PRO A CA 15
ATOM 10557 C C . PRO A 1 3 ? 3.194 -5.278 -9.394 1.00 0.00 3 PRO A C 15
ATOM 10558 O O . PRO A 1 3 ? 2.612 -5.107 -8.323 1.00 0.00 3 PRO A O 15
ATOM 10569 N N . ASP A 1 4 ? 2.831 -6.205 -10.274 1.00 0.00 4 ASP A N 15
ATOM 10570 C CA . ASP A 1 4 ? 1.702 -7.095 -10.027 1.00 0.00 4 ASP A CA 15
ATOM 10571 C C . ASP A 1 4 ? 2.134 -8.556 -10.108 1.00 0.00 4 ASP A C 15
ATOM 10572 O O . ASP A 1 4 ? 1.364 -9.416 -10.534 1.00 0.00 4 ASP A O 15
ATOM 10581 N N . GLU A 1 5 ? 3.369 -8.826 -9.698 1.00 0.00 5 GLU A N 15
ATOM 10582 C CA . GLU A 1 5 ? 3.903 -10.183 -9.727 1.00 0.00 5 GLU A CA 15
ATOM 10583 C C . GLU A 1 5 ? 3.185 -11.072 -8.715 1.00 0.00 5 GLU A C 15
ATOM 10584 O O . GLU A 1 5 ? 2.917 -12.243 -8.982 1.00 0.00 5 GLU A O 15
ATOM 10596 N N . ILE A 1 6 ? 2.879 -10.506 -7.552 1.00 0.00 6 ILE A N 15
ATOM 10597 C CA . ILE A 1 6 ? 2.193 -11.246 -6.501 1.00 0.00 6 ILE A CA 15
ATOM 10598 C C . ILE A 1 6 ? 0.890 -11.849 -7.014 1.00 0.00 6 ILE A C 15
ATOM 10599 O O . ILE A 1 6 ? 0.446 -12.894 -6.536 1.00 0.00 6 ILE A O 15
ATOM 10615 N N . CYS A 1 7 ? 0.282 -11.186 -7.992 1.00 0.00 7 CYS A N 15
ATOM 10616 C CA . CYS A 1 7 ? -0.970 -11.657 -8.572 1.00 0.00 7 CYS A CA 15
ATOM 10617 C C . CYS A 1 7 ? -0.740 -12.897 -9.431 1.00 0.00 7 CYS A C 15
ATOM 10618 O O . CYS A 1 7 ? -1.579 -13.797 -9.478 1.00 0.00 7 CYS A O 15
ATOM 10625 N N . ARG A 1 8 ? 0.403 -12.937 -10.108 1.00 0.00 8 ARG A N 15
ATOM 10626 C CA . ARG A 1 8 ? 0.744 -14.066 -10.966 1.00 0.00 8 ARG A CA 15
ATOM 10627 C C . ARG A 1 8 ? 1.245 -15.246 -10.138 1.00 0.00 8 ARG A C 15
ATOM 10628 O O . ARG A 1 8 ? 1.149 -16.398 -10.560 1.00 0.00 8 ARG A O 15
ATOM 10649 N N . ALA A 1 9 ? 1.778 -14.950 -8.957 1.00 0.00 9 ALA A N 15
ATOM 10650 C CA . ALA A 1 9 ? 2.291 -15.986 -8.069 1.00 0.00 9 ALA A CA 15
ATOM 10651 C C . ALA A 1 9 ? 1.152 -16.760 -7.413 1.00 0.00 9 ALA A C 15
ATOM 10652 O O . ALA A 1 9 ? 1.285 -17.948 -7.120 1.00 0.00 9 ALA A O 15
ATOM 10659 N N . ARG A 1 10 ? 0.034 -16.078 -7.185 1.00 0.00 10 ARG A N 15
ATOM 10660 C CA . ARG A 1 10 ? -1.126 -16.701 -6.560 1.00 0.00 10 ARG A CA 15
ATOM 10661 C C . ARG A 1 10 ? -1.847 -17.617 -7.545 1.00 0.00 10 ARG A C 15
ATOM 10662 O O . ARG A 1 10 ? -2.434 -18.626 -7.154 1.00 0.00 10 ARG A O 15
ATOM 10683 N N . MET A 1 11 ? -1.799 -17.258 -8.823 1.00 0.00 11 MET A N 15
ATOM 10684 C CA . MET A 1 11 ? -2.446 -18.048 -9.864 1.00 0.00 11 MET A CA 15
ATOM 10685 C C . MET A 1 11 ? -1.411 -18.775 -10.717 1.00 0.00 11 MET A C 15
ATOM 10686 O O . MET A 1 11 ? -0.206 -18.613 -10.522 1.00 0.00 11 MET A O 15
ATOM 10700 N N . THR A 1 12 ? -1.889 -19.578 -11.663 1.00 0.00 12 THR A N 15
ATOM 10701 C CA . THR A 1 12 ? -1.005 -20.330 -12.545 1.00 0.00 12 THR A CA 15
ATOM 10702 C C . THR A 1 12 ? -0.645 -19.519 -13.784 1.00 0.00 12 THR A C 15
ATOM 10703 O O . THR A 1 12 ? -1.150 -18.414 -13.984 1.00 0.00 12 THR A O 15
ATOM 10714 N N . HIS A 1 13 ? 0.231 -20.075 -14.616 1.00 0.00 13 HIS A N 15
ATOM 10715 C CA . HIS A 1 13 ? 0.658 -19.403 -15.838 1.00 0.00 13 HIS A CA 15
ATOM 10716 C C . HIS A 1 13 ? -0.500 -19.277 -16.822 1.00 0.00 13 HIS A C 15
ATOM 10717 O O . HIS A 1 13 ? -0.730 -18.212 -17.395 1.00 0.00 13 HIS A O 15
ATOM 10731 N N . LYS A 1 14 ? -1.227 -20.373 -17.016 1.00 0.00 14 LYS A N 15
ATOM 10732 C CA . LYS A 1 14 ? -2.363 -20.386 -17.931 1.00 0.00 14 LYS A CA 15
ATOM 10733 C C . LYS A 1 14 ? -3.447 -19.420 -17.466 1.00 0.00 14 LYS A C 15
ATOM 10734 O O . LYS A 1 14 ? -4.078 -18.744 -18.278 1.00 0.00 14 LYS A O 15
ATOM 10753 N N . GLU A 1 15 ? -3.658 -19.360 -16.155 1.00 0.00 15 GLU A N 15
ATOM 10754 C CA . GLU A 1 15 ? -4.666 -18.474 -15.584 1.00 0.00 15 GLU A CA 15
ATOM 10755 C C . GLU A 1 15 ? -4.361 -17.017 -15.916 1.00 0.00 15 GLU A C 15
ATOM 10756 O O . GLU A 1 15 ? -5.220 -16.289 -16.414 1.00 0.00 15 GLU A O 15
ATOM 10768 N N . PHE A 1 16 ? -3.132 -16.597 -15.636 1.00 0.00 16 PHE A N 15
ATOM 10769 C CA . PHE A 1 16 ? -2.712 -15.226 -15.903 1.00 0.00 16 PHE A CA 15
ATOM 10770 C C . PHE A 1 16 ? -2.908 -14.875 -17.375 1.00 0.00 16 PHE A C 15
ATOM 10771 O O . PHE A 1 16 ? -3.233 -13.738 -17.714 1.00 0.00 16 PHE A O 15
ATOM 10788 N N . ASN A 1 17 ? -2.707 -15.860 -18.244 1.00 0.00 17 ASN A N 15
ATOM 10789 C CA . ASN A 1 17 ? -2.861 -15.655 -19.680 1.00 0.00 17 ASN A CA 15
ATOM 10790 C C . ASN A 1 17 ? -4.310 -15.331 -20.032 1.00 0.00 17 ASN A C 15
ATOM 10791 O O . ASN A 1 17 ? -4.581 -14.408 -20.799 1.00 0.00 17 ASN A O 15
ATOM 10802 N N . TYR A 1 18 ? -5.236 -16.096 -19.464 1.00 0.00 18 TYR A N 15
ATOM 10803 C CA . TYR A 1 18 ? -6.657 -15.892 -19.719 1.00 0.00 18 TYR A CA 15
ATOM 10804 C C . TYR A 1 18 ? -7.109 -14.524 -19.218 1.00 0.00 18 TYR A C 15
ATOM 10805 O O . TYR A 1 18 ? -7.685 -13.734 -19.967 1.00 0.00 18 TYR A O 15
ATOM 10823 N N . LYS A 1 19 ? -6.842 -14.249 -17.946 1.00 0.00 19 LYS A N 15
ATOM 10824 C CA . LYS A 1 19 ? -7.219 -12.976 -17.342 1.00 0.00 19 LYS A CA 15
ATOM 10825 C C . LYS A 1 19 ? -6.652 -11.806 -18.140 1.00 0.00 19 LYS A C 15
ATOM 10826 O O . LYS A 1 19 ? -7.374 -10.872 -18.488 1.00 0.00 19 LYS A O 15
ATOM 10845 N N . SER A 1 20 ? -5.356 -11.866 -18.428 1.00 0.00 20 SER A N 15
ATOM 10846 C CA . SER A 1 20 ? -4.692 -10.810 -19.184 1.00 0.00 20 SER A CA 15
ATOM 10847 C C . SER A 1 20 ? -5.335 -10.638 -20.557 1.00 0.00 20 SER A C 15
ATOM 10848 O O . SER A 1 20 ? -5.509 -9.519 -21.036 1.00 0.00 20 SER A O 15
ATOM 10856 N N . ASN A 1 21 ? -5.684 -11.757 -21.184 1.00 0.00 21 ASN A N 15
ATOM 10857 C CA . ASN A 1 21 ? -6.307 -11.731 -22.502 1.00 0.00 21 ASN A CA 15
ATOM 10858 C C . ASN A 1 21 ? -7.567 -10.870 -22.492 1.00 0.00 21 ASN A C 15
ATOM 10859 O O . ASN A 1 21 ? -7.749 -10.007 -23.351 1.00 0.00 21 ASN A O 15
ATOM 10870 N N . VAL A 1 22 ? -8.434 -11.111 -21.514 1.00 0.00 22 VAL A N 15
ATOM 10871 C CA . VAL A 1 22 ? -9.676 -10.358 -21.391 1.00 0.00 22 VAL A CA 15
ATOM 10872 C C . VAL A 1 22 ? -9.406 -8.916 -20.973 1.00 0.00 22 VAL A C 15
ATOM 10873 O O . VAL A 1 22 ? -10.105 -7.995 -21.395 1.00 0.00 22 VAL A O 15
ATOM 10886 N N . CYS A 1 23 ? -8.386 -8.728 -20.143 1.00 0.00 23 CYS A N 15
ATOM 10887 C CA . CYS A 1 23 ? -8.021 -7.399 -19.668 1.00 0.00 23 CYS A CA 15
ATOM 10888 C C . CYS A 1 23 ? -7.805 -6.444 -20.839 1.00 0.00 23 CYS A C 15
ATOM 10889 O O . CYS A 1 23 ? -8.311 -5.323 -20.840 1.00 0.00 23 CYS A O 15
ATOM 10896 N N . ASN A 1 24 ? -7.049 -6.897 -21.834 1.00 0.00 24 ASN A N 15
ATOM 10897 C CA . ASN A 1 24 ? -6.766 -6.084 -23.010 1.00 0.00 24 ASN A CA 15
ATOM 10898 C C . ASN A 1 24 ? -8.047 -5.774 -23.779 1.00 0.00 24 ASN A C 15
ATOM 10899 O O . ASN A 1 24 ? -8.079 -4.875 -24.617 1.00 0.00 24 ASN A O 15
ATOM 10910 N N . GLY A 1 25 ? -9.104 -6.527 -23.485 1.00 0.00 25 GLY A N 15
ATOM 10911 C CA . GLY A 1 25 ? -10.374 -6.316 -24.154 1.00 0.00 25 GLY A CA 15
ATOM 10912 C C . GLY A 1 25 ? -11.248 -5.307 -23.435 1.00 0.00 25 GLY A C 15
ATOM 10913 O O . GLY A 1 25 ? -12.004 -4.568 -24.066 1.00 0.00 25 GLY A O 15
ATOM 10917 N N . CYS A 1 26 ? -11.146 -5.276 -22.111 1.00 0.00 26 CYS A N 15
ATOM 10918 C CA . CYS A 1 26 ? -11.933 -4.351 -21.304 1.00 0.00 26 CYS A CA 15
ATOM 10919 C C . CYS A 1 26 ? -11.823 -2.928 -21.845 1.00 0.00 26 CYS A C 15
ATOM 10920 O O . CYS A 1 26 ? -12.752 -2.131 -21.718 1.00 0.00 26 CYS A O 15
ATOM 10927 N N . GLY A 1 27 ? -10.680 -2.617 -22.449 1.00 0.00 27 GLY A N 15
ATOM 10928 C CA . GLY A 1 27 ? -10.469 -1.291 -22.999 1.00 0.00 27 GLY A CA 15
ATOM 10929 C C . GLY A 1 27 ? -9.099 -0.736 -22.665 1.00 0.00 27 GLY A C 15
ATOM 10930 O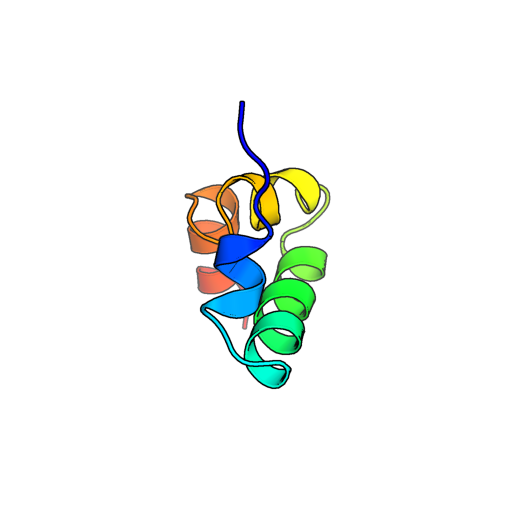 O . GLY A 1 27 ? -8.107 -1.465 -22.674 1.00 0.00 27 GLY A O 15
ATOM 10934 N N . ASP A 1 28 ? -9.042 0.559 -22.373 1.00 0.00 28 ASP A N 15
ATOM 10935 C CA . ASP A 1 28 ? -7.782 1.211 -22.033 1.00 0.00 28 ASP A CA 15
ATOM 10936 C C . ASP A 1 28 ? -7.584 1.256 -20.522 1.00 0.00 28 ASP A C 15
ATOM 10937 O O . ASP A 1 28 ? -6.856 2.105 -20.007 1.00 0.00 28 ASP A O 15
ATOM 10946 N N . GLN A 1 29 ? -8.236 0.337 -19.816 1.00 0.00 29 GLN A N 15
ATOM 10947 C CA . GLN A 1 29 ? -8.131 0.274 -18.363 1.00 0.00 29 GLN A CA 15
ATOM 10948 C C . GLN A 1 29 ? -7.346 -0.959 -17.927 1.00 0.00 29 GLN A C 15
ATOM 1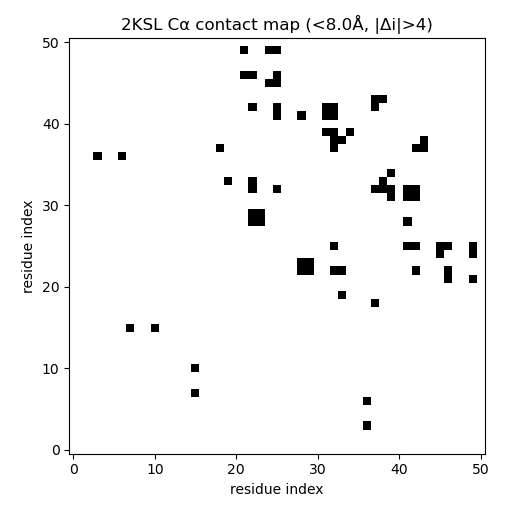0949 O O . GLN A 1 29 ? -7.546 -1.478 -16.829 1.00 0.00 29 GLN A O 15
ATOM 10963 N N . VAL A 1 30 ? -6.452 -1.422 -18.795 1.00 0.00 30 VAL A N 15
ATOM 10964 C CA . VAL A 1 30 ? -5.635 -2.593 -18.499 1.00 0.00 30 VAL A CA 15
ATOM 10965 C C . VAL A 1 30 ? -4.988 -2.478 -17.123 1.00 0.00 30 VAL A C 15
ATOM 10966 O O . VAL A 1 30 ? -5.051 -3.405 -16.317 1.00 0.00 30 VAL A O 15
ATOM 10979 N N . ALA A 1 31 ? -4.366 -1.333 -16.862 1.00 0.00 31 ALA A N 15
ATOM 10980 C CA . ALA A 1 31 ? -3.708 -1.095 -15.584 1.00 0.00 31 ALA A CA 15
ATOM 10981 C C . ALA A 1 31 ? -4.649 -1.385 -14.420 1.00 0.00 31 ALA A C 15
ATOM 10982 O O . ALA A 1 31 ? -4.271 -2.046 -13.453 1.00 0.00 31 ALA A O 15
ATOM 10989 N N . ALA A 1 32 ? -5.877 -0.885 -14.519 1.00 0.00 32 ALA A N 15
ATOM 10990 C CA . ALA A 1 32 ? -6.872 -1.090 -13.475 1.00 0.00 32 ALA A CA 15
ATOM 10991 C C . ALA A 1 32 ? -7.286 -2.555 -13.391 1.00 0.00 32 ALA A C 15
ATOM 10992 O O . ALA A 1 32 ? -7.562 -3.073 -12.309 1.00 0.00 32 ALA A O 15
ATOM 10999 N N . CYS A 1 33 ? -7.329 -3.219 -14.542 1.00 0.00 33 CYS A N 15
ATOM 11000 C CA . CYS A 1 33 ? -7.711 -4.625 -14.600 1.00 0.00 33 CYS A CA 15
ATOM 11001 C C . CYS A 1 33 ? -6.784 -5.477 -13.738 1.00 0.00 33 CYS A C 15
ATOM 11002 O O . CYS A 1 33 ? -7.231 -6.386 -13.039 1.00 0.00 33 CYS A O 15
ATOM 11009 N N . GLU A 1 34 ? -5.491 -5.175 -13.793 1.00 0.00 34 GLU A N 15
ATOM 11010 C CA . GLU A 1 34 ? -4.501 -5.913 -13.017 1.00 0.00 34 GLU A CA 15
ATOM 11011 C C . GLU A 1 34 ? -4.208 -5.208 -11.696 1.00 0.00 34 GLU A C 15
ATOM 11012 O O . GLU A 1 34 ? -3.520 -5.749 -10.831 1.00 0.00 34 GLU A O 15
ATOM 11024 N N . ALA A 1 35 ? -4.735 -3.996 -11.549 1.00 0.00 35 ALA A N 15
ATOM 11025 C CA . ALA A 1 35 ? -4.532 -3.217 -10.334 1.00 0.00 35 ALA A CA 15
ATOM 11026 C C . ALA A 1 35 ? -4.864 -4.040 -9.093 1.00 0.00 35 ALA A C 15
ATOM 11027 O O . ALA A 1 35 ? -4.095 -4.066 -8.133 1.00 0.00 35 ALA A O 15
ATOM 11034 N N . GLU A 1 36 ? -6.012 -4.708 -9.121 1.00 0.00 36 GLU A N 15
ATOM 11035 C CA . GLU A 1 36 ? -6.445 -5.530 -7.997 1.00 0.00 36 GLU A CA 15
ATOM 11036 C C . GLU A 1 36 ? -6.330 -7.015 -8.332 1.00 0.00 36 GLU A C 15
ATOM 11037 O O . GLU A 1 36 ? -7.099 -7.837 -7.834 1.00 0.00 36 GLU A O 15
ATOM 11049 N N . CYS A 1 37 ? -5.363 -7.350 -9.180 1.00 0.00 37 CYS A N 15
ATOM 11050 C CA . CYS A 1 37 ? -5.146 -8.734 -9.584 1.00 0.00 37 CYS A CA 15
ATOM 11051 C C . CYS A 1 37 ? -6.406 -9.322 -10.213 1.00 0.00 37 CYS A C 15
ATOM 11052 O O . CYS A 1 37 ? -6.861 -10.399 -9.829 1.00 0.00 37 CYS A O 15
ATOM 11059 N N . PHE A 1 38 ? -6.966 -8.605 -11.182 1.00 0.00 38 PHE A N 15
ATOM 11060 C CA . PHE A 1 38 ? -8.175 -9.053 -11.864 1.00 0.00 38 PHE A CA 15
ATOM 11061 C C . PHE A 1 38 ? -9.350 -9.128 -10.893 1.00 0.00 38 PHE A C 15
ATOM 11062 O O . PHE A 1 38 ? -10.348 -9.798 -11.161 1.00 0.00 38 PHE A O 15
ATOM 11079 N N . ARG A 1 39 ? -9.224 -8.436 -9.766 1.00 0.00 39 ARG A N 15
ATOM 11080 C CA . ARG A 1 39 ? -10.274 -8.425 -8.754 1.00 0.00 39 ARG A CA 15
ATOM 11081 C C . ARG A 1 39 ? -10.792 -7.008 -8.524 1.00 0.00 39 ARG A C 15
ATOM 11082 O O . ARG A 1 39 ? -10.522 -6.398 -7.491 1.00 0.00 39 ARG A O 15
ATOM 11103 N N . ASN A 1 40 ? -11.537 -6.491 -9.496 1.00 0.00 40 ASN A N 15
ATOM 11104 C CA . ASN A 1 40 ? -12.092 -5.146 -9.400 1.00 0.00 40 ASN A CA 15
ATOM 11105 C C . ASN A 1 40 ? -13.356 -5.018 -10.245 1.00 0.00 40 ASN A C 15
ATOM 11106 O O . ASN A 1 40 ? -13.694 -5.916 -11.015 1.00 0.00 40 ASN A O 15
ATOM 11117 N N . ASP A 1 41 ? -14.050 -3.895 -10.094 1.00 0.00 41 ASP A N 15
ATOM 11118 C CA . ASP A 1 41 ? -15.276 -3.648 -10.844 1.00 0.00 41 ASP A CA 15
ATOM 11119 C C . ASP A 1 41 ? -14.976 -3.439 -12.325 1.00 0.00 41 ASP A C 15
ATOM 11120 O O . ASP A 1 41 ? -15.757 -3.836 -13.189 1.00 0.00 41 ASP A O 15
ATOM 11129 N N . VAL A 1 42 ? -13.839 -2.812 -12.610 1.00 0.00 42 VAL A N 15
ATOM 11130 C CA . VAL A 1 42 ? -13.435 -2.550 -13.986 1.00 0.00 42 VAL A CA 15
ATOM 11131 C C . VAL A 1 42 ? -13.414 -3.835 -14.807 1.00 0.00 42 VAL A C 15
ATOM 11132 O O . VAL A 1 42 ? -13.985 -3.897 -15.897 1.00 0.00 42 VAL A O 15
ATOM 11145 N N . TYR A 1 43 ? -12.754 -4.858 -14.277 1.00 0.00 43 TYR A N 15
ATOM 11146 C CA . TYR A 1 43 ? -12.657 -6.142 -14.961 1.00 0.00 43 TYR A CA 15
ATOM 11147 C C . TYR A 1 43 ? -13.963 -6.922 -14.843 1.00 0.00 43 TYR A C 15
ATOM 11148 O O . TYR A 1 43 ? -14.442 -7.507 -15.815 1.00 0.00 43 TYR A O 15
ATOM 11166 N N . THR A 1 44 ? -14.535 -6.927 -13.643 1.00 0.00 44 THR A N 15
ATOM 11167 C CA . THR A 1 44 ? -15.785 -7.635 -13.395 1.00 0.00 44 THR A CA 15
ATOM 11168 C C . THR A 1 44 ? -16.886 -7.152 -14.332 1.00 0.00 44 THR A C 15
ATOM 11169 O O . THR A 1 44 ? -17.755 -7.926 -14.734 1.00 0.00 44 THR A O 15
ATOM 11180 N N . ALA A 1 45 ? -16.843 -5.869 -14.676 1.00 0.00 45 ALA A N 15
ATOM 11181 C CA . ALA A 1 45 ? -17.837 -5.284 -15.568 1.00 0.00 45 ALA A CA 15
ATOM 11182 C C . ALA A 1 45 ? -17.550 -5.646 -17.021 1.00 0.00 45 ALA A C 15
ATOM 11183 O O . ALA A 1 45 ? -18.429 -6.128 -17.736 1.00 0.00 45 ALA A O 15
ATOM 11190 N N . CYS A 1 46 ? -16.316 -5.409 -17.453 1.00 0.00 46 CYS A N 15
ATOM 11191 C CA . CYS A 1 46 ? -15.914 -5.708 -18.822 1.00 0.00 46 CYS A CA 15
ATOM 11192 C C . CYS A 1 46 ? -16.063 -7.197 -19.120 1.00 0.00 46 CYS A C 15
ATOM 11193 O O . CYS A 1 46 ? -16.722 -7.585 -20.086 1.00 0.00 46 CYS A O 15
ATOM 11200 N N . HIS A 1 47 ? -15.448 -8.027 -18.284 1.00 0.00 47 HIS A N 15
ATOM 11201 C CA . HIS A 1 47 ? -15.513 -9.474 -18.457 1.00 0.00 47 HIS A CA 15
ATOM 11202 C C . HIS A 1 47 ? -16.959 -9.939 -18.598 1.00 0.00 47 HIS A C 15
ATOM 11203 O O . HIS A 1 47 ? -17.273 -10.766 -19.453 1.00 0.00 47 HIS A O 15
ATOM 11217 N N . GLU A 1 48 ? -17.834 -9.403 -17.753 1.00 0.00 48 GLU A N 15
ATOM 11218 C CA . GLU A 1 48 ? -19.246 -9.766 -17.784 1.00 0.00 48 GLU A CA 15
AT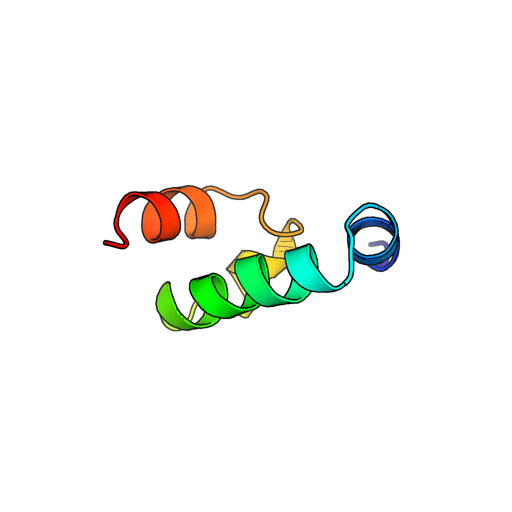OM 11219 C C . GLU A 1 48 ? -19.929 -9.189 -19.020 1.00 0.00 48 GLU A C 15
ATOM 11220 O O . GLU A 1 48 ? -20.896 -9.755 -19.529 1.00 0.00 48 GLU A O 15
ATOM 11232 N N . ALA A 1 49 ? -19.419 -8.058 -19.497 1.00 0.00 49 ALA A N 15
ATOM 11233 C CA . ALA A 1 49 ? -19.979 -7.404 -20.674 1.00 0.00 49 ALA A CA 15
ATOM 11234 C C . ALA A 1 49 ? -19.756 -8.244 -21.927 1.00 0.00 49 ALA A C 15
ATOM 11235 O O . ALA A 1 49 ? -20.563 -8.216 -22.855 1.00 0.00 49 ALA A O 15
ATOM 11242 N N . GLN A 1 50 ? -18.655 -8.989 -21.946 1.00 0.00 50 GLN A N 15
ATOM 11243 C CA . GLN A 1 50 ? -18.326 -9.836 -23.086 1.00 0.00 50 GLN A CA 15
ATOM 11244 C C . GLN A 1 50 ? -17.930 -11.235 -22.629 1.00 0.00 50 GLN A C 15
ATOM 11245 O O . GLN A 1 50 ? -16.908 -11.418 -21.966 1.00 0.00 50 GLN A O 15
ATOM 11259 N N . LYS A 1 51 ? -18.744 -12.222 -22.986 1.00 0.00 51 LYS A N 15
ATOM 11260 C CA . LYS A 1 51 ? -18.480 -13.607 -22.613 1.00 0.00 51 LYS A CA 15
ATOM 11261 C C . LYS A 1 51 ? -17.498 -14.254 -23.585 1.00 0.00 51 LYS A C 15
ATOM 11262 O O . LYS A 1 51 ? -17.634 -15.428 -23.929 1.00 0.00 51 LYS A O 15
ATOM 11281 N N . SER A 1 1 ? 2.701 0.028 -0.681 1.00 0.00 1 SER A N 16
ATOM 11282 C CA . SER A 1 1 ? 3.628 -0.359 -1.738 1.00 0.00 1 SER A CA 16
ATOM 11283 C C . SER A 1 1 ? 3.967 -1.844 -1.646 1.00 0.00 1 SER A C 16
ATOM 11284 O O . SER A 1 1 ? 4.861 -2.242 -0.900 1.00 0.00 1 SER A O 16
ATOM 11292 N N . GLU A 1 2 ? 3.246 -2.657 -2.411 1.00 0.00 2 GLU A N 16
ATOM 11293 C CA . GLU A 1 2 ? 3.469 -4.098 -2.415 1.00 0.00 2 GLU A CA 16
ATOM 11294 C C . GLU A 1 2 ? 3.669 -4.614 -3.837 1.00 0.00 2 GLU A C 16
ATOM 11295 O O . GLU A 1 2 ? 3.250 -3.993 -4.814 1.00 0.00 2 GLU A O 16
ATOM 11307 N N . PRO A 1 3 ? 4.326 -5.777 -3.958 1.00 0.00 3 PRO A N 16
ATOM 11308 C CA . PRO A 1 3 ? 4.596 -6.403 -5.255 1.00 0.00 3 PRO A CA 16
ATOM 11309 C C . PRO A 1 3 ? 3.330 -6.937 -5.917 1.00 0.00 3 PRO A C 16
ATOM 11310 O O . PRO A 1 3 ? 2.271 -6.996 -5.293 1.00 0.00 3 PRO A O 16
ATOM 11321 N N . ASP A 1 4 ? 3.448 -7.324 -7.182 1.00 0.00 4 ASP A N 16
ATOM 11322 C CA . ASP A 1 4 ? 2.312 -7.853 -7.928 1.00 0.00 4 ASP A CA 16
ATOM 11323 C C . ASP A 1 4 ? 2.511 -9.333 -8.242 1.00 0.00 4 ASP A C 16
ATOM 11324 O O . ASP A 1 4 ? 1.544 -10.075 -8.415 1.00 0.00 4 ASP A O 16
ATOM 11333 N N . GLU A 1 5 ? 3.770 -9.753 -8.316 1.00 0.00 5 GLU A N 16
ATOM 11334 C CA . GLU A 1 5 ? 4.094 -11.144 -8.611 1.00 0.00 5 GLU A CA 16
ATOM 11335 C C . GLU A 1 5 ? 3.371 -12.087 -7.653 1.00 0.00 5 GLU A C 16
ATOM 11336 O O . GLU A 1 5 ? 3.057 -13.224 -8.004 1.00 0.00 5 GLU A O 16
ATOM 11348 N N . ILE A 1 6 ? 3.111 -11.605 -6.442 1.00 0.00 6 ILE A N 16
ATOM 11349 C CA . ILE A 1 6 ? 2.425 -12.403 -5.434 1.0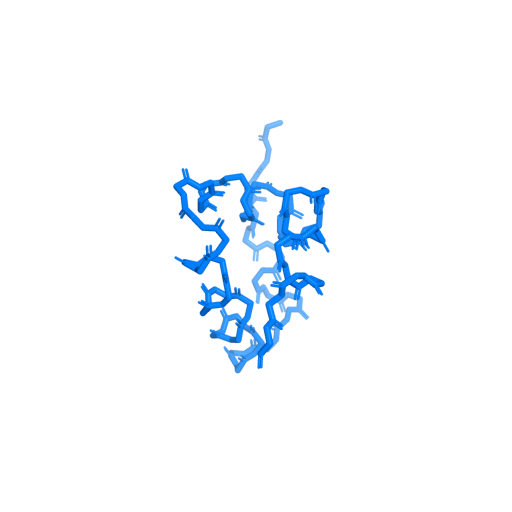0 0.00 6 ILE A CA 16
ATOM 11350 C C . ILE A 1 6 ? 1.111 -12.958 -5.973 1.00 0.00 6 ILE A C 16
ATOM 11351 O O . ILE A 1 6 ? 0.848 -14.158 -5.886 1.00 0.00 6 ILE A O 16
ATOM 11367 N N . CYS A 1 7 ? 0.288 -12.077 -6.533 1.00 0.00 7 CYS A N 16
ATOM 11368 C CA . CYS A 1 7 ? -0.999 -12.477 -7.087 1.00 0.00 7 CYS A CA 16
ATOM 11369 C C . CYS A 1 7 ? -0.819 -13.531 -8.176 1.00 0.00 7 CYS A C 16
ATOM 11370 O O . CYS A 1 7 ? -1.691 -14.373 -8.391 1.00 0.00 7 CYS A O 16
ATOM 11377 N N . ARG A 1 8 ? 0.319 -13.477 -8.861 1.00 0.00 8 ARG A N 16
ATOM 11378 C CA . ARG A 1 8 ? 0.615 -14.426 -9.928 1.00 0.00 8 ARG A CA 16
ATOM 11379 C C . ARG A 1 8 ? 0.991 -15.789 -9.355 1.00 0.00 8 ARG A C 16
ATOM 11380 O O . ARG A 1 8 ? 0.813 -16.817 -10.006 1.00 0.00 8 ARG A O 16
ATOM 11401 N N . ALA A 1 9 ? 1.514 -15.787 -8.132 1.00 0.00 9 ALA A N 16
ATOM 11402 C CA . ALA A 1 9 ? 1.914 -17.023 -7.471 1.00 0.00 9 ALA A CA 16
ATOM 11403 C C . ALA A 1 9 ? 0.696 -17.849 -7.070 1.00 0.00 9 ALA A C 16
ATOM 11404 O O . ALA A 1 9 ? 0.767 -19.075 -6.986 1.00 0.00 9 ALA A O 16
ATOM 11411 N N . ARG A 1 10 ? -0.419 -17.170 -6.823 1.00 0.00 10 ARG A N 16
ATOM 11412 C CA . ARG A 1 10 ? -1.651 -17.842 -6.427 1.00 0.00 10 ARG A CA 16
ATOM 11413 C C . ARG A 1 10 ? -2.314 -18.511 -7.627 1.00 0.00 10 ARG A C 16
ATOM 11414 O O . ARG A 1 10 ? -2.994 -19.527 -7.486 1.00 0.00 10 ARG A O 16
ATOM 11435 N N . MET A 1 11 ? -2.113 -17.933 -8.807 1.00 0.00 11 MET A N 16
ATOM 11436 C CA . MET A 1 11 ? -2.689 -18.475 -10.032 1.00 0.00 11 MET A CA 16
ATOM 11437 C C . MET A 1 11 ? -1.638 -19.229 -10.841 1.00 0.00 11 MET A C 16
ATOM 11438 O O . MET A 1 11 ? -0.459 -19.243 -10.486 1.00 0.00 11 MET A O 16
ATOM 11452 N N . THR A 1 12 ? -2.073 -19.854 -11.930 1.00 0.00 12 THR A N 16
ATOM 11453 C CA . THR A 1 12 ? -1.170 -20.610 -12.789 1.00 0.00 12 THR A CA 16
ATOM 11454 C C . THR A 1 12 ? -0.796 -19.811 -14.032 1.00 0.00 12 THR A C 16
ATOM 11455 O O . THR A 1 12 ? -1.414 -18.791 -14.336 1.00 0.00 12 THR A O 16
ATOM 11466 N N . HIS A 1 13 ? 0.220 -20.282 -14.749 1.00 0.00 13 HIS A N 16
ATOM 11467 C CA . HIS A 1 13 ? 0.677 -19.611 -15.961 1.00 0.00 13 HIS A CA 16
ATOM 11468 C C . HIS A 1 13 ? -0.472 -19.435 -16.950 1.00 0.00 13 HIS A C 16
ATOM 11469 O O . HIS A 1 13 ? -0.644 -18.366 -17.535 1.00 0.00 13 HIS A O 16
ATOM 11483 N N . LYS A 1 14 ? -1.255 -20.493 -17.132 1.00 0.00 14 LYS A N 16
ATOM 11484 C CA . LYS A 1 14 ? -2.388 -20.457 -18.050 1.00 0.00 14 LYS A CA 16
ATOM 11485 C C . LYS A 1 14 ? -3.458 -19.489 -17.556 1.00 0.00 14 LYS A C 16
ATOM 11486 O O . LYS A 1 14 ? -4.090 -18.791 -18.348 1.00 0.00 14 LYS A O 16
ATOM 11505 N N . GLU A 1 15 ? -3.655 -19.452 -16.242 1.00 0.00 15 GLU A N 16
ATOM 11506 C CA . GLU A 1 15 ? -4.648 -18.568 -15.643 1.00 0.00 15 GLU A CA 16
ATOM 11507 C C . GLU A 1 15 ? -4.273 -17.104 -15.857 1.00 0.00 15 GLU A C 16
ATOM 11508 O O . GLU A 1 15 ? -5.123 -16.275 -16.181 1.00 0.00 15 GLU A O 16
ATOM 11520 N N . PHE A 1 16 ? -2.994 -16.795 -15.674 1.00 0.00 16 PHE A N 16
ATOM 11521 C CA . PHE A 1 16 ? -2.505 -15.431 -15.845 1.00 0.00 16 PHE A CA 16
ATOM 11522 C C . PHE A 1 16 ? -2.708 -14.958 -17.282 1.00 0.00 16 PHE A C 16
ATOM 11523 O O . PHE A 1 16 ? -2.954 -13.778 -17.528 1.00 0.00 16 PHE A O 16
ATOM 11540 N N . ASN A 1 17 ? -2.601 -15.888 -18.225 1.00 0.00 17 ASN A N 16
ATOM 11541 C CA . ASN A 1 17 ? -2.771 -15.566 -19.638 1.00 0.00 17 ASN A CA 16
ATOM 11542 C C . ASN A 1 17 ? -4.229 -15.246 -19.951 1.00 0.00 17 ASN A C 16
ATOM 11543 O O . ASN A 1 17 ? -4.526 -14.294 -20.674 1.00 0.00 17 ASN A O 16
ATOM 11554 N N . TYR A 1 18 ? -5.136 -16.047 -19.402 1.00 0.00 18 TYR A N 16
ATOM 11555 C CA . TYR A 1 18 ? -6.563 -15.851 -19.624 1.00 0.00 18 TYR A CA 16
ATOM 11556 C C . TYR A 1 18 ? -7.011 -14.484 -19.117 1.00 0.00 18 TYR A C 16
ATOM 11557 O O . TYR A 1 18 ? -7.591 -13.692 -19.861 1.00 0.00 18 TYR A O 16
ATOM 11575 N N . LYS A 1 19 ? -6.737 -14.213 -17.846 1.00 0.00 19 LYS A N 16
ATOM 11576 C CA . LYS A 1 19 ? -7.109 -12.941 -17.236 1.00 0.00 19 LYS A CA 16
ATOM 11577 C C . LYS A 1 19 ? -6.559 -11.770 -18.044 1.00 0.00 19 LYS A C 16
ATOM 11578 O O . LYS A 1 19 ? -7.296 -10.851 -18.403 1.00 0.00 19 LYS A O 16
ATOM 11597 N N . SER A 1 20 ? -5.261 -11.809 -18.327 1.00 0.00 20 SER A N 16
ATOM 11598 C CA . SER A 1 20 ? -4.613 -10.750 -19.091 1.00 0.00 20 SER A CA 16
ATOM 11599 C C . SER A 1 20 ? -5.262 -10.594 -20.463 1.00 0.00 20 SER A C 16
ATOM 11600 O O . SER A 1 20 ? -5.457 -9.480 -20.946 1.00 0.00 20 SER A O 16
ATOM 11608 N N . ASN A 1 21 ? -5.595 -11.720 -21.085 1.00 0.00 21 ASN A N 16
ATOM 11609 C CA . ASN A 1 21 ? -6.221 -11.710 -22.401 1.00 0.00 21 ASN A CA 16
ATOM 11610 C C . ASN A 1 21 ? -7.493 -10.868 -22.392 1.00 0.00 21 ASN A C 16
ATOM 11611 O O . ASN A 1 21 ? -7.694 -10.018 -23.260 1.00 0.00 21 ASN A O 16
ATOM 11622 N N . VAL A 1 22 ? -8.349 -11.108 -21.404 1.00 0.00 22 VAL A N 16
ATOM 11623 C CA . VAL A 1 22 ? -9.601 -10.371 -21.281 1.00 0.00 22 VAL A CA 16
ATOM 11624 C C . VAL A 1 22 ? -9.348 -8.922 -20.881 1.00 0.00 22 VAL A C 16
ATOM 11625 O O . VAL A 1 22 ? -10.062 -8.015 -21.310 1.00 0.00 22 VAL A O 16
ATOM 11638 N N . CYS A 1 23 ? -8.327 -8.710 -20.057 1.00 0.00 23 CYS A N 16
ATOM 11639 C CA . CYS A 1 23 ? -7.978 -7.371 -19.600 1.00 0.00 23 CYS A CA 16
ATOM 11640 C C . CYS A 1 23 ? -7.779 -6.427 -20.782 1.00 0.00 23 CYS A C 16
ATOM 11641 O O . CYS A 1 23 ? -8.294 -5.310 -20.791 1.00 0.00 23 CYS A O 16
ATOM 11648 N N . ASN A 1 24 ? -7.028 -6.886 -21.778 1.00 0.00 24 ASN A N 16
ATOM 11649 C CA . ASN A 1 24 ? -6.760 -6.083 -22.966 1.00 0.00 24 ASN A CA 16
ATOM 11650 C C . ASN A 1 24 ? -8.049 -5.797 -23.731 1.00 0.00 24 ASN A C 16
ATOM 11651 O O . ASN A 1 24 ? -8.093 -4.912 -24.584 1.00 0.00 24 ASN A O 16
ATOM 11662 N N . GLY A 1 25 ? -9.096 -6.555 -23.419 1.00 0.00 25 GLY A N 16
ATOM 11663 C CA . GLY A 1 25 ? -10.372 -6.366 -24.084 1.00 0.00 25 GLY A CA 16
ATOM 11664 C C . GLY A 1 25 ? -11.245 -5.344 -23.384 1.00 0.00 25 GLY A C 16
ATOM 11665 O O . GLY A 1 25 ? -12.009 -4.623 -24.027 1.00 0.00 25 GLY A O 16
ATOM 11669 N N . CYS A 1 26 ? -11.135 -5.281 -22.061 1.00 0.00 26 CYS A N 16
ATOM 11670 C CA . CYS A 1 26 ? -11.921 -4.341 -21.272 1.00 0.00 26 CYS A CA 16
ATOM 11671 C C . CYS A 1 26 ? -11.824 -2.931 -21.848 1.00 0.00 26 CYS A C 16
ATOM 11672 O O . CYS A 1 26 ? -12.752 -2.134 -21.727 1.00 0.00 26 CYS A O 16
ATOM 11679 N N . GLY A 1 27 ? -10.691 -2.632 -22.477 1.00 0.00 27 GLY A N 16
ATOM 11680 C CA . GLY A 1 27 ? -10.492 -1.320 -23.064 1.00 0.00 27 GLY A CA 16
ATOM 11681 C C . GLY A 1 27 ? -9.151 -0.717 -22.694 1.00 0.00 27 GLY A C 16
ATOM 11682 O O . GLY A 1 27 ? -8.131 -1.405 -22.702 1.00 0.00 27 GLY A O 16
ATOM 11686 N N . ASP A 1 28 ? -9.153 0.572 -22.372 1.00 0.00 28 ASP A N 16
ATOM 11687 C CA . ASP A 1 28 ? -7.927 1.267 -21.998 1.00 0.00 28 ASP A CA 16
ATOM 11688 C C . ASP A 1 28 ? -7.753 1.285 -20.482 1.00 0.00 28 ASP A C 16
ATOM 11689 O O . ASP A 1 28 ? -7.081 2.159 -19.935 1.00 0.00 28 ASP A O 16
ATOM 11698 N N . GLN A 1 29 ? -8.365 0.314 -19.810 1.00 0.00 29 GLN A N 16
ATOM 11699 C CA . GLN A 1 29 ? -8.279 0.220 -18.358 1.00 0.00 29 GLN A CA 16
ATOM 11700 C C . GLN A 1 29 ? -7.442 -0.984 -17.939 1.00 0.00 29 GLN A C 16
ATOM 11701 O O . GLN A 1 29 ? -7.619 -1.527 -16.848 1.00 0.00 29 GLN A O 16
ATOM 11715 N N . VAL A 1 30 ? -6.531 -1.398 -18.813 1.00 0.00 30 VAL A N 16
ATOM 11716 C CA . VAL A 1 30 ? -5.665 -2.538 -18.534 1.00 0.00 30 VAL A CA 16
ATOM 11717 C C . VAL A 1 30 ? -5.008 -2.406 -17.165 1.00 0.00 30 VAL A C 16
ATOM 11718 O O . VAL A 1 30 ? -5.072 -3.320 -16.343 1.00 0.00 30 VAL A O 16
ATOM 11731 N N . ALA A 1 31 ? -4.376 -1.261 -16.925 1.00 0.00 31 ALA A N 16
ATOM 11732 C CA . ALA A 1 31 ? -3.708 -1.008 -15.655 1.00 0.00 31 ALA A CA 16
ATOM 11733 C C . ALA A 1 31 ? -4.644 -1.274 -14.480 1.00 0.00 31 ALA A C 16
ATOM 11734 O O . ALA A 1 31 ? -4.252 -1.889 -13.489 1.00 0.00 31 ALA A O 16
ATOM 11741 N N . ALA A 1 32 ? -5.882 -0.807 -14.599 1.00 0.00 32 ALA A N 16
ATOM 11742 C CA . ALA A 1 32 ? -6.874 -0.995 -13.547 1.00 0.00 32 ALA A CA 16
ATOM 11743 C C . ALA A 1 32 ? -7.282 -2.460 -13.433 1.00 0.00 32 ALA A C 16
ATOM 11744 O O . ALA A 1 32 ? -7.512 -2.968 -12.335 1.00 0.00 32 ALA A O 16
ATOM 11751 N N . CYS A 1 33 ? -7.372 -3.135 -14.574 1.00 0.00 33 CYS A N 16
ATOM 11752 C CA . CYS A 1 33 ? -7.754 -4.541 -14.604 1.00 0.00 33 CYS A CA 16
ATOM 11753 C C . CYS A 1 33 ? -6.817 -5.378 -13.738 1.00 0.00 33 CYS A C 16
ATOM 11754 O O . CYS A 1 33 ? -7.253 -6.286 -13.032 1.00 0.00 33 CYS A O 16
ATOM 11761 N N . GLU A 1 34 ? -5.526 -5.064 -13.799 1.00 0.00 34 GLU A N 16
ATOM 11762 C CA . GLU A 1 34 ? -4.527 -5.787 -13.021 1.00 0.00 34 GLU A CA 16
ATOM 11763 C C . GLU A 1 34 ? -4.225 -5.061 -11.714 1.00 0.00 34 GLU A C 16
ATOM 11764 O O . GLU A 1 34 ? -3.547 -5.595 -10.837 1.00 0.00 34 GLU A O 16
ATOM 11776 N N . ALA A 1 35 ? -4.733 -3.839 -11.592 1.00 0.00 35 ALA A N 16
ATOM 11777 C CA . ALA A 1 35 ? -4.520 -3.040 -10.392 1.00 0.00 35 ALA A CA 16
ATOM 11778 C C . ALA A 1 35 ? -4.868 -3.831 -9.136 1.00 0.00 35 ALA A C 16
ATOM 11779 O O . ALA A 1 35 ? -4.130 -3.807 -8.152 1.00 0.00 35 ALA A O 16
ATOM 11786 N N . GLU A 1 36 ? -5.998 -4.531 -9.177 1.00 0.00 36 GLU A N 16
ATOM 11787 C CA . GLU A 1 36 ? -6.443 -5.329 -8.040 1.00 0.00 36 GLU A CA 16
ATOM 11788 C C . GLU A 1 36 ? -6.321 -6.820 -8.341 1.00 0.00 36 GLU A C 16
ATOM 11789 O O . GLU A 1 36 ? -7.088 -7.634 -7.825 1.00 0.00 36 GLU A O 16
ATOM 11801 N N . CYS A 1 37 ? -5.351 -7.171 -9.179 1.00 0.00 37 CYS A N 16
ATOM 11802 C CA . CYS A 1 37 ? -5.128 -8.563 -9.550 1.00 0.00 37 CYS A CA 16
ATOM 11803 C C . CYS A 1 37 ? -6.384 -9.170 -10.168 1.00 0.00 37 CYS A C 16
ATOM 11804 O O . CYS A 1 37 ? -6.829 -10.246 -9.766 1.00 0.00 37 CYS A O 16
ATOM 11811 N N . PHE A 1 38 ? -6.952 -8.474 -11.147 1.00 0.00 38 PHE A N 16
ATOM 11812 C CA . PHE A 1 38 ? -8.158 -8.942 -11.818 1.00 0.00 38 PHE A CA 16
ATOM 11813 C C . PHE A 1 38 ? -9.332 -9.008 -10.845 1.00 0.00 38 PHE A C 16
ATOM 11814 O O . PHE A 1 38 ? -10.321 -9.697 -11.095 1.00 0.00 38 PHE A O 16
ATOM 11831 N N . ARG A 1 39 ? -9.213 -8.287 -9.735 1.00 0.00 39 ARG A N 16
ATOM 11832 C CA . ARG A 1 39 ? -10.263 -8.265 -8.723 1.00 0.00 39 ARG A CA 16
ATOM 11833 C C . ARG A 1 39 ? -10.794 -6.849 -8.522 1.00 0.00 39 ARG A C 16
ATOM 11834 O O . ARG A 1 39 ? -10.531 -6.215 -7.501 1.00 0.00 39 ARG A O 16
ATOM 11855 N N . ASN A 1 40 ? -11.544 -6.359 -9.505 1.00 0.00 40 ASN A N 16
ATOM 11856 C CA . ASN A 1 40 ? -12.112 -5.017 -9.436 1.00 0.00 40 ASN A CA 16
ATOM 11857 C C . ASN A 1 40 ? -13.365 -4.913 -10.300 1.00 0.00 40 ASN A C 16
ATOM 11858 O O . ASN A 1 40 ? -13.631 -5.778 -11.134 1.00 0.00 40 ASN A O 16
ATOM 11869 N N . ASP A 1 41 ? -14.131 -3.847 -10.094 1.00 0.00 41 ASP A N 16
ATOM 11870 C CA . ASP A 1 41 ? -15.357 -3.628 -10.854 1.00 0.00 41 ASP A CA 16
ATOM 11871 C C . ASP A 1 41 ? -15.049 -3.424 -12.334 1.00 0.00 41 ASP A C 16
ATOM 11872 O O . ASP A 1 41 ? -15.817 -3.840 -13.202 1.00 0.00 41 ASP A O 16
ATOM 11881 N N . VAL A 1 42 ? -13.920 -2.781 -12.616 1.00 0.00 42 VAL A N 16
ATOM 11882 C CA . VAL A 1 42 ? -13.511 -2.521 -13.991 1.00 0.00 42 VAL A CA 16
ATOM 11883 C C . VAL A 1 42 ? -13.463 -3.810 -14.803 1.00 0.00 42 VAL A C 16
ATOM 11884 O O . VAL A 1 42 ? -14.026 -3.890 -15.895 1.00 0.00 42 VAL A O 16
ATOM 11897 N N . TYR A 1 43 ? -12.788 -4.818 -14.262 1.00 0.00 43 TYR A N 16
ATOM 11898 C CA . TYR A 1 43 ? -12.664 -6.105 -14.937 1.00 0.00 43 TYR A CA 16
ATOM 11899 C C . TYR A 1 43 ? -13.956 -6.908 -14.819 1.00 0.00 43 TYR A C 16
ATOM 11900 O O . TYR A 1 43 ? -14.411 -7.522 -15.785 1.00 0.00 43 TYR A O 16
ATOM 11918 N N . THR A 1 44 ? -14.544 -6.899 -13.627 1.00 0.00 44 THR A N 16
ATOM 11919 C CA . THR A 1 44 ? -15.783 -7.626 -13.380 1.00 0.00 44 THR A CA 16
ATOM 11920 C C . THR A 1 44 ? -16.885 -7.173 -14.330 1.00 0.00 44 THR A C 16
ATOM 11921 O O . THR A 1 44 ? -17.737 -7.966 -14.730 1.00 0.00 44 THR A O 16
ATOM 11932 N N . ALA A 1 45 ? -16.863 -5.894 -14.688 1.00 0.00 45 ALA A N 16
ATOM 11933 C CA . ALA A 1 45 ? -17.860 -5.336 -15.594 1.00 0.00 45 ALA A CA 16
ATOM 11934 C C . ALA A 1 45 ? -17.555 -5.708 -17.041 1.00 0.00 45 ALA A C 16
ATOM 11935 O O . ALA A 1 45 ? -18.420 -6.214 -17.758 1.00 0.00 45 ALA A O 16
ATOM 11942 N N . CYS A 1 46 ? -16.322 -5.453 -17.466 1.00 0.00 46 CYS A N 16
ATOM 11943 C CA . CYS A 1 46 ? -15.904 -5.759 -18.828 1.00 0.00 46 CYS A CA 16
ATOM 11944 C C . CYS A 1 46 ? -16.024 -7.254 -19.111 1.00 0.00 46 CYS A C 16
ATOM 11945 O O . CYS A 1 46 ? -16.666 -7.664 -20.078 1.00 0.00 46 CYS A O 16
ATOM 11952 N N . HIS A 1 47 ? -15.400 -8.064 -18.261 1.00 0.00 47 HIS A N 16
ATOM 11953 C CA . HIS A 1 47 ? -15.438 -9.513 -18.419 1.00 0.00 47 HIS A CA 16
ATOM 11954 C C . HIS A 1 47 ? -16.874 -10.006 -18.573 1.00 0.00 47 HIS A C 16
ATOM 11955 O O . HIS A 1 47 ? -17.172 -10.810 -19.455 1.00 0.00 47 HIS A O 16
ATOM 11969 N N . GLU A 1 48 ? -17.758 -9.518 -17.708 1.00 0.00 48 GLU A N 16
ATOM 11970 C CA . GLU A 1 48 ? -19.161 -9.911 -17.748 1.00 0.00 48 GLU A CA 16
ATOM 11971 C C . GLU A 1 48 ? -19.829 -9.416 -19.027 1.00 0.00 48 GLU A C 16
ATOM 11972 O O . GLU A 1 48 ? -20.801 -10.005 -19.501 1.00 0.00 48 GLU A O 16
ATOM 11984 N N . ALA A 1 49 ? -19.300 -8.331 -19.582 1.00 0.00 49 ALA A N 16
ATOM 11985 C CA . ALA A 1 49 ? -19.843 -7.756 -20.807 1.00 0.00 49 ALA A CA 16
ATOM 11986 C C . ALA A 1 49 ? -19.554 -8.651 -22.007 1.00 0.00 49 ALA A C 16
ATOM 11987 O O . ALA A 1 49 ? -20.407 -8.834 -22.875 1.00 0.00 49 ALA A O 16
ATOM 11994 N N . GLN A 1 50 ? -18.346 -9.204 -22.050 1.00 0.00 50 GLN A N 16
ATOM 11995 C CA . GLN A 1 50 ? -17.945 -10.078 -23.146 1.00 0.00 50 GLN A CA 16
ATOM 11996 C C . GLN A 1 50 ? -18.715 -11.394 -23.102 1.00 0.00 50 GLN A C 16
ATOM 11997 O O . GLN A 1 50 ? -18.570 -12.179 -22.165 1.00 0.00 50 GLN A O 16
ATOM 12011 N N . LYS A 1 51 ? -19.533 -11.629 -24.122 1.00 0.00 51 LYS A N 16
ATOM 12012 C CA . LYS A 1 51 ? -20.326 -12.850 -24.201 1.00 0.00 51 LYS A CA 16
ATOM 12013 C C . LYS A 1 51 ? -19.427 -14.080 -24.265 1.00 0.00 51 LYS A C 16
ATOM 12014 O O . LYS A 1 51 ? -18.315 -14.022 -24.792 1.00 0.00 51 LYS A O 16
ATOM 12033 N N . SER A 1 1 ? 4.898 1.289 -3.648 1.00 0.00 1 SER A N 17
ATOM 12034 C CA . SER A 1 1 ? 3.963 0.304 -4.180 1.00 0.00 1 SER A CA 17
ATOM 12035 C C . SER A 1 1 ? 4.657 -1.034 -4.411 1.00 0.00 1 SER A C 17
ATOM 12036 O O . SER A 1 1 ? 5.502 -1.162 -5.297 1.00 0.00 1 SER A O 17
ATOM 12044 N N . GLU A 1 2 ? 4.292 -2.029 -3.609 1.00 0.00 2 GLU A N 17
ATOM 12045 C CA . GLU A 1 2 ? 4.881 -3.358 -3.726 1.00 0.00 2 GLU A CA 17
ATOM 12046 C C . GLU A 1 2 ? 4.382 -4.066 -4.982 1.00 0.00 2 GLU A C 17
ATOM 12047 O O . GLU A 1 2 ? 3.352 -3.712 -5.557 1.00 0.00 2 GLU A O 17
ATOM 12059 N N . PRO A 1 3 ? 5.128 -5.092 -5.419 1.00 0.00 3 PRO A N 17
ATOM 12060 C CA . PRO A 1 3 ? 4.781 -5.871 -6.611 1.00 0.00 3 PRO A CA 17
ATOM 12061 C C . PRO A 1 3 ? 3.543 -6.736 -6.398 1.00 0.00 3 PRO A C 17
ATOM 12062 O O . PRO A 1 3 ? 3.018 -6.821 -5.288 1.00 0.00 3 PRO A O 17
ATOM 12073 N N . ASP A 1 4 ? 3.082 -7.375 -7.467 1.00 0.00 4 ASP A N 17
ATOM 12074 C CA . ASP A 1 4 ? 1.905 -8.233 -7.397 1.00 0.00 4 ASP A CA 17
ATOM 12075 C C . ASP A 1 4 ? 2.272 -9.684 -7.695 1.00 0.00 4 ASP A C 17
ATOM 12076 O O . ASP A 1 4 ? 1.447 -10.455 -8.183 1.00 0.00 4 ASP A O 17
ATOM 12085 N N . GLU A 1 5 ? 3.516 -10.047 -7.398 1.00 0.00 5 GLU A N 17
ATOM 12086 C CA . GLU A 1 5 ? 3.992 -11.405 -7.636 1.00 0.00 5 GLU A CA 17
ATOM 12087 C C . GLU A 1 5 ? 3.147 -12.420 -6.872 1.00 0.00 5 GLU A C 17
ATOM 12088 O O . GLU A 1 5 ? 3.020 -13.573 -7.285 1.00 0.00 5 GLU A O 17
ATOM 12100 N N . ILE A 1 6 ? 2.572 -11.982 -5.757 1.00 0.00 6 ILE A N 17
ATOM 12101 C CA . ILE A 1 6 ? 1.738 -12.851 -4.936 1.00 0.00 6 ILE A CA 17
ATOM 12102 C C . ILE A 1 6 ? 0.513 -13.327 -5.709 1.00 0.00 6 ILE A C 17
ATOM 12103 O O . ILE A 1 6 ? 0.191 -14.516 -5.713 1.00 0.00 6 ILE A O 17
ATOM 12119 N N . CYS A 1 7 ? -0.167 -12.392 -6.364 1.00 0.00 7 CYS A N 17
ATOM 12120 C CA . CYS A 1 7 ? -1.357 -12.715 -7.142 1.00 0.00 7 CYS A CA 17
ATOM 12121 C C . CYS A 1 7 ? -1.020 -13.675 -8.279 1.00 0.00 7 CYS A C 17
ATOM 12122 O O . CYS A 1 7 ? -1.847 -14.496 -8.678 1.00 0.00 7 CYS A O 17
ATOM 12129 N N . ARG A 1 8 ? 0.200 -13.567 -8.796 1.00 0.00 8 ARG A N 17
ATOM 12130 C CA . ARG A 1 8 ? 0.646 -14.425 -9.887 1.00 0.00 8 ARG A CA 17
ATOM 12131 C C . ARG A 1 8 ? 1.041 -15.804 -9.367 1.00 0.00 8 ARG A C 17
ATOM 12132 O O . ARG A 1 8 ? 0.893 -16.807 -10.065 1.00 0.00 8 ARG A O 17
ATOM 12153 N N . ALA A 1 9 ? 1.544 -15.846 -8.138 1.00 0.00 9 ALA A N 17
ATOM 12154 C CA . ALA A 1 9 ? 1.957 -17.102 -7.524 1.00 0.00 9 ALA A CA 17
ATOM 12155 C C . ALA A 1 9 ? 0.748 -17.942 -7.124 1.00 0.00 9 ALA A C 17
ATOM 12156 O O . ALA A 1 9 ? 0.830 -19.168 -7.047 1.00 0.00 9 ALA A O 17
ATOM 12163 N N . ARG A 1 10 ? -0.373 -17.274 -6.871 1.00 0.00 10 ARG A N 17
ATOM 12164 C CA . ARG A 1 10 ? -1.598 -17.960 -6.477 1.00 0.00 10 ARG A CA 17
ATOM 12165 C C . ARG A 1 10 ? -2.273 -18.604 -7.684 1.00 0.00 10 ARG A C 17
ATOM 12166 O O . ARG A 1 10 ? -2.954 -19.621 -7.556 1.00 0.00 10 ARG A O 17
ATOM 12187 N N . MET A 1 11 ? -2.079 -18.005 -8.854 1.00 0.00 11 MET A N 17
ATOM 12188 C CA . MET A 1 11 ? -2.667 -18.522 -10.084 1.00 0.00 11 MET A CA 17
ATOM 12189 C C . MET A 1 11 ? -1.619 -19.241 -10.927 1.00 0.00 11 MET A C 17
ATOM 12190 O O . MET A 1 11 ? -0.421 -19.146 -10.662 1.00 0.00 11 MET A O 17
ATOM 12204 N N . THR A 1 12 ? -2.079 -19.963 -11.945 1.00 0.00 12 THR A N 17
ATOM 12205 C CA . THR A 1 12 ? -1.181 -20.699 -12.827 1.00 0.00 12 THR A CA 17
ATOM 12206 C C . THR A 1 12 ? -0.847 -19.887 -14.073 1.00 0.00 12 THR A C 17
ATOM 12207 O O . THR A 1 12 ? -1.484 -18.872 -14.354 1.00 0.00 12 THR A O 17
ATOM 12218 N N . HIS A 1 13 ? 0.156 -20.342 -14.818 1.00 0.00 13 HIS A N 17
ATOM 12219 C CA . HIS A 1 13 ? 0.575 -19.657 -16.036 1.00 0.00 13 HIS A CA 17
ATOM 12220 C C . HIS A 1 13 ? -0.599 -19.485 -16.994 1.00 0.00 13 HIS A C 17
ATOM 12221 O O . HIS A 1 13 ? -0.815 -18.403 -17.540 1.00 0.00 13 HIS A O 17
ATOM 12235 N N . LYS A 1 14 ? -1.356 -20.559 -17.193 1.00 0.00 14 LYS A N 17
ATOM 12236 C CA . LYS A 1 14 ? -2.509 -20.527 -18.085 1.00 0.00 14 LYS A CA 17
ATOM 12237 C C . LYS A 1 14 ? -3.546 -19.519 -17.599 1.00 0.00 14 LYS A C 17
ATOM 12238 O O . LYS A 1 14 ? -4.083 -18.741 -18.385 1.00 0.00 14 LYS A O 17
ATOM 12257 N N . GLU A 1 15 ? -3.819 -19.539 -16.298 1.00 0.00 15 GLU A N 17
ATOM 12258 C CA . GLU A 1 15 ? -4.790 -18.625 -15.708 1.00 0.00 15 GLU A CA 17
ATOM 12259 C C . GLU A 1 15 ? -4.363 -17.174 -15.909 1.00 0.00 15 GLU A C 17
ATOM 12260 O O . GLU A 1 15 ? -5.184 -16.312 -16.224 1.00 0.00 15 GLU A O 17
ATOM 12272 N N . PHE A 1 16 ? -3.074 -16.912 -15.723 1.00 0.00 16 PHE A N 17
ATOM 12273 C CA . PHE A 1 16 ? -2.537 -15.565 -15.882 1.00 0.00 16 PHE A CA 17
ATOM 12274 C C . PHE A 1 16 ? -2.730 -15.068 -17.312 1.00 0.00 16 PHE A C 17
ATOM 12275 O O . PHE A 1 16 ? -3.018 -13.894 -17.538 1.00 0.00 16 PHE A O 17
ATOM 12292 N N . ASN A 1 17 ? -2.570 -15.972 -18.273 1.00 0.00 17 ASN A N 17
ATOM 12293 C CA . ASN A 1 17 ? -2.726 -15.626 -19.681 1.00 0.00 17 ASN A CA 17
ATOM 12294 C C . ASN A 1 17 ? -4.180 -15.293 -20.002 1.00 0.00 17 ASN A C 17
ATOM 12295 O O . ASN A 1 17 ? -4.465 -14.330 -20.715 1.00 0.00 17 ASN A O 17
ATOM 12306 N N . TYR A 1 18 ? -5.096 -16.095 -19.470 1.00 0.00 18 TYR A N 17
ATOM 12307 C CA . TYR A 1 18 ? -6.520 -15.887 -19.701 1.00 0.00 18 TYR A CA 17
ATOM 12308 C C . TYR A 1 18 ? -6.964 -14.525 -19.175 1.00 0.00 18 TYR A C 17
ATOM 12309 O O . TYR A 1 18 ? -7.561 -13.730 -19.902 1.00 0.00 18 TYR A O 17
ATOM 12327 N N . LYS A 1 19 ? -6.669 -14.263 -17.907 1.00 0.00 19 LYS A N 17
ATOM 12328 C CA . LYS A 1 19 ? -7.035 -12.998 -17.281 1.00 0.00 19 LYS A CA 17
ATOM 12329 C C . LYS A 1 19 ? -6.487 -11.818 -18.077 1.00 0.00 19 LYS A C 17
ATOM 12330 O O . LYS A 1 19 ? -7.220 -10.887 -18.411 1.00 0.00 19 LYS A O 17
ATOM 12349 N N . SER A 1 20 ? -5.193 -11.864 -18.381 1.00 0.00 20 SER A N 17
ATOM 12350 C CA . SER A 1 20 ? -4.547 -10.798 -19.137 1.00 0.00 20 SER A CA 17
ATOM 12351 C C . SER A 1 20 ? -5.213 -10.616 -20.497 1.00 0.00 20 SER A C 17
ATOM 12352 O O . SER A 1 20 ? -5.411 -9.493 -20.958 1.00 0.00 20 SER A O 17
ATOM 12360 N N . ASN A 1 21 ? -5.556 -11.731 -21.135 1.00 0.00 21 ASN A N 17
ATOM 12361 C CA . ASN A 1 21 ? -6.199 -11.696 -22.443 1.00 0.00 21 ASN A CA 17
ATOM 12362 C C . ASN A 1 21 ? -7.468 -10.850 -22.403 1.00 0.00 21 ASN A C 17
ATOM 12363 O O . ASN A 1 21 ? -7.691 -10.004 -23.269 1.00 0.00 21 ASN A O 17
ATOM 12374 N N . VAL A 1 22 ? -8.298 -11.085 -21.391 1.00 0.00 22 VAL A N 17
ATOM 12375 C CA . VAL A 1 22 ? -9.544 -10.345 -21.237 1.00 0.00 22 VAL A CA 17
ATOM 12376 C C . VAL A 1 22 ? -9.278 -8.895 -20.847 1.00 0.00 22 VAL A C 17
ATOM 12377 O O . VAL A 1 22 ? -9.996 -7.987 -21.266 1.00 0.00 22 VAL A O 17
ATOM 12390 N N . CYS A 1 23 ? -8.241 -8.685 -20.043 1.00 0.00 23 CYS A N 17
ATOM 12391 C CA . CYS A 1 23 ? -7.877 -7.346 -19.597 1.00 0.00 23 CYS A CA 17
ATOM 12392 C C . CYS A 1 23 ? -7.689 -6.409 -20.787 1.00 0.00 23 CYS A C 17
ATOM 12393 O O . CYS A 1 23 ? -8.199 -5.290 -20.796 1.00 0.00 23 CYS A O 17
ATOM 12400 N N . ASN A 1 24 ? -6.952 -6.876 -21.790 1.00 0.00 24 ASN A N 17
ATOM 12401 C CA . ASN A 1 24 ? -6.696 -6.081 -22.985 1.00 0.00 24 ASN A CA 17
ATOM 12402 C C . ASN A 1 24 ? -7.987 -5.829 -23.759 1.00 0.00 24 ASN A C 17
ATOM 12403 O O . ASN A 1 24 ? -8.038 -4.971 -24.638 1.00 0.00 24 ASN A O 17
ATOM 12414 N N . GLY A 1 25 ? -9.028 -6.584 -23.423 1.00 0.00 25 GLY A N 17
ATOM 12415 C CA . GLY A 1 25 ? -10.306 -6.426 -24.092 1.00 0.00 25 GLY A CA 17
ATOM 12416 C C . GLY A 1 25 ? -11.197 -5.408 -23.409 1.00 0.00 25 GLY A C 17
ATOM 12417 O O . GLY A 1 25 ? -11.961 -4.700 -24.067 1.00 0.00 25 GLY A O 17
ATOM 12421 N N . CYS A 1 26 ? -11.100 -5.332 -22.086 1.00 0.00 26 CYS A N 17
ATOM 12422 C CA . CYS A 1 26 ? -11.904 -4.394 -21.313 1.00 0.00 26 CYS A CA 17
ATOM 12423 C C . CYS A 1 26 ? -11.813 -2.988 -21.899 1.00 0.00 26 CYS A C 17
ATOM 12424 O O . CYS A 1 26 ? -12.755 -2.202 -21.803 1.00 0.00 26 CYS A O 17
ATOM 12431 N N . GLY A 1 27 ? -10.672 -2.679 -22.508 1.00 0.00 27 GLY A N 17
ATOM 12432 C CA . GLY A 1 27 ? -10.479 -1.368 -23.101 1.00 0.00 27 GLY A CA 17
ATOM 12433 C C . GLY A 1 27 ? -9.130 -0.770 -22.757 1.00 0.00 27 GLY A C 17
ATOM 12434 O O . GLY A 1 27 ? -8.121 -1.475 -22.723 1.00 0.00 27 GLY A O 17
ATOM 12438 N N . ASP A 1 28 ? -9.109 0.534 -22.505 1.00 0.00 28 ASP A N 17
ATOM 12439 C CA . ASP A 1 28 ? -7.873 1.228 -22.162 1.00 0.00 28 ASP A CA 17
ATOM 12440 C C . ASP A 1 28 ? -7.706 1.323 -20.649 1.00 0.00 28 ASP A C 17
ATOM 12441 O O . ASP A 1 28 ? -7.010 2.206 -20.147 1.00 0.00 28 ASP A O 17
ATOM 12450 N N . GLN A 1 29 ? -8.349 0.410 -19.928 1.00 0.00 29 GLN A N 17
ATOM 12451 C CA . GLN A 1 29 ? -8.272 0.393 -18.472 1.00 0.00 29 GLN A CA 17
ATOM 12452 C C . GLN A 1 29 ? -7.491 -0.822 -17.982 1.00 0.00 29 GLN A C 17
ATOM 12453 O O . GLN A 1 29 ? -7.710 -1.307 -16.872 1.00 0.00 29 GLN A O 17
ATOM 12467 N N . VAL A 1 30 ? -6.580 -1.309 -18.818 1.00 0.00 30 VAL A N 17
ATOM 12468 C CA . VAL A 1 30 ? -5.765 -2.467 -18.470 1.00 0.00 30 VAL A CA 17
ATOM 12469 C C . VAL A 1 30 ? -5.146 -2.306 -17.086 1.00 0.00 30 VAL A C 17
ATOM 12470 O O . VAL A 1 30 ? -5.186 -3.224 -16.266 1.00 0.00 30 VAL A O 17
ATOM 12483 N N . ALA A 1 31 ? -4.573 -1.134 -16.832 1.00 0.00 31 ALA A N 17
ATOM 12484 C CA . ALA A 1 31 ? -3.947 -0.852 -15.546 1.00 0.00 31 ALA A CA 17
ATOM 12485 C C . ALA A 1 31 ? -4.894 -1.166 -14.393 1.00 0.00 31 ALA A C 17
ATOM 12486 O O . ALA A 1 31 ? -4.503 -1.790 -13.408 1.00 0.00 31 ALA A O 17
ATOM 12493 N N . ALA A 1 32 ? -6.142 -0.729 -14.524 1.00 0.00 32 ALA A N 17
ATOM 12494 C CA . ALA A 1 32 ? -7.146 -0.963 -13.493 1.00 0.00 32 ALA A CA 17
ATOM 12495 C C . ALA A 1 32 ? -7.496 -2.444 -13.395 1.00 0.00 32 ALA A C 17
ATOM 12496 O O . ALA A 1 32 ? -7.780 -2.955 -12.311 1.00 0.00 32 ALA A O 17
ATOM 12503 N N . CYS A 1 33 ? -7.475 -3.129 -14.534 1.00 0.00 33 CYS A N 17
ATOM 12504 C CA . CYS A 1 33 ? -7.792 -4.551 -14.577 1.00 0.00 33 CYS A CA 17
ATOM 12505 C C . CYS A 1 33 ? -6.844 -5.347 -13.685 1.00 0.00 33 CYS A C 17
ATOM 12506 O O . CYS A 1 33 ? -7.265 -6.259 -12.974 1.00 0.00 33 CYS A O 17
ATOM 12513 N N . GLU A 1 34 ? -5.563 -4.995 -13.730 1.00 0.00 34 GLU A N 17
ATOM 12514 C CA . GLU A 1 34 ? -4.555 -5.678 -12.927 1.00 0.00 34 GLU A CA 17
ATOM 12515 C C . GLU A 1 34 ? -4.299 -4.927 -11.623 1.00 0.00 34 GLU A C 17
ATOM 12516 O O . GLU A 1 34 ? -3.588 -5.413 -10.744 1.00 0.00 34 GLU A O 17
ATOM 12528 N N . ALA A 1 35 ? -4.885 -3.740 -11.506 1.00 0.00 35 ALA A N 17
ATOM 12529 C CA . ALA A 1 35 ? -4.722 -2.922 -10.310 1.00 0.00 35 ALA A CA 17
ATOM 12530 C C . ALA A 1 35 ? -5.019 -3.728 -9.050 1.00 0.00 35 ALA A C 17
ATOM 12531 O O . ALA A 1 35 ? -4.282 -3.653 -8.068 1.00 0.00 35 ALA A O 17
ATOM 12538 N N . GLU A 1 36 ? -6.102 -4.497 -9.086 1.00 0.00 36 GLU A N 17
ATOM 12539 C CA . GLU A 1 36 ? -6.496 -5.316 -7.945 1.00 0.00 36 GLU A CA 17
ATOM 12540 C C . GLU A 1 36 ? -6.348 -6.801 -8.264 1.00 0.00 36 GLU A C 17
ATOM 12541 O O . GLU A 1 36 ? -7.094 -7.635 -7.752 1.00 0.00 36 GLU A O 17
ATOM 12553 N N . CYS A 1 37 ? -5.380 -7.124 -9.115 1.00 0.00 37 CYS A N 17
ATOM 12554 C CA . CYS A 1 37 ? -5.132 -8.507 -9.505 1.00 0.00 37 CYS A CA 17
ATOM 12555 C C . CYS A 1 37 ? -6.390 -9.139 -10.093 1.00 0.00 37 CYS A C 17
ATOM 12556 O O . CYS A 1 37 ? -6.846 -10.186 -9.632 1.00 0.00 37 CYS A O 17
ATOM 12563 N N . PHE A 1 38 ? -6.947 -8.496 -11.115 1.00 0.00 38 PHE A N 17
ATOM 12564 C CA . PHE A 1 38 ? -8.153 -8.994 -11.765 1.00 0.00 38 PHE A CA 17
ATOM 12565 C C . PHE A 1 38 ? -9.323 -9.032 -10.786 1.00 0.00 38 PHE A C 17
ATOM 12566 O O . PHE A 1 38 ? -10.324 -9.708 -11.024 1.00 0.00 38 PHE A O 17
ATOM 12583 N N . ARG A 1 39 ? -9.188 -8.303 -9.683 1.00 0.00 39 ARG A N 17
ATOM 12584 C CA . ARG A 1 39 ? -10.232 -8.254 -8.666 1.00 0.00 39 ARG A CA 17
ATOM 12585 C C . ARG A 1 39 ? -10.750 -6.831 -8.487 1.00 0.00 39 ARG A C 17
ATOM 12586 O O . ARG A 1 39 ? -10.566 -6.221 -7.434 1.00 0.00 39 ARG A O 17
ATOM 12607 N N . ASN A 1 40 ? -11.398 -6.307 -9.523 1.00 0.00 40 ASN A N 17
ATOM 12608 C CA . ASN A 1 40 ? -11.942 -4.955 -9.480 1.00 0.00 40 ASN A CA 17
ATOM 12609 C C . ASN A 1 40 ? -13.231 -4.861 -10.290 1.00 0.00 40 ASN A C 17
ATOM 12610 O O . ASN A 1 40 ? -13.557 -5.761 -11.063 1.00 0.00 40 ASN A O 17
ATOM 12621 N N . ASP A 1 41 ? -13.959 -3.765 -10.108 1.00 0.00 41 ASP A N 17
ATOM 12622 C CA . ASP A 1 41 ? -15.213 -3.552 -10.822 1.00 0.00 41 ASP A CA 17
ATOM 12623 C C . ASP A 1 41 ? -14.962 -3.365 -12.315 1.00 0.00 41 ASP A C 17
ATOM 12624 O O . ASP A 1 41 ? -15.744 -3.823 -13.148 1.00 0.00 41 ASP A O 17
ATOM 12633 N N . VAL A 1 42 ? -13.867 -2.687 -12.646 1.00 0.00 42 VAL A N 17
ATOM 12634 C CA . VAL A 1 42 ? -13.514 -2.439 -14.039 1.00 0.00 42 VAL A CA 17
ATOM 12635 C C . VAL A 1 42 ? -13.459 -3.740 -14.832 1.00 0.00 42 VAL A C 17
ATOM 12636 O O . VAL A 1 42 ? -14.046 -3.847 -15.909 1.00 0.00 42 VAL A O 17
ATOM 12649 N N . TYR A 1 43 ? -12.750 -4.725 -14.293 1.00 0.00 43 TYR A N 17
ATOM 12650 C CA . TYR A 1 43 ? -12.617 -6.019 -14.952 1.00 0.00 43 TYR A CA 17
ATOM 12651 C C . TYR A 1 43 ? -13.894 -6.840 -14.804 1.00 0.00 43 TYR A C 17
ATOM 12652 O O . TYR A 1 43 ? -14.349 -7.480 -15.753 1.00 0.00 43 TYR A O 17
ATOM 12670 N N . THR A 1 44 ? -14.470 -6.816 -13.606 1.00 0.00 44 THR A N 17
ATOM 12671 C CA . THR A 1 44 ? -15.695 -7.558 -13.332 1.00 0.00 44 THR A CA 17
ATOM 12672 C C . THR A 1 44 ? -16.810 -7.150 -14.288 1.00 0.00 44 THR A C 17
ATOM 12673 O O . THR A 1 44 ? -17.641 -7.972 -14.674 1.00 0.00 44 THR A O 17
ATOM 12684 N N . ALA A 1 45 ? -16.822 -5.877 -14.667 1.00 0.00 45 ALA A N 17
ATOM 12685 C CA . ALA A 1 45 ? -17.835 -5.361 -15.580 1.00 0.00 45 ALA A CA 17
ATOM 12686 C C . ALA A 1 45 ? -17.526 -5.754 -17.021 1.00 0.00 45 ALA A C 17
ATOM 12687 O O . ALA A 1 45 ? -18.380 -6.295 -17.724 1.00 0.00 45 ALA A O 17
ATOM 12694 N N . CYS A 1 46 ? -16.301 -5.479 -17.455 1.00 0.00 46 CYS A N 17
ATOM 12695 C CA . CYS A 1 46 ? -15.879 -5.802 -18.812 1.00 0.00 46 CYS A CA 17
ATOM 12696 C C . CYS A 1 46 ? -15.983 -7.302 -19.072 1.00 0.00 46 CYS A C 17
ATOM 12697 O O . CYS A 1 46 ? -16.621 -7.734 -20.032 1.00 0.00 46 CYS A O 17
ATOM 12704 N N . HIS A 1 47 ? -15.351 -8.091 -18.209 1.00 0.00 47 HIS A N 17
ATOM 12705 C CA . HIS A 1 47 ? -15.372 -9.543 -18.343 1.00 0.00 47 HIS A CA 17
ATOM 12706 C C . HIS A 1 47 ? -16.803 -10.054 -18.486 1.00 0.00 47 HIS A C 17
ATOM 12707 O O . HIS A 1 47 ? -17.107 -10.824 -19.397 1.00 0.00 47 HIS A O 17
ATOM 12721 N N . GLU A 1 48 ? -17.674 -9.621 -17.581 1.00 0.00 48 GLU A N 17
ATOM 12722 C CA . GLU A 1 48 ? -19.072 -10.037 -17.607 1.00 0.00 48 GLU A CA 17
ATOM 12723 C C . GLU A 1 48 ? -19.717 -9.696 -18.947 1.00 0.00 48 GLU A C 17
ATOM 12724 O O . GLU A 1 48 ? -20.653 -10.363 -19.385 1.00 0.00 48 GLU A O 17
ATOM 12736 N N . ALA A 1 49 ? -19.208 -8.651 -19.592 1.00 0.00 49 ALA A N 17
ATOM 12737 C CA . ALA A 1 49 ? -19.733 -8.221 -20.882 1.00 0.00 49 ALA A CA 17
ATOM 12738 C C . ALA A 1 49 ? -18.805 -8.636 -22.019 1.00 0.00 49 ALA A C 17
ATOM 12739 O O . ALA A 1 49 ? -18.875 -8.090 -23.119 1.00 0.00 49 ALA A O 17
ATOM 12746 N N . GLN A 1 50 ? -17.937 -9.604 -21.744 1.00 0.00 50 GLN A N 17
ATOM 12747 C CA . GLN A 1 50 ? -16.994 -10.091 -22.744 1.00 0.00 50 GLN A CA 17
ATOM 12748 C C . GLN A 1 50 ? -17.729 -10.656 -23.955 1.00 0.00 50 GLN A C 17
ATOM 12749 O O . GLN A 1 50 ? -18.875 -11.092 -23.851 1.00 0.00 50 GLN A O 17
ATOM 12763 N N . LYS A 1 51 ? -17.061 -10.644 -25.104 1.00 0.00 51 LYS A N 17
ATOM 12764 C CA . LYS A 1 51 ? -17.650 -11.156 -26.336 1.00 0.00 51 LYS A CA 17
ATOM 12765 C C . LYS A 1 51 ? -17.341 -12.639 -26.512 1.00 0.00 51 LYS A C 17
ATOM 12766 O O . LYS A 1 51 ? -16.246 -13.098 -26.186 1.00 0.00 51 LYS A O 17
ATOM 12785 N N . SER A 1 1 ? 3.359 -0.270 0.486 1.00 0.00 1 SER A N 18
ATOM 12786 C CA . SER A 1 1 ? 3.651 0.055 -0.906 1.00 0.00 1 SER A CA 18
ATOM 12787 C C . SER A 1 1 ? 4.373 -1.100 -1.593 1.00 0.00 1 SER A C 18
ATOM 12788 O O . SER A 1 1 ? 5.213 -0.889 -2.467 1.00 0.00 1 SER A O 18
ATOM 12796 N N . GLU A 1 2 ? 4.037 -2.322 -1.192 1.00 0.00 2 GLU A N 18
ATOM 12797 C CA . GLU A 1 2 ? 4.654 -3.512 -1.768 1.00 0.00 2 GLU A CA 18
ATOM 12798 C C . GLU A 1 2 ? 3.977 -3.894 -3.081 1.00 0.00 2 GLU A C 18
ATOM 12799 O O . GLU A 1 2 ? 2.850 -3.489 -3.368 1.00 0.00 2 GLU A O 18
ATOM 12811 N N . PRO A 1 3 ? 4.679 -4.692 -3.898 1.00 0.00 3 PRO A N 18
ATOM 12812 C CA . PRO A 1 3 ? 4.166 -5.148 -5.193 1.00 0.00 3 PRO A CA 18
ATOM 12813 C C . PRO A 1 3 ? 3.020 -6.143 -5.046 1.00 0.00 3 PRO A C 18
ATOM 12814 O O . PRO A 1 3 ? 2.585 -6.443 -3.934 1.00 0.00 3 PRO A O 18
ATOM 12825 N N . ASP A 1 4 ? 2.536 -6.652 -6.173 1.00 0.00 4 ASP A N 18
ATOM 12826 C CA . ASP A 1 4 ? 1.441 -7.614 -6.169 1.00 0.00 4 ASP A CA 18
ATOM 12827 C C . ASP A 1 4 ? 1.826 -8.880 -6.928 1.00 0.00 4 ASP A C 18
ATOM 12828 O O . ASP A 1 4 ? 1.011 -9.455 -7.649 1.00 0.00 4 ASP A O 18
ATOM 12837 N N . GLU A 1 5 ? 3.074 -9.308 -6.761 1.00 0.00 5 GLU A N 18
ATOM 12838 C CA . GLU A 1 5 ? 3.567 -10.504 -7.432 1.00 0.00 5 GLU A CA 18
ATOM 12839 C C . GLU A 1 5 ? 2.898 -11.757 -6.873 1.00 0.00 5 GLU A C 18
ATOM 12840 O O . GLU A 1 5 ? 2.782 -12.771 -7.562 1.00 0.00 5 GLU A O 18
ATOM 12852 N N . ILE A 1 6 ? 2.460 -11.678 -5.621 1.00 0.00 6 ILE A N 18
ATOM 12853 C CA . ILE A 1 6 ? 1.802 -12.803 -4.970 1.00 0.00 6 ILE A CA 18
ATOM 12854 C C . ILE A 1 6 ? 0.605 -13.285 -5.782 1.00 0.00 6 ILE A C 18
ATOM 12855 O O . ILE A 1 6 ? 0.260 -14.467 -5.760 1.00 0.00 6 ILE A O 18
ATOM 12871 N N . CYS A 1 7 ? -0.026 -12.361 -6.501 1.00 0.00 7 CYS A N 18
ATOM 12872 C CA . CYS A 1 7 ? -1.185 -12.690 -7.321 1.00 0.00 7 CYS A CA 18
ATOM 12873 C C . CYS A 1 7 ? -0.780 -13.551 -8.514 1.00 0.00 7 CYS A C 18
ATOM 12874 O O . CYS A 1 7 ? -1.498 -14.474 -8.899 1.00 0.00 7 CYS A O 18
ATOM 12881 N N . ARG A 1 8 ? 0.375 -13.243 -9.095 1.00 0.00 8 ARG A N 18
ATOM 12882 C CA . ARG A 1 8 ? 0.876 -13.988 -10.244 1.00 0.00 8 ARG A CA 18
ATOM 12883 C C . ARG A 1 8 ? 1.431 -15.342 -9.814 1.00 0.00 8 ARG A C 18
ATOM 12884 O O . ARG A 1 8 ? 1.394 -16.309 -10.575 1.00 0.00 8 ARG A O 18
ATOM 12905 N N . ALA A 1 9 ? 1.946 -15.404 -8.590 1.00 0.00 9 ALA A N 18
ATOM 12906 C CA . ALA A 1 9 ? 2.506 -16.639 -8.058 1.00 0.00 9 ALA A CA 18
ATOM 12907 C C . ALA A 1 9 ? 1.406 -17.577 -7.574 1.00 0.00 9 ALA A C 18
ATOM 12908 O O . ALA A 1 9 ? 1.564 -18.798 -7.595 1.00 0.00 9 ALA A O 18
ATOM 12915 N N . ARG A 1 10 ? 0.292 -16.999 -7.137 1.00 0.00 10 ARG A N 18
ATOM 12916 C CA . ARG A 1 10 ? -0.833 -17.784 -6.644 1.00 0.00 10 ARG A CA 18
ATOM 12917 C C . ARG A 1 10 ? -1.543 -18.498 -7.791 1.00 0.00 10 ARG A C 18
ATOM 12918 O O . ARG A 1 10 ? -2.042 -19.610 -7.629 1.00 0.00 10 ARG A O 18
ATOM 12939 N N . MET A 1 11 ? -1.583 -17.848 -8.950 1.00 0.00 11 MET A N 18
ATOM 12940 C CA . MET A 1 11 ? -2.229 -18.422 -10.125 1.00 0.00 11 MET A CA 18
ATOM 12941 C C . MET A 1 11 ? -1.210 -19.122 -11.018 1.00 0.00 11 MET A C 18
ATOM 12942 O O . MET A 1 11 ? -0.002 -19.003 -10.812 1.00 0.00 11 MET A O 18
ATOM 12956 N N . THR A 1 12 ? -1.705 -19.853 -12.013 1.00 0.00 12 THR A N 18
ATOM 12957 C CA . THR A 1 12 ? -0.838 -20.573 -12.937 1.00 0.00 12 THR A CA 18
ATOM 12958 C C . THR A 1 12 ? -0.588 -19.761 -14.202 1.00 0.00 12 THR A C 18
ATOM 12959 O O . THR A 1 12 ? -1.192 -18.708 -14.406 1.00 0.00 12 THR A O 18
ATOM 12970 N N . HIS A 1 13 ? 0.307 -20.257 -15.051 1.00 0.00 13 HIS A N 18
ATOM 12971 C CA . HIS A 1 13 ? 0.637 -19.577 -16.298 1.00 0.00 13 HIS A CA 18
ATOM 12972 C C . HIS A 1 13 ? -0.593 -19.458 -17.194 1.00 0.00 13 HIS A C 18
ATOM 12973 O O . HIS A 1 13 ? -0.809 -18.431 -17.838 1.00 0.00 13 HIS A O 18
ATOM 12987 N N . LYS A 1 14 ? -1.396 -20.516 -17.232 1.00 0.00 14 LYS A N 18
ATOM 12988 C CA . LYS A 1 14 ? -2.604 -20.532 -18.047 1.00 0.00 14 LYS A CA 18
ATOM 12989 C C . LYS A 1 14 ? -3.621 -19.518 -17.534 1.00 0.00 14 LYS A C 18
ATOM 12990 O O . LYS A 1 14 ? -4.239 -18.796 -18.315 1.00 0.00 14 LYS A O 18
ATOM 13009 N N . GLU A 1 15 ? -3.787 -19.469 -16.216 1.00 0.00 15 GLU A N 18
ATOM 13010 C CA . GLU A 1 15 ? -4.728 -18.541 -15.599 1.00 0.00 15 GLU A CA 18
ATOM 13011 C C . GLU A 1 15 ? -4.335 -17.095 -15.889 1.00 0.00 15 GLU A C 18
ATOM 13012 O O . GLU A 1 15 ? -5.177 -16.272 -16.249 1.00 0.00 15 GLU A O 18
ATOM 13024 N N . PHE A 1 16 ? -3.051 -16.794 -15.728 1.00 0.00 16 PHE A N 18
ATOM 13025 C CA . PHE A 1 16 ? -2.546 -15.447 -15.971 1.00 0.00 16 PHE A CA 18
ATOM 13026 C C . PHE A 1 16 ? -2.760 -15.040 -17.425 1.00 0.00 16 PHE A C 18
ATOM 13027 O O . PHE A 1 16 ? -2.984 -13.868 -17.727 1.00 0.00 16 PHE A O 18
ATOM 13044 N N . ASN A 1 17 ? -2.689 -16.017 -18.324 1.00 0.00 17 ASN A N 18
ATOM 13045 C CA . ASN A 1 17 ? -2.874 -15.761 -19.748 1.00 0.00 17 ASN A CA 18
ATOM 13046 C C . ASN A 1 17 ? -4.331 -15.430 -20.056 1.00 0.00 17 ASN A C 18
ATOM 13047 O O . ASN A 1 17 ? -4.620 -14.543 -20.860 1.00 0.00 17 ASN A O 18
ATOM 13058 N N . TYR A 1 18 ? -5.244 -16.148 -19.412 1.00 0.00 18 TYR A N 18
ATOM 13059 C CA . TYR A 1 18 ? -6.671 -15.932 -19.619 1.00 0.00 18 TYR A CA 18
ATOM 13060 C C . TYR A 1 18 ? -7.098 -14.566 -19.092 1.00 0.00 18 TYR A C 18
ATOM 13061 O O . TYR A 1 18 ? -7.704 -13.771 -19.810 1.00 0.00 18 TYR A O 18
ATOM 13079 N N . LYS A 1 19 ? -6.775 -14.298 -17.831 1.00 0.00 19 LYS A N 18
ATOM 13080 C CA . LYS A 1 19 ? -7.122 -13.028 -17.205 1.00 0.00 19 LYS A CA 18
ATOM 13081 C C . LYS A 1 19 ? -6.559 -11.856 -18.003 1.00 0.00 19 LYS A C 18
ATOM 13082 O O . LYS A 1 19 ? -7.284 -10.924 -18.350 1.00 0.00 19 LYS A O 18
ATOM 13101 N N . SER A 1 20 ? -5.262 -11.911 -18.290 1.00 0.00 20 SER A N 18
ATOM 13102 C CA . SER A 1 20 ? -4.602 -10.853 -19.046 1.00 0.00 20 SER A CA 18
ATOM 13103 C C . SER A 1 20 ? -5.251 -10.677 -20.415 1.00 0.00 20 SER A C 18
ATOM 13104 O O . SER A 1 20 ? -5.434 -9.556 -20.888 1.00 0.00 20 SER A O 18
ATOM 13112 N N . ASN A 1 21 ? -5.598 -11.794 -21.047 1.00 0.00 21 ASN A N 18
ATOM 13113 C CA . ASN A 1 21 ? -6.227 -11.764 -22.363 1.00 0.00 21 ASN A CA 18
ATOM 13114 C C . ASN A 1 21 ? -7.492 -10.911 -22.342 1.00 0.00 21 ASN A C 18
ATOM 13115 O O . ASN A 1 21 ? -7.700 -10.068 -23.214 1.00 0.00 21 ASN A O 18
ATOM 13126 N N . VAL A 1 22 ? -8.334 -11.136 -21.338 1.00 0.00 22 VAL A N 18
ATOM 13127 C CA . VAL A 1 22 ? -9.578 -10.389 -21.203 1.00 0.00 22 VAL A CA 18
ATOM 13128 C C . VAL A 1 22 ? -9.309 -8.938 -20.819 1.00 0.00 22 VAL A C 18
ATOM 13129 O O . VAL A 1 22 ? -10.018 -8.028 -21.250 1.00 0.00 22 VAL A O 18
ATOM 13142 N N . CYS A 1 23 ? -8.279 -8.728 -20.006 1.00 0.00 23 CYS A N 18
ATOM 13143 C CA . CYS A 1 23 ? -7.913 -7.388 -19.564 1.00 0.00 23 CYS A CA 18
ATOM 13144 C C . CYS A 1 23 ? -7.712 -6.458 -20.757 1.00 0.00 23 CYS A C 18
ATOM 13145 O O . CYS A 1 23 ? -8.232 -5.343 -20.782 1.00 0.00 23 CYS A O 18
ATOM 13152 N N . ASN A 1 24 ? -6.954 -6.926 -21.743 1.00 0.00 24 ASN A N 18
ATOM 13153 C CA . ASN A 1 24 ? -6.683 -6.136 -22.939 1.00 0.00 24 ASN A CA 18
ATOM 13154 C C . ASN A 1 24 ? -7.967 -5.879 -23.723 1.00 0.00 24 ASN A C 18
ATOM 13155 O O . ASN A 1 24 ? -8.012 -5.012 -24.594 1.00 0.00 24 ASN A O 18
ATOM 13166 N N . GLY A 1 25 ? -9.011 -6.640 -23.405 1.00 0.00 25 GLY A N 18
ATOM 13167 C CA . GLY A 1 25 ? -10.282 -6.477 -24.086 1.00 0.00 25 GLY A CA 18
ATOM 13168 C C . GLY A 1 25 ? -11.171 -5.448 -23.416 1.00 0.00 25 GLY A C 18
ATOM 13169 O O . GLY A 1 25 ? -11.921 -4.735 -24.084 1.00 0.00 25 GLY A O 18
ATOM 13173 N N . CYS A 1 26 ? -11.090 -5.372 -22.092 1.00 0.00 26 CYS A N 18
ATOM 13174 C CA . CYS A 1 26 ? -11.894 -4.424 -21.330 1.00 0.00 26 CYS A CA 18
ATOM 13175 C C . CYS A 1 26 ? -11.780 -3.019 -21.915 1.00 0.00 26 CYS A C 18
ATOM 13176 O O . CYS A 1 26 ? -12.711 -2.220 -21.826 1.00 0.00 26 CYS A O 18
ATOM 13183 N N . GLY A 1 27 ? -10.630 -2.726 -22.514 1.00 0.00 27 GLY A N 18
ATOM 13184 C CA . GLY A 1 27 ? -10.414 -1.418 -23.105 1.00 0.00 27 GLY A CA 18
ATOM 13185 C C . GLY A 1 27 ? -9.057 -0.840 -22.755 1.00 0.00 27 GLY A C 18
ATOM 13186 O O . GLY A 1 27 ? -8.060 -1.562 -22.711 1.00 0.00 27 GLY A O 18
ATOM 13190 N N . ASP A 1 28 ? -9.017 0.464 -22.508 1.00 0.00 28 ASP A N 18
ATOM 13191 C CA . ASP A 1 28 ? -7.772 1.139 -22.159 1.00 0.00 28 ASP A CA 18
ATOM 13192 C C . ASP A 1 28 ? -7.613 1.237 -20.645 1.00 0.00 28 ASP A C 18
ATOM 13193 O O . ASP A 1 28 ? -6.909 2.112 -20.141 1.00 0.00 28 ASP A O 18
ATOM 13202 N N . GLN A 1 29 ? -8.273 0.335 -19.926 1.00 0.00 29 GLN A N 18
ATOM 13203 C CA . GLN A 1 29 ? -8.206 0.322 -18.469 1.00 0.00 29 GLN A CA 18
ATOM 13204 C C . GLN A 1 29 ? -7.433 -0.895 -17.971 1.00 0.00 29 GLN A C 18
ATOM 13205 O O . GLN A 1 29 ? -7.661 -1.377 -16.861 1.00 0.00 29 GLN A O 18
ATOM 13219 N N . VAL A 1 30 ? -6.517 -1.388 -18.799 1.00 0.00 30 VAL A N 18
ATOM 13220 C CA . VAL A 1 30 ? -5.709 -2.547 -18.441 1.00 0.00 30 VAL A CA 18
ATOM 13221 C C . VAL A 1 30 ? -5.099 -2.386 -17.053 1.00 0.00 30 VAL A C 18
ATOM 13222 O O . VAL A 1 30 ? -5.153 -3.300 -16.231 1.00 0.00 30 VAL A O 18
ATOM 13235 N N . ALA A 1 31 ? -4.520 -1.218 -16.800 1.00 0.00 31 ALA A N 18
ATOM 13236 C CA . ALA A 1 31 ? -3.901 -0.935 -15.510 1.00 0.00 31 ALA A CA 18
ATOM 13237 C C . ALA A 1 31 ? -4.862 -1.234 -14.364 1.00 0.00 31 ALA A C 18
ATOM 13238 O O . ALA A 1 31 ? -4.487 -1.863 -13.375 1.00 0.00 31 ALA A O 18
ATOM 13245 N N . ALA A 1 32 ? -6.102 -0.777 -14.503 1.00 0.00 32 ALA A N 18
ATOM 13246 C CA . ALA A 1 32 ? -7.116 -0.995 -13.479 1.00 0.00 32 ALA A CA 18
ATOM 13247 C C . ALA A 1 32 ? -7.486 -2.471 -13.379 1.00 0.00 32 ALA A C 18
ATOM 13248 O O . ALA A 1 32 ? -7.789 -2.974 -12.296 1.00 0.00 32 ALA A O 18
ATOM 13255 N N . CYS A 1 33 ? -7.459 -3.162 -14.514 1.00 0.00 33 CYS A N 18
ATOM 13256 C CA . CYS A 1 33 ? -7.793 -4.580 -14.555 1.00 0.00 33 CYS A CA 18
ATOM 13257 C C . CYS A 1 33 ? -6.860 -5.385 -13.654 1.00 0.00 33 CYS A C 18
ATOM 13258 O O . CYS A 1 33 ? -7.295 -6.294 -12.948 1.00 0.00 33 CYS A O 18
ATOM 13265 N N . GLU A 1 34 ? -5.576 -5.042 -13.684 1.00 0.00 34 GLU A N 18
ATOM 13266 C CA . GLU A 1 34 ? -4.582 -5.732 -12.871 1.00 0.00 34 GLU A CA 18
ATOM 13267 C C . GLU A 1 34 ? -4.323 -4.977 -11.571 1.00 0.00 34 GLU A C 18
ATOM 13268 O O . GLU A 1 34 ? -3.615 -5.462 -10.689 1.00 0.00 34 GLU A O 18
ATOM 13280 N N . ALA A 1 35 ? -4.902 -3.785 -11.460 1.00 0.00 35 ALA A N 18
ATOM 13281 C CA . ALA A 1 35 ? -4.736 -2.963 -10.268 1.00 0.00 35 ALA A CA 18
ATOM 13282 C C . ALA A 1 35 ? -5.035 -3.762 -9.004 1.00 0.00 35 ALA A C 18
ATOM 13283 O O . ALA A 1 35 ? -4.287 -3.699 -8.029 1.00 0.00 35 ALA A O 18
ATOM 13290 N N . GLU A 1 36 ? -6.132 -4.511 -9.029 1.00 0.00 36 GLU A N 18
ATOM 13291 C CA . GLU A 1 36 ? -6.530 -5.321 -7.883 1.00 0.00 36 GLU A CA 18
ATOM 13292 C C . GLU A 1 36 ? -6.400 -6.809 -8.197 1.00 0.00 36 GLU A C 18
ATOM 13293 O O . GLU A 1 36 ? -7.158 -7.632 -7.683 1.00 0.00 36 GLU A O 18
ATOM 13305 N N . CYS A 1 37 ? -5.435 -7.146 -9.046 1.00 0.00 37 CYS A N 18
ATOM 13306 C CA . CYS A 1 37 ? -5.205 -8.534 -9.431 1.00 0.00 37 CYS A CA 18
ATOM 13307 C C . CYS A 1 37 ? -6.467 -9.149 -10.029 1.00 0.00 37 CYS A C 18
ATOM 13308 O O . CYS A 1 37 ? -6.936 -10.194 -9.577 1.00 0.00 37 CYS A O 18
ATOM 13315 N N . PHE A 1 38 ? -7.012 -8.493 -11.048 1.00 0.00 38 PHE A N 18
ATOM 13316 C CA . PHE A 1 38 ? -8.221 -8.973 -11.707 1.00 0.00 38 PHE A CA 18
ATOM 13317 C C . PHE A 1 38 ? -9.399 -8.992 -10.737 1.00 0.00 38 PHE A C 18
ATOM 13318 O O . PHE A 1 38 ? -10.413 -9.642 -10.989 1.00 0.00 38 PHE A O 18
ATOM 13335 N N . ARG A 1 39 ? -9.256 -8.274 -9.628 1.00 0.00 39 ARG A N 18
ATOM 13336 C CA . ARG A 1 39 ? -10.306 -8.209 -8.619 1.00 0.00 39 ARG A CA 18
ATOM 13337 C C . ARG A 1 39 ? -10.818 -6.780 -8.459 1.00 0.00 39 ARG A C 18
ATOM 13338 O O . ARG A 1 39 ? -10.620 -6.153 -7.420 1.00 0.00 39 ARG A O 18
ATOM 13359 N N . ASN A 1 40 ? -11.477 -6.273 -9.496 1.00 0.00 40 ASN A N 18
ATOM 13360 C CA . ASN A 1 40 ? -12.016 -4.919 -9.471 1.00 0.00 40 ASN A CA 18
ATOM 13361 C C . ASN A 1 40 ? -13.296 -4.827 -10.296 1.00 0.00 40 ASN A C 18
ATOM 13362 O O . ASN A 1 40 ? -13.621 -5.737 -11.060 1.00 0.00 40 ASN A O 18
ATOM 13373 N N . ASP A 1 41 ? -14.018 -3.723 -10.137 1.00 0.00 41 ASP A N 18
ATOM 13374 C CA . ASP A 1 41 ? -15.262 -3.512 -10.868 1.00 0.00 41 ASP A CA 18
ATOM 13375 C C . ASP A 1 41 ? -14.993 -3.337 -12.360 1.00 0.00 41 ASP A C 18
ATOM 13376 O O . ASP A 1 41 ? -15.770 -3.792 -13.199 1.00 0.00 41 ASP A O 18
ATOM 13385 N N . VAL A 1 42 ? -13.888 -2.672 -12.683 1.00 0.00 42 VAL A N 18
ATOM 13386 C CA . VAL A 1 42 ? -13.517 -2.436 -14.073 1.00 0.00 42 VAL A CA 18
ATOM 13387 C C . VAL A 1 42 ? -13.467 -3.742 -14.858 1.00 0.00 42 VAL A C 18
ATOM 13388 O O . VAL A 1 42 ? -14.045 -3.850 -15.940 1.00 0.00 42 VAL A O 18
ATOM 13401 N N . TYR A 1 43 ? -12.774 -4.732 -14.306 1.00 0.00 43 TYR A N 18
ATOM 13402 C CA . TYR A 1 43 ? -12.648 -6.031 -14.955 1.00 0.00 43 TYR A CA 18
ATOM 13403 C C . TYR A 1 43 ? -13.935 -6.838 -14.815 1.00 0.00 43 TYR A C 18
ATOM 13404 O O . TYR A 1 43 ? -14.386 -7.481 -15.764 1.00 0.00 43 TYR A O 18
ATOM 13422 N N . THR A 1 44 ? -14.524 -6.799 -13.624 1.00 0.00 44 THR A N 18
ATOM 13423 C CA . THR A 1 44 ? -15.759 -7.526 -13.357 1.00 0.00 44 THR A CA 18
ATOM 13424 C C . THR A 1 44 ? -16.863 -7.106 -14.321 1.00 0.00 44 THR A C 18
ATOM 13425 O O . THR A 1 44 ? -17.702 -7.918 -14.709 1.00 0.00 44 THR A O 18
ATOM 13436 N N . ALA A 1 45 ? -16.856 -5.834 -14.704 1.00 0.00 45 ALA A N 18
ATOM 13437 C CA . ALA A 1 45 ? -17.856 -5.307 -15.625 1.00 0.00 45 ALA A CA 18
ATOM 13438 C C . ALA A 1 45 ? -17.543 -5.708 -17.062 1.00 0.00 45 ALA A C 18
ATOM 13439 O O . ALA A 1 45 ? -18.400 -6.238 -17.770 1.00 0.00 45 ALA A O 18
ATOM 13446 N N . CYS A 1 46 ? -16.312 -5.450 -17.489 1.00 0.00 46 CYS A N 18
ATOM 13447 C CA . CYS A 1 46 ? -15.886 -5.781 -18.843 1.00 0.00 46 CYS A CA 18
ATOM 13448 C C . CYS A 1 46 ? -16.001 -7.282 -19.098 1.00 0.00 46 CYS A C 18
ATOM 13449 O O . CYS A 1 46 ? -16.638 -7.712 -20.060 1.00 0.00 46 CYS A O 18
ATOM 13456 N N . HIS A 1 47 ? -15.381 -8.073 -18.229 1.00 0.00 47 HIS A N 18
ATOM 13457 C CA . HIS A 1 47 ? -15.414 -9.526 -18.358 1.00 0.00 47 HIS A CA 18
ATOM 13458 C C . HIS A 1 47 ? -16.848 -10.025 -18.507 1.00 0.00 47 HIS A C 18
ATOM 13459 O O . HIS A 1 47 ? -17.110 -10.981 -19.235 1.00 0.00 47 HIS A O 18
ATOM 13473 N N . GLU A 1 48 ? -17.773 -9.370 -17.811 1.00 0.00 48 GLU A N 18
ATOM 13474 C CA . GLU A 1 48 ? -19.180 -9.750 -17.865 1.00 0.00 48 GLU A CA 18
ATOM 13475 C C . GLU A 1 48 ? -19.839 -9.217 -19.134 1.00 0.00 48 GLU A C 18
ATOM 13476 O O . GLU A 1 48 ? -20.763 -9.828 -19.670 1.00 0.00 48 GLU A O 18
ATOM 13488 N N . ALA A 1 49 ? -19.356 -8.073 -19.608 1.00 0.00 49 ALA A N 18
ATOM 13489 C CA . ALA A 1 49 ? -19.897 -7.457 -20.814 1.00 0.00 49 ALA A CA 18
ATOM 13490 C C . ALA A 1 49 ? -19.633 -8.326 -22.040 1.00 0.00 49 ALA A C 18
ATOM 13491 O O . ALA A 1 49 ? -20.541 -8.601 -22.823 1.00 0.00 49 ALA A O 18
ATOM 13498 N N . GLN A 1 50 ? -18.384 -8.753 -22.199 1.00 0.00 50 GLN A N 18
ATOM 13499 C CA . GLN A 1 50 ? -18.002 -9.589 -23.330 1.00 0.00 50 GLN A CA 18
ATOM 13500 C C . GLN A 1 50 ? -17.987 -11.063 -22.938 1.00 0.00 50 GLN A C 18
ATOM 13501 O O . GLN A 1 50 ? -17.830 -11.402 -21.765 1.00 0.00 50 GLN A O 18
ATOM 13515 N N . LYS A 1 51 ? -18.153 -11.935 -23.926 1.00 0.00 51 LYS A N 18
ATOM 13516 C CA . LYS A 1 51 ? -18.158 -13.373 -23.685 1.00 0.00 51 LYS A CA 18
ATOM 13517 C C . LYS A 1 51 ? -16.833 -13.829 -23.082 1.00 0.00 51 LYS A C 18
ATOM 13518 O O . LYS A 1 51 ? -15.863 -14.071 -23.800 1.00 0.00 51 LYS A O 18
ATOM 13537 N N . SER A 1 1 ? 0.998 0.523 -5.305 1.00 0.00 1 SER A N 19
ATOM 13538 C CA . SER A 1 1 ? 2.428 0.777 -5.170 1.00 0.00 1 SER A CA 19
ATOM 13539 C C . SER A 1 1 ? 3.212 -0.532 -5.157 1.00 0.00 1 SER A C 19
ATOM 13540 O O . SER A 1 1 ? 4.391 -0.557 -4.803 1.00 0.00 1 SER A O 19
ATOM 13548 N N . GLU A 1 2 ? 2.549 -1.616 -5.545 1.00 0.00 2 GLU A N 19
ATOM 13549 C CA . GLU A 1 2 ? 3.183 -2.929 -5.575 1.00 0.00 2 GLU A CA 19
ATOM 13550 C C . GLU A 1 2 ? 3.215 -3.485 -6.996 1.00 0.00 2 GLU A C 19
ATOM 13551 O O . GLU A 1 2 ? 2.466 -3.056 -7.874 1.00 0.00 2 GLU A O 19
ATOM 13563 N N . PRO A 1 3 ? 4.103 -4.462 -7.229 1.00 0.00 3 PRO A N 19
ATOM 13564 C CA . PRO A 1 3 ? 4.254 -5.098 -8.541 1.00 0.00 3 PRO A CA 19
ATOM 13565 C C . PRO A 1 3 ? 3.056 -5.968 -8.905 1.00 0.00 3 PRO A C 19
ATOM 13566 O O . PRO A 1 3 ? 2.125 -6.120 -8.114 1.00 0.00 3 PRO A O 19
ATOM 13577 N N . ASP A 1 4 ? 3.085 -6.535 -10.106 1.00 0.00 4 ASP A N 19
ATOM 13578 C CA . ASP A 1 4 ? 2.000 -7.389 -10.575 1.00 0.00 4 ASP A CA 19
ATOM 13579 C C . ASP A 1 4 ? 2.341 -8.862 -10.369 1.00 0.00 4 ASP A C 19
ATOM 13580 O O . ASP A 1 4 ? 1.453 -9.713 -10.321 1.00 0.00 4 ASP A O 19
ATOM 13589 N N . GLU A 1 5 ? 3.632 -9.154 -10.249 1.00 0.00 5 GLU A N 19
ATOM 13590 C CA . GLU A 1 5 ? 4.089 -10.525 -10.050 1.00 0.00 5 GLU A CA 19
ATOM 13591 C C . GLU A 1 5 ? 3.353 -11.181 -8.886 1.00 0.00 5 GLU A C 19
ATOM 13592 O O . GLU A 1 5 ? 3.147 -12.395 -8.873 1.00 0.00 5 GLU A O 19
ATOM 13604 N N . ILE A 1 6 ? 2.959 -10.369 -7.910 1.00 0.00 6 ILE A N 19
ATOM 13605 C CA . ILE A 1 6 ? 2.245 -10.870 -6.742 1.00 0.00 6 ILE A CA 19
ATOM 13606 C C . ILE A 1 6 ? 0.916 -11.505 -7.141 1.00 0.00 6 ILE A C 19
ATOM 13607 O O . ILE A 1 6 ? 0.507 -12.520 -6.577 1.00 0.00 6 ILE A O 19
ATOM 13623 N N . CYS A 1 7 ? 0.247 -10.900 -8.117 1.00 0.00 7 CYS A N 19
ATOM 13624 C CA . CYS A 1 7 ? -1.035 -11.406 -8.592 1.00 0.00 7 CYS A CA 19
ATOM 13625 C C . CYS A 1 7 ? -0.854 -12.716 -9.354 1.00 0.00 7 CYS A C 19
ATOM 13626 O O . CYS A 1 7 ? -1.643 -13.649 -9.200 1.00 0.00 7 CYS A O 19
ATOM 13633 N N . ARG A 1 8 ? 0.189 -12.777 -10.175 1.00 0.00 8 ARG A N 19
ATOM 13634 C CA . ARG A 1 8 ? 0.472 -13.972 -10.961 1.00 0.00 8 ARG A CA 19
ATOM 13635 C C . ARG A 1 8 ? 0.977 -15.103 -10.069 1.00 0.00 8 ARG A C 19
ATOM 13636 O O . ARG A 1 8 ? 0.820 -16.279 -10.393 1.00 0.00 8 ARG A O 19
ATOM 13657 N N . ALA A 1 9 ? 1.584 -14.736 -8.945 1.00 0.00 9 ALA A N 19
ATOM 13658 C CA . ALA A 1 9 ? 2.109 -15.719 -8.006 1.00 0.00 9 ALA A CA 19
ATOM 13659 C C . ALA A 1 9 ? 0.981 -16.485 -7.325 1.00 0.00 9 ALA A C 19
ATOM 13660 O O . ALA A 1 9 ? 1.170 -17.613 -6.869 1.00 0.00 9 ALA A O 19
ATOM 13667 N N . ARG A 1 10 ? -0.193 -15.866 -7.258 1.00 0.00 10 ARG A N 19
ATOM 13668 C CA . ARG A 1 10 ? -1.352 -16.489 -6.630 1.00 0.00 10 ARG A CA 19
ATOM 13669 C C . ARG A 1 10 ? -2.196 -17.231 -7.661 1.00 0.00 10 ARG A C 19
ATOM 13670 O O . ARG A 1 10 ? -3.351 -17.569 -7.404 1.00 0.00 10 ARG A O 19
ATOM 13691 N N . MET A 1 11 ? -1.612 -17.479 -8.829 1.00 0.00 11 MET A N 19
ATOM 13692 C CA . MET A 1 11 ? -2.311 -18.183 -9.898 1.00 0.00 11 MET A CA 19
ATOM 13693 C C . MET A 1 11 ? -1.323 -18.890 -10.820 1.00 0.00 11 MET A C 19
ATOM 13694 O O . MET A 1 11 ? -0.112 -18.686 -10.723 1.00 0.00 11 MET A O 19
ATOM 13708 N N . THR A 1 12 ? -1.846 -19.722 -11.715 1.00 0.00 12 THR A N 19
ATOM 13709 C CA . THR A 1 12 ? -1.010 -20.459 -12.654 1.00 0.00 12 THR A CA 19
ATOM 13710 C C . THR A 1 12 ? -0.703 -19.624 -13.891 1.00 0.00 12 THR A C 19
ATOM 13711 O O . THR A 1 12 ? -1.278 -18.552 -14.087 1.00 0.00 12 THR A O 19
ATOM 13722 N N . HIS A 1 13 ? 0.206 -20.120 -14.724 1.00 0.00 13 HIS A N 19
ATOM 13723 C CA . HIS A 1 13 ? 0.589 -19.418 -15.944 1.00 0.00 13 HIS A CA 19
ATOM 13724 C C . HIS A 1 13 ? -0.592 -19.315 -16.905 1.00 0.00 13 HIS A C 19
ATOM 13725 O O . HIS A 1 13 ? -0.847 -18.257 -17.481 1.00 0.00 13 HIS A O 19
ATOM 13739 N N . LYS A 1 14 ? -1.310 -20.420 -17.074 1.00 0.00 14 LYS A N 19
ATOM 13740 C CA . LYS A 1 14 ? -2.464 -20.455 -17.964 1.00 0.00 14 LYS A CA 19
ATOM 13741 C C . LYS A 1 14 ? -3.525 -19.453 -17.519 1.00 0.00 14 LYS A C 19
ATOM 13742 O O . LYS A 1 14 ? -4.058 -18.699 -18.332 1.00 0.00 14 LYS A O 19
ATOM 13761 N N . GLU A 1 15 ? -3.824 -19.451 -16.224 1.00 0.00 15 GLU A N 19
ATOM 13762 C CA . GLU A 1 15 ? -4.820 -18.541 -15.672 1.00 0.00 15 GLU A CA 19
ATOM 13763 C C . GLU A 1 15 ? -4.408 -17.087 -15.887 1.00 0.00 15 GLU A C 19
ATOM 13764 O O . GLU A 1 15 ? -5.236 -16.237 -16.212 1.00 0.00 15 GLU A O 19
ATOM 13776 N N . PHE A 1 16 ? -3.121 -16.810 -15.703 1.00 0.00 16 PHE A N 19
ATOM 13777 C CA . PHE A 1 16 ? -2.597 -15.460 -15.876 1.00 0.00 16 PHE A CA 19
ATOM 13778 C C . PHE A 1 16 ? -2.764 -14.993 -17.318 1.00 0.00 16 PHE A C 19
ATOM 13779 O O . PHE A 1 16 ? -2.971 -13.808 -17.578 1.00 0.00 16 PHE A O 19
ATOM 13796 N N . ASN A 1 17 ? -2.672 -15.933 -18.253 1.00 0.00 17 ASN A N 19
ATOM 13797 C CA . ASN A 1 17 ? -2.812 -15.618 -19.671 1.00 0.00 17 ASN A CA 19
ATOM 13798 C C . ASN A 1 17 ? -4.256 -15.264 -20.009 1.00 0.00 17 ASN A C 19
ATOM 13799 O O . ASN A 1 17 ? -4.521 -14.266 -20.679 1.00 0.00 17 ASN A O 19
ATOM 13810 N N . TYR A 1 18 ? -5.187 -16.089 -19.542 1.00 0.00 18 TYR A N 19
ATOM 13811 C CA . TYR A 1 18 ? -6.605 -15.865 -19.797 1.00 0.00 18 TYR A CA 19
ATOM 13812 C C . TYR A 1 18 ? -7.050 -14.512 -19.250 1.00 0.00 18 TYR A C 19
ATOM 13813 O O . TYR A 1 18 ? -7.642 -13.704 -19.965 1.00 0.00 18 TYR A O 19
ATOM 13831 N N . LYS A 1 19 ? -6.759 -14.273 -17.975 1.00 0.00 19 LYS A N 19
ATOM 13832 C CA . LYS A 1 19 ? -7.127 -13.018 -17.329 1.00 0.00 19 LYS A CA 19
ATOM 13833 C C . LYS A 1 19 ? -6.564 -11.826 -18.096 1.00 0.00 19 LYS A C 19
ATOM 13834 O O . LYS A 1 19 ? -7.291 -10.889 -18.427 1.00 0.00 19 LYS A O 19
ATOM 13853 N N . SER A 1 20 ? -5.265 -11.868 -18.377 1.00 0.00 20 SER A N 19
ATOM 13854 C CA . SER A 1 20 ? -4.605 -10.790 -19.103 1.00 0.00 20 SER A CA 19
ATOM 13855 C C . SER A 1 20 ? -5.246 -10.585 -20.472 1.00 0.00 20 SER A C 19
ATOM 13856 O O . SER A 1 20 ? -5.425 -9.455 -20.923 1.00 0.00 20 SER A O 19
ATOM 13864 N N . ASN A 1 21 ? -5.590 -11.688 -21.129 1.00 0.00 21 ASN A N 19
ATOM 13865 C CA . ASN A 1 21 ? -6.211 -11.631 -22.447 1.00 0.00 21 ASN A CA 19
ATOM 13866 C C . ASN A 1 21 ? -7.475 -10.777 -22.416 1.00 0.00 21 ASN A C 19
ATOM 13867 O O . ASN A 1 21 ? -7.677 -9.917 -23.274 1.00 0.00 21 ASN A O 19
ATOM 13878 N N . VAL A 1 22 ? -8.323 -11.020 -21.422 1.00 0.00 22 VAL A N 19
ATOM 13879 C CA . VAL A 1 22 ? -9.566 -10.272 -21.278 1.00 0.00 22 VAL A CA 19
ATOM 13880 C C . VAL A 1 22 ? -9.296 -8.830 -20.864 1.00 0.00 22 VAL A C 19
ATOM 13881 O O . VAL A 1 22 ? -10.002 -7.911 -21.279 1.00 0.00 22 VAL A O 19
ATOM 13894 N N . CYS A 1 23 ? -8.270 -8.639 -20.042 1.00 0.00 23 CYS A N 19
ATOM 13895 C CA . CYS A 1 23 ? -7.904 -7.309 -19.571 1.00 0.00 23 CYS A CA 19
ATOM 13896 C C . CYS A 1 23 ? -7.696 -6.355 -20.743 1.00 0.00 23 CYS A C 19
ATOM 13897 O O . CYS A 1 23 ? -8.210 -5.238 -20.747 1.00 0.00 23 CYS A O 19
ATOM 13904 N N . ASN A 1 24 ? -6.937 -6.805 -21.738 1.00 0.00 24 ASN A N 19
ATOM 13905 C CA . ASN A 1 24 ? -6.660 -5.992 -22.916 1.00 0.00 24 ASN A CA 19
ATOM 13906 C C . ASN A 1 24 ? -7.938 -5.728 -23.707 1.00 0.00 24 ASN A C 19
ATOM 13907 O O . ASN A 1 24 ? -7.976 -4.853 -24.572 1.00 0.00 24 ASN A O 19
ATOM 13918 N N . GLY A 1 25 ? -8.984 -6.491 -23.404 1.00 0.00 25 GLY A N 19
ATOM 13919 C CA . GLY A 1 25 ? -10.250 -6.323 -24.093 1.00 0.00 25 GLY A CA 19
ATOM 13920 C C . GLY A 1 25 ? -11.172 -5.351 -23.383 1.00 0.00 25 GLY A C 19
ATOM 13921 O O . GLY A 1 25 ? -11.940 -4.632 -24.022 1.00 0.00 25 GLY A O 19
ATOM 13925 N N . CYS A 1 26 ? -11.098 -5.331 -22.056 1.00 0.00 26 CYS A N 19
ATOM 13926 C CA . CYS A 1 26 ? -11.933 -4.442 -21.257 1.00 0.00 26 CYS A CA 19
ATOM 13927 C C . CYS A 1 26 ? -11.876 -3.015 -21.794 1.00 0.00 26 CYS A C 19
ATOM 13928 O O . CYS A 1 26 ? -12.848 -2.265 -21.699 1.00 0.00 26 CYS A O 19
ATOM 13935 N N . GLY A 1 27 ? -10.731 -2.645 -22.358 1.00 0.00 27 GLY A N 19
ATOM 13936 C CA . GLY A 1 27 ? -10.568 -1.309 -22.901 1.00 0.00 27 GLY A CA 19
ATOM 13937 C C . GLY A 1 27 ? -9.201 -0.726 -22.605 1.00 0.00 27 GLY A C 19
ATOM 13938 O O . GLY A 1 27 ? -8.193 -1.431 -22.654 1.00 0.00 27 GLY A O 19
ATOM 13942 N N . ASP A 1 28 ? -9.165 0.567 -22.299 1.00 0.00 28 ASP A N 19
ATOM 13943 C CA . ASP A 1 28 ? -7.911 1.245 -21.992 1.00 0.00 28 ASP A CA 19
ATOM 13944 C C . ASP A 1 28 ? -7.660 1.271 -20.488 1.00 0.00 28 ASP A C 19
ATOM 13945 O O . ASP A 1 28 ? -6.910 2.109 -19.989 1.00 0.00 28 ASP A O 19
ATOM 13954 N N . GLN A 1 29 ? -8.295 0.349 -19.771 1.00 0.00 29 GLN A N 19
ATOM 13955 C CA . GLN A 1 29 ? -8.142 0.268 -18.324 1.00 0.00 29 GLN A CA 19
ATOM 13956 C C . GLN A 1 29 ? -7.361 -0.981 -17.928 1.00 0.00 29 GLN A C 19
ATOM 13957 O O . GLN A 1 29 ? -7.533 -1.512 -16.831 1.00 0.00 29 GLN A O 19
ATOM 13971 N N . VAL A 1 30 ? -6.501 -1.446 -18.829 1.00 0.00 30 VAL A N 19
ATOM 13972 C CA . VAL A 1 30 ? -5.692 -2.631 -18.574 1.00 0.00 30 VAL A CA 19
ATOM 13973 C C . VAL A 1 30 ? -5.001 -2.543 -17.217 1.00 0.00 30 VAL A C 19
ATOM 13974 O O . VAL A 1 30 ? -5.045 -3.483 -16.425 1.00 0.00 30 VAL A O 19
ATOM 13987 N N . ALA A 1 31 ? -4.362 -1.407 -16.957 1.00 0.00 31 ALA A N 19
ATOM 13988 C CA . ALA A 1 31 ? -3.663 -1.195 -15.696 1.00 0.00 31 ALA A CA 19
ATOM 13989 C C . ALA A 1 31 ? -4.587 -1.442 -14.508 1.00 0.00 31 ALA A C 19
ATOM 13990 O O . ALA A 1 31 ? -4.200 -2.086 -13.533 1.00 0.00 31 ALA A O 19
ATOM 13997 N N . ALA A 1 32 ? -5.808 -0.926 -14.597 1.00 0.00 32 ALA A N 19
ATOM 13998 C CA . ALA A 1 32 ? -6.787 -1.092 -13.529 1.00 0.00 32 ALA A CA 19
ATOM 13999 C C . ALA A 1 32 ? -7.235 -2.545 -13.415 1.00 0.00 32 ALA A C 19
ATOM 14000 O O . ALA A 1 32 ? -7.434 -3.060 -12.315 1.00 0.00 32 ALA A O 19
ATOM 14007 N N . CYS A 1 33 ? -7.392 -3.202 -14.560 1.00 0.00 33 CYS A N 19
ATOM 14008 C CA . CYS A 1 33 ? -7.818 -4.596 -14.589 1.00 0.00 33 CYS A CA 19
ATOM 14009 C C . CYS A 1 33 ? -6.871 -5.472 -13.775 1.00 0.00 33 CYS A C 19
ATOM 14010 O O . CYS A 1 33 ? -7.304 -6.382 -13.069 1.00 0.00 33 CYS A O 19
ATOM 14017 N N . GLU A 1 34 ? -5.576 -5.188 -13.878 1.00 0.00 34 GLU A N 19
ATOM 14018 C CA . GLU A 1 34 ? -4.568 -5.951 -13.151 1.00 0.00 34 GLU A CA 19
ATOM 14019 C C . GLU A 1 34 ? -4.237 -5.284 -11.819 1.00 0.00 34 GLU A C 19
ATOM 14020 O O . GLU A 1 34 ? -3.569 -5.870 -10.968 1.00 0.00 34 GLU A O 19
ATOM 14032 N N . ALA A 1 35 ? -4.709 -4.053 -11.647 1.00 0.00 35 ALA A N 19
ATOM 14033 C CA . ALA A 1 35 ? -4.465 -3.306 -10.419 1.00 0.00 35 ALA A CA 19
ATOM 14034 C C . ALA A 1 35 ? -4.821 -4.138 -9.191 1.00 0.00 35 ALA A C 19
ATOM 14035 O O . ALA A 1 35 ? -3.988 -4.347 -8.310 1.00 0.00 35 ALA A O 19
ATOM 14042 N N . GLU A 1 36 ? -6.064 -4.608 -9.140 1.00 0.00 36 GLU A N 19
ATOM 14043 C CA . GLU A 1 36 ? -6.529 -5.415 -8.019 1.00 0.00 36 GLU A CA 19
ATOM 14044 C C . GLU A 1 36 ? -6.420 -6.903 -8.337 1.00 0.00 36 GLU A C 19
ATOM 14045 O O . GLU A 1 36 ? -7.208 -7.714 -7.848 1.00 0.00 36 GLU A O 19
ATOM 14057 N N . CYS A 1 37 ? -5.439 -7.256 -9.161 1.00 0.00 37 CYS A N 19
ATOM 14058 C CA . CYS A 1 37 ? -5.225 -8.645 -9.547 1.00 0.00 37 CYS A CA 19
ATOM 14059 C C . CYS A 1 37 ? -6.490 -9.240 -10.159 1.00 0.00 37 CYS A C 19
ATOM 14060 O O . CYS A 1 37 ? -6.953 -10.303 -9.744 1.00 0.00 37 CYS A O 19
ATOM 14067 N N . PHE A 1 38 ? -7.043 -8.547 -11.149 1.00 0.00 38 PHE A N 19
ATOM 14068 C CA . PHE A 1 38 ? -8.256 -9.005 -11.818 1.00 0.00 38 PHE A CA 19
ATOM 14069 C C . PHE A 1 38 ? -9.430 -9.051 -10.844 1.00 0.00 38 PHE A C 19
ATOM 14070 O O . PHE A 1 38 ? -10.415 -9.752 -11.076 1.00 0.00 38 PHE A O 19
ATOM 14087 N N . ARG A 1 39 ? -9.317 -8.299 -9.754 1.00 0.00 39 ARG A N 19
ATOM 14088 C CA . ARG A 1 39 ? -10.367 -8.254 -8.745 1.00 0.00 39 ARG A CA 19
ATOM 14089 C C . ARG A 1 39 ? -10.877 -6.829 -8.553 1.00 0.00 39 ARG A C 19
ATOM 14090 O O . ARG A 1 39 ? -10.633 -6.205 -7.521 1.00 0.00 39 ARG A O 19
ATOM 14111 N N . ASN A 1 40 ? -11.587 -6.320 -9.555 1.00 0.00 40 ASN A N 19
ATOM 14112 C CA . ASN A 1 40 ? -12.130 -4.968 -9.497 1.00 0.00 40 ASN A CA 19
ATOM 14113 C C . ASN A 1 40 ? -13.379 -4.847 -10.365 1.00 0.00 40 ASN A C 19
ATOM 14114 O O . ASN A 1 40 ? -13.645 -5.699 -11.212 1.00 0.00 40 ASN A O 19
ATOM 14125 N N . ASP A 1 41 ? -14.142 -3.781 -10.148 1.00 0.00 41 ASP A N 19
ATOM 14126 C CA . ASP A 1 41 ? -15.363 -3.546 -10.910 1.00 0.00 41 ASP A CA 19
ATOM 14127 C C . ASP A 1 41 ? -15.052 -3.366 -12.393 1.00 0.00 41 ASP A C 19
ATOM 14128 O O . ASP A 1 41 ? -15.822 -3.790 -13.255 1.00 0.00 41 ASP A O 19
ATOM 14137 N N . VAL A 1 42 ? -13.919 -2.734 -12.682 1.00 0.00 42 VAL A N 19
ATOM 14138 C CA . VAL A 1 42 ? -13.506 -2.497 -14.060 1.00 0.00 42 VAL A CA 19
ATOM 14139 C C . VAL A 1 42 ? -13.468 -3.798 -14.854 1.00 0.00 42 VAL A C 19
ATOM 14140 O O . VAL A 1 42 ? -14.029 -3.888 -15.946 1.00 0.00 42 VAL A O 19
ATOM 14153 N N . TYR A 1 43 ? -12.804 -4.805 -14.297 1.00 0.00 43 TYR A N 19
ATOM 14154 C CA . TYR A 1 43 ? -12.691 -6.102 -14.954 1.00 0.00 43 TYR A CA 19
ATOM 14155 C C . TYR A 1 43 ? -13.980 -6.903 -14.803 1.00 0.00 43 TYR A C 19
ATOM 14156 O O . TYR A 1 43 ? -14.430 -7.562 -15.741 1.00 0.00 43 TYR A O 19
ATOM 14174 N N . THR A 1 44 ? -14.572 -6.841 -13.615 1.00 0.00 44 THR A N 19
ATOM 14175 C CA . THR A 1 44 ? -15.809 -7.560 -13.338 1.00 0.00 44 THR A CA 19
ATOM 14176 C C . THR A 1 44 ? -16.914 -7.146 -14.304 1.00 0.00 44 THR A C 19
ATOM 14177 O O . THR A 1 44 ? -17.736 -7.966 -14.710 1.00 0.00 44 THR A O 19
ATOM 14188 N N . ALA A 1 45 ? -16.926 -5.868 -14.669 1.00 0.00 45 ALA A N 19
ATOM 14189 C CA . ALA A 1 45 ? -17.928 -5.346 -15.589 1.00 0.00 45 ALA A CA 19
ATOM 14190 C C . ALA A 1 45 ? -17.597 -5.717 -17.030 1.00 0.00 45 ALA A C 19
ATOM 14191 O O . ALA A 1 45 ? -18.440 -6.246 -17.755 1.00 0.00 45 ALA A O 19
ATOM 14198 N N . CYS A 1 46 ? -16.365 -5.436 -17.440 1.00 0.00 46 CYS A N 19
ATOM 14199 C CA . CYS A 1 46 ? -15.922 -5.739 -18.796 1.00 0.00 46 CYS A CA 19
ATOM 14200 C C . CYS A 1 46 ? -16.033 -7.234 -19.083 1.00 0.00 46 CYS A C 19
ATOM 14201 O O . CYS A 1 46 ? -16.668 -7.645 -20.055 1.00 0.00 46 CYS A O 19
ATOM 14208 N N . HIS A 1 47 ? -15.410 -8.042 -18.232 1.00 0.00 47 HIS A N 19
ATOM 14209 C CA . HIS A 1 47 ? -15.439 -9.491 -18.393 1.00 0.00 47 HIS A CA 19
ATOM 14210 C C . HIS A 1 47 ? -16.875 -9.999 -18.481 1.00 0.00 47 HIS A C 19
ATOM 14211 O O . HIS A 1 47 ? -17.187 -10.868 -19.296 1.00 0.00 47 HIS A O 19
ATOM 14225 N N . GLU A 1 48 ? -17.744 -9.452 -17.637 1.00 0.00 48 GLU A N 19
ATOM 14226 C CA . GLU A 1 48 ? -19.146 -9.853 -17.619 1.00 0.00 48 GLU A CA 19
ATOM 14227 C C . GLU A 1 48 ? -19.832 -9.491 -18.934 1.00 0.00 48 GLU A C 19
ATOM 14228 O O . GLU A 1 48 ? -20.635 -10.262 -19.460 1.00 0.00 48 GLU A O 19
ATOM 14240 N N . ALA A 1 49 ? -19.509 -8.314 -19.459 1.00 0.00 49 ALA A N 19
ATOM 14241 C CA . ALA A 1 49 ? -20.092 -7.850 -20.712 1.00 0.00 49 ALA A CA 19
ATOM 14242 C C . ALA A 1 49 ? -19.691 -8.755 -21.872 1.00 0.00 49 ALA A C 19
ATOM 14243 O O . ALA A 1 49 ? -20.538 -9.193 -22.650 1.00 0.00 49 ALA A O 19
ATOM 14250 N N . GLN A 1 50 ? -18.395 -9.030 -21.981 1.00 0.00 50 GLN A N 19
ATOM 14251 C CA . GLN A 1 50 ? -17.883 -9.883 -23.048 1.00 0.00 50 GLN A CA 19
ATOM 14252 C C . GLN A 1 50 ? -17.651 -11.304 -22.545 1.00 0.00 50 GLN A C 19
ATOM 14253 O O . GLN A 1 50 ? -16.702 -11.565 -21.805 1.00 0.00 50 GLN A O 19
ATOM 14267 N N . LYS A 1 51 ? -18.524 -12.219 -22.951 1.00 0.00 51 LYS A N 19
ATOM 14268 C CA . LYS A 1 51 ? -18.416 -13.615 -22.543 1.00 0.00 51 LYS A CA 19
ATOM 14269 C C . LYS A 1 51 ? -17.255 -14.302 -23.256 1.00 0.00 51 LYS A C 19
ATOM 14270 O O . LYS A 1 51 ? -17.454 -15.023 -24.233 1.00 0.00 51 LYS A O 19
ATOM 14289 N N . SER A 1 1 ? 4.288 -1.039 -0.438 1.00 0.00 1 SER A N 20
ATOM 14290 C CA . SER A 1 1 ? 5.207 -0.885 -1.560 1.00 0.00 1 SER A CA 20
ATOM 14291 C C . SER A 1 1 ? 5.821 -2.227 -1.948 1.00 0.00 1 SER A C 20
ATOM 14292 O O . SER A 1 1 ? 7.013 -2.456 -1.750 1.00 0.00 1 SER A O 20
ATOM 14300 N N . GLU A 1 2 ? 4.995 -3.109 -2.502 1.00 0.00 2 GLU A N 20
ATOM 14301 C CA . GLU A 1 2 ? 5.456 -4.429 -2.917 1.00 0.00 2 GLU A CA 20
ATOM 14302 C C . GLU A 1 2 ? 4.974 -4.756 -4.327 1.00 0.00 2 GLU A C 20
ATOM 14303 O O . GLU A 1 2 ? 3.994 -4.197 -4.820 1.00 0.00 2 GLU A O 20
ATOM 14315 N N . PRO A 1 3 ? 5.679 -5.682 -4.994 1.00 0.00 3 PRO A N 20
ATOM 14316 C CA . PRO A 1 3 ? 5.342 -6.104 -6.356 1.00 0.00 3 PRO A CA 20
ATOM 14317 C C . PRO A 1 3 ? 4.048 -6.910 -6.410 1.00 0.00 3 PRO A C 20
ATOM 14318 O O . PRO A 1 3 ? 3.369 -7.079 -5.398 1.00 0.00 3 PRO A O 20
ATOM 14329 N N . ASP A 1 4 ? 3.714 -7.404 -7.597 1.00 0.00 4 ASP A N 20
ATOM 14330 C CA . ASP A 1 4 ? 2.501 -8.192 -7.783 1.00 0.00 4 ASP A CA 20
ATOM 14331 C C . ASP A 1 4 ? 2.841 -9.646 -8.096 1.00 0.00 4 ASP A C 20
ATOM 14332 O O . ASP A 1 4 ? 2.064 -10.349 -8.741 1.00 0.00 4 ASP A O 20
ATOM 14341 N N . GLU A 1 5 ? 4.006 -10.089 -7.635 1.00 0.00 5 GLU A N 20
ATOM 14342 C CA . GLU A 1 5 ? 4.448 -11.459 -7.868 1.00 0.00 5 GLU A CA 20
ATOM 14343 C C . GLU A 1 5 ? 3.606 -12.447 -7.066 1.00 0.00 5 GLU A C 20
ATOM 14344 O O . GLU A 1 5 ? 3.455 -13.606 -7.452 1.00 0.00 5 GLU A O 20
ATOM 14356 N N . ILE A 1 6 ? 3.060 -11.979 -5.949 1.00 0.00 6 ILE A N 20
ATOM 14357 C CA . ILE A 1 6 ? 2.232 -12.820 -5.094 1.00 0.00 6 ILE A CA 20
ATOM 14358 C C . ILE A 1 6 ? 0.911 -13.164 -5.774 1.00 0.00 6 ILE A C 20
ATOM 14359 O O . ILE A 1 6 ? 0.473 -14.315 -5.757 1.00 0.00 6 ILE A O 20
ATOM 14375 N N . CYS A 1 7 ? 0.281 -12.159 -6.373 1.00 0.00 7 CYS A N 20
ATOM 14376 C CA . CYS A 1 7 ? -0.990 -12.354 -7.061 1.00 0.00 7 CYS A CA 20
ATOM 14377 C C . CYS A 1 7 ? -0.846 -13.367 -8.193 1.00 0.00 7 CYS A C 20
ATOM 14378 O O . CYS A 1 7 ? -1.765 -14.138 -8.471 1.00 0.00 7 CYS A O 20
ATOM 14385 N N . ARG A 1 8 ? 0.313 -13.358 -8.844 1.00 0.00 8 ARG A N 20
ATOM 14386 C CA . ARG A 1 8 ? 0.577 -14.274 -9.946 1.00 0.00 8 ARG A CA 20
ATOM 14387 C C . ARG A 1 8 ? 0.967 -15.654 -9.425 1.00 0.00 8 ARG A C 20
ATOM 14388 O O . ARG A 1 8 ? 0.761 -16.664 -10.097 1.00 0.00 8 ARG A O 20
ATOM 14409 N N . ALA A 1 9 ? 1.532 -15.689 -8.222 1.00 0.00 9 ALA A N 20
ATOM 14410 C CA . ALA A 1 9 ? 1.948 -16.944 -7.609 1.00 0.00 9 ALA A CA 20
ATOM 14411 C C . ALA A 1 9 ? 0.741 -17.780 -7.195 1.00 0.00 9 ALA A C 20
ATOM 14412 O O . ALA A 1 9 ? 0.800 -19.009 -7.185 1.00 0.00 9 ALA A O 20
ATOM 14419 N N . ARG A 1 10 ? -0.351 -17.104 -6.853 1.00 0.00 10 ARG A N 20
ATOM 14420 C CA . ARG A 1 10 ? -1.571 -17.785 -6.435 1.00 0.00 10 ARG A CA 20
ATOM 14421 C C . ARG A 1 10 ? -2.255 -18.453 -7.624 1.00 0.00 10 ARG A C 20
ATOM 14422 O O . ARG A 1 10 ? -2.955 -19.453 -7.468 1.00 0.00 10 ARG A O 20
ATOM 14443 N N . MET A 1 11 ? -2.048 -17.893 -8.811 1.00 0.00 11 MET A N 20
ATOM 14444 C CA . MET A 1 11 ? -2.643 -18.436 -10.027 1.00 0.00 11 MET A CA 20
ATOM 14445 C C . MET A 1 11 ? -1.600 -19.172 -10.861 1.00 0.00 11 MET A C 20
ATOM 14446 O O . MET A 1 11 ? -0.400 -19.082 -10.596 1.00 0.00 11 MET A O 20
ATOM 14460 N N . THR A 1 12 ? -2.063 -19.901 -11.872 1.00 0.00 12 THR A N 20
ATOM 14461 C CA . THR A 1 12 ? -1.170 -20.653 -12.744 1.00 0.00 12 THR A CA 20
ATOM 14462 C C . THR A 1 12 ? -0.785 -19.836 -13.972 1.00 0.00 12 THR A C 20
ATOM 14463 O O . THR A 1 12 ? -1.232 -18.701 -14.140 1.00 0.00 12 THR A O 20
ATOM 14474 N N . HIS A 1 13 ? 0.047 -20.421 -14.829 1.00 0.00 13 HIS A N 20
ATOM 14475 C CA . HIS A 1 13 ? 0.492 -19.746 -16.043 1.00 0.00 13 HIS A CA 20
ATOM 14476 C C . HIS A 1 13 ? -0.668 -19.555 -17.015 1.00 0.00 13 HIS A C 20
ATOM 14477 O O . HIS A 1 13 ? -0.815 -18.495 -17.624 1.00 0.00 13 HIS A O 20
ATOM 14491 N N . LYS A 1 14 ? -1.490 -20.589 -17.158 1.00 0.00 14 LYS A N 20
ATOM 14492 C CA . LYS A 1 14 ? -2.638 -20.537 -18.055 1.00 0.00 14 LYS A CA 20
ATOM 14493 C C . LYS A 1 14 ? -3.663 -19.516 -17.569 1.00 0.00 14 LYS A C 20
ATOM 14494 O O . LYS A 1 14 ? -4.264 -18.799 -18.368 1.00 0.00 14 LYS A O 20
ATOM 14513 N N . GLU A 1 15 ? -3.854 -19.457 -16.255 1.00 0.00 15 GLU A N 20
ATOM 14514 C CA . GLU A 1 15 ? -4.805 -18.523 -15.664 1.00 0.00 15 GLU A CA 20
ATOM 14515 C C . GLU A 1 15 ? -4.353 -17.081 -15.873 1.00 0.00 15 GLU A C 20
ATOM 14516 O O . GLU A 1 15 ? -5.168 -16.193 -16.124 1.00 0.00 15 GLU A O 20
ATOM 14528 N N . PHE A 1 16 ? -3.048 -16.855 -15.766 1.00 0.00 16 PHE A N 20
ATOM 14529 C CA . PHE A 1 16 ? -2.486 -15.521 -15.942 1.00 0.00 16 PHE A CA 20
ATOM 14530 C C . PHE A 1 16 ? -2.674 -15.036 -17.377 1.00 0.00 16 PHE A C 20
ATOM 14531 O O . PHE A 1 16 ? -2.950 -13.862 -17.616 1.00 0.00 16 PHE A O 20
ATOM 14548 N N . ASN A 1 17 ? -2.521 -15.951 -18.329 1.00 0.00 17 ASN A N 20
ATOM 14549 C CA . ASN A 1 17 ? -2.673 -15.618 -19.741 1.00 0.00 17 ASN A CA 20
ATOM 14550 C C . ASN A 1 17 ? -4.130 -15.312 -20.074 1.00 0.00 17 ASN A C 20
ATOM 14551 O O . ASN A 1 17 ? -4.420 -14.444 -20.898 1.00 0.00 17 ASN A O 20
ATOM 14562 N N . TYR A 1 18 ? -5.042 -16.029 -19.427 1.00 0.00 18 TYR A N 20
ATOM 14563 C CA . TYR A 1 18 ? -6.469 -15.836 -19.656 1.00 0.00 18 TYR A CA 20
ATOM 14564 C C . TYR A 1 18 ? -6.925 -14.477 -19.134 1.00 0.00 18 TYR A C 20
ATOM 14565 O O . TYR A 1 18 ? -7.512 -13.681 -19.867 1.00 0.00 18 TYR A O 20
ATOM 14583 N N . LYS A 1 19 ? -6.651 -14.218 -17.860 1.00 0.00 19 LYS A N 20
ATOM 14584 C CA . LYS A 1 19 ? -7.031 -12.956 -17.236 1.00 0.00 19 LYS A CA 20
ATOM 14585 C C . LYS A 1 19 ? -6.490 -11.772 -18.031 1.00 0.00 19 LYS A C 20
ATOM 14586 O O . LYS A 1 19 ? -7.233 -10.853 -18.377 1.00 0.00 19 LYS A O 20
ATOM 14605 N N . SER A 1 20 ? -5.193 -11.800 -18.318 1.00 0.00 20 SER A N 20
ATOM 14606 C CA . SER A 1 20 ? -4.553 -10.728 -19.072 1.00 0.00 20 SER A CA 20
ATOM 14607 C C . SER A 1 20 ? -5.204 -10.562 -20.441 1.00 0.00 20 SER A C 20
ATOM 14608 O O . SER A 1 20 ? -5.412 -9.444 -20.911 1.00 0.00 20 SER A O 20
ATOM 14616 N N . ASN A 1 21 ? -5.525 -11.685 -21.077 1.00 0.00 21 ASN A N 20
ATOM 14617 C CA . ASN A 1 21 ? -6.152 -11.665 -22.393 1.00 0.00 21 ASN A CA 20
ATOM 14618 C C . ASN A 1 21 ? -7.433 -10.836 -22.373 1.00 0.00 21 ASN A C 20
ATOM 14619 O O . ASN A 1 21 ? -7.651 -9.990 -23.241 1.00 0.00 21 ASN A O 20
ATOM 14630 N N . VAL A 1 22 ? -8.277 -11.084 -21.376 1.00 0.00 22 VAL A N 20
ATOM 14631 C CA . VAL A 1 22 ? -9.535 -10.360 -21.242 1.00 0.00 22 VAL A CA 20
ATOM 14632 C C . VAL A 1 22 ? -9.294 -8.908 -20.845 1.00 0.00 22 VAL A C 20
ATOM 14633 O O . VAL A 1 22 ? -10.018 -8.007 -21.271 1.00 0.00 22 VAL A O 20
ATOM 14646 N N . CYS A 1 23 ? -8.271 -8.686 -20.026 1.00 0.00 23 CYS A N 20
ATOM 14647 C CA . CYS A 1 23 ? -7.932 -7.343 -19.572 1.00 0.00 23 CYS A CA 20
ATOM 14648 C C . CYS A 1 23 ? -7.741 -6.400 -20.756 1.00 0.00 23 CYS A C 20
ATOM 14649 O O . CYS A 1 23 ? -8.258 -5.284 -20.763 1.00 0.00 23 CYS A O 20
ATOM 14656 N N . ASN A 1 24 ? -6.995 -6.858 -21.756 1.00 0.00 24 ASN A N 20
ATOM 14657 C CA . ASN A 1 24 ? -6.735 -6.055 -22.946 1.00 0.00 24 ASN A CA 20
ATOM 14658 C C . ASN A 1 24 ? -8.026 -5.790 -23.715 1.00 0.00 24 ASN A C 20
ATOM 14659 O O . ASN A 1 24 ? -8.077 -4.917 -24.580 1.00 0.00 24 ASN A O 20
ATOM 14670 N N . GLY A 1 25 ? -9.068 -6.550 -23.392 1.00 0.00 25 GLY A N 20
ATOM 14671 C CA . GLY A 1 25 ? -10.345 -6.380 -24.059 1.00 0.00 25 GLY A CA 20
ATOM 14672 C C . GLY A 1 25 ? -11.230 -5.362 -23.367 1.00 0.00 25 GLY A C 20
ATOM 14673 O O . GLY A 1 25 ? -11.996 -4.650 -24.017 1.00 0.00 25 GLY A O 20
ATOM 14677 N N . CYS A 1 26 ? -11.127 -5.293 -22.044 1.00 0.00 26 CYS A N 20
ATOM 14678 C CA . CYS A 1 26 ? -11.924 -4.356 -21.262 1.00 0.00 26 CYS A CA 20
ATOM 14679 C C . CYS A 1 26 ? -11.838 -2.949 -21.846 1.00 0.00 26 CYS A C 20
ATOM 14680 O O . CYS A 1 26 ? -12.776 -2.161 -21.737 1.00 0.00 26 CYS A O 20
ATOM 14687 N N . GLY A 1 27 ? -10.703 -2.641 -22.467 1.00 0.00 27 GLY A N 20
ATOM 14688 C CA . GLY A 1 27 ? -10.515 -1.329 -23.059 1.00 0.00 27 GLY A CA 20
ATOM 14689 C C . GLY A 1 27 ? -9.177 -0.716 -22.695 1.00 0.00 27 GLY A C 20
ATOM 14690 O O . GLY A 1 27 ? -8.151 -1.396 -22.703 1.00 0.00 27 GLY A O 20
ATOM 14694 N N . ASP A 1 28 ? -9.187 0.574 -22.375 1.00 0.00 28 ASP A N 20
ATOM 14695 C CA . ASP A 1 28 ? -7.966 1.279 -22.005 1.00 0.00 28 ASP A CA 20
ATOM 14696 C C . ASP A 1 28 ? -7.790 1.303 -20.490 1.00 0.00 28 ASP A C 20
ATOM 14697 O O . ASP A 1 28 ? -7.122 2.182 -19.947 1.00 0.00 28 ASP A O 20
ATOM 14706 N N . GLN A 1 29 ? -8.394 0.331 -19.814 1.00 0.00 29 GLN A N 20
ATOM 14707 C CA . GLN A 1 29 ? -8.305 0.242 -18.362 1.00 0.00 29 GLN A CA 20
ATOM 14708 C C . GLN A 1 29 ? -7.459 -0.956 -17.941 1.00 0.00 29 GLN A C 20
ATOM 14709 O O . GLN A 1 29 ? -7.636 -1.501 -16.851 1.00 0.00 29 GLN A O 20
ATOM 14723 N N . VAL A 1 30 ? -6.540 -1.360 -18.811 1.00 0.00 30 VAL A N 20
ATOM 14724 C CA . VAL A 1 30 ? -5.666 -2.492 -18.530 1.00 0.00 30 VAL A CA 20
ATOM 14725 C C . VAL A 1 30 ? -5.011 -2.354 -17.160 1.00 0.00 30 VAL A C 20
ATOM 14726 O O . VAL A 1 30 ? -5.075 -3.264 -16.335 1.00 0.00 30 VAL A O 20
ATOM 14739 N N . ALA A 1 31 ? -4.382 -1.207 -16.925 1.00 0.00 31 ALA A N 20
ATOM 14740 C CA . ALA A 1 31 ? -3.717 -0.947 -15.654 1.00 0.00 31 ALA A CA 20
ATOM 14741 C C . ALA A 1 31 ? -4.652 -1.216 -14.480 1.00 0.00 31 ALA A C 20
ATOM 14742 O O . ALA A 1 31 ? -4.255 -1.818 -13.483 1.00 0.00 31 ALA A O 20
ATOM 14749 N N . ALA A 1 32 ? -5.896 -0.764 -14.605 1.00 0.00 32 ALA A N 20
ATOM 14750 C CA . ALA A 1 32 ? -6.887 -0.956 -13.554 1.00 0.00 32 ALA A CA 20
ATOM 14751 C C . ALA A 1 32 ? -7.284 -2.423 -13.435 1.00 0.00 32 ALA A C 20
ATOM 14752 O O . ALA A 1 32 ? -7.497 -2.932 -12.334 1.00 0.00 32 ALA A O 20
ATOM 14759 N N . CYS A 1 33 ? -7.382 -3.099 -14.574 1.00 0.00 33 CYS A N 20
ATOM 14760 C CA . CYS A 1 33 ? -7.755 -4.509 -14.599 1.00 0.00 33 CYS A CA 20
ATOM 14761 C C . CYS A 1 33 ? -6.808 -5.336 -13.734 1.00 0.00 33 CYS A C 20
ATOM 14762 O O . CYS A 1 33 ? -7.235 -6.253 -13.032 1.00 0.00 33 CYS A O 20
ATOM 14769 N N . GLU A 1 34 ? -5.522 -5.005 -13.790 1.00 0.00 34 GLU A N 20
ATOM 14770 C CA . GLU A 1 34 ? -4.515 -5.719 -13.012 1.00 0.00 34 GLU A CA 20
ATOM 14771 C C . GLU A 1 34 ? -4.219 -4.988 -11.706 1.00 0.00 34 GLU A C 20
ATOM 14772 O O . GLU A 1 34 ? -3.540 -5.517 -10.827 1.00 0.00 34 GLU A O 20
ATOM 14784 N N . ALA A 1 35 ? -4.732 -3.768 -11.588 1.00 0.00 35 ALA A N 20
ATOM 14785 C CA . ALA A 1 35 ? -4.525 -2.965 -10.389 1.00 0.00 35 ALA A CA 20
ATOM 14786 C C . ALA A 1 35 ? -4.867 -3.756 -9.132 1.00 0.00 35 ALA A C 20
ATOM 14787 O O . ALA A 1 35 ? -4.123 -3.733 -8.152 1.00 0.00 35 ALA A O 20
ATOM 14794 N N . GLU A 1 36 ? -5.997 -4.456 -9.167 1.00 0.00 36 GLU A N 20
ATOM 14795 C CA . GLU A 1 36 ? -6.437 -5.254 -8.029 1.00 0.00 36 GLU A CA 20
ATOM 14796 C C . GLU A 1 36 ? -6.309 -6.745 -8.327 1.00 0.00 36 GLU A C 20
ATOM 14797 O O . GLU A 1 36 ? -7.075 -7.560 -7.814 1.00 0.00 36 GLU A O 20
ATOM 14809 N N . CYS A 1 37 ? -5.335 -7.094 -9.161 1.00 0.00 37 CYS A N 20
ATOM 14810 C CA . CYS A 1 37 ? -5.105 -8.485 -9.530 1.00 0.00 37 CYS A CA 20
ATOM 14811 C C . CYS A 1 37 ? -6.367 -9.107 -10.121 1.00 0.00 37 CYS A C 20
ATOM 14812 O O . CYS A 1 37 ? -6.809 -10.172 -9.689 1.00 0.00 37 CYS A O 20
ATOM 14819 N N . PHE A 1 38 ? -6.943 -8.434 -11.113 1.00 0.00 38 PHE A N 20
ATOM 14820 C CA . PHE A 1 38 ? -8.155 -8.919 -11.762 1.00 0.00 38 PHE A CA 20
ATOM 14821 C C . PHE A 1 38 ? -9.316 -8.975 -10.774 1.00 0.00 38 PHE A C 20
ATOM 14822 O O . PHE A 1 38 ? -10.295 -9.690 -10.990 1.00 0.00 38 PHE A O 20
ATOM 14839 N N . ARG A 1 39 ? -9.199 -8.216 -9.689 1.00 0.00 39 ARG A N 20
ATOM 14840 C CA . ARG A 1 39 ? -10.238 -8.180 -8.666 1.00 0.00 39 ARG A CA 20
ATOM 14841 C C . ARG A 1 39 ? -10.783 -6.766 -8.495 1.00 0.00 39 ARG A C 20
ATOM 14842 O O . ARG A 1 39 ? -10.534 -6.112 -7.483 1.00 0.00 39 ARG A O 20
ATOM 14863 N N . ASN A 1 40 ? -11.529 -6.300 -9.492 1.00 0.00 40 ASN A N 20
ATOM 14864 C CA . ASN A 1 40 ? -12.109 -4.962 -9.452 1.00 0.00 40 ASN A CA 20
ATOM 14865 C C . ASN A 1 40 ? -13.362 -4.886 -10.320 1.00 0.00 40 ASN A C 20
ATOM 14866 O O . ASN A 1 40 ? -13.591 -5.744 -11.173 1.00 0.00 40 ASN A O 20
ATOM 14877 N N . ASP A 1 41 ? -14.168 -3.855 -10.096 1.00 0.00 41 ASP A N 20
ATOM 14878 C CA . ASP A 1 41 ? -15.397 -3.666 -10.858 1.00 0.00 41 ASP A CA 20
ATOM 14879 C C . ASP A 1 41 ? -15.093 -3.469 -12.339 1.00 0.00 41 ASP A C 20
ATOM 14880 O O . ASP A 1 41 ? -15.857 -3.899 -13.203 1.00 0.00 41 ASP A O 20
ATOM 14889 N N . VAL A 1 42 ? -13.972 -2.814 -12.627 1.00 0.00 42 VAL A N 20
ATOM 14890 C CA . VAL A 1 42 ? -13.567 -2.559 -14.004 1.00 0.00 42 VAL A CA 20
ATOM 14891 C C . VAL A 1 42 ? -13.496 -3.855 -14.804 1.00 0.00 42 VAL A C 20
ATOM 14892 O O . VAL A 1 42 ? -14.058 -3.954 -15.895 1.00 0.00 42 VAL A O 20
ATOM 14905 N N . TYR A 1 43 ? -12.801 -4.845 -14.255 1.00 0.00 43 TYR A N 20
ATOM 14906 C CA . TYR A 1 43 ? -12.654 -6.135 -14.919 1.00 0.00 43 TYR A CA 20
ATOM 14907 C C . TYR A 1 43 ? -13.931 -6.961 -14.792 1.00 0.00 43 TYR A C 20
ATOM 14908 O O . TYR A 1 43 ? -14.373 -7.595 -15.751 1.00 0.00 43 TYR A O 20
ATOM 14926 N N . THR A 1 44 ? -14.519 -6.950 -13.600 1.00 0.00 44 THR A N 20
ATOM 14927 C CA . THR A 1 44 ? -15.743 -7.698 -13.345 1.00 0.00 44 THR A CA 20
ATOM 14928 C C . THR A 1 44 ? -16.857 -7.271 -14.294 1.00 0.00 44 THR A C 20
ATOM 14929 O O . THR A 1 44 ? -17.694 -8.082 -14.689 1.00 0.00 44 THR A O 20
ATOM 14940 N N . ALA A 1 45 ? -16.860 -5.993 -14.657 1.00 0.00 45 ALA A N 20
ATOM 14941 C CA . ALA A 1 45 ? -17.870 -5.459 -15.563 1.00 0.00 45 ALA A CA 20
ATOM 14942 C C . ALA A 1 45 ? -17.566 -5.835 -17.008 1.00 0.00 45 ALA A C 20
ATOM 14943 O O . ALA A 1 45 ? -18.424 -6.361 -17.718 1.00 0.00 45 ALA A O 20
ATOM 14950 N N . CYS A 1 46 ? -16.339 -5.563 -17.440 1.00 0.00 46 CYS A N 20
ATOM 14951 C CA . CYS A 1 46 ? -15.921 -5.872 -18.802 1.00 0.00 46 CYS A CA 20
ATOM 14952 C C . CYS A 1 46 ? -16.013 -7.371 -19.073 1.00 0.00 46 CYS A C 20
ATOM 14953 O O . CYS A 1 46 ? -16.649 -7.801 -20.036 1.00 0.00 46 CYS A O 20
ATOM 14960 N N . HIS A 1 47 ? -15.374 -8.162 -18.217 1.00 0.00 47 HIS A N 20
ATOM 14961 C CA . HIS A 1 47 ? -15.384 -9.613 -18.362 1.00 0.00 47 HIS A CA 20
ATOM 14962 C C . HIS A 1 47 ? -16.810 -10.134 -18.515 1.00 0.00 47 HIS A C 20
ATOM 14963 O O . HIS A 1 47 ? -17.050 -11.114 -19.219 1.00 0.00 47 HIS A O 20
ATOM 14977 N N . GLU A 1 48 ? -17.751 -9.471 -17.850 1.00 0.00 48 GLU A N 20
ATOM 14978 C CA . GLU A 1 48 ? -19.153 -9.869 -17.911 1.00 0.00 48 GLU A CA 20
ATOM 14979 C C . GLU A 1 48 ? -19.823 -9.310 -19.162 1.00 0.00 48 GLU A C 20
ATOM 14980 O O . GLU A 1 48 ? -20.733 -9.924 -19.719 1.00 0.00 48 GLU A O 20
ATOM 14992 N N . ALA A 1 49 ? -19.367 -8.140 -19.598 1.00 0.00 49 ALA A N 20
ATOM 14993 C CA . ALA A 1 49 ? -19.921 -7.497 -20.783 1.00 0.00 49 ALA A CA 20
ATOM 14994 C C . ALA A 1 49 ? -19.531 -8.252 -22.050 1.00 0.00 49 ALA A C 20
ATOM 14995 O O . ALA A 1 49 ? -20.290 -8.290 -23.018 1.00 0.00 49 ALA A O 20
ATOM 15002 N N . GLN A 1 50 ? -18.344 -8.850 -22.035 1.00 0.00 50 GLN A N 20
ATOM 15003 C CA . GLN A 1 50 ? -17.854 -9.602 -23.184 1.00 0.00 50 GLN A CA 20
ATOM 15004 C C . GLN A 1 50 ? -17.574 -11.053 -22.805 1.00 0.00 50 GLN A C 20
ATOM 15005 O O . GLN A 1 50 ? -16.450 -11.406 -22.448 1.00 0.00 50 GLN A O 20
ATOM 15019 N N . LYS A 1 51 ? -18.603 -11.889 -22.885 1.00 0.00 51 LYS A N 20
ATOM 15020 C CA . LYS A 1 51 ? -18.468 -13.302 -22.551 1.00 0.00 51 LYS A CA 20
ATOM 15021 C C . LYS A 1 51 ? -17.521 -14.003 -23.520 1.00 0.00 51 LYS A C 20
ATOM 15022 O O . LYS A 1 51 ? -16.430 -14.427 -23.140 1.00 0.00 51 LYS A O 20
ATOM 15041 N N . SER A 1 1 ? 7.997 2.198 -8.834 1.00 0.00 1 SER A N 21
ATOM 15042 C CA . SER A 1 1 ? 6.864 1.531 -9.464 1.00 0.00 1 SER A CA 21
ATOM 15043 C C . SER A 1 1 ? 7.263 0.150 -9.975 1.00 0.00 1 SER A C 21
ATOM 15044 O O . SER A 1 1 ? 8.293 -0.007 -10.630 1.00 0.00 1 SER A O 21
ATOM 15052 N N . GLU A 1 2 ? 6.439 -0.848 -9.670 1.00 0.00 2 GLU A N 21
ATOM 15053 C CA . GLU A 1 2 ? 6.707 -2.216 -10.097 1.00 0.00 2 GLU A CA 21
ATOM 15054 C C . GLU A 1 2 ? 5.457 -2.853 -10.698 1.00 0.00 2 GLU A C 21
ATOM 15055 O O . GLU A 1 2 ? 4.332 -2.405 -10.474 1.00 0.00 2 GLU A O 21
ATOM 15067 N N . PRO A 1 3 ? 5.657 -3.923 -11.481 1.00 0.00 3 PRO A N 21
ATOM 15068 C CA . PRO A 1 3 ? 4.559 -4.645 -12.131 1.00 0.00 3 PRO A CA 21
ATOM 15069 C C . PRO A 1 3 ? 3.699 -5.414 -11.132 1.00 0.00 3 PRO A C 21
ATOM 15070 O O . PRO A 1 3 ? 3.967 -5.403 -9.931 1.00 0.00 3 PRO A O 21
ATOM 15081 N N . ASP A 1 4 ? 2.667 -6.080 -11.637 1.00 0.00 4 ASP A N 21
ATOM 15082 C CA . ASP A 1 4 ? 1.768 -6.854 -10.789 1.00 0.00 4 ASP A CA 21
ATOM 15083 C C . ASP A 1 4 ? 2.138 -8.333 -10.813 1.00 0.00 4 ASP A C 21
ATOM 15084 O O . ASP A 1 4 ? 1.269 -9.201 -10.745 1.00 0.00 4 ASP A O 21
ATOM 15093 N N . GLU A 1 5 ? 3.435 -8.612 -10.910 1.00 0.00 5 GLU A N 21
ATOM 15094 C CA . GLU A 1 5 ? 3.919 -9.987 -10.944 1.00 0.00 5 GLU A CA 21
ATOM 15095 C C . GLU A 1 5 ? 3.450 -10.760 -9.715 1.00 0.00 5 GLU A C 21
ATOM 15096 O O . GLU A 1 5 ? 3.319 -11.984 -9.751 1.00 0.00 5 GLU A O 21
ATOM 15108 N N . ILE A 1 6 ? 3.201 -10.037 -8.628 1.00 0.00 6 ILE A N 21
ATOM 15109 C CA . ILE A 1 6 ? 2.746 -10.654 -7.389 1.00 0.00 6 ILE A CA 21
ATOM 15110 C C . ILE A 1 6 ? 1.432 -11.400 -7.595 1.00 0.00 6 ILE A C 21
ATOM 15111 O O . ILE A 1 6 ? 1.245 -12.504 -7.084 1.00 0.00 6 ILE A O 21
ATOM 15127 N N . CYS A 1 7 ? 0.524 -10.790 -8.350 1.00 0.00 7 CYS A N 21
ATOM 15128 C CA . CYS A 1 7 ? -0.773 -11.395 -8.626 1.00 0.00 7 CYS A CA 21
ATOM 15129 C C . CYS A 1 7 ? -0.608 -12.720 -9.365 1.00 0.00 7 CYS A C 21
ATOM 15130 O O . CYS A 1 7 ? -1.355 -13.671 -9.130 1.00 0.00 7 CYS A O 21
ATOM 15137 N N . ARG A 1 8 ? 0.374 -12.775 -10.259 1.00 0.00 8 ARG A N 21
ATOM 15138 C CA . ARG A 1 8 ? 0.636 -13.982 -11.033 1.00 0.00 8 ARG A CA 21
ATOM 15139 C C . ARG A 1 8 ? 1.150 -15.103 -10.134 1.00 0.00 8 ARG A C 21
ATOM 15140 O O . ARG A 1 8 ? 0.948 -16.283 -10.420 1.00 0.00 8 ARG A O 21
ATOM 15161 N N . ALA A 1 9 ? 1.815 -14.726 -9.047 1.00 0.00 9 ALA A N 21
ATOM 15162 C CA . ALA A 1 9 ? 2.356 -15.698 -8.106 1.00 0.00 9 ALA A CA 21
ATOM 15163 C C . ALA A 1 9 ? 1.238 -16.436 -7.377 1.00 0.00 9 ALA A C 21
ATOM 15164 O O . ALA A 1 9 ? 1.426 -17.559 -6.908 1.00 0.00 9 ALA A O 21
ATOM 15171 N N . ARG A 1 10 ? 0.076 -15.798 -7.285 1.00 0.00 10 ARG A N 21
ATOM 15172 C CA . ARG A 1 10 ? -1.071 -16.393 -6.610 1.00 0.00 10 ARG A CA 21
ATOM 15173 C C . ARG A 1 10 ? -1.959 -17.139 -7.601 1.00 0.00 10 ARG A C 21
ATOM 15174 O O . ARG A 1 10 ? -3.109 -17.457 -7.302 1.00 0.00 10 ARG A O 21
ATOM 15195 N N . MET A 1 11 ? -1.416 -17.414 -8.783 1.00 0.00 11 MET A N 21
ATOM 15196 C CA . MET A 1 11 ? -2.158 -18.124 -9.818 1.00 0.00 11 MET A CA 21
ATOM 15197 C C . MET A 1 11 ? -1.211 -18.867 -10.754 1.00 0.00 11 MET A C 21
ATOM 15198 O O . MET A 1 11 ? 0.010 -18.757 -10.635 1.00 0.00 11 MET A O 21
ATOM 15212 N N . THR A 1 12 ? -1.780 -19.624 -11.687 1.00 0.00 12 THR A N 21
ATOM 15213 C CA . THR A 1 12 ? -0.986 -20.385 -12.644 1.00 0.00 12 THR A CA 21
ATOM 15214 C C . THR A 1 12 ? -0.721 -19.575 -13.907 1.00 0.00 12 THR A C 21
ATOM 15215 O O . THR A 1 12 ? -1.320 -18.519 -14.117 1.00 0.00 12 THR A O 21
ATOM 15226 N N . HIS A 1 13 ? 0.178 -20.075 -14.748 1.00 0.00 13 HIS A N 21
ATOM 15227 C CA . HIS A 1 13 ? 0.522 -19.397 -15.993 1.00 0.00 13 HIS A CA 21
ATOM 15228 C C . HIS A 1 13 ? -0.684 -19.330 -16.926 1.00 0.00 13 HIS A C 21
ATOM 15229 O O . HIS A 1 13 ? -0.942 -18.302 -17.552 1.00 0.00 13 HIS A O 21
ATOM 15243 N N . LYS A 1 14 ? -1.418 -20.434 -17.015 1.00 0.00 14 LYS A N 21
ATOM 15244 C CA . LYS A 1 14 ? -2.597 -20.502 -17.870 1.00 0.00 14 LYS A CA 21
ATOM 15245 C C . LYS A 1 14 ? -3.639 -19.474 -17.444 1.00 0.00 14 LYS A C 21
ATOM 15246 O O . LYS A 1 14 ? -4.200 -18.763 -18.278 1.00 0.00 14 LYS A O 21
ATOM 15265 N N . GLU A 1 15 ? -3.892 -19.399 -16.141 1.00 0.00 15 GLU A N 21
ATOM 15266 C CA . GLU A 1 15 ? -4.866 -18.455 -15.606 1.00 0.00 15 GLU A CA 21
ATOM 15267 C C . GLU A 1 15 ? -4.467 -17.018 -15.930 1.00 0.00 15 GLU A C 21
ATOM 15268 O O . GLU A 1 15 ? -5.290 -16.219 -16.376 1.00 0.00 15 GLU A O 21
ATOM 15280 N N . PHE A 1 16 ? -3.198 -16.697 -15.701 1.00 0.00 16 PHE A N 21
ATOM 15281 C CA . PHE A 1 16 ? -2.688 -15.357 -15.967 1.00 0.00 16 PHE A CA 21
ATOM 15282 C C . PHE A 1 16 ? -2.810 -15.013 -17.449 1.00 0.00 16 PHE A C 21
ATOM 15283 O O . PHE A 1 16 ? -3.025 -13.858 -17.813 1.00 0.00 16 PHE A O 21
ATOM 15300 N N . ASN A 1 17 ? -2.670 -16.026 -18.299 1.00 0.00 17 ASN A N 21
ATOM 15301 C CA . ASN A 1 17 ? -2.763 -15.831 -19.741 1.00 0.00 17 ASN A CA 21
ATOM 15302 C C . ASN A 1 17 ? -4.189 -15.473 -20.151 1.00 0.00 17 ASN A C 21
ATOM 15303 O O . ASN A 1 17 ? -4.402 -14.626 -21.018 1.00 0.00 17 ASN A O 21
ATOM 15314 N N . TYR A 1 18 ? -5.160 -16.124 -19.521 1.00 0.00 18 TYR A N 21
ATOM 15315 C CA . TYR A 1 18 ? -6.566 -15.876 -19.821 1.00 0.00 18 TYR A CA 21
ATOM 15316 C C . TYR A 1 18 ? -7.009 -14.523 -19.274 1.00 0.00 18 TYR A C 21
ATOM 15317 O O . TYR A 1 18 ? -7.584 -13.707 -19.994 1.00 0.00 18 TYR A O 21
ATOM 15335 N N . LYS A 1 19 ? -6.737 -14.291 -17.994 1.00 0.00 19 LYS A N 21
ATOM 15336 C CA . LYS A 1 19 ? -7.105 -13.037 -17.348 1.00 0.00 19 LYS A CA 21
ATOM 15337 C C . LYS A 1 19 ? -6.540 -11.845 -18.112 1.00 0.00 19 LYS A C 21
ATOM 15338 O O . LYS A 1 19 ? -7.263 -10.901 -18.431 1.00 0.00 19 LYS A O 21
ATOM 15357 N N . SER A 1 20 ? -5.244 -11.895 -18.405 1.00 0.00 20 SER A N 21
ATOM 15358 C CA . SER A 1 20 ? -4.582 -10.818 -19.131 1.00 0.00 20 SER A CA 21
ATOM 15359 C C . SER A 1 20 ? -5.235 -10.598 -20.492 1.00 0.00 20 SER A C 21
ATOM 15360 O O . SER A 1 20 ? -5.418 -9.463 -20.929 1.00 0.00 20 SER A O 21
ATOM 15368 N N . ASN A 1 21 ? -5.584 -11.695 -21.158 1.00 0.00 21 ASN A N 21
ATOM 15369 C CA . ASN A 1 21 ? -6.216 -11.623 -22.470 1.00 0.00 21 ASN A CA 21
ATOM 15370 C C . ASN A 1 21 ? -7.479 -10.769 -22.420 1.00 0.00 21 ASN A C 21
ATOM 15371 O O . ASN A 1 21 ? -7.694 -9.908 -23.274 1.00 0.00 21 ASN A O 21
ATOM 15382 N N . VAL A 1 22 ? -8.312 -11.011 -21.413 1.00 0.00 22 VAL A N 21
ATOM 15383 C CA . VAL A 1 22 ? -9.553 -10.263 -21.250 1.00 0.00 22 VAL A CA 21
ATOM 15384 C C . VAL A 1 22 ? -9.276 -8.821 -20.841 1.00 0.00 22 VAL A C 21
ATOM 15385 O O . VAL A 1 22 ? -9.983 -7.901 -21.252 1.00 0.00 22 VAL A O 21
ATOM 15398 N N . CYS A 1 23 ? -8.241 -8.630 -20.030 1.00 0.00 23 CYS A N 21
ATOM 15399 C CA . CYS A 1 23 ? -7.867 -7.299 -19.566 1.00 0.00 23 CYS A CA 21
ATOM 15400 C C . CYS A 1 23 ? -7.666 -6.349 -20.743 1.00 0.00 23 CYS A C 21
ATOM 15401 O O . CYS A 1 23 ? -8.179 -5.231 -20.746 1.00 0.00 23 CYS A O 21
ATOM 15408 N N . ASN A 1 24 ? -6.914 -6.803 -21.740 1.00 0.00 24 ASN A N 21
ATOM 15409 C CA . ASN A 1 24 ? -6.644 -5.994 -22.923 1.00 0.00 24 ASN A CA 21
ATOM 15410 C C . ASN A 1 24 ? -7.925 -5.740 -23.712 1.00 0.00 24 ASN A C 21
ATOM 15411 O O . ASN A 1 24 ? -7.968 -4.873 -24.584 1.00 0.00 24 ASN A O 21
ATOM 15422 N N . GLY A 1 25 ? -8.968 -6.503 -23.399 1.00 0.00 25 GLY A N 21
ATOM 15423 C CA . GLY A 1 25 ? -10.237 -6.343 -24.085 1.00 0.00 25 GLY A CA 21
ATOM 15424 C C . GLY A 1 25 ? -11.160 -5.372 -23.378 1.00 0.00 25 GLY A C 21
ATOM 15425 O O . GLY A 1 25 ? -11.933 -4.659 -24.020 1.00 0.00 25 GLY A O 21
ATOM 15429 N N . CYS A 1 26 ? -11.083 -5.343 -22.052 1.00 0.00 26 CYS A N 21
ATOM 15430 C CA . CYS A 1 26 ? -11.919 -4.453 -21.256 1.00 0.00 26 CYS A CA 21
ATOM 15431 C C . CYS A 1 26 ? -11.862 -3.027 -21.795 1.00 0.00 26 CYS A C 21
ATOM 15432 O O . CYS A 1 26 ? -12.833 -2.277 -21.701 1.00 0.00 26 CYS A O 21
ATOM 15439 N N . GLY A 1 27 ? -10.716 -2.659 -22.361 1.00 0.00 27 GLY A N 21
ATOM 15440 C CA . GLY A 1 27 ? -10.553 -1.324 -22.906 1.00 0.00 27 GLY A CA 21
ATOM 15441 C C . GLY A 1 27 ? -9.188 -0.738 -22.605 1.00 0.00 27 GLY A C 21
ATOM 15442 O O . GLY A 1 27 ? -8.180 -1.443 -22.645 1.00 0.00 27 GLY A O 21
ATOM 15446 N N . ASP A 1 28 ? -9.155 0.556 -22.305 1.00 0.00 28 ASP A N 21
ATOM 15447 C CA . ASP A 1 28 ? -7.903 1.237 -21.996 1.00 0.00 28 ASP A CA 21
ATOM 15448 C C . ASP A 1 28 ? -7.662 1.274 -20.490 1.00 0.00 28 ASP A C 21
ATOM 15449 O O . ASP A 1 28 ? -6.918 2.118 -19.992 1.00 0.00 28 ASP A O 21
ATOM 15458 N N . GLN A 1 29 ? -8.298 0.353 -19.772 1.00 0.00 29 GLN A N 21
ATOM 15459 C CA . GLN A 1 29 ? -8.153 0.282 -18.323 1.00 0.00 29 GLN A CA 21
ATOM 15460 C C . GLN A 1 29 ? -7.382 -0.968 -17.913 1.00 0.00 29 GLN A C 21
ATOM 15461 O O . GLN A 1 29 ? -7.563 -1.489 -16.812 1.00 0.00 29 GLN A O 21
ATOM 15475 N N . VAL A 1 30 ? -6.522 -1.446 -18.807 1.00 0.00 30 VAL A N 21
ATOM 15476 C CA . VAL A 1 30 ? -5.722 -2.635 -18.538 1.00 0.00 30 VAL A CA 21
ATOM 15477 C C . VAL A 1 30 ? -5.032 -2.538 -17.182 1.00 0.00 30 VAL A C 21
ATOM 15478 O O . VAL A 1 30 ? -5.019 -3.497 -16.411 1.00 0.00 30 VAL A O 21
ATOM 15491 N N . ALA A 1 31 ? -4.459 -1.373 -16.898 1.00 0.00 31 ALA A N 21
ATOM 15492 C CA . ALA A 1 31 ? -3.768 -1.150 -15.634 1.00 0.00 31 ALA A CA 21
ATOM 15493 C C . ALA A 1 31 ? -4.692 -1.411 -14.450 1.00 0.00 31 ALA A C 21
ATOM 15494 O O . ALA A 1 31 ? -4.292 -2.024 -13.461 1.00 0.00 31 ALA A O 21
ATOM 15501 N N . ALA A 1 32 ? -5.930 -0.940 -14.556 1.00 0.00 32 ALA A N 21
ATOM 15502 C CA . ALA A 1 32 ? -6.912 -1.123 -13.494 1.00 0.00 32 ALA A CA 21
ATOM 15503 C C . ALA A 1 32 ? -7.343 -2.582 -13.391 1.00 0.00 32 ALA A C 21
ATOM 15504 O O . ALA A 1 32 ? -7.550 -3.102 -12.294 1.00 0.00 32 ALA A O 21
ATOM 15511 N N . CYS A 1 33 ? -7.478 -3.236 -14.539 1.00 0.00 33 CYS A N 21
ATOM 15512 C CA . CYS A 1 33 ? -7.887 -4.635 -14.579 1.00 0.00 33 CYS A CA 21
ATOM 15513 C C . CYS A 1 33 ? -6.939 -5.502 -13.755 1.00 0.00 33 CYS A C 21
ATOM 15514 O O . CYS A 1 33 ? -7.373 -6.388 -13.020 1.00 0.00 33 CYS A O 21
ATOM 15521 N N . GLU A 1 34 ? -5.642 -5.240 -13.885 1.00 0.00 34 GLU A N 21
ATOM 15522 C CA . GLU A 1 34 ? -4.633 -5.997 -13.154 1.00 0.00 34 GLU A CA 21
ATOM 15523 C C . GLU A 1 34 ? -4.276 -5.302 -11.843 1.00 0.00 34 GLU A C 21
ATOM 15524 O O . GLU A 1 34 ? -3.586 -5.868 -10.996 1.00 0.00 34 GLU A O 21
ATOM 15536 N N . ALA A 1 35 ? -4.751 -4.071 -11.684 1.00 0.00 35 ALA A N 21
ATOM 15537 C CA . ALA A 1 35 ? -4.484 -3.298 -10.477 1.00 0.00 35 ALA A CA 21
ATOM 15538 C C . ALA A 1 35 ? -4.822 -4.102 -9.226 1.00 0.00 35 ALA A C 21
ATOM 15539 O O . ALA A 1 35 ? -3.985 -4.266 -8.339 1.00 0.00 35 ALA A O 21
ATOM 15546 N N . GLU A 1 36 ? -6.053 -4.600 -9.162 1.00 0.00 36 GLU A N 21
ATOM 15547 C CA . GLU A 1 36 ? -6.500 -5.385 -8.017 1.00 0.00 36 GLU A CA 21
ATOM 15548 C C . GLU A 1 36 ? -6.385 -6.879 -8.305 1.00 0.00 36 GLU A C 21
ATOM 15549 O O . GLU A 1 36 ? -7.140 -7.687 -7.763 1.00 0.00 36 GLU A O 21
ATOM 15561 N N . CYS A 1 37 ? -5.435 -7.240 -9.161 1.00 0.00 37 CYS A N 21
ATOM 15562 C CA . CYS A 1 37 ? -5.220 -8.636 -9.523 1.00 0.00 37 CYS A CA 21
ATOM 15563 C C . CYS A 1 37 ? -6.484 -9.243 -10.126 1.00 0.00 37 CYS A C 21
ATOM 15564 O O . CYS A 1 37 ? -6.947 -10.298 -9.692 1.00 0.00 37 CYS A O 21
ATOM 15571 N N . PHE A 1 38 ? -7.036 -8.568 -11.128 1.00 0.00 38 PHE A N 21
ATOM 15572 C CA . PHE A 1 38 ? -8.248 -9.039 -11.790 1.00 0.00 38 PHE A CA 21
ATOM 15573 C C . PHE A 1 38 ? -9.424 -9.061 -10.819 1.00 0.00 38 PHE A C 21
ATOM 15574 O O . PHE A 1 38 ? -10.448 -9.693 -11.081 1.00 0.00 38 PHE A O 21
ATOM 15591 N N . ARG A 1 39 ? -9.270 -8.368 -9.696 1.00 0.00 39 ARG A N 21
ATOM 15592 C CA . ARG A 1 39 ? -10.318 -8.308 -8.684 1.00 0.00 39 ARG A CA 21
ATOM 15593 C C . ARG A 1 39 ? -10.822 -6.879 -8.507 1.00 0.00 39 ARG A C 21
ATOM 15594 O O . ARG A 1 39 ? -10.638 -6.272 -7.453 1.00 0.00 39 ARG A O 21
ATOM 15615 N N . ASN A 1 40 ? -11.459 -6.348 -9.546 1.00 0.00 40 ASN A N 21
ATOM 15616 C CA . ASN A 1 40 ? -11.988 -4.990 -9.505 1.00 0.00 40 ASN A CA 21
ATOM 15617 C C . ASN A 1 40 ? -13.274 -4.882 -10.320 1.00 0.00 40 ASN A C 21
ATOM 15618 O O . ASN A 1 40 ? -13.593 -5.767 -11.114 1.00 0.00 40 ASN A O 21
ATOM 15629 N N . ASP A 1 41 ? -14.006 -3.793 -10.118 1.00 0.00 41 ASP A N 21
ATOM 15630 C CA . ASP A 1 41 ? -15.257 -3.568 -10.834 1.00 0.00 41 ASP A CA 21
ATOM 15631 C C . ASP A 1 41 ? -15.002 -3.379 -12.326 1.00 0.00 41 ASP A C 21
ATOM 15632 O O . ASP A 1 41 ? -15.789 -3.823 -13.162 1.00 0.00 41 ASP A O 21
ATOM 15641 N N . VAL A 1 42 ? -13.897 -2.715 -12.653 1.00 0.00 42 VAL A N 21
ATOM 15642 C CA . VAL A 1 42 ? -13.539 -2.466 -14.044 1.00 0.00 42 VAL A CA 21
ATOM 15643 C C . VAL A 1 42 ? -13.499 -3.764 -14.842 1.00 0.00 42 VAL A C 21
ATOM 15644 O O . VAL A 1 42 ? -14.084 -3.860 -15.922 1.00 0.00 42 VAL A O 21
ATOM 15657 N N . TYR A 1 43 ? -12.806 -4.762 -14.305 1.00 0.00 43 TYR A N 21
ATOM 15658 C CA . TYR A 1 43 ? -12.689 -6.055 -14.968 1.00 0.00 43 TYR A CA 21
ATOM 15659 C C . TYR A 1 43 ? -13.971 -6.867 -14.811 1.00 0.00 43 TYR A C 21
ATOM 15660 O O . TYR A 1 43 ? -14.421 -7.529 -15.747 1.00 0.00 43 TYR A O 21
ATOM 15678 N N . THR A 1 44 ? -14.558 -6.810 -13.619 1.00 0.00 44 THR A N 21
ATOM 15679 C CA . THR A 1 44 ? -15.788 -7.539 -13.337 1.00 0.00 44 THR A CA 21
ATOM 15680 C C . THR A 1 44 ? -16.894 -7.147 -14.309 1.00 0.00 44 THR A C 21
ATOM 15681 O O . THR A 1 44 ? -17.704 -7.982 -14.712 1.00 0.00 44 THR A O 21
ATOM 15692 N N . ALA A 1 45 ? -16.923 -5.872 -14.684 1.00 0.00 45 ALA A N 21
ATOM 15693 C CA . ALA A 1 45 ? -17.929 -5.371 -15.611 1.00 0.00 45 ALA A CA 21
ATOM 15694 C C . ALA A 1 45 ? -17.589 -5.750 -17.049 1.00 0.00 45 ALA A C 21
ATOM 15695 O O . ALA A 1 45 ? -18.422 -6.297 -17.772 1.00 0.00 45 ALA A O 21
ATOM 15702 N N . CYS A 1 46 ? -16.359 -5.456 -17.458 1.00 0.00 46 CYS A N 21
ATOM 15703 C CA . CYS A 1 46 ? -15.908 -5.764 -18.809 1.00 0.00 46 CYS A CA 21
ATOM 15704 C C . CYS A 1 46 ? -16.015 -7.260 -19.091 1.00 0.00 46 CYS A C 21
ATOM 15705 O O . CYS A 1 46 ? -16.641 -7.677 -20.066 1.00 0.00 46 CYS A O 21
ATOM 15712 N N . HIS A 1 47 ? -15.399 -8.064 -18.230 1.00 0.00 47 HIS A N 21
ATOM 15713 C CA . HIS A 1 47 ? -15.425 -9.514 -18.384 1.00 0.00 47 HIS A CA 21
ATOM 15714 C C . HIS A 1 47 ? -16.859 -10.022 -18.499 1.00 0.00 47 HIS A C 21
ATOM 15715 O O . HIS A 1 47 ? -17.128 -10.994 -19.205 1.00 0.00 47 HIS A O 21
ATOM 15729 N N . GLU A 1 48 ? -17.775 -9.358 -17.801 1.00 0.00 48 GLU A N 21
ATOM 15730 C CA . GLU A 1 48 ? -19.181 -9.745 -17.824 1.00 0.00 48 GLU A CA 21
ATOM 15731 C C . GLU A 1 48 ? -19.852 -9.279 -19.113 1.00 0.00 48 GLU A C 21
ATOM 15732 O O . GLU A 1 48 ? -20.745 -9.945 -19.637 1.00 0.00 48 GLU A O 21
ATOM 15744 N N . ALA A 1 49 ? -19.416 -8.129 -19.618 1.00 0.00 49 ALA A N 21
ATOM 15745 C CA . ALA A 1 49 ? -19.974 -7.573 -20.845 1.00 0.00 49 ALA A CA 21
ATOM 15746 C C . ALA A 1 49 ? -19.556 -8.396 -22.059 1.00 0.00 49 ALA A C 21
ATOM 15747 O O . ALA A 1 49 ? -20.261 -8.432 -23.067 1.00 0.00 49 ALA A O 21
ATOM 15754 N N . GLN A 1 50 ? -18.407 -9.055 -21.955 1.00 0.00 50 GLN A N 21
ATOM 15755 C CA . GLN A 1 50 ? -17.896 -9.876 -23.046 1.00 0.00 50 GLN A CA 21
ATOM 15756 C C . GLN A 1 50 ? -18.883 -10.982 -23.404 1.00 0.00 50 GLN A C 21
ATOM 15757 O O . GLN A 1 50 ? -19.388 -11.685 -22.528 1.00 0.00 50 GLN A O 21
ATOM 15771 N N . LYS A 1 51 ? -19.156 -11.130 -24.696 1.00 0.00 51 LYS A N 21
ATOM 15772 C CA . LYS A 1 51 ? -20.083 -12.150 -25.170 1.00 0.00 51 LYS A CA 21
ATOM 15773 C C . LYS A 1 51 ? -19.411 -13.519 -25.211 1.00 0.00 51 LYS A C 21
ATOM 15774 O O . LYS A 1 51 ? -18.621 -13.807 -26.111 1.00 0.00 51 LYS A O 21
ATOM 15793 N N . SER A 1 1 ? 2.648 2.615 -6.998 1.00 0.00 1 SER A N 22
ATOM 15794 C CA . SER A 1 1 ? 2.317 1.556 -7.944 1.00 0.00 1 SER A CA 22
ATOM 15795 C C . SER A 1 1 ? 2.966 0.238 -7.531 1.00 0.00 1 SER A C 22
ATOM 15796 O O . SER A 1 1 ? 4.187 0.094 -7.574 1.00 0.00 1 SER A O 22
ATOM 15804 N N . GLU A 1 2 ? 2.137 -0.722 -7.130 1.00 0.00 2 GLU A N 22
ATOM 15805 C CA . GLU A 1 2 ? 2.630 -2.028 -6.708 1.00 0.00 2 GLU A CA 22
ATOM 15806 C C . GLU A 1 2 ? 2.874 -2.933 -7.912 1.00 0.00 2 GLU A C 22
ATOM 15807 O O . GLU A 1 2 ? 2.351 -2.709 -9.004 1.00 0.00 2 GLU A O 22
ATOM 15819 N N . PRO A 1 3 ? 3.687 -3.980 -7.710 1.00 0.00 3 PRO A N 22
ATOM 15820 C CA . PRO A 1 3 ? 4.018 -4.941 -8.766 1.00 0.00 3 PRO A CA 22
ATOM 15821 C C . PRO A 1 3 ? 2.829 -5.814 -9.150 1.00 0.00 3 PRO A C 22
ATOM 15822 O O . PRO A 1 3 ? 1.886 -5.972 -8.374 1.00 0.00 3 PRO A O 22
ATOM 15833 N N . ASP A 1 4 ? 2.878 -6.378 -10.352 1.00 0.00 4 ASP A N 22
ATOM 15834 C CA . ASP A 1 4 ? 1.804 -7.236 -10.839 1.00 0.00 4 ASP A CA 22
ATOM 15835 C C . ASP A 1 4 ? 2.194 -8.707 -10.735 1.00 0.00 4 ASP A C 22
ATOM 15836 O O . ASP A 1 4 ? 1.334 -9.580 -10.625 1.00 0.00 4 ASP A O 22
ATOM 15845 N N . GLU A 1 5 ? 3.496 -8.973 -10.772 1.00 0.00 5 GLU A N 22
ATOM 15846 C CA . GLU A 1 5 ? 3.998 -10.339 -10.684 1.00 0.00 5 GLU A CA 22
ATOM 15847 C C . GLU A 1 5 ? 3.424 -11.053 -9.463 1.00 0.00 5 GLU A C 22
ATOM 15848 O O . GLU A 1 5 ? 3.239 -12.270 -9.473 1.00 0.00 5 GLU A O 22
ATOM 15860 N N . ILE A 1 6 ? 3.146 -10.287 -8.414 1.00 0.00 6 ILE A N 22
ATOM 15861 C CA . ILE A 1 6 ? 2.592 -10.845 -7.187 1.00 0.00 6 ILE A CA 22
ATOM 15862 C C . ILE A 1 6 ? 1.275 -11.563 -7.455 1.00 0.00 6 ILE A C 22
ATOM 15863 O O . ILE A 1 6 ? 0.979 -12.590 -6.844 1.00 0.00 6 ILE A O 22
ATOM 15879 N N . CYS A 1 7 ? 0.486 -11.018 -8.375 1.00 0.00 7 CYS A N 22
ATOM 15880 C CA . CYS A 1 7 ? -0.800 -11.606 -8.727 1.00 0.00 7 CYS A CA 22
ATOM 15881 C C . CYS A 1 7 ? -0.611 -12.928 -9.466 1.00 0.00 7 CYS A C 22
ATOM 15882 O O . CYS A 1 7 ? -1.416 -13.849 -9.328 1.00 0.00 7 CYS A O 22
ATOM 15889 N N . ARG A 1 8 ? 0.459 -13.013 -10.250 1.00 0.00 8 ARG A N 22
ATOM 15890 C CA . ARG A 1 8 ? 0.755 -14.221 -11.011 1.00 0.00 8 ARG A CA 22
ATOM 15891 C C . ARG A 1 8 ? 1.145 -15.366 -10.082 1.00 0.00 8 ARG A C 22
ATOM 15892 O O . ARG A 1 8 ? 0.947 -16.537 -10.407 1.00 0.00 8 ARG A O 22
ATOM 15913 N N . ALA A 1 9 ? 1.702 -15.021 -8.926 1.00 0.00 9 ALA A N 22
ATOM 15914 C CA . ALA A 1 9 ? 2.118 -16.020 -7.950 1.00 0.00 9 ALA A CA 22
ATOM 15915 C C . ALA A 1 9 ? 0.912 -16.664 -7.275 1.00 0.00 9 ALA A C 22
ATOM 15916 O O . ALA A 1 9 ? 0.989 -17.793 -6.791 1.00 0.00 9 ALA A O 22
ATOM 15923 N N . ARG A 1 10 ? -0.201 -15.939 -7.247 1.00 0.00 10 ARG A N 22
ATOM 15924 C CA . ARG A 1 10 ? -1.423 -16.439 -6.628 1.00 0.00 10 ARG A CA 22
ATOM 15925 C C . ARG A 1 10 ? -2.314 -17.123 -7.661 1.00 0.00 10 ARG A C 22
ATOM 15926 O O . ARG A 1 10 ? -3.500 -17.348 -7.421 1.00 0.00 10 ARG A O 22
ATOM 15947 N N . MET A 1 11 ? -1.734 -17.451 -8.811 1.00 0.00 11 MET A N 22
ATOM 15948 C CA . MET A 1 11 ? -2.475 -18.112 -9.879 1.00 0.00 11 MET A CA 22
ATOM 15949 C C . MET A 1 11 ? -1.542 -18.938 -10.758 1.00 0.00 11 MET A C 22
ATOM 15950 O O . MET A 1 11 ? -0.321 -18.898 -10.596 1.00 0.00 11 MET A O 22
ATOM 15964 N N . THR A 1 12 ? -2.122 -19.688 -11.690 1.00 0.00 12 THR A N 22
ATOM 15965 C CA . THR A 1 12 ? -1.342 -20.524 -12.594 1.00 0.00 12 THR A CA 22
ATOM 15966 C C . THR A 1 12 ? -0.914 -19.745 -13.832 1.00 0.00 12 THR A C 22
ATOM 15967 O O . THR A 1 12 ? -1.416 -18.651 -14.093 1.00 0.00 12 THR A O 22
ATOM 15978 N N . HIS A 1 13 ? 0.016 -20.315 -14.592 1.00 0.00 13 HIS A N 22
ATOM 15979 C CA . HIS A 1 13 ? 0.511 -19.673 -15.804 1.00 0.00 13 HIS A CA 22
ATOM 15980 C C . HIS A 1 13 ? -0.619 -19.457 -16.805 1.00 0.00 13 HIS A C 22
ATOM 15981 O O . HIS A 1 13 ? -0.733 -18.389 -17.409 1.00 0.00 13 HIS A O 22
ATOM 15995 N N . LYS A 1 14 ? -1.453 -20.477 -16.978 1.00 0.00 14 LYS A N 22
ATOM 15996 C CA . LYS A 1 14 ? -2.575 -20.400 -17.906 1.00 0.00 14 LYS A CA 22
ATOM 15997 C C . LYS A 1 14 ? -3.585 -19.350 -17.453 1.00 0.00 14 LYS A C 22
ATOM 15998 O O . LYS A 1 14 ? -4.175 -18.650 -18.273 1.00 0.00 14 LYS A O 22
ATOM 16017 N N . GLU A 1 15 ? -3.776 -19.247 -16.141 1.00 0.00 15 GLU A N 22
ATOM 16018 C CA . GLU A 1 15 ? -4.713 -18.282 -15.580 1.00 0.00 15 GLU A CA 22
ATOM 16019 C C . GLU A 1 15 ? -4.301 -16.855 -15.932 1.00 0.00 15 GLU A C 22
ATOM 16020 O O . GLU A 1 15 ? -5.099 -16.077 -16.454 1.00 0.00 15 GLU A O 22
ATOM 16032 N N . PHE A 1 16 ? -3.049 -16.519 -15.641 1.00 0.00 16 PHE A N 22
ATOM 16033 C CA . PHE A 1 16 ? -2.529 -15.186 -15.925 1.00 0.00 16 PHE A CA 22
ATOM 16034 C C . PHE A 1 16 ? -2.688 -14.844 -17.403 1.00 0.00 16 PHE A C 22
ATOM 16035 O O . PHE A 1 16 ? -2.868 -13.683 -17.767 1.00 0.00 16 PHE A O 22
ATOM 16052 N N . ASN A 1 17 ? -2.618 -15.866 -18.251 1.00 0.00 17 ASN A N 22
ATOM 16053 C CA . ASN A 1 17 ? -2.752 -15.674 -19.691 1.00 0.00 17 ASN A CA 22
ATOM 16054 C C . ASN A 1 17 ? -4.196 -15.355 -20.065 1.00 0.00 17 ASN A C 22
ATOM 16055 O O . ASN A 1 17 ? -4.455 -14.490 -20.901 1.00 0.00 17 ASN A O 22
ATOM 16066 N N . TYR A 1 18 ? -5.133 -16.059 -19.439 1.00 0.00 18 TYR A N 22
ATOM 16067 C CA . TYR A 1 18 ? -6.551 -15.852 -19.707 1.00 0.00 18 TYR A CA 22
ATOM 16068 C C . TYR A 1 18 ? -7.008 -14.488 -19.200 1.00 0.00 18 TYR A C 22
ATOM 16069 O O . TYR A 1 18 ? -7.589 -13.698 -19.945 1.00 0.00 18 TYR A O 22
ATOM 16087 N N . LYS A 1 19 ? -6.741 -14.217 -17.927 1.00 0.00 19 LYS A N 22
ATOM 16088 C CA . LYS A 1 19 ? -7.122 -12.948 -17.318 1.00 0.00 19 LYS A CA 22
ATOM 16089 C C . LYS A 1 19 ? -6.569 -11.773 -18.118 1.00 0.00 19 LYS A C 22
ATOM 16090 O O . LYS A 1 19 ? -7.303 -10.848 -18.467 1.00 0.00 19 LYS A O 22
ATOM 16109 N N . SER A 1 20 ? -5.272 -11.816 -18.405 1.00 0.00 20 SER A N 22
ATOM 16110 C CA . SER A 1 20 ? -4.621 -10.754 -19.162 1.00 0.00 20 SER A CA 22
ATOM 16111 C C . SER A 1 20 ? -5.270 -10.587 -20.533 1.00 0.00 20 SER A C 22
ATOM 16112 O O . SER A 1 20 ? -5.459 -9.469 -21.010 1.00 0.00 20 SER A O 22
ATOM 16120 N N . ASN A 1 21 ? -5.609 -11.709 -21.160 1.00 0.00 21 ASN A N 22
ATOM 16121 C CA . ASN A 1 21 ? -6.236 -11.688 -22.477 1.00 0.00 21 ASN A CA 22
ATOM 16122 C C . ASN A 1 21 ? -7.505 -10.841 -22.461 1.00 0.00 21 ASN A C 22
ATOM 16123 O O . ASN A 1 21 ? -7.702 -9.983 -23.323 1.00 0.00 21 ASN A O 22
ATOM 16134 N N . VAL A 1 22 ? -8.363 -11.087 -21.476 1.00 0.00 22 VAL A N 22
ATOM 16135 C CA . VAL A 1 22 ? -9.612 -10.346 -21.347 1.00 0.00 22 VAL A CA 22
ATOM 16136 C C . VAL A 1 22 ? -9.355 -8.902 -20.933 1.00 0.00 22 VAL A C 22
ATOM 16137 O O . VAL A 1 22 ? -10.067 -7.988 -21.352 1.00 0.00 22 VAL A O 22
ATOM 16150 N N . CYS A 1 23 ? -8.332 -8.702 -20.109 1.00 0.00 23 CYS A N 22
ATOM 16151 C CA . CYS A 1 23 ? -7.979 -7.368 -19.638 1.00 0.00 23 CYS A CA 22
ATOM 16152 C C . CYS A 1 23 ? -7.779 -6.412 -20.811 1.00 0.00 23 CYS A C 22
ATOM 16153 O O . CYS A 1 23 ? -8.293 -5.295 -20.809 1.00 0.00 23 CYS A O 22
ATOM 16160 N N . ASN A 1 24 ? -7.028 -6.861 -21.812 1.00 0.00 24 ASN A N 22
ATOM 16161 C CA . ASN A 1 24 ? -6.761 -6.047 -22.991 1.00 0.00 24 ASN A CA 22
ATOM 16162 C C . ASN A 1 24 ? -8.050 -5.751 -23.752 1.00 0.00 24 ASN A C 22
ATOM 16163 O O . ASN A 1 24 ? -8.094 -4.855 -24.594 1.00 0.00 24 ASN A O 22
ATOM 16174 N N . GLY A 1 25 ? -9.098 -6.510 -23.448 1.00 0.00 25 GLY A N 22
ATOM 16175 C CA . GLY A 1 25 ? -10.374 -6.312 -24.109 1.00 0.00 25 GLY A CA 22
ATOM 16176 C C . GLY A 1 25 ? -11.244 -5.295 -23.398 1.00 0.00 25 GLY A C 22
ATOM 16177 O O . GLY A 1 25 ? -12.006 -4.565 -24.034 1.00 0.00 25 GLY A O 22
ATOM 16181 N N . CYS A 1 26 ? -11.134 -5.247 -22.075 1.00 0.00 26 CYS A N 22
ATOM 16182 C CA . CYS A 1 26 ? -11.917 -4.313 -21.275 1.00 0.00 26 CYS A CA 22
ATOM 16183 C C . CYS A 1 26 ? -11.817 -2.898 -21.838 1.00 0.00 26 CYS A C 22
ATOM 16184 O O . CYS A 1 26 ? -12.743 -2.099 -21.706 1.00 0.00 26 CYS A O 22
ATOM 16191 N N . GLY A 1 27 ? -10.684 -2.596 -22.466 1.00 0.00 27 GLY A N 22
ATOM 16192 C CA . GLY A 1 27 ? -10.483 -1.278 -23.039 1.00 0.00 27 GLY A CA 22
ATOM 16193 C C . GLY A 1 27 ? -9.141 -0.681 -22.665 1.00 0.00 27 GLY A C 22
ATOM 16194 O O . GLY A 1 27 ? -8.122 -1.372 -22.679 1.00 0.00 27 GLY A O 22
ATOM 16198 N N . ASP A 1 28 ? -9.139 0.604 -22.331 1.00 0.00 28 ASP A N 22
ATOM 16199 C CA . ASP A 1 28 ? -7.912 1.294 -21.950 1.00 0.00 28 ASP A CA 22
ATOM 16200 C C . ASP A 1 28 ? -7.738 1.296 -20.434 1.00 0.00 28 ASP A C 22
ATOM 16201 O O . ASP A 1 28 ? -7.068 2.166 -19.879 1.00 0.00 28 ASP A O 22
ATOM 16210 N N . GLN A 1 29 ? -8.347 0.318 -19.772 1.00 0.00 29 GLN A N 22
ATOM 16211 C CA . GLN A 1 29 ? -8.260 0.209 -18.321 1.00 0.00 29 GLN A CA 22
ATOM 16212 C C . GLN A 1 29 ? -7.425 -1.001 -17.914 1.00 0.00 29 GLN A C 22
ATOM 16213 O O . GLN A 1 29 ? -7.604 -1.555 -16.830 1.00 0.00 29 GLN A O 22
ATOM 16227 N N . VAL A 1 30 ? -6.513 -1.407 -18.792 1.00 0.00 30 VAL A N 22
ATOM 16228 C CA . VAL A 1 30 ? -5.650 -2.550 -18.524 1.00 0.00 30 VAL A CA 22
ATOM 16229 C C . VAL A 1 30 ? -4.991 -2.432 -17.154 1.00 0.00 30 VAL A C 22
ATOM 16230 O O . VAL A 1 30 ? -5.054 -3.356 -16.343 1.00 0.00 30 VAL A O 22
ATOM 16243 N N . ALA A 1 31 ? -4.360 -1.290 -16.903 1.00 0.00 31 ALA A N 22
ATOM 16244 C CA . ALA A 1 31 ? -3.691 -1.050 -15.631 1.00 0.00 31 ALA A CA 22
ATOM 16245 C C . ALA A 1 31 ? -4.625 -1.331 -14.458 1.00 0.00 31 ALA A C 22
ATOM 16246 O O . ALA A 1 31 ? -4.232 -1.956 -13.474 1.00 0.00 31 ALA A O 22
ATOM 16253 N N . ALA A 1 32 ? -5.864 -0.863 -14.570 1.00 0.00 32 ALA A N 22
ATOM 16254 C CA . ALA A 1 32 ? -6.855 -1.064 -13.519 1.00 0.00 32 ALA A CA 22
ATOM 16255 C C . ALA A 1 32 ? -7.261 -2.530 -13.421 1.00 0.00 32 ALA A C 22
ATOM 16256 O O . ALA A 1 32 ? -7.486 -3.051 -12.328 1.00 0.00 32 ALA A O 22
ATOM 16263 N N . CYS A 1 33 ? -7.355 -3.191 -14.570 1.00 0.00 33 CYS A N 22
ATOM 16264 C CA . CYS A 1 33 ? -7.736 -4.598 -14.614 1.00 0.00 33 CYS A CA 22
ATOM 16265 C C . CYS A 1 33 ? -6.796 -5.443 -13.760 1.00 0.00 33 CYS A C 22
ATOM 16266 O O . CYS A 1 33 ? -7.231 -6.360 -13.063 1.00 0.00 33 CYS A O 22
ATOM 16273 N N . GLU A 1 34 ? -5.506 -5.128 -13.819 1.00 0.00 34 GLU A N 22
ATOM 16274 C CA . GLU A 1 34 ? -4.505 -5.859 -13.051 1.00 0.00 34 GLU A CA 22
ATOM 16275 C C . GLU A 1 34 ? -4.199 -5.144 -11.737 1.00 0.00 34 GLU A C 22
ATOM 16276 O O . GLU A 1 34 ? -3.517 -5.686 -10.868 1.00 0.00 34 GLU A O 22
ATOM 16288 N N . ALA A 1 35 ? -4.707 -3.924 -11.602 1.00 0.00 35 ALA A N 22
ATOM 16289 C CA . ALA A 1 35 ? -4.490 -3.136 -10.395 1.00 0.00 35 ALA A CA 22
ATOM 16290 C C . ALA A 1 35 ? -4.834 -3.939 -9.145 1.00 0.00 35 ALA A C 22
ATOM 16291 O O . ALA A 1 35 ? -4.090 -3.927 -8.166 1.00 0.00 35 ALA A O 22
ATOM 16298 N N . GLU A 1 36 ? -5.966 -4.635 -9.188 1.00 0.00 36 GLU A N 22
ATOM 16299 C CA . GLU A 1 36 ? -6.408 -5.443 -8.057 1.00 0.00 36 GLU A CA 22
ATOM 16300 C C . GLU A 1 36 ? -6.286 -6.931 -8.371 1.00 0.00 36 GLU A C 22
ATOM 16301 O O . GLU A 1 36 ? -7.050 -7.750 -7.858 1.00 0.00 36 GLU A O 22
ATOM 16313 N N . CYS A 1 37 ? -5.321 -7.274 -9.217 1.00 0.00 37 CYS A N 22
ATOM 16314 C CA . CYS A 1 37 ? -5.098 -8.662 -9.602 1.00 0.00 37 CYS A CA 22
ATOM 16315 C C . CYS A 1 37 ? -6.356 -9.264 -10.222 1.00 0.00 37 CYS A C 22
ATOM 16316 O O . CYS A 1 37 ? -6.800 -10.343 -9.829 1.00 0.00 37 CYS A O 22
ATOM 16323 N N . PHE A 1 38 ? -6.925 -8.558 -11.194 1.00 0.00 38 PHE A N 22
ATOM 16324 C CA . PHE A 1 38 ? -8.133 -9.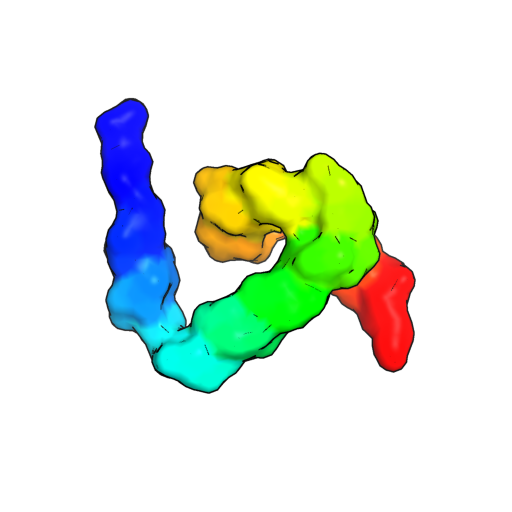020 -11.867 1.00 0.00 38 PHE A CA 22
ATOM 16325 C C . PHE A 1 38 ? -9.305 -9.094 -10.892 1.00 0.00 38 PHE A C 22
ATOM 16326 O O . PHE A 1 38 ? -10.298 -9.775 -11.150 1.00 0.00 38 PHE A O 22
ATOM 16343 N N . ARG A 1 39 ? -9.181 -8.390 -9.773 1.00 0.00 39 ARG A N 22
ATOM 16344 C CA . ARG A 1 39 ? -10.228 -8.376 -8.758 1.00 0.00 39 ARG A CA 22
ATOM 16345 C C . ARG A 1 39 ? -10.758 -6.962 -8.543 1.00 0.00 39 ARG A C 22
ATOM 16346 O O . ARG A 1 39 ? -10.489 -6.337 -7.518 1.00 0.00 39 ARG A O 22
ATOM 16367 N N . ASN A 1 40 ? -11.512 -6.463 -9.517 1.00 0.00 40 ASN A N 22
ATOM 16368 C CA . ASN A 1 40 ? -12.079 -5.122 -9.434 1.00 0.00 40 ASN A CA 22
ATOM 16369 C C . ASN A 1 40 ? -13.338 -5.009 -10.289 1.00 0.00 40 ASN A C 22
ATOM 16370 O O . ASN A 1 40 ? -13.616 -5.875 -11.118 1.00 0.00 40 ASN A O 22
ATOM 16381 N N . ASP A 1 41 ? -14.093 -3.937 -10.081 1.00 0.00 41 ASP A N 22
ATOM 16382 C CA . ASP A 1 41 ? -15.322 -3.710 -10.832 1.00 0.00 41 ASP A CA 22
ATOM 16383 C C . ASP A 1 41 ? -15.022 -3.494 -12.312 1.00 0.00 41 ASP A C 22
ATOM 16384 O O . ASP A 1 41 ? -15.795 -3.903 -13.179 1.00 0.00 41 ASP A O 22
ATOM 16393 N N . VAL A 1 42 ? -13.896 -2.847 -12.594 1.00 0.00 42 VAL A N 22
ATOM 16394 C CA . VAL A 1 42 ? -13.493 -2.576 -13.969 1.00 0.00 42 VAL A CA 22
ATOM 16395 C C . VAL A 1 42 ? -13.453 -3.858 -14.793 1.00 0.00 42 VAL A C 22
ATOM 16396 O O . VAL A 1 42 ? -14.021 -3.926 -15.883 1.00 0.00 42 VAL A O 22
ATOM 16409 N N . TYR A 1 43 ? -12.778 -4.873 -14.265 1.00 0.00 43 TYR A N 22
ATOM 16410 C CA . TYR A 1 43 ? -12.662 -6.154 -14.952 1.00 0.00 43 TYR A CA 22
ATOM 16411 C C . TYR A 1 43 ? -13.955 -6.954 -14.835 1.00 0.00 43 TYR A C 22
ATOM 16412 O O . TYR A 1 43 ? -14.414 -7.562 -15.803 1.00 0.00 43 TYR A O 22
ATOM 16430 N N . THR A 1 44 ? -14.539 -6.951 -13.640 1.00 0.00 44 THR A N 22
ATOM 16431 C CA . THR A 1 44 ? -15.779 -7.677 -13.394 1.00 0.00 44 THR A CA 22
ATOM 16432 C C . THR A 1 44 ? -16.883 -7.215 -14.338 1.00 0.00 44 THR A C 22
ATOM 16433 O O . THR A 1 44 ? -17.735 -8.005 -14.744 1.00 0.00 44 THR A O 22
ATOM 16444 N N . ALA A 1 45 ? -16.862 -5.933 -14.684 1.00 0.00 45 ALA A N 22
ATOM 16445 C CA . ALA A 1 45 ? -17.860 -5.367 -15.582 1.00 0.00 45 ALA A CA 22
ATOM 16446 C C . ALA A 1 45 ? -17.560 -5.726 -17.033 1.00 0.00 45 ALA A C 22
ATOM 16447 O O . ALA A 1 45 ? -18.426 -6.226 -17.752 1.00 0.00 45 ALA A O 22
ATOM 16454 N N . CYS A 1 46 ? -16.328 -5.467 -17.459 1.00 0.00 46 CYS A N 22
ATOM 16455 C CA . CYS A 1 46 ? -15.913 -5.762 -18.825 1.00 0.00 46 CYS A CA 22
ATOM 16456 C C . CYS A 1 46 ? -16.036 -7.253 -19.122 1.00 0.00 46 CYS A C 22
ATOM 16457 O O . CYS A 1 46 ? -16.682 -7.654 -20.090 1.00 0.00 46 CYS A O 22
ATOM 16464 N N . HIS A 1 47 ? -15.411 -8.072 -18.281 1.00 0.00 47 HIS A N 22
ATOM 16465 C CA . HIS A 1 47 ? -15.451 -9.520 -18.452 1.00 0.00 47 HIS A CA 22
ATOM 16466 C C . HIS A 1 47 ? -16.888 -10.010 -18.600 1.00 0.00 47 HIS A C 22
ATOM 16467 O O . HIS A 1 47 ? -17.192 -10.809 -19.485 1.00 0.00 47 HIS A O 22
ATOM 16481 N N . GLU A 1 48 ? -17.766 -9.526 -17.727 1.00 0.00 48 GLU A N 22
ATOM 16482 C CA . GLU A 1 48 ? -19.170 -9.917 -17.760 1.00 0.00 48 GLU A CA 22
ATOM 16483 C C . GLU A 1 48 ? -19.856 -9.377 -19.012 1.00 0.00 48 GLU A C 22
ATOM 16484 O O . GLU A 1 48 ? -20.750 -10.014 -19.567 1.00 0.00 48 GLU A O 22
ATOM 16496 N N . ALA A 1 49 ? -19.430 -8.196 -19.450 1.00 0.00 49 ALA A N 22
ATOM 16497 C CA . ALA A 1 49 ? -20.001 -7.570 -20.635 1.00 0.00 49 ALA A CA 22
ATOM 16498 C C . ALA A 1 49 ? -19.828 -8.457 -21.863 1.00 0.00 49 ALA A C 22
ATOM 16499 O O . ALA A 1 49 ? -20.728 -8.563 -22.695 1.00 0.00 49 ALA A O 22
ATOM 16506 N N . GLN A 1 50 ? -18.665 -9.093 -21.969 1.00 0.00 50 GLN A N 22
ATOM 16507 C CA . GLN A 1 50 ? -18.374 -9.970 -23.096 1.00 0.00 50 GLN A CA 22
ATOM 16508 C C . GLN A 1 50 ? -18.592 -11.432 -22.719 1.00 0.00 50 GLN A C 22
ATOM 16509 O O . GLN A 1 50 ? -18.206 -11.868 -21.634 1.00 0.00 50 GLN A O 22
ATOM 16523 N N . LYS A 1 51 ? -19.213 -12.184 -23.621 1.00 0.00 51 LYS A N 22
ATOM 16524 C CA . LYS A 1 51 ? -19.482 -13.597 -23.384 1.00 0.00 51 LYS A CA 22
ATOM 16525 C C . LYS A 1 51 ? -20.022 -14.267 -24.643 1.00 0.00 51 LYS A C 22
ATOM 16526 O O . LYS A 1 51 ? -20.362 -13.596 -25.618 1.00 0.00 51 LYS A O 22
ATOM 16545 N N . SER A 1 1 ? 2.279 0.039 0.422 1.00 0.00 1 SER A N 23
ATOM 16546 C CA . SER A 1 1 ? 2.669 -0.598 -0.831 1.00 0.00 1 SER A CA 23
ATOM 16547 C C . SER A 1 1 ? 2.889 -2.095 -0.634 1.00 0.00 1 SER A C 23
ATOM 16548 O O . SER A 1 1 ? 3.827 -2.510 0.046 1.00 0.00 1 SER A O 23
ATOM 16556 N N . GLU A 1 2 ? 2.017 -2.899 -1.235 1.00 0.00 2 GLU A N 23
ATOM 16557 C CA . GLU A 1 2 ? 2.115 -4.349 -1.124 1.00 0.00 2 GLU A CA 23
ATOM 16558 C C . GLU A 1 2 ? 2.603 -4.963 -2.434 1.00 0.00 2 GLU A C 23
ATOM 16559 O O . GLU A 1 2 ? 2.529 -4.352 -3.500 1.00 0.00 2 GLU A O 23
ATOM 16571 N N . PRO A 1 3 ? 3.115 -6.200 -2.352 1.00 0.00 3 PRO A N 23
ATOM 16572 C CA . PRO A 1 3 ? 3.624 -6.924 -3.520 1.00 0.00 3 PRO A CA 23
ATOM 16573 C C . PRO A 1 3 ? 2.511 -7.342 -4.475 1.00 0.00 3 PRO A C 23
ATOM 16574 O O . PRO A 1 3 ? 1.354 -7.476 -4.074 1.00 0.00 3 PRO A O 23
ATOM 16585 N N . ASP A 1 4 ? 2.867 -7.546 -5.738 1.00 0.00 4 ASP A N 23
ATOM 16586 C CA . ASP A 1 4 ? 1.897 -7.949 -6.750 1.00 0.00 4 ASP A CA 23
ATOM 16587 C C . ASP A 1 4 ? 2.185 -9.362 -7.247 1.00 0.00 4 ASP A C 23
ATOM 16588 O O . ASP A 1 4 ? 1.283 -10.067 -7.699 1.00 0.00 4 ASP A O 23
ATOM 16597 N N . GLU A 1 5 ? 3.448 -9.768 -7.162 1.00 0.00 5 GLU A N 23
ATOM 16598 C CA . GLU A 1 5 ? 3.854 -11.097 -7.605 1.00 0.00 5 GLU A CA 23
ATOM 16599 C C . GLU A 1 5 ? 3.077 -12.180 -6.862 1.00 0.00 5 GLU A C 23
ATOM 16600 O O . GLU A 1 5 ? 2.892 -13.285 -7.372 1.00 0.00 5 GLU A O 23
ATOM 16612 N N . ILE A 1 6 ? 2.624 -11.853 -5.656 1.00 0.00 6 ILE A N 23
ATOM 16613 C CA . ILE A 1 6 ? 1.866 -12.797 -4.844 1.00 0.00 6 ILE A CA 23
ATOM 16614 C C . ILE A 1 6 ? 0.624 -13.283 -5.582 1.00 0.00 6 ILE A C 23
ATOM 16615 O O . ILE A 1 6 ? 0.265 -14.459 -5.510 1.00 0.00 6 ILE A O 23
ATOM 16631 N N . CYS A 1 7 ? -0.029 -12.371 -6.295 1.00 0.00 7 CYS A N 23
ATOM 16632 C CA . CYS A 1 7 ? -1.232 -12.705 -7.048 1.00 0.00 7 CYS A CA 23
ATOM 16633 C C . CYS A 1 7 ? -0.914 -13.686 -8.173 1.00 0.00 7 CYS A C 23
ATOM 16634 O O . CYS A 1 7 ? -1.751 -14.507 -8.549 1.00 0.00 7 CYS A O 23
ATOM 16641 N N . ARG A 1 8 ? 0.300 -13.595 -8.704 1.00 0.00 8 ARG A N 23
ATOM 16642 C CA . ARG A 1 8 ? 0.729 -14.473 -9.786 1.00 0.00 8 ARG A CA 23
ATOM 16643 C C . ARG A 1 8 ? 1.112 -15.849 -9.250 1.00 0.00 8 ARG A C 23
ATOM 16644 O O . ARG A 1 8 ? 0.796 -16.872 -9.856 1.00 0.00 8 ARG A O 23
ATOM 16665 N N . ALA A 1 9 ? 1.794 -15.865 -8.110 1.00 0.00 9 ALA A N 23
ATOM 16666 C CA . ALA A 1 9 ? 2.218 -17.115 -7.491 1.00 0.00 9 ALA A CA 23
ATOM 16667 C C . ALA A 1 9 ? 1.017 -17.952 -7.066 1.00 0.00 9 ALA A C 23
ATOM 16668 O O . ALA A 1 9 ? 1.106 -19.176 -6.962 1.00 0.00 9 ALA A O 23
ATOM 16675 N N . ARG A 1 10 ? -0.106 -17.285 -6.820 1.00 0.00 10 ARG A N 23
ATOM 16676 C CA . ARG A 1 10 ? -1.325 -17.968 -6.403 1.00 0.00 10 ARG A CA 23
ATOM 16677 C C . ARG A 1 10 ? -2.022 -18.613 -7.597 1.00 0.00 10 ARG A C 23
ATOM 16678 O O . ARG A 1 10 ? -2.692 -19.637 -7.458 1.00 0.00 10 ARG A O 23
ATOM 16699 N N . MET A 1 11 ? -1.861 -18.007 -8.768 1.00 0.00 11 MET A N 23
ATOM 16700 C CA . MET A 1 11 ? -2.473 -18.524 -9.987 1.00 0.00 11 MET A CA 23
ATOM 16701 C C . MET A 1 11 ? -1.437 -19.221 -10.862 1.00 0.00 11 MET A C 23
ATOM 16702 O O . MET A 1 11 ? -0.237 -19.167 -10.587 1.00 0.00 11 MET A O 23
ATOM 16716 N N . THR A 1 12 ? -1.906 -19.877 -11.919 1.00 0.00 12 THR A N 23
ATOM 16717 C CA . THR A 1 12 ? -1.020 -20.586 -12.835 1.00 0.00 12 THR A CA 23
ATOM 16718 C C . THR A 1 12 ? -0.746 -19.758 -14.085 1.00 0.00 12 THR A C 23
ATOM 16719 O O . THR A 1 12 ? -1.409 -18.751 -14.333 1.00 0.00 12 THR A O 23
ATOM 16730 N N . HIS A 1 13 ? 0.235 -20.190 -14.872 1.00 0.00 13 HIS A N 23
ATOM 16731 C CA . HIS A 1 13 ? 0.596 -19.489 -16.098 1.00 0.00 13 HIS A CA 23
ATOM 16732 C C . HIS A 1 13 ? -0.606 -19.369 -17.030 1.00 0.00 13 HIS A C 23
ATOM 16733 O O . HIS A 1 13 ? -0.808 -18.338 -17.672 1.00 0.00 13 HIS A O 23
ATOM 16747 N N . LYS A 1 14 ? -1.401 -20.431 -17.101 1.00 0.00 14 LYS A N 23
ATOM 16748 C CA . LYS A 1 14 ? -2.584 -20.447 -17.953 1.00 0.00 14 LYS A CA 23
ATOM 16749 C C . LYS A 1 14 ? -3.618 -19.437 -17.467 1.00 0.00 14 LYS A C 23
ATOM 16750 O O . LYS A 1 14 ? -4.236 -18.734 -18.267 1.00 0.00 14 LYS A O 23
ATOM 16769 N N . GLU A 1 15 ? -3.801 -19.369 -16.152 1.00 0.00 15 GLU A N 23
ATOM 16770 C CA . GLU A 1 15 ? -4.760 -18.443 -15.561 1.00 0.00 15 GLU A CA 23
ATOM 16771 C C . GLU A 1 15 ? -4.367 -16.997 -15.847 1.00 0.00 15 GLU A C 23
ATOM 16772 O O . GLU A 1 15 ? -5.212 -16.167 -16.183 1.00 0.00 15 GLU A O 23
ATOM 16784 N N . PHE A 1 16 ? -3.078 -16.702 -15.710 1.00 0.00 16 PHE A N 23
ATOM 16785 C CA . PHE A 1 16 ? -2.572 -15.356 -15.952 1.00 0.00 16 PHE A CA 23
ATOM 16786 C C . PHE A 1 16 ? -2.784 -14.948 -17.407 1.00 0.00 16 PHE A C 23
ATOM 16787 O O . PHE A 1 16 ? -3.078 -13.791 -17.701 1.00 0.00 16 PHE A O 23
ATOM 16804 N N . ASN A 1 17 ? -2.633 -15.910 -18.312 1.00 0.00 17 ASN A N 23
ATOM 16805 C CA . ASN A 1 17 ? -2.807 -15.651 -19.737 1.00 0.00 17 ASN A CA 23
ATOM 16806 C C . ASN A 1 17 ? -4.268 -15.354 -20.061 1.00 0.00 17 ASN A C 23
ATOM 16807 O O . ASN A 1 17 ? -4.568 -14.491 -20.887 1.00 0.00 17 ASN A O 23
ATOM 16818 N N . TYR A 1 18 ? -5.172 -16.073 -19.406 1.00 0.00 18 TYR A N 23
ATOM 16819 C CA . TYR A 1 18 ? -6.602 -15.888 -19.625 1.00 0.00 18 TYR A CA 23
ATOM 16820 C C . TYR A 1 18 ? -7.059 -14.523 -19.118 1.00 0.00 18 TYR A C 23
ATOM 16821 O O . TYR A 1 18 ? -7.667 -13.745 -19.854 1.00 0.00 18 TYR A O 23
ATOM 16839 N N . LYS A 1 19 ? -6.761 -14.239 -17.855 1.00 0.00 19 LYS A N 23
ATOM 16840 C CA . LYS A 1 19 ? -7.138 -12.968 -17.247 1.00 0.00 19 LYS A CA 23
ATOM 16841 C C . LYS A 1 19 ? -6.577 -11.795 -18.045 1.00 0.00 19 LYS A C 23
ATOM 16842 O O . LYS A 1 19 ? -7.306 -10.869 -18.401 1.00 0.00 19 LYS A O 23
ATOM 16861 N N . SER A 1 20 ? -5.279 -11.842 -18.323 1.00 0.00 20 SER A N 23
ATOM 16862 C CA . SER A 1 20 ? -4.620 -10.782 -19.077 1.00 0.00 20 SER A CA 23
ATOM 16863 C C . SER A 1 20 ? -5.260 -10.615 -20.452 1.00 0.00 20 SER A C 23
ATOM 16864 O O . SER A 1 20 ? -5.450 -9.496 -20.928 1.00 0.00 20 SER A O 23
ATOM 16872 N N . ASN A 1 21 ? -5.591 -11.736 -21.084 1.00 0.00 21 ASN A N 23
ATOM 16873 C CA . ASN A 1 21 ? -6.210 -11.715 -22.404 1.00 0.00 21 ASN A CA 23
ATOM 16874 C C . ASN A 1 21 ? -7.479 -10.869 -22.397 1.00 0.00 21 ASN A C 23
ATOM 16875 O O . ASN A 1 21 ? -7.677 -10.019 -23.265 1.00 0.00 21 ASN A O 23
ATOM 16886 N N . VAL A 1 22 ? -8.338 -11.108 -21.410 1.00 0.00 22 VAL A N 23
ATOM 16887 C CA . VAL A 1 22 ? -9.588 -10.368 -21.288 1.00 0.00 22 VAL A CA 23
ATOM 16888 C C . VAL A 1 22 ? -9.332 -8.919 -20.887 1.00 0.00 22 VAL A C 23
ATOM 16889 O O . VAL A 1 22 ? -10.041 -8.010 -21.318 1.00 0.00 22 VAL A O 23
ATOM 16902 N N . CYS A 1 23 ? -8.314 -8.712 -20.058 1.00 0.00 23 CYS A N 23
ATOM 16903 C CA . CYS A 1 23 ? -7.963 -7.374 -19.599 1.00 0.00 23 CYS A CA 23
ATOM 16904 C C . CYS A 1 23 ? -7.753 -6.430 -20.780 1.00 0.00 23 CYS A C 23
ATOM 16905 O O . CYS A 1 23 ? -8.263 -5.311 -20.791 1.00 0.00 23 CYS A O 23
ATOM 16912 N N . ASN A 1 24 ? -7.000 -6.892 -21.772 1.00 0.00 24 ASN A N 23
ATOM 16913 C CA . ASN A 1 24 ? -6.723 -6.090 -22.959 1.00 0.00 24 ASN A CA 23
ATOM 16914 C C . ASN A 1 24 ? -8.006 -5.798 -23.729 1.00 0.00 24 ASN A C 23
ATOM 16915 O O . ASN A 1 24 ? -8.043 -4.910 -24.581 1.00 0.00 24 ASN A O 23
ATOM 16926 N N . GLY A 1 25 ? -9.059 -6.551 -23.424 1.00 0.00 25 GLY A N 23
ATOM 16927 C CA . GLY A 1 25 ? -10.331 -6.356 -24.094 1.00 0.00 25 GLY A CA 23
ATOM 16928 C C . GLY A 1 25 ? -11.201 -5.327 -23.399 1.00 0.00 25 GLY A C 23
ATOM 16929 O O . GLY A 1 25 ? -11.953 -4.600 -24.048 1.00 0.00 25 GLY A O 23
ATOM 16933 N N . CYS A 1 26 ? -11.100 -5.267 -22.076 1.00 0.00 26 CYS A N 23
ATOM 16934 C CA . CYS A 1 26 ? -11.884 -4.321 -21.291 1.00 0.00 26 CYS A CA 23
ATOM 16935 C C . CYS A 1 26 ? -11.780 -2.914 -21.872 1.00 0.00 26 CYS A C 23
ATOM 16936 O O . CYS A 1 26 ? -12.710 -2.116 -21.764 1.00 0.00 26 CYS A O 23
ATOM 16943 N N . GLY A 1 27 ? -10.640 -2.618 -22.489 1.00 0.00 27 GLY A N 23
ATOM 16944 C CA . GLY A 1 27 ? -10.434 -1.307 -23.078 1.00 0.00 27 GLY A CA 23
ATOM 16945 C C . GLY A 1 27 ? -9.094 -0.707 -22.703 1.00 0.00 27 GLY A C 23
ATOM 16946 O O . GLY A 1 27 ? -8.075 -1.399 -22.703 1.00 0.00 27 GLY A O 23
ATOM 16950 N N . ASP A 1 28 ? -9.093 0.582 -22.384 1.00 0.00 28 ASP A N 23
ATOM 16951 C CA . ASP A 1 28 ? -7.867 1.275 -22.005 1.00 0.00 28 ASP A CA 23
ATOM 16952 C C . ASP A 1 28 ? -7.702 1.296 -20.489 1.00 0.00 28 ASP A C 23
ATOM 16953 O O . ASP A 1 28 ? -7.033 2.172 -19.940 1.00 0.00 28 ASP A O 23
ATOM 16962 N N . GLN A 1 29 ? -8.316 0.326 -19.818 1.00 0.00 29 GLN A N 23
ATOM 16963 C CA . GLN A 1 29 ? -8.237 0.235 -18.365 1.00 0.00 29 GLN A CA 23
ATOM 16964 C C . GLN A 1 29 ? -7.412 -0.975 -17.939 1.00 0.00 29 GLN A C 23
ATOM 16965 O O . GLN A 1 29 ? -7.603 -1.518 -16.851 1.00 0.00 29 GLN A O 23
ATOM 16979 N N . VAL A 1 30 ? -6.495 -1.394 -18.805 1.00 0.00 30 VAL A N 23
ATOM 16980 C CA . VAL A 1 30 ? -5.639 -2.539 -18.518 1.00 0.00 30 VAL A CA 23
ATOM 16981 C C . VAL A 1 30 ? -4.989 -2.409 -17.146 1.00 0.00 30 VAL A C 23
ATOM 16982 O O . VAL A 1 30 ? -5.059 -3.324 -16.325 1.00 0.00 30 VAL A O 23
ATOM 16995 N N . ALA A 1 31 ? -4.356 -1.266 -16.902 1.00 0.00 31 ALA A N 23
ATOM 16996 C CA . ALA A 1 31 ? -3.694 -1.015 -15.628 1.00 0.00 31 ALA A CA 23
ATOM 16997 C C . ALA A 1 31 ? -4.636 -1.281 -14.459 1.00 0.00 31 ALA A C 23
ATOM 16998 O O . ALA A 1 31 ? -4.250 -1.899 -13.467 1.00 0.00 31 ALA A O 23
ATOM 17005 N N . ALA A 1 32 ? -5.873 -0.811 -14.582 1.00 0.00 32 ALA A N 23
ATOM 17006 C CA . ALA A 1 32 ? -6.870 -0.999 -13.536 1.00 0.00 32 ALA A CA 23
ATOM 17007 C C . ALA A 1 32 ? -7.282 -2.463 -13.426 1.00 0.00 32 ALA A C 23
ATOM 17008 O O . ALA A 1 32 ? -7.523 -2.970 -12.330 1.00 0.00 32 ALA A O 23
ATOM 17015 N N . CYS A 1 33 ? -7.361 -3.137 -14.568 1.00 0.00 33 CYS A N 23
ATOM 17016 C CA . CYS A 1 33 ? -7.745 -4.543 -14.601 1.00 0.00 33 CYS A CA 23
ATOM 17017 C C . CYS A 1 33 ? -6.813 -5.382 -13.732 1.00 0.00 33 CYS A C 23
ATOM 17018 O O . CYS A 1 33 ? -7.255 -6.288 -13.025 1.00 0.00 33 CYS A O 23
ATOM 17025 N N . GLU A 1 34 ? -5.521 -5.074 -13.790 1.00 0.00 34 GLU A N 23
ATOM 17026 C CA . GLU A 1 34 ? -4.527 -5.800 -13.008 1.00 0.00 34 GLU A CA 23
ATOM 17027 C C . GLU A 1 34 ? -4.229 -5.075 -11.699 1.00 0.00 34 GLU A C 23
ATOM 17028 O O . GLU A 1 34 ? -3.554 -5.610 -10.820 1.00 0.00 34 GLU A O 23
ATOM 17040 N N . ALA A 1 35 ? -4.736 -3.852 -11.577 1.00 0.00 35 ALA A N 23
ATOM 17041 C CA . ALA A 1 35 ? -4.527 -3.054 -10.375 1.00 0.00 35 ALA A CA 23
ATOM 17042 C C . ALA A 1 35 ? -4.876 -3.849 -9.121 1.00 0.00 35 ALA A C 23
ATOM 17043 O O . ALA A 1 35 ? -4.118 -3.860 -8.152 1.00 0.00 35 ALA A O 23
ATOM 17050 N N . GLU A 1 36 ? -6.029 -4.510 -9.147 1.00 0.00 36 GLU A N 23
ATOM 17051 C CA . GLU A 1 36 ? -6.478 -5.306 -8.011 1.00 0.00 36 GLU A CA 23
ATOM 17052 C C . GLU A 1 36 ? -6.360 -6.798 -8.310 1.00 0.00 36 GLU A C 23
ATOM 17053 O O . GLU A 1 36 ? -7.128 -7.609 -7.792 1.00 0.00 36 GLU A O 23
ATOM 17065 N N . CYS A 1 37 ? -5.393 -7.152 -9.150 1.00 0.00 37 CYS A N 23
ATOM 17066 C CA . CYS A 1 37 ? -5.174 -8.545 -9.520 1.00 0.00 37 CYS A CA 23
ATOM 17067 C C . CYS A 1 37 ? -6.440 -9.157 -10.112 1.00 0.00 37 CYS A C 23
ATOM 17068 O O . CYS A 1 37 ? -6.890 -10.218 -9.680 1.00 0.00 37 CYS A O 23
ATOM 17075 N N . PHE A 1 38 ? -7.010 -8.480 -11.103 1.00 0.00 38 PHE A N 23
ATOM 17076 C CA . PHE A 1 38 ? -8.226 -8.955 -11.753 1.00 0.00 38 PHE A CA 23
ATOM 17077 C C . PHE A 1 38 ? -9.389 -8.997 -10.767 1.00 0.00 38 PHE A C 23
ATOM 17078 O O . PHE A 1 38 ? -10.382 -9.691 -10.990 1.00 0.00 38 PHE A O 23
ATOM 17095 N N . ARG A 1 39 ? -9.258 -8.251 -9.675 1.00 0.00 39 ARG A N 23
ATOM 17096 C CA . ARG A 1 39 ? -10.297 -8.204 -8.653 1.00 0.00 39 ARG A CA 23
ATOM 17097 C C . ARG A 1 39 ? -10.830 -6.784 -8.484 1.00 0.00 39 ARG A C 23
ATOM 17098 O O . ARG A 1 39 ? -10.579 -6.133 -7.471 1.00 0.00 39 ARG A O 23
ATOM 17119 N N . ASN A 1 40 ? -11.567 -6.312 -9.484 1.00 0.00 40 ASN A N 23
ATOM 17120 C CA . ASN A 1 40 ? -12.135 -4.969 -9.448 1.00 0.00 40 ASN A CA 23
ATOM 17121 C C . ASN A 1 40 ? -13.384 -4.883 -10.319 1.00 0.00 40 ASN A C 23
ATOM 17122 O O . ASN A 1 40 ? -13.636 -5.756 -11.149 1.00 0.00 40 ASN A O 23
ATOM 17133 N N . ASP A 1 41 ? -14.162 -3.823 -10.124 1.00 0.00 41 ASP A N 23
ATOM 17134 C CA . ASP A 1 41 ? -15.385 -3.622 -10.893 1.00 0.00 41 ASP A CA 23
ATOM 17135 C C . ASP A 1 41 ? -15.071 -3.427 -12.373 1.00 0.00 41 ASP A C 23
ATOM 17136 O O . ASP A 1 41 ? -15.837 -3.846 -13.241 1.00 0.00 41 ASP A O 23
ATOM 17145 N N . VAL A 1 42 ? -13.940 -2.787 -12.653 1.00 0.00 42 VAL A N 23
ATOM 17146 C CA . VAL A 1 42 ? -13.525 -2.536 -14.028 1.00 0.00 42 VAL A CA 23
ATOM 17147 C C . VAL A 1 42 ? -13.468 -3.831 -14.831 1.00 0.00 42 VAL A C 23
ATOM 17148 O O . VAL A 1 42 ? -14.025 -3.921 -15.925 1.00 0.00 42 VAL A O 23
ATOM 17161 N N . TYR A 1 43 ? -12.793 -4.833 -14.279 1.00 0.00 43 TYR A N 23
ATOM 17162 C CA . TYR A 1 43 ? -12.661 -6.124 -14.944 1.00 0.00 43 TYR A CA 23
ATOM 17163 C C . TYR A 1 43 ? -13.950 -6.932 -14.823 1.00 0.00 43 TYR A C 23
ATOM 17164 O O . TYR A 1 43 ? -14.402 -7.551 -15.788 1.00 0.00 43 TYR A O 23
ATOM 17182 N N . THR A 1 44 ? -14.538 -6.922 -13.631 1.00 0.00 44 THR A N 23
ATOM 17183 C CA . THR A 1 44 ? -15.773 -7.654 -13.382 1.00 0.00 44 THR A CA 23
ATOM 17184 C C . THR A 1 44 ? -16.877 -7.209 -14.334 1.00 0.00 44 THR A C 23
ATOM 17185 O O . THR A 1 44 ? -17.726 -8.006 -14.732 1.00 0.00 44 THR A O 23
ATOM 17196 N N . ALA A 1 45 ? -16.860 -5.930 -14.697 1.00 0.00 45 ALA A N 23
ATOM 17197 C CA . ALA A 1 45 ? -17.859 -5.380 -15.604 1.00 0.00 45 ALA A CA 23
ATOM 17198 C C . ALA A 1 45 ? -17.553 -5.755 -17.050 1.00 0.00 45 ALA A C 23
ATOM 17199 O O . ALA A 1 45 ? -18.415 -6.267 -17.765 1.00 0.00 45 ALA A O 23
ATOM 17206 N N . CYS A 1 46 ? -16.321 -5.497 -17.476 1.00 0.00 46 CYS A N 23
ATOM 17207 C CA . CYS A 1 46 ? -15.902 -5.806 -18.838 1.00 0.00 46 CYS A CA 23
ATOM 17208 C C . CYS A 1 46 ? -16.011 -7.302 -19.114 1.00 0.00 46 CYS A C 23
ATOM 17209 O O . CYS A 1 46 ? -16.652 -7.721 -20.079 1.00 0.00 46 CYS A O 23
ATOM 17216 N N . HIS A 1 47 ? -15.381 -8.104 -18.261 1.00 0.00 47 HIS A N 23
ATOM 17217 C CA . HIS A 1 47 ? -15.409 -9.554 -18.412 1.00 0.00 47 HIS A CA 23
ATOM 17218 C C . HIS A 1 47 ? -16.841 -10.059 -18.557 1.00 0.00 47 HIS A C 23
ATOM 17219 O O . HIS A 1 47 ? -17.144 -10.845 -19.454 1.00 0.00 47 HIS A O 23
ATOM 17233 N N . GLU A 1 48 ? -17.718 -9.601 -17.668 1.00 0.00 48 GLU A N 23
ATOM 17234 C CA . GLU A 1 48 ? -19.118 -10.008 -17.698 1.00 0.00 48 GLU A CA 23
ATOM 17235 C C . GLU A 1 48 ? -19.818 -9.460 -18.938 1.00 0.00 48 GLU A C 23
ATOM 17236 O O . GLU A 1 48 ? -20.790 -10.040 -19.422 1.00 0.00 48 GLU A O 23
ATOM 17248 N N . ALA A 1 49 ? -19.316 -8.340 -19.447 1.00 0.00 49 ALA A N 23
ATOM 17249 C CA . ALA A 1 49 ? -19.892 -7.714 -20.631 1.00 0.00 49 ALA A CA 23
ATOM 17250 C C . ALA A 1 49 ? -19.535 -8.493 -21.892 1.00 0.00 49 ALA A C 23
ATOM 17251 O O . ALA A 1 49 ? -20.359 -8.641 -22.794 1.00 0.00 49 ALA A O 23
ATOM 17258 N N . GLN A 1 50 ? -18.303 -8.988 -21.948 1.00 0.00 50 GLN A N 23
ATOM 17259 C CA . GLN A 1 50 ? -17.838 -9.751 -23.100 1.00 0.00 50 GLN A CA 23
ATOM 17260 C C . GLN A 1 50 ? -18.048 -11.246 -22.884 1.00 0.00 50 GLN A C 23
ATOM 17261 O O . GLN A 1 50 ? -18.077 -11.723 -21.749 1.00 0.00 50 GLN A O 23
ATOM 17275 N N . LYS A 1 51 ? -18.196 -11.983 -23.980 1.00 0.00 51 LYS A N 23
ATOM 17276 C CA . LYS A 1 51 ? -18.404 -13.424 -23.912 1.00 0.00 51 LYS A CA 23
ATOM 17277 C C . LYS A 1 51 ? -17.225 -14.112 -23.229 1.00 0.00 51 LYS A C 23
ATOM 17278 O O . LYS A 1 51 ? -17.131 -15.339 -23.220 1.00 0.00 51 LYS A O 23
ATOM 17297 N N . SER A 1 1 ? 0.095 -0.183 -1.022 1.00 0.00 1 SER A N 24
ATOM 17298 C CA . SER A 1 1 ? -0.617 -1.171 -1.824 1.00 0.00 1 SER A CA 24
ATOM 17299 C C . SER A 1 1 ? -0.067 -2.572 -1.574 1.00 0.00 1 SER A C 24
ATOM 17300 O O . SER A 1 1 ? 0.946 -2.740 -0.897 1.00 0.00 1 SER A O 24
ATOM 17308 N N . GLU A 1 2 ? -0.744 -3.574 -2.127 1.00 0.00 2 GLU A N 24
ATOM 17309 C CA . GLU A 1 2 ? -0.324 -4.960 -1.963 1.00 0.00 2 GLU A CA 24
ATOM 17310 C C . GLU A 1 2 ? 0.545 -5.408 -3.135 1.00 0.00 2 GLU A C 24
ATOM 17311 O O . GLU A 1 2 ? 0.538 -4.809 -4.210 1.00 0.00 2 GLU A O 24
ATOM 17323 N N . PRO A 1 3 ? 1.313 -6.487 -2.923 1.00 0.00 3 PRO A N 24
ATOM 17324 C CA . PRO A 1 3 ? 2.201 -7.041 -3.950 1.00 0.00 3 PRO A CA 24
ATOM 17325 C C . PRO A 1 3 ? 1.431 -7.691 -5.093 1.00 0.00 3 PRO A C 24
ATOM 17326 O O . PRO A 1 3 ? 0.246 -7.999 -4.961 1.00 0.00 3 PRO A O 24
ATOM 17337 N N . ASP A 1 4 ? 2.111 -7.899 -6.216 1.00 0.00 4 ASP A N 24
ATOM 17338 C CA . ASP A 1 4 ? 1.490 -8.514 -7.383 1.00 0.00 4 ASP A CA 24
ATOM 17339 C C . ASP A 1 4 ? 2.011 -9.932 -7.592 1.00 0.00 4 ASP A C 24
ATOM 17340 O O . ASP A 1 4 ? 1.315 -10.784 -8.143 1.00 0.00 4 ASP A O 24
ATOM 17349 N N . GLU A 1 5 ? 3.241 -10.177 -7.149 1.00 0.00 5 GLU A N 24
ATOM 17350 C CA . GLU A 1 5 ? 3.855 -11.491 -7.290 1.00 0.00 5 GLU A CA 24
ATOM 17351 C C . GLU A 1 5 ? 3.032 -12.557 -6.572 1.00 0.00 5 GLU A C 24
ATOM 17352 O O . GLU A 1 5 ? 2.989 -13.713 -6.995 1.00 0.00 5 GLU A O 24
ATOM 17364 N N . ILE A 1 6 ? 2.380 -12.159 -5.485 1.00 0.00 6 ILE A N 24
ATOM 17365 C CA . ILE A 1 6 ? 1.558 -13.079 -4.709 1.00 0.00 6 ILE A CA 24
ATOM 17366 C C . ILE A 1 6 ? 0.348 -13.546 -5.512 1.00 0.00 6 ILE A C 24
ATOM 17367 O O . ILE A 1 6 ? -0.015 -14.722 -5.481 1.00 0.00 6 ILE A O 24
ATOM 17383 N N . CYS A 1 7 ? -0.271 -12.617 -6.233 1.00 0.00 7 CYS A N 24
ATOM 17384 C CA . CYS A 1 7 ? -1.439 -12.933 -7.046 1.00 0.00 7 CYS A CA 24
ATOM 17385 C C . CYS A 1 7 ? -1.091 -13.955 -8.125 1.00 0.00 7 CYS A C 24
ATOM 17386 O O . CYS A 1 7 ? -1.886 -14.843 -8.432 1.00 0.00 7 CYS A O 24
ATOM 17393 N N . ARG A 1 8 ? 0.101 -13.822 -8.696 1.00 0.00 8 ARG A N 24
ATOM 17394 C CA . ARG A 1 8 ? 0.554 -14.733 -9.740 1.00 0.00 8 ARG A CA 24
ATOM 17395 C C . ARG A 1 8 ? 0.848 -16.115 -9.166 1.00 0.00 8 ARG A C 24
ATOM 17396 O O . ARG A 1 8 ? 0.754 -17.123 -9.866 1.00 0.00 8 ARG A O 24
ATOM 17417 N N . ALA A 1 9 ? 1.206 -16.155 -7.886 1.00 0.00 9 ALA A N 24
ATOM 17418 C CA . ALA A 1 9 ? 1.511 -17.414 -7.217 1.00 0.00 9 ALA A CA 24
ATOM 17419 C C . ALA A 1 9 ? 0.245 -18.229 -6.977 1.00 0.00 9 ALA A C 24
ATOM 17420 O O . ALA A 1 9 ? 0.265 -19.458 -7.040 1.00 0.00 9 ALA A O 24
ATOM 17427 N N . ARG A 1 10 ? -0.856 -17.537 -6.700 1.00 0.00 10 ARG A N 24
ATOM 17428 C CA . ARG A 1 10 ? -2.130 -18.197 -6.447 1.00 0.00 10 ARG A CA 24
ATOM 17429 C C . ARG A 1 10 ? -2.706 -18.779 -7.735 1.00 0.00 10 ARG A C 24
ATOM 17430 O O . ARG A 1 10 ? -3.473 -19.741 -7.704 1.00 0.00 10 ARG A O 24
ATOM 17451 N N . MET A 1 11 ? -2.332 -18.188 -8.864 1.00 0.00 11 MET A N 24
ATOM 17452 C CA . MET A 1 11 ? -2.809 -18.649 -10.163 1.00 0.00 11 MET A CA 24
ATOM 17453 C C . MET A 1 11 ? -1.693 -19.344 -10.937 1.00 0.00 11 MET A C 24
ATOM 17454 O O . MET A 1 11 ? -0.525 -19.284 -10.551 1.00 0.00 11 MET A O 24
ATOM 17468 N N . THR A 1 12 ? -2.060 -20.004 -12.031 1.00 0.00 12 THR A N 24
ATOM 17469 C CA . THR A 1 12 ? -1.091 -20.711 -12.858 1.00 0.00 12 THR A CA 24
ATOM 17470 C C . THR A 1 12 ? -0.709 -19.888 -14.083 1.00 0.00 12 THR A C 24
ATOM 17471 O O . THR A 1 12 ? -1.225 -18.789 -14.290 1.00 0.00 12 THR A O 24
ATOM 17482 N N . HIS A 1 13 ? 0.197 -20.426 -14.893 1.00 0.00 13 HIS A N 24
ATOM 17483 C CA . HIS A 1 13 ? 0.648 -19.740 -16.099 1.00 0.00 13 HIS A CA 24
ATOM 17484 C C . HIS A 1 13 ? -0.504 -19.558 -17.083 1.00 0.00 13 HIS A C 24
ATOM 17485 O O . HIS A 1 13 ? -0.623 -18.517 -17.730 1.00 0.00 13 HIS A O 24
ATOM 17499 N N . LYS A 1 14 ? -1.350 -20.576 -17.191 1.00 0.00 14 LYS A N 24
ATOM 17500 C CA . LYS A 1 14 ? -2.493 -20.529 -18.095 1.00 0.00 14 LYS A CA 24
ATOM 17501 C C . LYS A 1 14 ? -3.540 -19.539 -17.597 1.00 0.00 14 LYS A C 24
ATOM 17502 O O . LYS A 1 14 ? -4.102 -18.771 -18.377 1.00 0.00 14 LYS A O 24
ATOM 17521 N N . GLU A 1 15 ? -3.797 -19.561 -16.293 1.00 0.00 15 GLU A N 24
ATOM 17522 C CA . GLU A 1 15 ? -4.776 -18.663 -15.691 1.00 0.00 15 GLU A CA 24
ATOM 17523 C C . GLU A 1 15 ? -4.368 -17.206 -15.884 1.00 0.00 15 GLU A C 24
ATOM 17524 O O . GLU A 1 15 ? -5.196 -16.356 -16.212 1.00 0.00 15 GLU A O 24
ATOM 17536 N N . PHE A 1 16 ? -3.086 -16.924 -15.678 1.00 0.00 16 PHE A N 24
ATOM 17537 C CA . PHE A 1 16 ? -2.567 -15.569 -15.828 1.00 0.00 16 PHE A CA 24
ATOM 17538 C C . PHE A 1 16 ? -2.767 -15.065 -17.254 1.00 0.00 16 PHE A C 24
ATOM 17539 O O . PHE A 1 16 ? -3.049 -13.888 -17.474 1.00 0.00 16 PHE A O 24
ATOM 17556 N N . ASN A 1 17 ? -2.619 -15.966 -18.220 1.00 0.00 17 ASN A N 24
ATOM 17557 C CA . ASN A 1 17 ? -2.782 -15.613 -19.626 1.00 0.00 17 ASN A CA 24
ATOM 17558 C C . ASN A 1 17 ? -4.237 -15.273 -19.936 1.00 0.00 17 ASN A C 24
ATOM 17559 O O . ASN A 1 17 ? -4.525 -14.280 -20.604 1.00 0.00 17 ASN A O 24
ATOM 17570 N N . TYR A 1 18 ? -5.150 -16.104 -19.446 1.00 0.00 18 TYR A N 24
ATOM 17571 C CA . TYR A 1 18 ? -6.575 -15.894 -19.672 1.00 0.00 18 TYR A CA 24
ATOM 17572 C C . TYR A 1 18 ? -7.017 -14.536 -19.136 1.00 0.00 18 TYR A C 24
ATOM 17573 O O . TYR A 1 18 ? -7.642 -13.748 -19.846 1.00 0.00 18 TYR A O 24
ATOM 17591 N N . LYS A 1 19 ? -6.688 -14.269 -17.876 1.00 0.00 19 LYS A N 24
ATOM 17592 C CA . LYS A 1 19 ? -7.048 -13.007 -17.242 1.00 0.00 19 LYS A CA 24
ATOM 17593 C C . LYS A 1 19 ? -6.497 -11.824 -18.031 1.00 0.00 19 LYS A C 24
ATOM 17594 O O . LYS A 1 19 ? -7.229 -10.893 -18.365 1.00 0.00 19 LYS A O 24
ATOM 17613 N N . SER A 1 20 ? -5.202 -11.869 -18.328 1.00 0.00 20 SER A N 24
ATOM 17614 C CA . SER A 1 20 ? -4.552 -10.799 -19.077 1.00 0.00 20 SER A CA 24
ATOM 17615 C C . SER A 1 20 ? -5.211 -10.613 -20.440 1.00 0.00 20 SER A C 24
ATOM 17616 O O . SER A 1 20 ? -5.410 -9.488 -20.897 1.00 0.00 20 SER A O 24
ATOM 17624 N N . ASN A 1 21 ? -5.549 -11.725 -21.085 1.00 0.00 21 ASN A N 24
ATOM 17625 C CA . ASN A 1 21 ? -6.185 -11.686 -22.396 1.00 0.00 21 ASN A CA 24
ATOM 17626 C C . ASN A 1 21 ? -7.457 -10.844 -22.359 1.00 0.00 21 ASN A C 24
ATOM 17627 O O . ASN A 1 21 ? -7.679 -9.996 -23.223 1.00 0.00 21 ASN A O 24
ATOM 17638 N N . VAL A 1 22 ? -8.289 -11.084 -21.350 1.00 0.00 22 VAL A N 24
ATOM 17639 C CA . VAL A 1 22 ? -9.539 -10.348 -21.199 1.00 0.00 22 VAL A CA 24
ATOM 17640 C C . VAL A 1 22 ? -9.278 -8.899 -20.805 1.00 0.00 22 VAL A C 24
ATOM 17641 O O . VAL A 1 22 ? -9.997 -7.991 -21.224 1.00 0.00 22 VAL A O 24
ATOM 17654 N N . CYS A 1 23 ? -8.245 -8.688 -19.996 1.00 0.00 23 CYS A N 24
ATOM 17655 C CA . CYS A 1 23 ? -7.887 -7.348 -19.546 1.00 0.00 23 CYS A CA 24
ATOM 17656 C C . CYS A 1 23 ? -7.699 -6.407 -20.732 1.00 0.00 23 CYS A C 24
ATOM 17657 O O . CYS A 1 23 ? -8.217 -5.291 -20.741 1.00 0.00 23 CYS A O 24
ATOM 17664 N N . ASN A 1 24 ? -6.954 -6.867 -21.733 1.00 0.00 24 ASN A N 24
ATOM 17665 C CA . ASN A 1 24 ? -6.698 -6.067 -22.925 1.00 0.00 24 ASN A CA 24
ATOM 17666 C C . ASN A 1 24 ? -7.989 -5.807 -23.694 1.00 0.00 24 ASN A C 24
ATOM 17667 O O . ASN A 1 24 ? -8.043 -4.937 -24.562 1.00 0.00 24 ASN A O 24
ATOM 17678 N N . GLY A 1 25 ? -9.029 -6.570 -23.369 1.00 0.00 25 GLY A N 24
ATOM 17679 C CA . GLY A 1 25 ? -10.307 -6.406 -24.037 1.00 0.00 25 GLY A CA 24
ATOM 17680 C C . GLY A 1 25 ? -11.186 -5.372 -23.361 1.00 0.00 25 GLY A C 24
ATOM 17681 O O . GLY A 1 25 ? -11.951 -4.669 -24.021 1.00 0.00 25 GLY A O 24
ATOM 17685 N N . CYS A 1 26 ? -11.078 -5.279 -22.039 1.00 0.00 26 CYS A N 24
ATOM 17686 C CA . CYS A 1 26 ? -11.869 -4.325 -21.272 1.00 0.00 26 CYS A CA 24
ATOM 17687 C C . CYS A 1 26 ? -11.780 -2.930 -21.882 1.00 0.00 26 CYS A C 24
ATOM 17688 O O . CYS A 1 26 ? -12.716 -2.137 -21.784 1.00 0.00 26 CYS A O 24
ATOM 17695 N N . GLY A 1 27 ? -10.647 -2.637 -22.513 1.00 0.00 27 GLY A N 24
ATOM 17696 C CA . GLY A 1 27 ? -10.456 -1.337 -23.130 1.00 0.00 27 GLY A CA 24
ATOM 17697 C C . GLY A 1 27 ? -9.127 -0.710 -22.761 1.00 0.00 27 GLY A C 24
ATOM 17698 O O . GLY A 1 27 ? -8.098 -1.387 -22.738 1.00 0.00 27 GLY A O 24
ATOM 17702 N N . ASP A 1 28 ? -9.146 0.587 -22.474 1.00 0.00 28 ASP A N 24
ATOM 17703 C CA . ASP A 1 28 ? -7.932 1.306 -22.103 1.00 0.00 28 ASP A CA 24
ATOM 17704 C C . ASP A 1 28 ? -7.779 1.368 -20.587 1.00 0.00 28 ASP A C 24
ATOM 17705 O O . ASP A 1 28 ? -7.141 2.276 -20.055 1.00 0.00 28 ASP A O 24
ATOM 17714 N N . GLN A 1 29 ? -8.370 0.398 -19.897 1.00 0.00 29 GLN A N 24
ATOM 17715 C CA . GLN A 1 29 ? -8.301 0.344 -18.442 1.00 0.00 29 GLN A CA 24
ATOM 17716 C C . GLN A 1 29 ? -7.490 -0.862 -17.979 1.00 0.00 29 GLN A C 24
ATOM 17717 O O . GLN A 1 29 ? -7.699 -1.380 -16.882 1.00 0.00 29 GLN A O 24
ATOM 17731 N N . VAL A 1 30 ? -6.564 -1.305 -18.824 1.00 0.00 30 VAL A N 24
ATOM 17732 C CA . VAL A 1 30 ? -5.720 -2.450 -18.502 1.00 0.00 30 VAL A CA 24
ATOM 17733 C C . VAL A 1 30 ? -5.095 -2.300 -17.119 1.00 0.00 30 VAL A C 24
ATOM 17734 O O . VAL A 1 30 ? -5.155 -3.214 -16.298 1.00 0.00 30 VAL A O 24
ATOM 17747 N N . ALA A 1 31 ? -4.496 -1.140 -16.870 1.00 0.00 31 ALA A N 24
ATOM 17748 C CA . ALA A 1 31 ? -3.861 -0.869 -15.586 1.00 0.00 31 ALA A CA 24
ATOM 17749 C C . ALA A 1 31 ? -4.819 -1.141 -14.431 1.00 0.00 31 ALA A C 24
ATOM 17750 O O . ALA A 1 31 ? -4.430 -1.708 -13.411 1.00 0.00 31 ALA A O 24
ATOM 17757 N N . ALA A 1 32 ? -6.072 -0.733 -14.600 1.00 0.00 32 ALA A N 24
ATOM 17758 C CA . ALA A 1 32 ? -7.086 -0.933 -13.571 1.00 0.00 32 ALA A CA 24
ATOM 17759 C C . ALA A 1 32 ? -7.452 -2.407 -13.442 1.00 0.00 32 ALA A C 24
ATOM 17760 O O . ALA A 1 32 ? -7.714 -2.898 -12.343 1.00 0.00 32 ALA A O 24
ATOM 17767 N N . CYS A 1 33 ? -7.469 -3.109 -14.570 1.00 0.00 33 CYS A N 24
ATOM 17768 C CA . CYS A 1 33 ? -7.805 -4.528 -14.583 1.00 0.00 33 CYS A CA 24
ATOM 17769 C C . CYS A 1 33 ? -6.857 -5.320 -13.687 1.00 0.00 33 CYS A C 24
ATOM 17770 O O . CYS A 1 33 ? -7.281 -6.215 -12.957 1.00 0.00 33 CYS A O 24
ATOM 17777 N N . GLU A 1 34 ? -5.573 -4.983 -13.750 1.00 0.00 34 GLU A N 24
ATOM 17778 C CA . GLU A 1 34 ? -4.565 -5.663 -12.944 1.00 0.00 34 GLU A CA 24
ATOM 17779 C C . GLU A 1 34 ? -4.276 -4.884 -11.664 1.00 0.00 34 GLU A C 24
ATOM 17780 O O . GLU A 1 34 ? -3.560 -5.361 -10.784 1.00 0.00 34 GLU A O 24
ATOM 17792 N N . ALA A 1 35 ? -4.837 -3.683 -11.569 1.00 0.00 35 ALA A N 24
ATOM 17793 C CA . ALA A 1 35 ? -4.641 -2.839 -10.397 1.00 0.00 35 ALA A CA 24
ATOM 17794 C C . ALA A 1 35 ? -4.930 -3.608 -9.112 1.00 0.00 35 ALA A C 24
ATOM 17795 O O . ALA A 1 35 ? -4.237 -3.441 -8.109 1.00 0.00 35 ALA A O 24
ATOM 17802 N N . GLU A 1 36 ? -5.957 -4.451 -9.150 1.00 0.00 36 GLU A N 24
ATOM 17803 C CA . GLU A 1 36 ? -6.337 -5.245 -7.988 1.00 0.00 36 GLU A CA 24
ATOM 17804 C C . GLU A 1 36 ? -6.229 -6.737 -8.289 1.00 0.00 36 GLU A C 24
ATOM 17805 O O . GLU A 1 36 ? -6.989 -7.546 -7.755 1.00 0.00 36 GLU A O 24
ATOM 17817 N N . CYS A 1 37 ? -5.280 -7.094 -9.147 1.00 0.00 37 CYS A N 24
ATOM 17818 C CA . CYS A 1 37 ? -5.072 -8.488 -9.521 1.00 0.00 37 CYS A CA 24
ATOM 17819 C C . CYS A 1 37 ? -6.346 -9.091 -10.106 1.00 0.00 37 CYS A C 24
ATOM 17820 O O . CYS A 1 37 ? -6.816 -10.135 -9.653 1.00 0.00 37 CYS A O 24
ATOM 17827 N N . PHE A 1 38 ? -6.900 -8.426 -11.114 1.00 0.00 38 PHE A N 24
ATOM 17828 C CA . PHE A 1 38 ? -8.121 -8.894 -11.760 1.00 0.00 38 PHE A CA 24
ATOM 17829 C C . PHE A 1 38 ? -9.281 -8.928 -10.769 1.00 0.00 38 PHE A C 24
ATOM 17830 O O . PHE A 1 38 ? -10.294 -9.586 -11.007 1.00 0.00 38 PHE A O 24
ATOM 17847 N N . ARG A 1 39 ? -9.124 -8.216 -9.658 1.00 0.00 39 ARG A N 24
ATOM 17848 C CA . ARG A 1 39 ? -10.156 -8.165 -8.631 1.00 0.00 39 ARG A CA 24
ATOM 17849 C C . ARG A 1 39 ? -10.694 -6.746 -8.470 1.00 0.00 39 ARG A C 24
ATOM 17850 O O . ARG A 1 39 ? -10.406 -6.072 -7.482 1.00 0.00 39 ARG A O 24
ATOM 17871 N N . ASN A 1 40 ? -11.476 -6.301 -9.448 1.00 0.00 40 ASN A N 24
ATOM 17872 C CA . ASN A 1 40 ? -12.052 -4.962 -9.415 1.00 0.00 40 ASN A CA 24
ATOM 17873 C C . ASN A 1 40 ? -13.334 -4.901 -10.241 1.00 0.00 40 ASN A C 24
ATOM 17874 O O . ASN A 1 40 ? -13.647 -5.827 -10.989 1.00 0.00 40 ASN A O 24
ATOM 17885 N N . ASP A 1 41 ? -14.070 -3.804 -10.101 1.00 0.00 41 ASP A N 24
ATOM 17886 C CA . ASP A 1 41 ? -15.317 -3.621 -10.834 1.00 0.00 41 ASP A CA 24
ATOM 17887 C C . ASP A 1 41 ? -15.048 -3.424 -12.323 1.00 0.00 41 ASP A C 24
ATOM 17888 O O . ASP A 1 41 ? -15.814 -3.884 -13.169 1.00 0.00 41 ASP A O 24
ATOM 17897 N N . VAL A 1 42 ? -13.954 -2.735 -12.635 1.00 0.00 42 VAL A N 24
ATOM 17898 C CA . VAL A 1 42 ? -13.584 -2.476 -14.021 1.00 0.00 42 VAL A CA 24
ATOM 17899 C C . VAL A 1 42 ? -13.511 -3.771 -14.822 1.00 0.00 42 VAL A C 24
ATOM 17900 O O . VAL A 1 42 ? -14.087 -3.877 -15.905 1.00 0.00 42 VAL A O 24
ATOM 17913 N N . TYR A 1 43 ? -12.800 -4.754 -14.282 1.00 0.00 43 TYR A N 24
ATOM 17914 C CA . TYR A 1 43 ? -12.649 -6.043 -14.947 1.00 0.00 43 TYR A CA 24
ATOM 17915 C C . TYR A 1 43 ? -13.921 -6.875 -14.818 1.00 0.00 43 TYR A C 24
ATOM 17916 O O . TYR A 1 43 ? -14.365 -7.507 -15.777 1.00 0.00 43 TYR A O 24
ATOM 17934 N N . THR A 1 44 ? -14.506 -6.869 -13.623 1.00 0.00 44 THR A N 24
ATOM 17935 C CA . THR A 1 44 ? -15.726 -7.622 -13.366 1.00 0.00 44 THR A CA 24
ATOM 17936 C C . THR A 1 44 ? -16.840 -7.208 -14.321 1.00 0.00 44 THR A C 24
ATOM 17937 O O . THR A 1 44 ? -17.668 -8.028 -14.716 1.00 0.00 44 THR A O 24
ATOM 17948 N N . ALA A 1 45 ? -16.853 -5.932 -14.690 1.00 0.00 45 ALA A N 24
ATOM 17949 C CA . ALA A 1 45 ? -17.864 -5.410 -15.601 1.00 0.00 45 ALA A CA 24
ATOM 17950 C C . ALA A 1 45 ? -17.551 -5.790 -17.044 1.00 0.00 45 ALA A C 24
ATOM 17951 O O . ALA A 1 45 ? -18.403 -6.324 -17.755 1.00 0.00 45 ALA A O 24
ATOM 17958 N N . CYS A 1 46 ? -16.324 -5.511 -17.472 1.00 0.00 46 CYS A N 24
ATOM 17959 C CA . CYS A 1 46 ? -15.899 -5.822 -18.831 1.00 0.00 46 CYS A CA 24
ATOM 17960 C C . CYS A 1 46 ? -15.995 -7.321 -19.102 1.00 0.00 46 CYS A C 24
ATOM 17961 O O . CYS A 1 46 ? -16.623 -7.749 -20.070 1.00 0.00 46 CYS A O 24
ATOM 17968 N N . HIS A 1 47 ? -15.367 -8.114 -18.239 1.00 0.00 47 HIS A N 24
ATOM 17969 C CA . HIS A 1 47 ? -15.382 -9.565 -18.383 1.00 0.00 47 HIS A CA 24
ATOM 17970 C C . HIS A 1 47 ? -16.809 -10.080 -18.545 1.00 0.00 47 HIS A C 24
ATOM 17971 O O . HIS A 1 47 ? -17.091 -10.883 -19.433 1.00 0.00 47 HIS A O 24
ATOM 17985 N N . GLU A 1 48 ? -17.704 -9.612 -17.680 1.00 0.00 48 GLU A N 24
ATOM 17986 C CA . GLU A 1 48 ? -19.101 -10.028 -17.727 1.00 0.00 48 GLU A CA 24
ATOM 17987 C C . GLU A 1 48 ? -19.690 -9.801 -19.116 1.00 0.00 48 GLU A C 24
ATOM 17988 O O . GLU A 1 48 ? -20.590 -10.521 -19.546 1.00 0.00 48 GLU A O 24
ATOM 18000 N N . ALA A 1 49 ? -19.174 -8.794 -19.814 1.00 0.00 49 ALA A N 24
ATOM 18001 C CA . ALA A 1 49 ? -19.647 -8.472 -21.154 1.00 0.00 49 ALA A CA 24
ATOM 18002 C C . ALA A 1 49 ? -18.917 -9.298 -22.208 1.00 0.00 49 ALA A C 24
ATOM 18003 O O . ALA A 1 49 ? -19.530 -9.801 -23.148 1.00 0.00 49 ALA A O 24
ATOM 18010 N N . GLN A 1 50 ? -17.605 -9.432 -22.043 1.00 0.00 50 GLN A N 24
ATOM 18011 C CA . GLN A 1 50 ? -16.792 -10.197 -22.981 1.00 0.00 50 GLN A CA 24
ATOM 18012 C C . GLN A 1 50 ? -16.376 -11.534 -22.376 1.00 0.00 50 GLN A C 24
ATOM 18013 O O . GLN A 1 50 ? -15.349 -11.632 -21.705 1.00 0.00 50 GLN A O 24
ATOM 18027 N N . LYS A 1 51 ? -17.181 -12.563 -22.619 1.00 0.00 51 LYS A N 24
ATOM 18028 C CA . LYS A 1 51 ? -16.898 -13.896 -22.099 1.00 0.00 51 LYS A CA 24
ATOM 18029 C C . LYS A 1 51 ? -15.650 -14.481 -22.754 1.00 0.00 51 LYS A C 24
ATOM 18030 O O . LYS A 1 51 ? -15.284 -14.100 -23.866 1.00 0.00 51 LYS A O 24
ATOM 18049 N N . SER A 1 1 ? 2.777 2.262 -2.031 1.00 0.00 1 SER A N 25
ATOM 18050 C CA . SER A 1 1 ? 2.431 1.246 -3.018 1.00 0.00 1 SER A CA 25
ATOM 18051 C C . SER A 1 1 ? 3.041 -0.102 -2.647 1.00 0.00 1 SER A C 25
ATOM 18052 O O . SER A 1 1 ? 3.697 -0.235 -1.614 1.00 0.00 1 SER A O 25
ATOM 18060 N N . GLU A 1 2 ? 2.820 -1.100 -3.498 1.00 0.00 2 GLU A N 25
ATOM 18061 C CA . GLU A 1 2 ? 3.347 -2.438 -3.258 1.00 0.00 2 GLU A CA 25
ATOM 18062 C C . GLU A 1 2 ? 3.323 -3.269 -4.538 1.00 0.00 2 GLU A C 25
ATOM 18063 O O . GLU A 1 2 ? 2.565 -2.998 -5.470 1.00 0.00 2 GLU A O 25
ATOM 18075 N N . PRO A 1 3 ? 4.174 -4.305 -4.586 1.00 0.00 3 PRO A N 25
ATOM 18076 C CA . PRO A 1 3 ? 4.270 -5.197 -5.745 1.00 0.00 3 PRO A CA 25
ATOM 18077 C C . PRO A 1 3 ? 3.035 -6.077 -5.904 1.00 0.00 3 PRO A C 25
ATOM 18078 O O . PRO A 1 3 ? 2.241 -6.222 -4.974 1.00 0.00 3 PRO A O 25
ATOM 18089 N N . ASP A 1 4 ? 2.879 -6.663 -7.086 1.00 0.00 4 ASP A N 25
ATOM 18090 C CA . ASP A 1 4 ? 1.740 -7.529 -7.366 1.00 0.00 4 ASP A CA 25
ATOM 18091 C C . ASP A 1 4 ? 2.202 -8.872 -7.923 1.00 0.00 4 ASP A C 25
ATOM 18092 O O . ASP A 1 4 ? 1.456 -9.552 -8.626 1.00 0.00 4 ASP A O 25
ATOM 18101 N N . GLU A 1 5 ? 3.438 -9.245 -7.605 1.00 0.00 5 GLU A N 25
ATOM 18102 C CA . GLU A 1 5 ? 4.000 -10.506 -8.077 1.00 0.00 5 GLU A CA 25
ATOM 18103 C C . GLU A 1 5 ? 3.331 -11.691 -7.387 1.00 0.00 5 GLU A C 25
ATOM 18104 O O . GLU A 1 5 ? 3.149 -12.750 -7.989 1.00 0.00 5 GLU A O 25
ATOM 18116 N N . ILE A 1 6 ? 2.967 -11.505 -6.123 1.00 0.00 6 ILE A N 25
ATOM 18117 C CA . ILE A 1 6 ? 2.317 -12.558 -5.352 1.00 0.00 6 ILE A CA 25
ATOM 18118 C C . ILE A 1 6 ? 1.018 -13.002 -6.015 1.00 0.00 6 ILE A C 25
ATOM 18119 O O . ILE A 1 6 ? 0.676 -14.185 -6.006 1.00 0.00 6 ILE A O 25
ATOM 18135 N N . CYS A 1 7 ? 0.298 -12.047 -6.593 1.00 0.00 7 CYS A N 25
ATOM 18136 C CA . CYS A 1 7 ? -0.964 -12.338 -7.262 1.00 0.00 7 CYS A CA 25
ATOM 18137 C C . CYS A 1 7 ? -0.751 -13.291 -8.434 1.00 0.00 7 CYS A C 25
ATOM 18138 O O . CYS A 1 7 ? -1.430 -14.311 -8.551 1.00 0.00 7 CYS A O 25
ATOM 18145 N N . ARG A 1 8 ? 0.198 -12.951 -9.301 1.00 0.00 8 ARG A N 25
ATOM 18146 C CA . ARG A 1 8 ? 0.501 -13.776 -10.464 1.00 0.00 8 ARG A CA 25
ATOM 18147 C C . ARG A 1 8 ? 1.046 -15.137 -10.040 1.00 0.00 8 ARG A C 25
ATOM 18148 O O . ARG A 1 8 ? 0.824 -16.142 -10.713 1.00 0.00 8 ARG A O 25
ATOM 18169 N N . ALA A 1 9 ? 1.760 -15.159 -8.919 1.00 0.00 9 ALA A N 25
ATOM 18170 C CA . ALA A 1 9 ? 2.333 -16.396 -8.403 1.00 0.00 9 ALA A CA 25
ATOM 18171 C C . ALA A 1 9 ? 1.252 -17.305 -7.829 1.00 0.00 9 ALA A C 25
ATOM 18172 O O . ALA A 1 9 ? 1.421 -18.523 -7.767 1.00 0.00 9 ALA A O 25
ATOM 18179 N N . ARG A 1 10 ? 0.143 -16.705 -7.409 1.00 0.00 10 ARG A N 25
ATOM 18180 C CA . ARG A 1 10 ? -0.964 -17.461 -6.837 1.00 0.00 10 ARG A CA 25
ATOM 18181 C C . ARG A 1 10 ? -1.691 -18.261 -7.914 1.00 0.00 10 ARG A C 25
ATOM 18182 O O . ARG A 1 10 ? -2.145 -19.379 -7.671 1.00 0.00 10 ARG A O 25
ATOM 18203 N N . MET A 1 11 ? -1.797 -17.680 -9.105 1.00 0.00 11 MET A N 25
ATOM 18204 C CA . MET A 1 11 ? -2.467 -18.340 -10.220 1.00 0.00 11 MET A CA 25
ATOM 18205 C C . MET A 1 11 ? -1.457 -19.047 -11.118 1.00 0.00 11 MET A C 25
ATOM 18206 O O . MET A 1 11 ? -0.262 -18.754 -11.078 1.00 0.00 11 MET A O 25
ATOM 18220 N N . THR A 1 12 ? -1.945 -19.981 -11.929 1.00 0.00 12 THR A N 25
ATOM 18221 C CA . THR A 1 12 ? -1.086 -20.730 -12.836 1.00 0.00 12 THR A CA 25
ATOM 18222 C C . THR A 1 12 ? -0.708 -19.893 -14.053 1.00 0.00 12 THR A C 25
ATOM 18223 O O . THR A 1 12 ? -1.268 -18.820 -14.279 1.00 0.00 12 THR A O 25
ATOM 18234 N N . HIS A 1 13 ? 0.246 -20.390 -14.834 1.00 0.00 13 HIS A N 25
ATOM 18235 C CA . HIS A 1 13 ? 0.699 -19.687 -16.029 1.00 0.00 13 HIS A CA 25
ATOM 18236 C C . HIS A 1 13 ? -0.452 -19.487 -17.011 1.00 0.00 13 HIS A C 25
ATOM 18237 O O . HIS A 1 13 ? -0.628 -18.402 -17.566 1.00 0.00 13 HIS A O 25
ATOM 18251 N N . LYS A 1 14 ? -1.232 -20.541 -17.222 1.00 0.00 14 LYS A N 25
ATOM 18252 C CA . LYS A 1 14 ? -2.367 -20.483 -18.136 1.00 0.00 14 LYS A CA 25
ATOM 18253 C C . LYS A 1 14 ? -3.439 -19.533 -17.613 1.00 0.00 14 LYS A C 25
ATOM 18254 O O . LYS A 1 14 ? -4.059 -18.800 -18.382 1.00 0.00 14 LYS A O 25
ATOM 18273 N N . GLU A 1 15 ? -3.651 -19.552 -16.300 1.00 0.00 15 GLU A N 25
ATOM 18274 C CA . GLU A 1 15 ? -4.648 -18.690 -15.676 1.00 0.00 15 GLU A CA 25
ATOM 18275 C C . GLU A 1 15 ? -4.324 -17.219 -15.918 1.00 0.00 15 GLU A C 25
ATOM 18276 O O . GLU A 1 15 ? -5.166 -16.456 -16.392 1.00 0.00 15 GLU A O 25
ATOM 18288 N N . PHE A 1 16 ? -3.097 -16.827 -15.589 1.00 0.00 16 PHE A N 25
ATOM 18289 C CA . PHE A 1 16 ? -2.661 -15.448 -15.769 1.00 0.00 16 PHE A CA 25
ATOM 18290 C C . PHE A 1 16 ? -2.822 -15.012 -17.223 1.00 0.00 16 PHE A C 25
ATOM 18291 O O . PHE A 1 16 ? -3.069 -13.841 -17.507 1.00 0.00 16 PHE A O 25
ATOM 18308 N N . ASN A 1 17 ? -2.679 -15.964 -18.139 1.00 0.00 17 ASN A N 25
ATOM 18309 C CA . ASN A 1 17 ? -2.807 -15.679 -19.564 1.00 0.00 17 ASN A CA 25
ATOM 18310 C C . ASN A 1 17 ? -4.252 -15.347 -19.924 1.00 0.00 17 ASN A C 25
ATOM 18311 O O . ASN A 1 17 ? -4.514 -14.431 -20.703 1.00 0.00 17 ASN A O 25
ATOM 18322 N N . TYR A 1 18 ? -5.186 -16.099 -19.352 1.00 0.00 18 TYR A N 25
ATOM 18323 C CA . TYR A 1 18 ? -6.605 -15.886 -19.614 1.00 0.00 18 TYR A CA 25
ATOM 18324 C C . TYR A 1 18 ? -7.054 -14.519 -19.108 1.00 0.00 18 TYR A C 25
ATOM 18325 O O . TYR A 1 18 ? -7.612 -13.718 -19.858 1.00 0.00 18 TYR A O 25
ATOM 18343 N N . LYS A 1 19 ? -6.805 -14.258 -17.829 1.00 0.00 19 LYS A N 25
ATOM 18344 C CA . LYS A 1 19 ? -7.181 -12.988 -17.219 1.00 0.00 19 LYS A CA 25
ATOM 18345 C C . LYS A 1 19 ? -6.614 -11.815 -18.013 1.00 0.00 19 LYS A C 25
ATOM 18346 O O . LYS A 1 19 ? -7.339 -10.886 -18.369 1.00 0.00 19 LYS A O 25
ATOM 18365 N N . SER A 1 20 ? -5.315 -11.865 -18.287 1.00 0.00 20 SER A N 25
ATOM 18366 C CA . SER A 1 20 ? -4.650 -10.805 -19.037 1.00 0.00 20 SER A CA 25
ATOM 18367 C C . SER A 1 20 ? -5.285 -10.634 -20.414 1.00 0.00 20 SER A C 25
ATOM 18368 O O . SER A 1 20 ? -5.476 -9.515 -20.887 1.00 0.00 20 SER A O 25
ATOM 18376 N N . ASN A 1 21 ? -5.610 -11.754 -21.052 1.00 0.00 21 ASN A N 25
ATOM 18377 C CA . ASN A 1 21 ? -6.222 -11.730 -22.375 1.00 0.00 21 ASN A CA 25
ATOM 18378 C C . ASN A 1 21 ? -7.492 -10.884 -22.372 1.00 0.00 21 ASN A C 25
ATOM 18379 O O . ASN A 1 21 ? -7.691 -10.041 -23.246 1.00 0.00 21 ASN A O 25
ATOM 18390 N N . VAL A 1 22 ? -8.347 -11.115 -21.381 1.00 0.00 22 VAL A N 25
ATOM 18391 C CA . VAL A 1 22 ? -9.597 -10.373 -21.262 1.00 0.00 22 VAL A CA 25
ATOM 18392 C C . VAL A 1 22 ? -9.341 -8.923 -20.869 1.00 0.00 22 VAL A C 25
ATOM 18393 O O . VAL A 1 22 ? -10.047 -8.015 -21.308 1.00 0.00 22 VAL A O 25
ATOM 18406 N N . CYS A 1 23 ? -8.325 -8.712 -20.039 1.00 0.00 23 CYS A N 25
ATOM 18407 C CA . CYS A 1 23 ? -7.972 -7.371 -19.587 1.00 0.00 23 CYS A CA 25
ATOM 18408 C C . CYS A 1 23 ? -7.756 -6.436 -20.773 1.00 0.00 23 CYS A C 25
ATOM 18409 O O . CYS A 1 23 ? -8.262 -5.314 -20.792 1.00 0.00 23 CYS A O 25
ATOM 18416 N N . ASN A 1 24 ? -7.002 -6.906 -21.761 1.00 0.00 24 ASN A N 25
ATOM 18417 C CA . ASN A 1 24 ? -6.719 -6.113 -22.951 1.00 0.00 24 ASN A CA 25
ATOM 18418 C C . ASN A 1 24 ? -8.000 -5.818 -23.725 1.00 0.00 24 ASN A C 25
ATOM 18419 O O . ASN A 1 24 ? -8.031 -4.934 -24.580 1.00 0.00 24 ASN A O 25
ATOM 18430 N N . GLY A 1 25 ? -9.056 -6.565 -23.419 1.00 0.00 25 GLY A N 25
ATOM 18431 C CA . GLY A 1 25 ? -10.326 -6.367 -24.093 1.00 0.00 25 GLY A CA 25
ATOM 18432 C C . GLY A 1 25 ? -11.197 -5.339 -23.397 1.00 0.00 25 GLY A C 25
ATOM 18433 O O . GLY A 1 25 ? -11.955 -4.617 -24.045 1.00 0.00 25 GLY A O 25
ATOM 18437 N N . CYS A 1 26 ? -11.091 -5.274 -22.075 1.00 0.00 26 CYS A N 25
ATOM 18438 C CA . CYS A 1 26 ? -11.875 -4.328 -21.290 1.00 0.00 26 CYS A CA 25
ATOM 18439 C C . CYS A 1 26 ? -11.778 -2.923 -21.876 1.00 0.00 26 CYS A C 25
ATOM 18440 O O . CYS A 1 26 ? -12.711 -2.128 -21.768 1.00 0.00 26 CYS A O 25
ATOM 18447 N N . GLY A 1 27 ? -10.642 -2.624 -22.498 1.00 0.00 27 GLY A N 25
ATOM 18448 C CA . GLY A 1 27 ? -10.444 -1.315 -23.092 1.00 0.00 27 GLY A CA 25
ATOM 18449 C C . GLY A 1 27 ? -9.106 -0.706 -22.721 1.00 0.00 27 GLY A C 25
ATOM 18450 O O . GLY A 1 27 ? -8.084 -1.393 -22.714 1.00 0.00 27 GLY A O 25
ATOM 18454 N N . ASP A 1 28 ? -9.111 0.586 -22.414 1.00 0.00 28 ASP A N 25
ATOM 18455 C CA . ASP A 1 28 ? -7.888 1.287 -22.039 1.00 0.00 28 ASP A CA 25
ATOM 18456 C C . ASP A 1 28 ? -7.725 1.322 -20.522 1.00 0.00 28 ASP A C 25
ATOM 18457 O O . ASP A 1 28 ? -7.068 2.210 -19.980 1.00 0.00 28 ASP A O 25
ATOM 18466 N N . GLN A 1 29 ? -8.329 0.351 -19.845 1.00 0.00 29 GLN A N 25
ATOM 18467 C CA . GLN A 1 29 ? -8.251 0.273 -18.391 1.00 0.00 29 GLN A CA 25
ATOM 18468 C C . GLN A 1 29 ? -7.434 -0.939 -17.954 1.00 0.00 29 GLN A C 25
ATOM 18469 O O . GLN A 1 29 ? -7.626 -1.468 -16.859 1.00 0.00 29 GLN A O 25
ATOM 18483 N N . VAL A 1 30 ? -6.522 -1.373 -18.818 1.00 0.00 30 VAL A N 25
ATOM 18484 C CA . VAL A 1 30 ? -5.674 -2.522 -18.520 1.00 0.00 30 VAL A CA 25
ATOM 18485 C C . VAL A 1 30 ? -5.023 -2.384 -17.148 1.00 0.00 30 VAL A C 25
ATOM 18486 O O . VAL A 1 30 ? -5.071 -3.304 -16.332 1.00 0.00 30 VAL A O 25
ATOM 18499 N N . ALA A 1 31 ? -4.416 -1.228 -16.901 1.00 0.00 31 ALA A N 25
ATOM 18500 C CA . ALA A 1 31 ? -3.757 -0.969 -15.627 1.00 0.00 31 ALA A CA 25
ATOM 18501 C C . ALA A 1 31 ? -4.696 -1.244 -14.457 1.00 0.00 31 ALA A C 25
ATOM 18502 O O . ALA A 1 31 ? -4.312 -1.880 -13.477 1.00 0.00 31 ALA A O 25
ATOM 18509 N N . ALA A 1 32 ? -5.929 -0.760 -14.568 1.00 0.00 32 ALA A N 25
ATOM 18510 C CA . ALA A 1 32 ? -6.923 -0.954 -13.519 1.00 0.00 32 ALA A CA 25
ATOM 18511 C C . ALA A 1 32 ? -7.324 -2.421 -13.408 1.00 0.00 32 ALA A C 25
ATOM 18512 O O . ALA A 1 32 ? -7.588 -2.922 -12.315 1.00 0.00 32 ALA A O 25
ATOM 18519 N N . CYS A 1 33 ? -7.368 -3.105 -14.547 1.00 0.00 33 CYS A N 25
ATOM 18520 C CA . CYS A 1 33 ? -7.739 -4.515 -14.578 1.00 0.00 33 CYS A CA 25
ATOM 18521 C C . CYS A 1 33 ? -6.803 -5.343 -13.702 1.00 0.00 33 CYS A C 25
ATOM 18522 O O . CYS A 1 33 ? -7.243 -6.234 -12.977 1.00 0.00 33 CYS A O 25
ATOM 18529 N N . GLU A 1 34 ? -5.510 -5.041 -13.777 1.00 0.00 34 GLU A N 25
ATOM 18530 C CA . GLU A 1 34 ? -4.513 -5.758 -12.991 1.00 0.00 34 GLU A CA 25
ATOM 18531 C C . GLU A 1 34 ? -4.234 -5.035 -11.676 1.00 0.00 34 GLU A C 25
ATOM 18532 O O . GLU A 1 34 ? -3.554 -5.565 -10.797 1.00 0.00 34 GLU A O 25
ATOM 18544 N N . ALA A 1 35 ? -4.763 -3.823 -11.550 1.00 0.00 35 ALA A N 25
ATOM 18545 C CA . ALA A 1 35 ? -4.574 -3.029 -10.343 1.00 0.00 35 ALA A CA 25
ATOM 18546 C C . ALA A 1 35 ? -4.917 -3.835 -9.095 1.00 0.00 35 ALA A C 25
ATOM 18547 O O . ALA A 1 35 ? -4.160 -3.847 -8.125 1.00 0.00 35 ALA A O 25
ATOM 18554 N N . GLU A 1 36 ? -6.064 -4.508 -9.128 1.00 0.00 36 GLU A N 25
ATOM 18555 C CA . GLU A 1 36 ? -6.507 -5.316 -7.998 1.00 0.00 36 GLU A CA 25
ATOM 18556 C C . GLU A 1 36 ? -6.382 -6.804 -8.311 1.00 0.00 36 GLU A C 25
ATOM 18557 O O . GLU A 1 36 ? -7.166 -7.620 -7.826 1.00 0.00 36 GLU A O 25
ATOM 18569 N N . CYS A 1 37 ? -5.390 -7.150 -9.125 1.00 0.00 37 CYS A N 25
ATOM 18570 C CA . CYS A 1 37 ? -5.160 -8.539 -9.505 1.00 0.00 37 CYS A CA 25
ATOM 18571 C C . CYS A 1 37 ? -6.417 -9.149 -10.118 1.00 0.00 37 CYS A C 25
ATOM 18572 O O . CYS A 1 37 ? -6.863 -10.222 -9.709 1.00 0.00 37 CYS A O 25
ATOM 18579 N N . PHE A 1 38 ? -6.983 -8.460 -11.103 1.00 0.00 38 PHE A N 25
ATOM 18580 C CA . PHE A 1 38 ? -8.190 -8.932 -11.772 1.00 0.00 38 PHE A CA 25
ATOM 18581 C C . PHE A 1 38 ? -9.359 -9.007 -10.795 1.00 0.00 38 PHE A C 25
ATOM 18582 O O . PHE A 1 38 ? -10.320 -9.745 -11.016 1.00 0.00 38 PHE A O 25
ATOM 18599 N N . ARG A 1 39 ? -9.270 -8.239 -9.714 1.00 0.00 39 ARG A N 25
ATOM 18600 C CA . ARG A 1 39 ? -10.320 -8.219 -8.702 1.00 0.00 39 ARG A CA 25
ATOM 18601 C C . ARG A 1 39 ? -10.857 -6.805 -8.504 1.00 0.00 39 ARG A C 25
ATOM 18602 O O . ARG A 1 39 ? -10.613 -6.176 -7.475 1.00 0.00 39 ARG A O 25
ATOM 18623 N N . ASN A 1 40 ? -11.589 -6.311 -9.497 1.00 0.00 40 ASN A N 25
ATOM 18624 C CA . ASN A 1 40 ? -12.159 -4.970 -9.433 1.00 0.00 40 ASN A CA 25
ATOM 18625 C C . ASN A 1 40 ? -13.409 -4.868 -10.302 1.00 0.00 40 ASN A C 25
ATOM 18626 O O . ASN A 1 40 ? -13.684 -5.749 -11.117 1.00 0.00 40 ASN A O 25
ATOM 18637 N N . ASP A 1 41 ? -14.161 -3.788 -10.122 1.00 0.00 41 ASP A N 25
ATOM 18638 C CA . ASP A 1 41 ? -15.382 -3.570 -10.890 1.00 0.00 41 ASP A CA 25
ATOM 18639 C C . ASP A 1 41 ? -15.065 -3.375 -12.369 1.00 0.00 41 ASP A C 25
ATOM 18640 O O . ASP A 1 41 ? -15.829 -3.794 -13.239 1.00 0.00 41 ASP A O 25
ATOM 18649 N N . VAL A 1 42 ? -13.934 -2.734 -12.648 1.00 0.00 42 VAL A N 25
ATOM 18650 C CA . VAL A 1 42 ? -13.517 -2.483 -14.022 1.00 0.00 42 VAL A CA 25
ATOM 18651 C C . VAL A 1 42 ? -13.459 -3.778 -14.825 1.00 0.00 42 VAL A C 25
ATOM 18652 O O . VAL A 1 42 ? -14.013 -3.867 -15.921 1.00 0.00 42 VAL A O 25
ATOM 18665 N N . TYR A 1 43 ? -12.786 -4.781 -14.271 1.00 0.00 43 TYR A N 25
ATOM 18666 C CA . TYR A 1 43 ? -12.654 -6.072 -14.936 1.00 0.00 43 TYR A CA 25
ATOM 18667 C C . TYR A 1 43 ? -13.944 -6.878 -14.821 1.00 0.00 43 TYR A C 25
ATOM 18668 O O . TYR A 1 43 ? -14.403 -7.480 -15.792 1.00 0.00 43 TYR A O 25
ATOM 18686 N N . THR A 1 44 ? -14.525 -6.885 -13.626 1.00 0.00 44 THR A N 25
ATOM 18687 C CA . THR A 1 44 ? -15.762 -7.617 -13.381 1.00 0.00 44 THR A CA 25
ATOM 18688 C C . THR A 1 44 ? -16.865 -7.166 -14.331 1.00 0.00 44 THR A C 25
ATOM 18689 O O . THR A 1 44 ? -17.716 -7.960 -14.731 1.00 0.00 44 THR A O 25
ATOM 18700 N N . ALA A 1 45 ? -16.844 -5.886 -14.690 1.00 0.00 45 ALA A N 25
ATOM 18701 C CA . ALA A 1 45 ? -17.842 -5.330 -15.596 1.00 0.00 45 ALA A CA 25
ATOM 18702 C C . ALA A 1 45 ? -17.539 -5.704 -17.043 1.00 0.00 45 ALA A C 25
ATOM 18703 O O . ALA A 1 45 ? -18.403 -6.211 -17.758 1.00 0.00 45 ALA A O 25
ATOM 18710 N N . CYS A 1 46 ? -16.306 -5.449 -17.469 1.00 0.00 46 CYS A N 25
ATOM 18711 C CA . CYS A 1 46 ? -15.889 -5.756 -18.831 1.00 0.00 46 CYS A CA 25
ATOM 18712 C C . CYS A 1 46 ? -16.011 -7.251 -19.113 1.00 0.00 46 CYS A C 25
ATOM 18713 O O . CYS A 1 46 ? -16.652 -7.661 -20.082 1.00 0.00 46 CYS A O 25
ATOM 18720 N N . HIS A 1 47 ? -15.392 -8.061 -18.261 1.00 0.00 47 HIS A N 25
ATOM 18721 C CA . HIS A 1 47 ? -15.432 -9.511 -18.417 1.00 0.00 47 HIS A CA 25
ATOM 18722 C C . HIS A 1 47 ? -16.867 -10.000 -18.583 1.00 0.00 47 HIS A C 25
ATOM 18723 O O . HIS A 1 47 ? -17.179 -10.731 -19.522 1.00 0.00 47 HIS A O 25
ATOM 18737 N N . GLU A 1 48 ? -17.736 -9.591 -17.663 1.00 0.00 48 GLU A N 25
ATOM 18738 C CA . GLU A 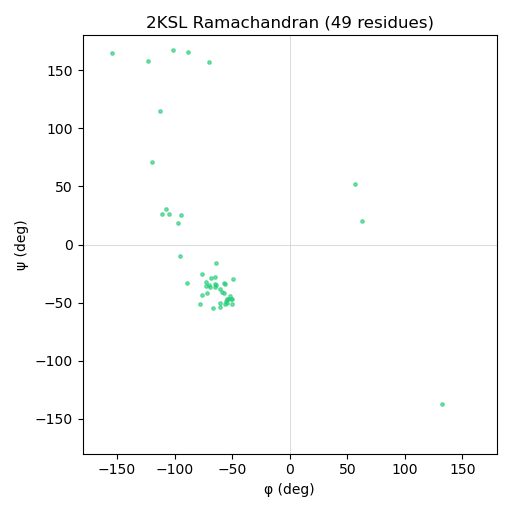1 48 ? -19.138 -9.990 -17.708 1.00 0.00 48 GLU A CA 25
ATOM 18739 C C . GLU A 1 48 ? -19.813 -9.469 -18.973 1.00 0.00 48 GLU A C 25
ATOM 18740 O O . GLU A 1 48 ? -20.650 -10.147 -19.568 1.00 0.00 48 GLU A O 25
ATOM 18752 N N . ALA A 1 49 ? -19.442 -8.258 -19.378 1.00 0.00 49 ALA A N 25
ATOM 18753 C CA . ALA A 1 49 ? -20.010 -7.645 -20.572 1.00 0.00 49 ALA A CA 25
ATOM 18754 C C . ALA A 1 49 ? -19.721 -8.486 -21.811 1.00 0.00 49 ALA A C 25
ATOM 18755 O O . ALA A 1 49 ? -20.550 -8.578 -22.716 1.00 0.00 49 ALA A O 25
ATOM 18762 N N . GLN A 1 50 ? -18.541 -9.097 -21.844 1.00 0.00 50 GLN A N 25
ATOM 18763 C CA . GLN A 1 50 ? -18.144 -9.930 -22.973 1.00 0.00 50 GLN A CA 25
ATOM 18764 C C . GLN A 1 50 ? -18.652 -11.358 -22.802 1.00 0.00 50 GLN A C 25
ATOM 18765 O O . GLN A 1 50 ? -18.030 -12.172 -22.120 1.00 0.00 50 GLN A O 25
ATOM 18779 N N . LYS A 1 51 ? -19.787 -11.655 -23.426 1.00 0.00 51 LYS A N 25
ATOM 18780 C CA . LYS A 1 51 ? -20.380 -12.985 -23.344 1.00 0.00 51 LYS A CA 25
ATOM 18781 C C . LYS A 1 51 ? -20.544 -13.419 -21.891 1.00 0.00 51 LYS A C 25
ATOM 18782 O O . LYS A 1 51 ? -20.427 -14.601 -21.570 1.00 0.00 51 LYS A O 25
#

Radius of gyration: 10.57 Å; Cα contacts (8 Å, |Δi|>4): 38; chains: 1; bounding box: 24×22×24 Å

GO terms:
  GO:0005576 extracellular region (C, EXP)

Foldseek 3Di:
DDDCVVLVVVDDPVVLVVQLVQLVVLDPCSCVCPVVDNPDPSNVVSVVVPD

Organism: Eratigena agrestis (NCBI:txid1686644)

Nearest PDB structures (foldseek):
  2ksl-assembly1_A  TM=9.335E-01  e=2.723E-07  Eratigena agrestis
  6urp-assembly1_A  TM=8.970E-01  e=9.410E-07  Eratigena agrestis
  2ksl-assembly1_A  TM=9.959E-01  e=4.047E-08  Eratigena agrestis
  6urp-assembly1_A  TM=8.832E-01  e=7.970E-07  Eratigena agrestis
  6v7u-assembly1_B  TM=3.923E-01  e=9.198E+00  Casadabanvirus DMS3